Protein 3FQD (pdb70)

Foldseek 3Di:
DADDVLVVVVCVPQVVVLKFFADQDDWDQDPVRDTRDDQLLDDGPVNDAAAEEAEELQLVVCQQQDDVPGGDQDLQSLSSLVSVVRVCSSVHQAEYHYFQAAFFFLLLLLLQQVQLVVVLVVVVLVVLLVVVVVVCVVVVFAWPCPQLVGPGDPSLLSFFQFPSCVVQQQVVLSLLLLCQDRPSCQQYKYWYHHHLRHDHSLLVVVLLLLQLPDPPFDLQHAYEYEHDDSPNLLQLLSLRQNYKYKAWDPPNCVVSSIGGPPDTIMMIRRNNSVLVSQCLLQDAPPAPDDDDSLLSSLLLVQVVCCQPHSFDHHALLHHSVVVRSVVLSVQCNVCARVDHGQDFQLAGDLVSVLSSLQVSLVCQQVSLLVVVVVVVPPCDQQPSVDPPSLQSCCCPFVVDHPVDPVSLVVLLLLVLLSSSQVSCCSGPNGQASHRGRQGQHHHHSNSSPPRNPRDHHYDHDDRAFSQLSSVQNHALVSLVRHDPLSSCCVPPPNQNCLQHDSDWDWAQSPDDDSVNTTTPGHHDDSVSSVVRVVVCLVVDDPVSNVSRHRDFMKMKHFLSHVPPVCVCQCPDPVDVADWDFQDDVVVNPGFTKHADPVDDPQQKAARPHDDDDPVSCVSRGIGNGSRMGMIGTDRDDDPDSRGRRDPPDDDDHDQDPVSSVVSVVVD/DDKDFLVPFDDDFFFDKDQWFFPAKWWFDLVGDIGRDCQLAKEFDAADAQDFLLQPVPVLESFADQFKDDLVVVVVSCCVVNAAFAEEEALVVLLCLLCVVCLQAKAKAKWAAPPHNHIIGGDGGPVSVCRRPSVSLQLSRLQLGIASDPPVPDDVCRNNCSSVHRRRVSTFMKTWIWMDQHPGIYTHMDTFSHFHGDADDVPGRQLRTEAEEEEADDDLLDVVLSVLLSVLSSSVSNNHQKYHYQHADPSSTRHDDIDGSVVSQCSVVNDDPPDDGNSSSSSSSSVVVVVVSVVNVVDDGRFMWMWIRNGDRMIDIGTDD

Sequence (988 aa):
ASGVPALFRLLSRKFAKVITPVIEAPTEKLPDGTEIEPDLSLPNPNGVECDNLYLDNGIVHPCSHPEDRPAPETEDEVAVFEYTDRILAVRPRQLLFIAIDGVAPRAKNQQRSRRFRSSREAALKEEELQAFIEEAKQQGIPIDENATKKKSWDSNCITPGTPFDTLAKSLRYYIINKLNSDPCWRNVRFILSDASVPGEGEHKIEFIRSQRVKPEYDPNTHHVVYGLDADLILGLATHEPHFRVLREDVFKEERLGIKRLDDKPFIWLNVSILREYLEVELYVPNLPFPFDLERAIDDWVFFIFFVGNDFLPHLPSLDIRDGAVERLTEIWRASLPHGGYLTLDGSVNLARAEVILSAVGNQEDDIFKRLKQQEDRRNDTVRLYEPGYRERYYEQKFHISPDEPEKIREAVKHYVHGLCWVLLYYYQGCPSWTWYYPYHYAPFAADFKDLASIDVKFELNQPFKPYEQLLGVLPAASKNNLPEKLQTLTDENSEIIDFYPENFTIDLNGKKFEWQGVALLPFIDENRLLNAVSKIYPQLTEEESKRNEDGSTLLFISEHHPFSELVKQLYSKKRQGKPLKLSGKAHGLFGKVNTNDSVIPNVSVQCPIDVTSADALQKYGSIDDNQSISLVFEVPKSHFVHKSLLRGVKPNRVLTPEDINQVRAERLREFSFYDVPPAHVPPVSEPLEIACYSLSRDRELLLDDSKLSYYYPPPLFSDLNTGFPNRFHPPKSDPDPISIVKDVLTKGIQNSSFLTWRGLITKICAPLDPRNHWETYLVDPTSGIIEERTRSETSYANQDRCYWGYKFEAISTLPEIWDACSRDQIEQRDNQDVVPDEQYCSIVKINIGKSKLILAGEVDCIWDKKPCSENPNLHYVELKTSKKYPLENYGRKKLLKYWAQSFLLGIGRIIIGFRDDNGILIEKELFTHQIPKLRPYFKPNDWTPNRLLVVLEHALEWIKQTVKQHPPSTEFTLSYTGGSKLVLRQII

InterPro domains:
  IPR004859 Xrn1, N-terminal [PF03159] (1-256)
  IPR017151 5'-3' exoribonuclease type 2 [PIRSF037239] (1-983)
  IPR027073 5'-3' exoribonuclease [PTHR12341] (1-985)
  IPR041412 Xrn1, helical domain [PF17846] (317-460)
  IPR041412 Xrn1, helical domain [PF17846] (506-867)

Organism: Schizosaccharomyces pombe (strain 972 / ATCC 24843) (NCBI:txid284812)

Radius of gyration: 34.84 Å; Cα contacts (8 Å, |Δi|>4): 1667; chains: 2; bounding box: 69×120×62 Å

GO terms:
  GO:0051984 positive regulation of chromosome segregation (P, IMP)
  GO:0000956 nuclear-transcribed mRNA catabolic process (P, IDA)
  GO:0005634 nucleus (C, IDA)
  GO:0004534 5'-3' RNA exonuclease activity (F, IDA)
  GO:0000956 nuclear-transcribed mRNA catabolic process (P, EXP)
  GO:0180037 rapid tRNA decay (P, EXP)
  GO:0180037 rapid tRNA decay (P, IGI)
  GO:0000448 cleavage in ITS2 between 5.8S rRNA and LSU-rRNA of tricistronic rRNA transcript (SSU-rRNA, 5.8S rRNA, LSU-rRNA) (P, IC)
  GO:0005634 nucleus (C, HDA)
  GO:0005515 protein binding (F, IPI)

Nearest PDB structures (foldseek):
  3fqd-assembly1_B  TM=1.002E+00  e=9.331E-69  Schizosaccharomyces pombe
  3fqg-assembly1_A  TM=9.570E-01  e=5.816E-57  Schizosaccharomyces pombe
  6wug-assembly1_A  TM=9.562E-01  e=4.590E-57  Schizosaccharomyces pombe
  6wui-assembly1_A  TM=9.529E-01  e=3.844E-57  Schizosaccharomyces pombe
  5ulj-assembly4_D  TM=8.385E-01  e=3.130E-27  Scheffersomyces stipitis CBS 6054

B-factor: mean 44.54, std 17.92, range [17.8, 163.38]

Solvent-accessible surface area: 47257 Å² total

Structure (mmCIF, N/CA/C/O backbone):
data_3FQD
#
_entry.id   3FQD
#
_cell.length_a   96.690
_cell.length_b   190.869
_cell.length_c   84.619
_cell.angle_alpha   90.000
_cell.angle_beta   90.000
_cell.angle_gamma   90.000
#
_symmetry.space_group_name_H-M   'P 21 21 2'
#
loop_
_entity.id
_entity.type
_entity.pdbx_description
1 polymer "5'-3' exoribonuclease 2"
2 polymer 'Protein din1'
3 non-polymer 'MAGNESIUM ION'
4 non-polymer GLYCEROL
5 water water
#
loop_
_atom_site.group_PDB
_atom_site.id
_atom_site.type_symbol
_atom_site.label_atom_id
_atom_site.label_alt_id
_atom_site.label_comp_id
_atom_site.label_asym_id
_atom_site.label_entity_id
_atom_site.label_seq_id
_atom_site.pdbx_PDB_ins_code
_atom_site.Cartn_x
_atom_site.Cartn_y
_atom_site.Cartn_z
_atom_site.occupancy
_atom_site.B_iso_or_equiv
_atom_site.auth_seq_id
_atom_site.auth_comp_id
_atom_site.auth_asym_id
_atom_site.auth_atom_id
_atom_site.pdbx_PDB_model_num
ATOM 1 N N . ALA A 1 2 ? 32.357 74.887 22.106 1.00 73.91 0 ALA A N 1
ATOM 2 C CA . ALA A 1 2 ? 31.519 75.077 20.885 1.00 74.31 0 ALA A CA 1
ATOM 3 C C . ALA A 1 2 ? 31.689 73.904 19.923 1.00 74.33 0 ALA A C 1
ATOM 4 O O . ALA A 1 2 ? 32.813 73.460 19.661 1.00 74.82 0 ALA A O 1
ATOM 6 N N . SER A 1 3 A 30.567 73.401 19.413 1.00 73.79 0 SER A N 1
ATOM 7 C CA . SER A 1 3 A 30.566 72.274 18.482 1.00 73.77 0 SER A CA 1
ATOM 8 C C . SER A 1 3 A 31.220 72.635 17.151 1.00 75.44 0 SER A C 1
ATOM 9 O O . SER A 1 3 A 31.175 73.791 16.714 1.00 76.45 0 SER A O 1
ATOM 20 N N . GLY A 1 5 ? 30.178 71.466 14.320 1.00 74.89 2 GLY A N 1
ATOM 21 C CA . GLY A 1 5 ? 29.057 71.644 13.404 1.00 74.17 2 GLY A CA 1
ATOM 22 C C . GLY A 1 5 ? 28.895 70.495 12.428 1.00 73.55 2 GLY A C 1
ATOM 23 O O . GLY A 1 5 ? 29.779 69.641 12.298 1.00 73.54 2 GLY A O 1
ATOM 24 N N . VAL A 1 6 ? 27.757 70.482 11.738 1.00 72.96 3 VAL A N 1
ATOM 25 C CA . VAL A 1 6 ? 27.437 69.432 10.765 1.00 72.26 3 VAL A CA 1
ATOM 26 C C . VAL A 1 6 ? 28.214 69.588 9.444 1.00 73.30 3 VAL A C 1
ATOM 27 O O . VAL A 1 6 ? 28.892 68.646 9.033 1.00 73.56 3 VAL A O 1
ATOM 31 N N . PRO A 1 7 ? 28.136 70.750 8.782 1.00 73.86 4 PRO A N 1
ATOM 32 C CA . PRO A 1 7 ? 28.928 70.980 7.571 1.00 75.08 4 PRO A CA 1
ATOM 33 C C . PRO A 1 7 ? 30.423 70.681 7.741 1.00 74.51 4 PRO A C 1
ATOM 34 O O . PRO A 1 7 ? 31.057 70.232 6.789 1.00 75.84 4 PRO A O 1
ATOM 38 N N . ALA A 1 8 ? 30.968 70.911 8.936 1.00 72.33 5 ALA A N 1
ATOM 39 C CA . ALA A 1 8 ? 32.400 70.712 9.187 1.00 71.65 5 ALA A CA 1
ATOM 40 C C . ALA A 1 8 ? 32.819 69.239 9.188 1.00 70.23 5 ALA A C 1
ATOM 41 O O . ALA A 1 8 ? 33.769 68.864 8.497 1.00 71.27 5 ALA A O 1
ATOM 43 N N . LEU A 1 9 ? 32.115 68.415 9.962 1.00 67.57 6 LEU A N 1
ATOM 44 C CA . LEU A 1 9 ? 32.419 66.986 10.047 1.00 66.02 6 LEU A CA 1
ATOM 45 C C . LEU A 1 9 ? 32.108 66.271 8.739 1.00 66.37 6 LEU A C 1
ATOM 46 O O . LEU A 1 9 ? 32.848 65.380 8.323 1.00 66.62 6 LEU A O 1
ATOM 51 N N . PHE A 1 10 ? 31.012 66.676 8.101 1.00 66.16 7 PHE A N 1
ATOM 52 C CA . PHE A 1 10 ? 30.606 66.115 6.816 1.00 66.70 7 PHE A CA 1
ATOM 53 C C . PHE A 1 10 ? 31.579 66.459 5.695 1.00 68.29 7 PHE A C 1
ATOM 54 O O . PHE A 1 10 ? 31.763 65.663 4.776 1.00 69.19 7 PHE A O 1
ATOM 62 N N . ARG A 1 11 ? 32.201 67.635 5.779 1.00 68.40 8 ARG A N 1
ATOM 63 C CA . ARG A 1 11 ? 33.255 68.014 4.834 1.00 69.92 8 ARG A CA 1
ATOM 64 C C . ARG A 1 11 ? 34.537 67.225 5.085 1.00 69.20 8 ARG A C 1
ATOM 65 O O . ARG A 1 11 ? 35.234 66.861 4.141 1.00 70.61 8 ARG A O 1
ATOM 73 N N . LEU A 1 12 ? 34.836 66.962 6.357 1.00 66.72 9 LEU A N 1
ATOM 74 C CA . LEU A 1 12 ? 35.949 66.084 6.726 1.00 65.76 9 LEU A CA 1
ATOM 75 C C . LEU A 1 12 ? 35.702 64.657 6.230 1.00 64.81 9 LEU A C 1
ATOM 76 O O . LEU A 1 12 ? 36.626 63.997 5.747 1.00 65.67 9 LEU A O 1
ATOM 81 N N . LEU A 1 13 ? 34.455 64.197 6.348 1.00 62.83 10 LEU A N 1
ATOM 82 C CA . LEU A 1 13 ? 34.054 62.876 5.856 1.00 61.83 10 LEU A CA 1
ATOM 83 C C . LEU A 1 13 ? 34.062 62.795 4.331 1.00 63.51 10 LEU A C 1
ATOM 84 O O . LEU A 1 13 ? 34.522 61.808 3.770 1.00 64.00 10 LEU A O 1
ATOM 89 N N . SER A 1 14 ? 33.556 63.833 3.669 1.00 64.34 11 SER A N 1
ATOM 90 C CA . SER A 1 14 ? 33.546 63.896 2.205 1.00 66.27 11 SER A CA 1
ATOM 91 C C . SER A 1 14 ? 34.959 64.007 1.619 1.00 67.93 11 SER A C 1
ATOM 92 O O . SER A 1 14 ? 35.209 63.558 0.498 1.00 69.64 11 SER A O 1
ATOM 95 N N . ARG A 1 15 ? 35.872 64.594 2.390 1.00 67.42 12 ARG A N 1
ATOM 96 C CA . ARG A 1 15 ? 37.252 64.823 1.959 1.00 69.10 12 ARG A CA 1
ATOM 97 C C . ARG A 1 15 ? 38.164 63.609 2.187 1.00 68.36 12 ARG A C 1
ATOM 98 O O . ARG A 1 15 ? 38.874 63.185 1.274 1.00 70.26 12 ARG A O 1
ATOM 106 N N . LYS A 1 16 ? 38.138 63.056 3.399 1.00 65.65 13 LYS A N 1
ATOM 107 C CA . LYS A 1 16 ? 39.084 62.005 3.792 1.00 64.79 13 LYS A CA 1
ATOM 108 C C . LYS A 1 16 ? 38.468 60.606 3.907 1.00 62.82 13 LYS A C 1
ATOM 109 O O . LYS A 1 16 ? 39.170 59.604 3.754 1.00 63.11 13 LYS A O 1
ATOM 115 N N . PHE A 1 17 ? 37.166 60.542 4.178 1.00 60.64 14 PHE A N 1
ATOM 116 C CA . PHE A 1 17 ? 36.474 59.267 4.368 1.00 58.58 14 PHE A CA 1
ATOM 117 C C . PHE A 1 17 ? 35.271 59.145 3.426 1.00 58.56 14 PHE A C 1
ATOM 118 O O . PHE A 1 17 ? 34.159 58.849 3.861 1.00 57.00 14 PHE A O 1
ATOM 126 N N . ALA A 1 18 ? 35.502 59.374 2.135 1.00 60.18 15 ALA A N 1
ATOM 127 C CA . ALA A 1 18 ? 34.421 59.490 1.145 1.00 60.57 15 ALA A CA 1
ATOM 128 C C . ALA A 1 18 ? 33.450 58.302 1.088 1.00 59.17 15 ALA A C 1
ATOM 129 O O . ALA A 1 18 ? 32.243 58.496 0.934 1.00 58.60 15 ALA A O 1
ATOM 131 N N . LYS A 1 19 ? 33.978 57.087 1.225 1.00 58.42 16 LYS A N 1
ATOM 132 C CA . LYS A 1 19 ? 33.177 55.867 1.063 1.00 57.47 16 LYS A CA 1
ATOM 133 C C . LYS A 1 19 ? 32.182 55.587 2.196 1.00 54.96 16 LYS A C 1
ATOM 134 O O . LYS A 1 19 ? 31.301 54.738 2.040 1.00 54.35 16 LYS A O 1
ATOM 140 N N . VAL A 1 20 ? 32.314 56.294 3.320 1.00 53.46 17 VAL A N 1
ATOM 141 C CA . VAL A 1 20 ? 31.394 56.111 4.447 1.00 51.26 17 VAL A CA 1
ATOM 142 C C . VAL A 1 20 ? 29.992 56.639 4.127 1.00 51.07 17 VAL A C 1
ATOM 143 O O . VAL A 1 20 ? 28.997 56.070 4.571 1.00 49.80 17 VAL A O 1
ATOM 147 N N . ILE A 1 21 ? 29.927 57.716 3.345 1.00 52.45 18 ILE A N 1
ATOM 148 C CA . ILE A 1 21 ? 28.655 58.334 2.959 1.00 52.75 18 ILE A CA 1
ATOM 149 C C . ILE A 1 21 ? 28.064 57.629 1.735 1.00 53.91 18 ILE A C 1
ATOM 150 O O . ILE A 1 21 ? 28.769 57.340 0.766 1.00 55.27 18 ILE A O 1
ATOM 155 N N . THR A 1 22 ? 26.763 57.362 1.797 1.00 53.09 19 THR A N 1
ATOM 156 C CA . THR A 1 22 ? 26.073 56.569 0.791 1.00 53.89 19 THR A CA 1
ATOM 157 C C . THR A 1 22 ? 24.608 57.006 0.707 1.00 53.58 19 THR A C 1
ATOM 158 O O . THR A 1 22 ? 23.998 57.291 1.735 1.00 52.05 19 THR A O 1
ATOM 162 N N . PRO A 1 23 ? 24.055 57.097 -0.506 1.00 55.07 20 PRO A N 1
ATOM 163 C CA . PRO A 1 23 ? 22.635 57.416 -0.678 1.00 54.99 20 PRO A CA 1
ATOM 164 C C . PRO A 1 23 ? 21.710 56.284 -0.217 1.00 53.44 20 PRO A C 1
ATOM 165 O O . PRO A 1 23 ? 22.021 55.109 -0.413 1.00 53.34 20 PRO A O 1
ATOM 169 N N . VAL A 1 24 ? 20.587 56.650 0.399 1.00 52.24 21 VAL A N 1
ATOM 170 C CA . VAL A 1 24 ? 19.583 55.681 0.844 1.00 50.93 21 VAL A CA 1
ATOM 171 C C . VAL A 1 24 ? 18.623 55.367 -0.303 1.00 52.62 21 VAL A C 1
ATOM 172 O O . VAL A 1 24 ? 18.061 56.277 -0.926 1.00 53.89 21 VAL A O 1
ATOM 176 N N . ILE A 1 25 ? 18.450 54.078 -0.583 1.00 52.51 22 ILE A N 1
ATOM 177 C CA . ILE A 1 25 ? 17.564 53.638 -1.661 1.00 54.21 22 ILE A CA 1
ATOM 178 C C . ILE A 1 25 ? 16.172 53.344 -1.105 1.00 53.42 22 ILE A C 1
ATOM 179 O O . ILE A 1 25 ? 16.015 52.533 -0.185 1.00 52.05 22 ILE A O 1
ATOM 184 N N . GLU A 1 26 ? 15.177 54.036 -1.652 1.00 54.44 23 GLU A N 1
ATOM 185 C CA . GLU A 1 26 ? 13.779 53.830 -1.289 1.00 54.14 23 GLU A CA 1
ATOM 186 C C . GLU A 1 26 ? 13.054 53.147 -2.442 1.00 55.73 23 GLU A C 1
ATOM 187 O O . GLU A 1 26 ? 13.098 53.633 -3.574 1.00 57.76 23 GLU A O 1
ATOM 193 N N . ALA A 1 27 ? 12.403 52.020 -2.153 1.00 54.68 24 ALA A N 1
ATOM 194 C CA . ALA A 1 27 ? 11.604 51.301 -3.149 1.00 55.93 24 ALA A CA 1
ATOM 195 C C . ALA A 1 27 ? 10.434 52.166 -3.623 1.00 57.08 24 ALA A C 1
ATOM 196 O O . ALA A 1 27 ? 9.741 52.777 -2.803 1.00 56.47 24 ALA A O 1
ATOM 198 N N . PRO A 1 28 ? 10.220 52.222 -4.939 1.00 58.81 25 PRO A N 1
ATOM 199 C CA . PRO A 1 28 ? 9.230 53.129 -5.514 1.00 60.06 25 PRO A CA 1
ATOM 200 C C . PRO A 1 28 ? 7.787 52.656 -5.337 1.00 60.03 25 PRO A C 1
ATOM 201 O O . PRO A 1 28 ? 7.533 51.457 -5.180 1.00 59.56 25 PRO A O 1
ATOM 205 N N . THR A 1 29 ? 6.862 53.612 -5.356 1.00 60.16 26 THR A N 1
ATOM 206 C CA . THR A 1 29 ? 5.437 53.322 -5.451 1.00 60.79 26 THR A CA 1
ATOM 207 C C . THR A 1 29 ? 5.109 53.022 -6.911 1.00 63.13 26 THR A C 1
ATOM 208 O O . THR A 1 29 ? 5.491 53.787 -7.800 1.00 64.79 26 THR A O 1
ATOM 212 N N . GLU A 1 30 ? 4.422 51.905 -7.158 1.00 63.29 27 GLU A N 1
ATOM 213 C CA . GLU A 1 30 ? 3.915 51.599 -8.498 1.00 65.56 27 GLU A CA 1
ATOM 214 C C . GLU A 1 30 ? 2.703 52.472 -8.794 1.00 66.94 27 GLU A C 1
ATOM 215 O O . GLU A 1 30 ? 1.733 52.487 -8.003 1.00 66.31 27 GLU A O 1
ATOM 221 N N . LYS A 1 31 ? 2.762 53.195 -9.935 1.00 68.61 28 LYS A N 1
ATOM 222 C CA . LYS A 1 31 ? 1.679 54.108 -10.290 1.00 70.18 28 LYS A CA 1
ATOM 223 C C . LYS A 1 31 ? 0.947 53.611 -11.536 1.00 73.05 28 LYS A C 1
ATOM 224 O O . LYS A 1 31 ? 1.488 53.766 -12.666 1.00 74.92 28 LYS A O 1
ATOM 230 N N . LEU A 1 32 ? -0.293 53.006 -11.312 1.00 73.50 29 LEU A N 1
ATOM 231 C CA . LEU A 1 32 ? -1.022 52.408 -12.436 1.00 76.38 29 LEU A CA 1
ATOM 232 C C . LEU A 1 32 ? -1.864 53.470 -13.171 1.00 79.17 29 LEU A C 1
ATOM 233 O O . LEU A 1 32 ? -2.299 54.461 -12.545 1.00 78.55 29 LEU A O 1
ATOM 238 N N . PRO A 1 33 ? -2.091 53.262 -14.483 1.00 82.22 30 PRO A N 1
ATOM 239 C CA . PRO A 1 33 ? -2.815 54.232 -15.341 1.00 85.45 30 PRO A CA 1
ATOM 240 C C . PRO A 1 33 ? -4.235 54.609 -14.900 1.00 86.60 30 PRO A C 1
ATOM 241 O O . PRO A 1 33 ? -4.849 55.492 -15.533 1.00 88.94 30 PRO A O 1
ATOM 245 N N . ASP A 1 34 ? -4.757 53.955 -13.852 1.00 85.03 31 ASP A N 1
ATOM 246 C CA . ASP A 1 34 ? -6.097 54.306 -13.354 1.00 86.40 31 ASP A CA 1
ATOM 247 C C . ASP A 1 34 ? -6.059 54.980 -11.984 1.00 83.70 31 ASP A C 1
ATOM 248 O O . ASP A 1 34 ? -7.150 55.044 -11.344 1.00 84.00 31 ASP A O 1
ATOM 253 N N . GLY A 1 35 ? -4.785 55.499 -11.669 1.00 81.59 32 GLY A N 1
ATOM 254 C CA . GLY A 1 35 ? -4.637 56.241 -10.411 1.00 79.56 32 GLY A CA 1
ATOM 255 C C . GLY A 1 35 ? -4.468 55.352 -9.178 1.0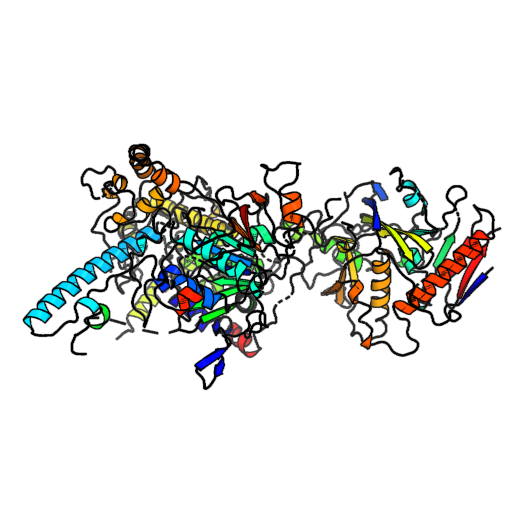0 77.04 32 GLY A C 1
ATOM 256 O O . GLY A 1 35 ? -4.322 55.868 -8.055 1.00 74.55 32 GLY A O 1
ATOM 257 N N . THR A 1 36 ? -4.509 54.019 -9.387 1.00 78.01 33 THR A N 1
ATOM 258 C CA . THR A 1 36 ? -4.148 53.054 -8.332 1.00 75.85 33 THR A CA 1
ATOM 259 C C . THR A 1 36 ? -2.659 53.209 -8.047 1.00 73.78 33 THR A C 1
ATOM 260 O O . THR A 1 36 ? -1.854 53.334 -8.972 1.00 74.50 33 THR A O 1
ATOM 264 N N . GLU A 1 37 ? -2.303 53.226 -6.767 1.00 71.63 34 GLU A N 1
ATOM 265 C CA . GLU A 1 37 ? -0.904 53.317 -6.363 1.00 70.07 34 GLU A CA 1
ATOM 266 C C . GLU A 1 37 ? -0.525 52.168 -5.434 1.00 68.04 34 GLU A C 1
ATOM 267 O O . GLU A 1 37 ? -1.080 52.027 -4.342 1.00 67.02 34 GLU A O 1
ATOM 273 N N . ILE A 1 38 ? 0.421 51.348 -5.881 1.00 68.03 35 ILE A N 1
ATOM 274 C CA . ILE A 1 38 ? 0.892 50.213 -5.093 1.00 66.32 35 ILE A CA 1
ATOM 275 C C . ILE A 1 38 ? 2.097 50.615 -4.243 1.00 63.80 35 ILE A C 1
ATOM 276 O O . ILE A 1 38 ? 3.199 50.829 -4.759 1.00 63.58 35 ILE A O 1
ATOM 281 N N . GLU A 1 39 ? 1.863 50.734 -2.939 1.00 62.06 36 GLU A N 1
ATOM 282 C CA . GLU A 1 39 ? 2.928 50.969 -1.978 1.00 59.75 36 GLU A CA 1
ATOM 283 C C . GLU A 1 39 ? 3.790 49.709 -1.894 1.00 58.42 36 GLU A C 1
ATOM 284 O O . GLU A 1 39 ? 3.260 48.594 -1.949 1.00 59.08 36 GLU A O 1
ATOM 290 N N . PRO A 1 40 ? 5.109 49.876 -1.784 1.00 56.81 37 PRO A N 1
ATOM 291 C CA . PRO A 1 40 ? 6.019 48.733 -1.677 1.00 55.71 37 PRO A CA 1
ATOM 292 C C . PRO A 1 40 ? 5.737 47.883 -0.436 1.00 54.03 37 PRO A C 1
ATOM 293 O O . PRO A 1 40 ? 5.378 48.425 0.620 1.00 52.47 37 PRO A O 1
ATOM 297 N N . ASP A 1 41 ? 5.887 46.566 -0.583 1.00 53.96 38 ASP A N 1
ATOM 298 C CA . ASP A 1 41 ? 5.733 45.620 0.516 1.00 52.55 38 ASP A CA 1
ATOM 299 C C . ASP A 1 41 ? 6.963 45.705 1.414 1.00 50.16 38 ASP A C 1
ATOM 300 O O . ASP A 1 41 ? 8.058 45.288 1.022 1.00 49.83 38 ASP A O 1
ATOM 305 N N . LEU A 1 42 ? 6.769 46.236 2.619 1.00 48.42 39 LEU A N 1
ATOM 306 C CA . LEU A 1 42 ? 7.872 46.511 3.541 1.00 46.29 39 LEU A CA 1
ATOM 307 C C . LEU A 1 42 ? 8.487 45.273 4.207 1.00 45.07 39 LEU A C 1
ATOM 308 O O . LEU A 1 42 ? 9.581 45.350 4.765 1.00 43.47 39 LEU A O 1
ATOM 313 N N . SER A 1 43 ? 7.784 44.144 4.143 1.00 46.11 40 SER A N 1
ATOM 314 C CA . SER A 1 43 ? 8.300 42.864 4.641 1.00 45.55 40 SER A CA 1
ATOM 315 C C . SER A 1 43 ? 9.322 42.236 3.681 1.00 46.12 40 SER A C 1
ATOM 316 O O . SER A 1 43 ? 10.054 41.318 4.055 1.00 45.53 40 SER A O 1
ATOM 319 N N . LEU A 1 44 ? 9.367 42.733 2.447 1.00 47.83 41 LEU A N 1
ATOM 320 C CA . LEU A 1 44 ? 10.349 42.283 1.460 1.00 48.53 41 LEU A CA 1
ATOM 321 C C . LEU A 1 44 ? 11.753 42.787 1.818 1.00 47.07 41 LEU A C 1
ATOM 322 O O . LEU A 1 44 ? 11.885 43.737 2.597 1.00 45.91 41 LEU A O 1
ATOM 327 N N . PRO A 1 45 ? 12.793 42.158 1.260 1.00 47.30 42 PRO A N 1
ATOM 328 C CA . PRO A 1 45 ? 14.176 42.562 1.526 1.00 46.30 42 PRO A CA 1
ATOM 329 C C . PRO A 1 45 ? 14.439 44.047 1.276 1.00 46.63 42 PRO A C 1
ATOM 330 O O . PRO A 1 45 ? 13.790 44.661 0.429 1.00 48.37 42 PRO A O 1
ATOM 334 N N . ASN A 1 46 ? 15.388 44.607 2.017 1.00 45.46 43 ASN A N 1
ATOM 335 C CA . ASN A 1 46 ? 15.738 46.017 1.902 1.00 45.74 43 ASN A CA 1
ATOM 336 C C . ASN A 1 46 ? 16.563 46.310 0.641 1.00 47.46 43 ASN A C 1
ATOM 337 O O . ASN A 1 46 ? 17.652 45.752 0.472 1.00 47.41 43 ASN A O 1
ATOM 342 N N . PRO A 1 47 ? 16.044 47.173 -0.245 1.00 49.34 44 PRO A N 1
ATOM 343 C CA . PRO A 1 47 ? 16.758 47.573 -1.470 1.00 51.08 44 PRO A CA 1
ATOM 344 C C . PRO A 1 47 ? 18.180 48.111 -1.248 1.00 50.52 44 PRO A C 1
ATOM 345 O O . PRO A 1 47 ? 18.986 48.117 -2.180 1.00 51.86 44 PRO A O 1
ATOM 349 N N . ASN A 1 48 ? 18.479 48.549 -0.024 1.00 49.06 45 ASN A N 1
ATOM 350 C CA . ASN A 1 48 ? 19.829 48.969 0.362 1.00 48.35 45 ASN A CA 1
ATOM 351 C C . ASN A 1 48 ? 20.813 47.815 0.588 1.00 48.26 45 ASN A C 1
ATOM 352 O O . ASN A 1 48 ? 21.976 48.049 0.935 1.00 47.93 45 ASN A O 1
ATOM 357 N N . GLY A 1 49 ? 20.349 46.577 0.408 1.00 48.69 46 GLY A N 1
ATOM 358 C CA . GLY A 1 49 ? 21.202 45.398 0.550 1.00 48.62 46 GLY A CA 1
ATOM 359 C C . GLY A 1 49 ? 21.429 44.954 1.984 1.00 46.83 46 GLY A C 1
ATOM 360 O O . GLY A 1 49 ? 21.519 43.753 2.257 1.00 46.62 46 GLY A O 1
ATOM 361 N N . VAL A 1 50 ? 21.532 45.924 2.896 1.00 45.66 47 VAL A N 1
ATOM 362 C CA . VAL A 1 50 ? 21.735 45.658 4.322 1.00 43.78 47 VAL A CA 1
ATOM 363 C C . VAL A 1 50 ? 20.400 45.722 5.063 1.00 42.66 47 VAL A C 1
ATOM 364 O O . VAL A 1 50 ? 19.655 46.698 4.935 1.00 43.21 47 VAL A O 1
ATOM 368 N N . GLU A 1 51 ? 20.116 44.685 5.846 1.00 41.19 48 GLU A N 1
ATOM 369 C CA . GLU A 1 51 ? 18.901 44.621 6.650 1.00 39.94 48 GLU A CA 1
ATOM 370 C C . GLU A 1 51 ? 19.133 45.274 8.022 1.00 37.62 48 GLU A C 1
ATOM 371 O O . GLU A 1 51 ? 20.239 45.215 8.565 1.00 36.76 48 GLU A O 1
ATOM 377 N N . CYS A 1 52 ? 18.096 45.903 8.568 1.00 35.98 49 CYS A N 1
ATOM 378 C CA . CYS A 1 52 ? 18.184 46.524 9.888 1.00 33.93 49 CYS A CA 1
ATOM 379 C C . CYS A 1 52 ? 17.415 45.732 10.939 1.00 32.66 49 CYS A C 1
ATOM 380 O O . CYS A 1 52 ? 16.271 45.336 10.716 1.00 33.22 49 CYS A O 1
ATOM 383 N N . ASP A 1 53 ? 18.064 45.495 12.076 1.00 30.79 50 ASP A N 1
ATOM 384 C CA . ASP A 1 53 ? 17.416 44.880 13.227 1.00 29.67 50 ASP A CA 1
ATOM 385 C C . ASP A 1 53 ? 16.782 45.948 14.107 1.00 28.63 50 ASP A C 1
ATOM 386 O O . ASP A 1 53 ? 15.566 45.965 14.293 1.00 29.10 50 ASP A O 1
ATOM 391 N N . ASN A 1 54 ? 17.619 46.840 14.631 1.00 27.31 51 ASN A N 1
ATOM 392 C CA . ASN A 1 54 ? 17.190 47.864 15.576 1.00 26.32 51 ASN A CA 1
ATOM 393 C C . ASN A 1 54 ? 17.305 49.258 14.972 1.00 26.56 51 ASN A C 1
ATOM 394 O O . ASN A 1 54 ? 18.388 49.678 14.553 1.00 26.47 51 ASN A O 1
ATOM 399 N N . LEU A 1 55 ? 16.185 49.967 14.926 1.00 26.83 52 LEU A N 1
ATOM 400 C CA . LEU A 1 55 ? 16.187 51.367 14.530 1.00 27.33 52 LEU A CA 1
ATOM 401 C C . LEU A 1 55 ? 15.938 52.241 15.753 1.00 26.74 52 LEU A C 1
ATOM 402 O O . LEU A 1 55 ? 14.975 52.036 16.500 1.00 26.53 52 LEU A O 1
ATOM 407 N N . TYR A 1 56 ? 16.831 53.205 15.947 1.00 26.60 53 TYR A N 1
ATOM 408 C CA . TYR A 1 56 ? 16.753 54.144 17.052 1.00 26.47 53 TYR A CA 1
ATOM 409 C C . TYR A 1 56 ? 16.541 55.545 16.491 1.00 27.44 53 TYR A C 1
ATOM 410 O O . TYR A 1 56 ? 17.269 55.984 15.596 1.00 27.98 53 TYR A O 1
ATOM 419 N N . LEU A 1 57 ? 15.540 56.237 17.018 1.00 28.16 54 LEU A N 1
ATOM 420 C CA . LEU A 1 57 ? 15.216 57.577 16.552 1.00 29.84 54 LEU A CA 1
ATOM 421 C C . LEU A 1 57 ? 15.464 58.631 17.623 1.00 29.92 54 LEU A C 1
ATOM 422 O O . LEU A 1 57 ? 14.915 58.549 18.727 1.00 29.42 54 LEU A O 1
ATOM 427 N N . ASP A 1 58 ? 16.306 59.607 17.296 1.00 31.09 55 ASP A N 1
ATOM 428 C CA . ASP A 1 58 ? 16.398 60.835 18.077 1.00 32.17 55 ASP A CA 1
ATOM 429 C C . ASP A 1 58 ? 15.213 61.702 17.652 1.00 33.31 55 ASP A C 1
ATOM 430 O O . ASP A 1 58 ? 15.316 62.486 16.712 1.00 34.04 55 ASP A O 1
ATOM 443 N N . ASN A 1 60 ? 13.554 64.335 18.607 1.00 35.50 57 ASN A N 1
ATOM 444 C CA . ASN A 1 60 ? 13.677 65.791 18.465 1.00 36.02 57 ASN A CA 1
ATOM 445 C C . ASN A 1 60 ? 14.374 66.229 17.169 1.00 36.40 57 ASN A C 1
ATOM 446 O O . ASN A 1 60 ? 14.106 67.312 16.645 1.00 37.21 57 ASN A O 1
ATOM 451 N N . GLY A 1 61 ? 15.243 65.365 16.648 1.00 35.87 58 GLY A N 1
ATOM 452 C CA . GLY A 1 61 ? 15.845 65.547 15.326 1.00 36.62 58 GLY A CA 1
ATOM 453 C C . GLY A 1 61 ? 14.865 65.291 14.192 1.00 37.85 58 GLY A C 1
ATOM 454 O O . GLY A 1 61 ? 15.201 65.481 13.025 1.00 38.65 58 GLY A O 1
ATOM 455 N N . ILE A 1 62 ? 13.659 64.840 14.543 1.00 37.99 59 ILE A N 1
ATOM 456 C CA . ILE A 1 62 ? 12.539 64.719 13.600 1.00 39.27 59 ILE A CA 1
ATOM 457 C C . ILE A 1 62 ? 11.562 65.893 13.759 1.00 40.17 59 ILE A C 1
ATOM 458 O O . ILE A 1 62 ? 11.100 66.452 12.764 1.00 41.60 59 ILE A O 1
ATOM 463 N N . VAL A 1 63 ? 11.263 66.264 15.006 1.00 39.76 60 VAL A N 1
ATOM 464 C CA . VAL A 1 63 ? 10.348 67.380 15.300 1.00 40.83 60 VAL A CA 1
ATOM 465 C C . VAL A 1 63 ? 10.861 68.704 14.721 1.00 41.91 60 VAL A C 1
ATOM 466 O O . VAL A 1 63 ? 10.099 69.458 14.102 1.00 43.24 60 VAL A O 1
ATOM 470 N N . HIS A 1 64 ? 12.150 68.972 14.914 1.00 41.76 61 HIS A N 1
ATOM 471 C CA . HIS A 1 64 ? 12.769 70.210 14.432 1.00 43.21 61 HIS A CA 1
ATOM 472 C C . HIS A 1 64 ? 12.631 70.426 12.910 1.00 45.31 61 HIS A C 1
ATOM 473 O O . HIS A 1 64 ? 12.094 71.452 12.502 1.00 46.57 61 HIS A O 1
ATOM 480 N N . PRO A 1 65 ? 13.090 69.485 12.076 1.00 45.95 62 PRO A N 1
ATOM 481 C CA . PRO A 1 65 ? 12.896 69.595 10.625 1.00 48.05 62 PRO A CA 1
ATOM 482 C C . PRO A 1 65 ? 11.426 69.697 10.212 1.00 49.76 62 PRO A C 1
ATOM 483 O O . PRO A 1 65 ? 11.102 70.417 9.261 1.00 51.35 62 PRO A O 1
ATOM 487 N N . CYS A 1 66 ? 10.552 68.981 10.920 1.00 49.62 63 CYS A N 1
ATOM 488 C CA . CYS A 1 66 ? 9.113 69.052 10.669 1.00 51.36 63 CYS A CA 1
ATOM 489 C C . CYS A 1 66 ? 8.521 70.421 11.012 1.00 52.84 63 CYS A C 1
ATOM 490 O O . CYS A 1 66 ? 7.428 70.751 10.558 1.00 54.45 63 CYS A O 1
ATOM 493 N N . SER A 1 67 ? 9.245 71.209 11.805 1.00 52.98 64 SER A N 1
ATOM 494 C CA . SER A 1 67 ? 8.792 72.550 12.195 1.00 54.54 64 SER A CA 1
ATOM 495 C C . SER A 1 67 ? 9.102 73.617 11.143 1.00 56.98 64 SER A C 1
ATOM 496 O O . SER A 1 67 ? 8.463 74.669 11.121 1.00 57.97 64 SER A O 1
ATOM 499 N N . HIS A 1 68 ? 10.080 73.341 10.279 1.00 58.46 65 HIS A N 1
ATOM 500 C CA . HIS A 1 68 ? 10.447 74.263 9.203 1.00 61.33 65 HIS A CA 1
ATOM 501 C C . HIS A 1 68 ? 10.757 73.552 7.875 1.00 63.22 65 HIS A C 1
ATOM 502 O O . HIS A 1 68 ? 11.916 73.483 7.456 1.00 63.30 65 HIS A O 1
ATOM 509 N N . PRO A 1 69 ? 9.722 73.037 7.206 1.00 65.25 66 PRO A N 1
ATOM 510 C CA . PRO A 1 69 ? 9.896 72.325 5.935 1.00 67.19 66 PRO A CA 1
ATOM 511 C C . PRO A 1 69 ? 10.252 73.258 4.774 1.00 69.97 66 PRO A C 1
ATOM 512 O O . PRO A 1 69 ? 10.089 74.475 4.884 1.00 70.63 66 PRO A O 1
ATOM 516 N N . GLU A 1 70 ? 10.727 72.675 3.675 1.00 71.90 67 GLU A N 1
ATOM 517 C CA . GLU A 1 70 ? 11.167 73.435 2.505 1.00 74.85 67 GLU A CA 1
ATOM 518 C C . GLU A 1 70 ? 9.993 73.946 1.660 1.00 77.58 67 GLU A C 1
ATOM 519 O O . GLU A 1 70 ? 9.616 75.118 1.760 1.00 78.57 67 GLU A O 1
ATOM 525 N N . ASP A 1 71 ? 9.424 73.064 0.837 1.00 79.19 68 ASP A N 1
ATOM 526 C CA . ASP A 1 71 ? 8.298 73.413 -0.037 1.00 82.08 68 ASP A CA 1
ATOM 527 C C . ASP A 1 71 ? 6.945 73.012 0.566 1.00 81.89 68 ASP A C 1
ATOM 528 O O . ASP A 1 71 ? 6.102 72.410 -0.109 1.00 83.35 68 ASP A O 1
ATOM 533 N N . ARG A 1 72 ? 6.750 73.359 1.839 1.00 80.31 69 ARG A N 1
ATOM 534 C CA . ARG A 1 72 ? 5.531 73.040 2.582 1.00 79.97 69 ARG A CA 1
ATOM 535 C C . ARG A 1 72 ? 5.538 73.811 3.906 1.00 78.20 69 ARG A C 1
ATOM 536 O O . ARG A 1 72 ? 5.619 73.195 4.970 1.00 76.36 69 ARG A O 1
ATOM 544 N N . PRO A 1 73 ? 5.431 75.144 3.843 1.00 79.03 70 PRO A N 1
ATOM 545 C CA . PRO A 1 73 ? 5.711 76.023 4.994 1.00 77.45 70 PRO A CA 1
ATOM 546 C C . PRO A 1 73 ? 5.166 75.555 6.353 1.00 75.37 70 PRO A C 1
ATOM 547 O O . PRO A 1 73 ? 4.111 74.918 6.424 1.00 75.75 70 PRO A O 1
ATOM 551 N N . ALA A 1 74 ? 5.908 75.896 7.407 1.00 73.24 71 ALA A N 1
ATOM 552 C CA . ALA A 1 74 ? 5.659 75.481 8.798 1.00 71.03 71 ALA A CA 1
ATOM 553 C C . ALA A 1 74 ? 4.217 75.126 9.185 1.00 71.21 71 ALA A C 1
ATOM 554 O O . ALA A 1 74 ? 3.281 75.866 8.868 1.00 72.98 71 ALA A O 1
ATOM 556 N N . PRO A 1 75 ? 4.046 73.991 9.866 1.00 69.56 72 PRO A N 1
ATOM 557 C CA . PRO A 1 75 ? 2.790 73.679 10.544 1.00 69.45 72 PRO A CA 1
ATOM 558 C C . PRO A 1 75 ? 2.585 74.607 11.743 1.00 68.51 72 PRO A C 1
ATOM 559 O O . PRO A 1 75 ? 3.552 74.964 12.424 1.00 66.98 72 PRO A O 1
ATOM 563 N N . GLU A 1 76 ? 1.335 74.994 11.988 1.00 69.34 73 GLU A N 1
ATOM 564 C CA . GLU A 1 76 ? 1.012 75.963 13.040 1.00 68.75 73 GLU A CA 1
ATOM 565 C C . GLU A 1 76 ? 0.462 75.286 14.292 1.00 67.35 73 GLU A C 1
ATOM 566 O O . GLU A 1 76 ? 0.726 75.723 15.416 1.00 66.26 73 GLU A O 1
ATOM 572 N N . THR A 1 77 ? -0.298 74.214 14.084 1.00 67.37 74 THR A N 1
ATOM 573 C CA . THR A 1 77 ? -1.001 73.523 15.159 1.00 66.32 74 THR A CA 1
ATOM 574 C C . THR A 1 77 ? -0.204 72.314 15.657 1.00 64.14 74 THR A C 1
ATOM 575 O O . THR A 1 77 ? 0.572 71.718 14.902 1.00 63.65 74 THR A O 1
ATOM 579 N N . GLU A 1 78 ? -0.393 71.973 16.932 1.00 62.65 75 GLU A N 1
ATOM 580 C CA . GLU A 1 78 ? 0.134 70.736 17.504 1.00 60.76 75 GLU A CA 1
ATOM 581 C C . GLU A 1 78 ? -0.337 69.531 16.689 1.00 60.97 75 GLU A C 1
ATOM 582 O O . GLU A 1 78 ? 0.430 68.600 16.451 1.00 60.01 75 GLU A O 1
ATOM 588 N N . ASP A 1 79 ? -1.603 69.571 16.270 1.00 62.15 76 ASP A N 1
ATOM 589 C CA . ASP A 1 79 ? -2.220 68.526 15.452 1.00 62.73 76 ASP A CA 1
ATOM 590 C C . ASP A 1 79 ? -1.556 68.410 14.079 1.00 62.65 76 ASP A C 1
ATOM 591 O O . ASP A 1 79 ? -1.289 67.304 13.608 1.00 62.28 76 ASP A O 1
ATOM 596 N N . GLU A 1 80 ? -1.300 69.555 13.447 1.00 62.89 77 GLU A N 1
ATOM 597 C CA . GLU A 1 80 ? -0.605 69.614 12.158 1.00 63.09 77 GLU A CA 1
ATOM 598 C C . GLU A 1 80 ? 0.829 69.115 12.286 1.00 60.87 77 GLU A C 1
ATOM 599 O O . GLU A 1 80 ? 1.324 68.389 11.420 1.00 60.86 77 GLU A O 1
ATOM 621 N N . VAL A 1 83 ? 0.930 65.180 12.584 1.00 53.22 80 VAL A N 1
ATOM 622 C CA . VAL A 1 83 ? 0.697 64.528 11.293 1.00 53.39 80 VAL A CA 1
ATOM 623 C C . VAL A 1 83 ? 1.990 64.529 10.473 1.00 52.22 80 VAL A C 1
ATOM 624 O O . VAL A 1 83 ? 2.383 63.495 9.927 1.00 52.04 80 VAL A O 1
ATOM 628 N N . ALA A 1 84 ? 2.653 65.685 10.416 1.00 51.02 81 ALA A N 1
ATOM 629 C CA . ALA A 1 84 ? 3.965 65.807 9.778 1.00 49.79 81 ALA A CA 1
ATOM 630 C C . ALA A 1 84 ? 4.987 64.831 10.375 1.00 47.28 81 ALA A C 1
ATOM 631 O O . ALA A 1 84 ? 5.694 64.143 9.638 1.00 47.23 81 ALA A O 1
ATOM 633 N N . VAL A 1 85 ? 5.048 64.773 11.706 1.00 45.12 82 VAL A N 1
ATOM 634 C CA . VAL A 1 85 ? 5.959 63.869 12.422 1.00 42.71 82 VAL A CA 1
ATOM 635 C C . VAL A 1 85 ? 5.658 62.396 12.104 1.00 42.69 82 VAL A C 1
ATOM 636 O O . VAL A 1 85 ? 6.571 61.621 11.832 1.00 42.08 82 VAL A O 1
ATOM 640 N N . PHE A 1 86 ? 4.376 62.036 12.118 1.00 43.54 83 PHE A N 1
ATOM 641 C CA . PHE A 1 86 ? 3.906 60.698 11.744 1.00 43.93 83 PHE A CA 1
ATOM 642 C C . PHE A 1 86 ? 4.343 60.297 10.333 1.00 44.80 83 PHE A C 1
ATOM 643 O O . PHE A 1 86 ? 4.737 59.156 10.108 1.00 44.20 83 PHE A O 1
ATOM 651 N N . GLU A 1 87 ? 4.266 61.244 9.399 1.00 46.08 84 GLU A N 1
ATOM 652 C CA . GLU A 1 87 ? 4.597 61.004 7.991 1.00 47.48 84 GLU A CA 1
ATOM 653 C C . GLU A 1 87 ? 6.099 60.900 7.747 1.00 46.33 84 GLU A C 1
ATOM 654 O O . GLU A 1 87 ? 6.551 60.052 6.972 1.00 46.58 84 GLU A O 1
ATOM 660 N N . TYR A 1 88 ? 6.858 61.773 8.404 1.00 45.15 85 TYR A N 1
ATOM 661 C CA . TYR A 1 88 ? 8.318 61.744 8.365 1.00 44.35 85 TYR A CA 1
ATOM 662 C C . TYR A 1 88 ? 8.843 60.418 8.935 1.00 42.83 85 TYR A C 1
ATOM 663 O O . TYR A 1 88 ? 9.71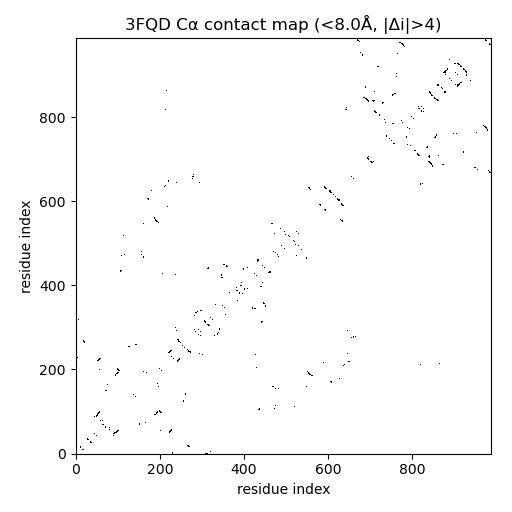5 59.784 8.344 1.00 42.58 85 TYR A O 1
ATOM 672 N N . THR A 1 89 ? 8.297 60.011 10.080 1.00 41.55 86 THR A N 1
ATOM 673 C CA . THR A 1 89 ? 8.646 58.740 10.713 1.00 40.24 86 THR A CA 1
ATOM 674 C C . THR A 1 89 ? 8.287 57.541 9.836 1.00 41.08 86 THR A C 1
ATOM 675 O O . THR A 1 89 ? 9.070 56.593 9.736 1.00 40.34 86 THR A O 1
ATOM 679 N N . ASP A 1 90 ? 7.104 57.588 9.220 1.00 42.58 87 ASP A N 1
ATOM 680 C CA . ASP A 1 90 ? 6.653 56.565 8.268 1.00 43.81 87 ASP A CA 1
ATOM 681 C C . ASP A 1 90 ? 7.657 56.360 7.143 1.00 44.20 87 ASP A C 1
ATOM 682 O O . ASP A 1 90 ? 7.932 55.227 6.744 1.00 44.38 87 ASP A O 1
ATOM 687 N N . ARG A 1 91 ? 8.185 57.471 6.632 1.00 44.60 88 ARG A N 1
ATOM 688 C CA . ARG A 1 91 ? 9.167 57.464 5.558 1.00 45.34 88 ARG A CA 1
ATOM 689 C C . ARG A 1 91 ? 10.468 56.786 5.993 1.00 43.62 88 ARG A C 1
ATOM 690 O O . ARG A 1 91 ? 11.038 55.991 5.245 1.00 43.72 88 ARG A O 1
ATOM 698 N N . ILE A 1 92 ? 10.923 57.112 7.200 1.00 41.77 89 ILE A N 1
ATOM 699 C CA . ILE A 1 92 ? 12.109 56.494 7.789 1.00 40.32 89 ILE A CA 1
ATOM 700 C C . ILE A 1 92 ? 11.923 54.978 7.949 1.00 40.10 89 ILE A C 1
ATOM 701 O O . ILE A 1 92 ? 12.791 54.202 7.557 1.00 39.68 89 ILE A O 1
ATOM 706 N N . LEU A 1 93 ? 10.781 54.572 8.505 1.00 40.33 90 LEU A N 1
ATOM 707 C CA . LEU A 1 93 ? 10.451 53.159 8.684 1.00 40.67 90 LEU A CA 1
ATOM 708 C C . LEU A 1 93 ? 10.413 52.388 7.366 1.00 42.50 90 LEU A C 1
ATOM 709 O O . LEU A 1 93 ? 10.785 51.216 7.323 1.00 42.29 90 LEU A O 1
ATOM 714 N N . ALA A 1 94 ? 9.960 53.052 6.302 1.00 44.56 91 ALA A N 1
ATOM 715 C CA . ALA A 1 94 ? 9.903 52.452 4.971 1.00 46.78 91 ALA A CA 1
ATOM 716 C C . ALA A 1 94 ? 11.282 52.260 4.333 1.00 47.13 91 ALA A C 1
ATOM 717 O O . ALA A 1 94 ? 11.504 51.283 3.621 1.00 47.49 91 ALA A O 1
ATOM 727 N N . VAL A 1 96 ? 14.271 52.169 6.167 1.00 42.65 93 VAL A N 1
ATOM 728 C CA . VAL A 1 96 ? 15.137 51.435 7.090 1.00 39.88 93 VAL A CA 1
ATOM 729 C C . VAL A 1 96 ? 14.657 49.998 7.275 1.00 39.23 93 VAL A C 1
ATOM 730 O O . VAL A 1 96 ? 15.452 49.060 7.195 1.00 38.69 93 VAL A O 1
ATOM 734 N N . ARG A 1 97 ? 13.357 49.853 7.529 1.00 38.95 94 ARG A N 1
ATOM 735 C CA . ARG A 1 97 ? 12.681 48.559 7.698 1.00 38.53 94 ARG A CA 1
ATOM 736 C C . ARG A 1 97 ? 13.245 47.708 8.839 1.00 36.87 94 ARG A C 1
ATOM 737 O O . ARG A 1 97 ? 13.767 46.619 8.586 1.00 36.97 94 ARG A O 1
ATOM 745 N N . PRO A 1 98 ? 13.135 48.190 10.085 1.00 35.49 95 PRO A N 1
ATOM 746 C CA . PRO A 1 98 ? 13.645 47.446 11.237 1.00 33.86 95 PRO A CA 1
ATOM 747 C C . PRO A 1 98 ? 12.889 46.140 11.437 1.00 33.86 95 PRO A C 1
ATOM 748 O O . PRO A 1 98 ? 11.664 46.105 11.311 1.00 34.76 95 PRO A O 1
ATOM 752 N N . ARG A 1 99 ? 13.627 45.080 11.747 1.00 33.11 96 ARG A N 1
ATOM 753 C CA . ARG A 1 99 ? 13.052 43.744 11.870 1.00 33.18 96 ARG A CA 1
ATOM 754 C C . ARG A 1 99 ? 12.800 43.322 13.317 1.00 32.19 96 ARG A C 1
ATOM 755 O O . ARG A 1 99 ? 11.996 42.423 13.576 1.00 32.62 96 ARG A O 1
ATOM 763 N N . GLN A 1 100 ? 13.466 43.987 14.255 1.00 30.83 97 GLN A N 1
ATOM 764 C CA . GLN A 1 100 ? 13.425 43.571 15.653 1.00 30.19 97 GLN A CA 1
ATOM 765 C C . GLN A 1 100 ? 12.983 44.665 16.614 1.00 29.29 97 GLN A C 1
ATOM 766 O O . GLN A 1 100 ? 12.206 44.405 17.530 1.00 29.34 97 GLN A O 1
ATOM 772 N N . LEU A 1 101 ? 13.484 45.882 16.415 1.00 28.52 98 LEU A N 1
ATOM 773 C CA . LEU A 1 101 ? 13.247 46.950 17.379 1.00 27.61 98 LEU A CA 1
ATOM 774 C C . LEU A 1 101 ? 13.102 48.328 16.751 1.00 27.63 98 LEU A C 1
ATOM 775 O O . LEU A 1 101 ? 13.863 48.696 15.854 1.00 27.46 98 LEU A O 1
ATOM 780 N N . LEU A 1 102 ? 12.111 49.079 17.231 1.00 27.79 99 LEU A N 1
ATOM 781 C CA . LEU A 1 102 ? 12.089 50.528 17.053 1.00 27.96 99 LEU A CA 1
ATOM 782 C C . LEU A 1 102 ? 12.182 51.230 18.408 1.00 27.01 99 LEU A C 1
ATOM 783 O O . LEU A 1 102 ? 11.285 51.105 19.244 1.00 27.10 99 LEU A O 1
ATOM 788 N N . PHE A 1 103 ? 13.275 51.966 18.605 1.00 26.51 100 PHE A N 1
ATOM 789 C CA . PHE A 1 103 ? 13.529 52.724 19.828 1.00 25.86 100 PHE A CA 1
ATOM 790 C C . PHE A 1 103 ? 13.353 54.223 19.556 1.00 26.53 100 PHE A C 1
ATOM 791 O O . PHE A 1 103 ? 14.150 54.833 18.843 1.00 26.47 100 PHE A O 1
ATOM 799 N N . ILE A 1 104 ? 12.305 54.811 20.125 1.00 27.17 101 ILE A N 1
ATOM 800 C CA . ILE A 1 104 ? 12.061 56.244 19.972 1.00 27.69 101 ILE A CA 1
ATOM 801 C C . ILE A 1 104 ? 12.534 56.991 21.220 1.00 27.28 101 ILE A C 1
ATOM 802 O O . ILE A 1 104 ? 12.013 56.776 22.322 1.00 27.54 101 ILE A O 1
ATOM 807 N N . ALA A 1 105 ? 13.531 57.855 21.043 1.00 26.98 102 ALA A N 1
ATOM 808 C CA . ALA A 1 105 ? 14.112 58.601 22.152 1.00 26.44 102 ALA A CA 1
ATOM 809 C C . ALA A 1 105 ? 13.836 60.097 22.027 1.00 27.11 102 ALA A C 1
ATOM 810 O O . ALA A 1 105 ? 14.315 60.748 21.094 1.00 28.27 102 ALA A O 1
ATOM 812 N N . ILE A 1 106 ? 13.050 60.633 22.957 1.00 26.92 103 ILE A N 1
ATOM 813 C CA . ILE A 1 106 ? 12.872 62.083 23.075 1.00 27.00 103 ILE A CA 1
ATOM 814 C C . ILE A 1 106 ? 13.835 62.575 24.153 1.00 26.45 103 ILE A C 1
ATOM 815 O O . ILE A 1 106 ? 13.945 61.945 25.214 1.00 26.17 103 ILE A O 1
ATOM 820 N N . ASP A 1 107 ? 14.552 63.667 23.876 1.00 26.43 104 ASP A N 1
ATOM 821 C CA . ASP A 1 107 ? 15.461 64.279 24.858 1.00 26.14 104 ASP A CA 1
ATOM 822 C C . ASP A 1 107 ? 14.747 64.490 26.194 1.00 25.56 104 ASP A C 1
ATOM 823 O O . ASP A 1 107 ? 13.700 65.136 26.246 1.00 26.37 104 ASP A O 1
ATOM 828 N N . GLY A 1 108 ? 15.305 63.911 27.251 1.00 24.48 105 GLY A N 1
ATOM 829 C CA . GLY A 1 108 ? 14.907 64.214 28.616 1.00 23.95 105 GLY A CA 1
ATOM 830 C C . GLY A 1 108 ? 15.847 65.289 29.121 1.00 23.71 105 GLY A C 1
ATOM 831 O O . GLY A 1 108 ? 16.641 65.830 28.344 1.00 23.93 105 GLY A O 1
ATOM 832 N N . VAL A 1 109 ? 15.763 65.620 30.410 1.00 23.43 106 VAL A N 1
ATOM 833 C CA . VAL A 1 109 ? 16.679 66.604 30.996 1.00 22.57 106 VAL A CA 1
ATOM 834 C C . VAL A 1 109 ? 18.133 66.188 30.746 1.00 21.87 106 VAL A C 1
ATOM 835 O O . VAL A 1 109 ? 18.500 65.035 30.949 1.00 21.30 106 VAL A O 1
ATOM 839 N N . ALA A 1 110 ? 18.940 67.133 30.280 1.00 21.79 107 ALA A N 1
ATOM 840 C CA . ALA A 1 110 ? 20.344 66.879 30.002 1.00 21.47 107 ALA A CA 1
ATOM 841 C C . ALA A 1 110 ? 21.231 67.374 31.152 1.00 21.46 107 ALA A C 1
ATOM 842 O O . ALA A 1 110 ? 20.789 68.169 31.981 1.00 21.41 107 ALA A O 1
ATOM 844 N N . PRO A 1 111 ? 22.468 66.883 31.223 1.00 21.54 108 PRO A N 1
ATOM 845 C CA . PRO A 1 111 ? 23.425 67.367 32.222 1.00 21.71 108 PRO A CA 1
ATOM 846 C C . PRO A 1 111 ? 23.696 68.858 32.060 1.00 22.03 108 PRO A C 1
ATOM 847 O O . PRO A 1 111 ? 23.517 69.409 30.963 1.00 21.73 108 PRO A O 1
ATOM 851 N N . ARG A 1 112 ? 24.121 69.494 33.150 1.00 22.23 109 ARG A N 1
ATOM 852 C CA . ARG A 1 112 ? 24.422 70.932 33.160 1.00 23.05 109 ARG A CA 1
ATOM 853 C C . ARG A 1 112 ? 25.342 71.356 32.014 1.00 23.60 109 ARG A C 1
ATOM 854 O O . ARG A 1 112 ? 25.108 72.384 31.376 1.00 23.86 109 ARG A O 1
ATOM 862 N N . ALA A 1 113 ? 26.379 70.559 31.754 1.00 24.20 110 ALA A N 1
ATOM 863 C CA . ALA A 1 113 ? 27.333 70.853 30.676 1.00 25.17 110 ALA A CA 1
ATOM 864 C C . ALA A 1 113 ? 26.643 71.025 29.318 1.00 25.55 110 ALA A C 1
ATOM 865 O O . ALA A 1 113 ? 27.001 71.911 28.544 1.00 26.32 110 ALA A O 1
ATOM 867 N N . LYS A 1 114 ? 25.646 70.187 29.044 1.00 25.77 111 LYS A N 1
ATOM 868 C CA . LYS A 1 114 ? 24.844 70.299 27.821 1.00 26.66 111 LYS A CA 1
ATOM 869 C C . LYS A 1 114 ? 23.879 71.483 27.885 1.00 27.65 111 LYS A C 1
ATOM 870 O O . LYS A 1 114 ? 23.718 72.217 26.905 1.00 28.27 111 LYS A O 1
ATOM 884 N N . ASN A 1 116 ? 24.265 74.277 29.284 1.00 29.07 113 ASN A N 1
ATOM 885 C CA . ASN A 1 116 ? 24.997 75.513 29.031 1.00 29.55 113 ASN A CA 1
ATOM 886 C C . ASN A 1 116 ? 25.154 75.806 27.538 1.00 30.10 113 ASN A C 1
ATOM 887 O O . ASN A 1 116 ? 25.007 76.952 27.106 1.00 30.41 113 ASN A O 1
ATOM 892 N N . GLN A 1 117 ? 25.438 74.765 26.758 1.00 29.87 114 GLN A N 1
ATOM 893 C CA . GLN A 1 117 ? 25.480 74.873 25.302 1.00 30.79 114 GLN A CA 1
ATOM 894 C C . GLN A 1 117 ? 24.111 75.266 24.749 1.00 31.00 114 GLN A C 1
ATOM 895 O O . GLN A 1 117 ? 24.013 76.103 23.855 1.00 32.00 114 GLN A O 1
ATOM 901 N N . GLN A 1 118 ? 23.062 74.659 25.294 1.00 30.54 115 GLN A N 1
ATOM 902 C CA . GLN A 1 118 ? 21.692 74.953 24.878 1.00 31.02 115 GLN A CA 1
ATOM 903 C C . GLN A 1 118 ? 21.237 76.355 25.271 1.00 31.69 115 GLN A C 1
ATOM 904 O O . GLN A 1 118 ? 20.515 77.006 24.520 1.00 32.45 115 GLN A O 1
ATOM 910 N N . ARG A 1 119 ? 21.678 76.812 26.441 1.00 31.39 116 ARG A N 1
ATOM 911 C CA . ARG A 1 119 ? 21.403 78.159 26.918 1.00 31.82 116 ARG A CA 1
ATOM 912 C C . ARG A 1 119 ? 21.996 79.181 25.956 1.00 33.15 116 ARG A C 1
ATOM 913 O O . ARG A 1 119 ? 21.320 80.124 25.548 1.00 33.70 116 ARG A O 1
ATOM 921 N N . SER A 1 120 ? 23.257 78.972 25.594 1.00 33.77 117 SER A N 1
ATOM 922 C CA . SER A 1 120 ? 23.965 79.853 24.678 1.00 35.37 117 SER A CA 1
ATOM 923 C C . SER A 1 120 ? 23.293 79.893 23.298 1.00 36.17 117 SER A C 1
ATOM 924 O O . SER A 1 120 ? 23.019 80.973 22.778 1.00 37.03 117 SER A O 1
ATOM 927 N N . ARG A 1 121 ? 23.012 78.718 22.730 1.00 36.08 118 ARG A N 1
ATOM 928 C CA . ARG A 1 121 ? 22.346 78.614 21.430 1.00 37.59 118 ARG A CA 1
ATOM 929 C C . ARG A 1 121 ? 20.998 79.332 21.399 1.00 37.62 118 ARG A C 1
ATOM 930 O O . ARG A 1 121 ? 20.704 80.054 20.454 1.00 38.85 118 ARG A O 1
ATOM 938 N N . ARG A 1 122 ? 20.189 79.126 22.433 1.00 37.02 119 ARG A N 1
ATOM 939 C CA . ARG A 1 122 ? 18.827 79.654 22.462 1.00 37.36 119 ARG A CA 1
ATOM 940 C C . ARG A 1 122 ? 18.791 81.154 22.719 1.00 38.09 119 ARG A C 1
ATOM 941 O O . ARG A 1 122 ? 17.943 81.853 22.164 1.00 38.85 119 ARG A O 1
ATOM 949 N N . PHE A 1 123 ? 19.717 81.640 23.547 1.00 37.87 120 PHE A N 1
ATOM 950 C CA . PHE A 1 123 ? 19.927 83.080 23.734 1.00 38.87 120 PHE A CA 1
ATOM 951 C C . PHE A 1 123 ? 20.338 83.757 22.429 1.00 40.32 120 PHE A C 1
ATOM 952 O O . PHE A 1 123 ? 19.892 84.864 22.136 1.00 41.11 120 PHE A O 1
ATOM 960 N N . ARG A 1 124 ? 21.181 83.076 21.652 1.00 40.83 121 ARG A N 1
ATOM 961 C CA . ARG A 1 124 ? 21.648 83.585 20.362 1.00 42.85 121 ARG A CA 1
ATOM 962 C C . ARG A 1 124 ? 20.565 83.557 19.291 1.00 43.43 121 ARG A C 1
ATOM 963 O O . ARG A 1 124 ? 20.452 84.492 18.505 1.00 44.83 121 ARG A O 1
ATOM 971 N N . SER A 1 125 ? 19.784 82.477 19.265 1.00 42.59 122 SER A N 1
ATOM 972 C CA . SER A 1 125 ? 18.652 82.350 18.351 1.00 43.39 122 SER A CA 1
ATOM 973 C C . SER A 1 125 ? 17.600 83.418 18.624 1.00 43.84 122 SER A C 1
ATOM 974 O O . SER A 1 125 ? 17.046 83.998 17.690 1.00 45.09 122 SER A O 1
ATOM 977 N N . SER A 1 126 ? 17.340 83.674 19.905 1.00 43.08 123 SER A N 1
ATOM 978 C CA . SER A 1 126 ? 16.350 84.667 20.318 1.00 43.90 123 SER A CA 1
ATOM 979 C C . SER A 1 126 ? 16.792 86.084 19.943 1.00 45.44 123 SER A C 1
ATOM 980 O O . SER A 1 126 ? 15.982 86.898 19.494 1.00 46.35 123 SER A O 1
ATOM 983 N N . ARG A 1 127 ? 18.082 86.358 20.134 1.00 45.80 124 ARG A N 1
ATOM 984 C CA . ARG A 1 127 ? 18.700 87.628 19.753 1.00 47.73 124 ARG A CA 1
ATOM 985 C C . ARG A 1 127 ? 18.664 87.815 18.237 1.00 49.06 124 ARG A C 1
ATOM 986 O O . ARG A 1 127 ? 18.333 88.894 17.744 1.00 50.58 124 ARG A O 1
ATOM 994 N N . GLU A 1 128 ? 19.006 86.750 17.513 1.00 48.94 125 GLU A N 1
ATOM 995 C CA . GLU A 1 128 ? 18.972 86.730 16.053 1.00 50.58 125 GLU A CA 1
ATOM 996 C C . GLU A 1 128 ? 17.562 87.013 15.523 1.00 51.04 125 GLU A C 1
ATOM 997 O O . GLU A 1 128 ? 17.396 87.800 14.595 1.00 52.76 125 GLU A O 1
ATOM 1003 N N . ALA A 1 129 ? 16.559 86.379 16.129 1.00 49.76 126 ALA A N 1
ATOM 1004 C CA . ALA A 1 129 ? 15.163 86.535 15.715 1.00 50.32 126 ALA A CA 1
ATOM 1005 C C . ALA A 1 129 ? 14.589 87.925 16.007 1.00 51.29 126 ALA A C 1
ATOM 1006 O O . ALA A 1 129 ? 13.769 88.428 15.237 1.00 52.69 126 ALA A O 1
ATOM 1008 N N . ALA A 1 130 ? 15.016 88.535 17.112 1.00 50.66 127 ALA A N 1
ATOM 1009 C CA . ALA A 1 130 ? 14.587 89.890 17.468 1.00 51.78 127 ALA A CA 1
ATOM 1010 C C . ALA A 1 130 ? 15.201 90.938 16.541 1.00 53.74 127 ALA A C 1
ATOM 1011 O O . ALA A 1 130 ? 14.534 91.899 16.157 1.00 55.22 127 ALA A O 1
ATOM 1013 N N . LEU A 1 131 ? 16.473 90.745 16.193 1.00 54.12 128 LEU A N 1
ATOM 1014 C CA . LEU A 1 131 ? 17.168 91.623 15.252 1.00 56.34 128 LEU A CA 1
ATOM 1015 C C . LEU A 1 131 ? 16.572 91.515 13.852 1.00 58.06 128 LEU A C 1
ATOM 1016 O O . LEU A 1 131 ? 16.444 92.519 13.155 1.00 59.96 128 LEU A O 1
ATOM 1021 N N . LYS A 1 132 ? 16.202 90.298 13.458 1.00 57.67 129 LYS A N 1
ATOM 1022 C CA . LYS A 1 132 ? 15.516 90.065 12.188 1.00 59.46 129 LYS A CA 1
ATOM 1023 C C . LYS A 1 132 ? 14.152 90.752 12.162 1.00 60.46 129 LYS A C 1
ATOM 1024 O O . LYS A 1 132 ? 13.791 91.379 11.164 1.00 62.48 129 LYS A O 1
ATOM 1030 N N . GLU A 1 133 ? 13.409 90.636 13.262 1.00 59.49 130 GLU A N 1
ATOM 1031 C CA . GLU A 1 133 ? 12.063 91.205 13.368 1.00 60.72 130 GLU A CA 1
ATOM 1032 C C . GLU A 1 133 ? 12.042 92.728 13.230 1.00 62.45 130 GLU A C 1
ATOM 1033 O O . GLU A 1 133 ? 11.127 93.283 12.620 1.00 64.13 130 GLU A O 1
ATOM 1039 N N . GLU A 1 134 ? 13.046 93.391 13.802 1.00 62.35 131 GLU A N 1
ATOM 1040 C CA . GLU A 1 134 ? 13.203 94.838 13.666 1.00 64.31 131 GLU A CA 1
ATOM 1041 C C . GLU A 1 134 ? 13.516 95.246 12.232 1.00 66.35 131 GLU A C 1
ATOM 1042 O O . GLU A 1 134 ? 12.896 96.169 11.698 1.00 68.35 131 GLU A O 1
ATOM 1048 N N . GLU A 1 135 ? 14.480 94.557 11.621 1.00 66.18 132 GLU A N 1
ATOM 1049 C CA . GLU A 1 135 ? 14.882 94.825 10.241 1.00 68.34 132 GLU A CA 1
ATOM 1050 C C . GLU A 1 135 ? 13.734 94.598 9.262 1.00 69.46 132 GLU A C 1
ATOM 1051 O O . GLU A 1 135 ? 13.532 95.390 8.341 1.00 71.71 132 GLU A O 1
ATOM 1057 N N . LEU A 1 136 ? 12.988 93.515 9.480 1.00 68.02 133 LEU A N 1
ATOM 1058 C CA . LEU A 1 136 ? 11.840 93.156 8.652 1.00 69.03 133 LEU A CA 1
ATOM 1059 C C . LEU A 1 136 ? 10.728 94.199 8.730 1.00 70.45 133 LEU A C 1
ATOM 1060 O O . LEU A 1 136 ? 10.149 94.570 7.710 1.00 72.59 133 LEU A O 1
ATOM 1065 N N . GLN A 1 137 ? 10.442 94.672 9.940 1.00 69.36 134 GLN A N 1
ATOM 1066 C CA . GLN A 1 137 ? 9.361 95.629 10.153 1.00 70.59 134 GLN A CA 1
ATOM 1067 C C . GLN A 1 137 ? 9.706 97.025 9.631 1.00 72.59 134 GLN A C 1
ATOM 1068 O O . GLN A 1 137 ? 8.821 97.765 9.199 1.00 74.33 134 GLN A O 1
ATOM 1074 N N . ALA A 1 138 ? 10.991 97.375 9.671 1.00 72.34 135 ALA A N 1
ATOM 1075 C CA . ALA A 1 138 ? 11.469 98.637 9.104 1.00 74.36 135 ALA A CA 1
ATOM 1076 C C . ALA A 1 138 ? 11.481 98.579 7.577 1.00 76.48 135 ALA A C 1
ATOM 1077 O O . ALA A 1 138 ? 11.258 99.591 6.911 1.00 78.88 135 ALA A O 1
ATOM 1079 N N . PHE A 1 139 ? 11.744 97.390 7.036 1.00 75.80 136 PHE A N 1
ATOM 1080 C CA . PHE A 1 139 ? 11.678 97.147 5.597 1.00 77.81 136 PHE A CA 1
ATOM 1081 C C . PHE A 1 139 ? 10.236 97.241 5.099 1.00 79.18 136 PHE A C 1
ATOM 1082 O O . PHE A 1 139 ? 9.977 97.830 4.048 1.00 81.62 136 PHE A O 1
ATOM 1090 N N . ILE A 1 140 ? 9.311 96.653 5.857 1.00 77.60 137 ILE A N 1
ATOM 1091 C CA . ILE A 1 140 ? 7.884 96.681 5.526 1.00 78.84 137 ILE A CA 1
ATOM 1092 C C . ILE A 1 140 ? 7.325 98.109 5.533 1.00 80.75 137 ILE A C 1
ATOM 1093 O O . ILE A 1 140 ? 6.538 98.468 4.656 1.00 83.09 137 ILE A O 1
ATOM 1098 N N . GLU A 1 141 ? 7.749 98.915 6.507 1.00 79.92 138 GLU A N 1
ATOM 1099 C CA . GLU A 1 141 ? 7.341 100.320 6.589 1.00 81.87 138 GLU A CA 1
ATOM 1100 C C . GLU A 1 141 ? 7.800 101.120 5.371 1.00 84.57 138 GLU A C 1
ATOM 1101 O O . GLU A 1 141 ? 7.044 101.931 4.837 1.00 86.73 138 GLU A O 1
ATOM 1107 N N . GLU A 1 142 ? 9.039 100.881 4.943 1.00 84.48 139 GLU A N 1
ATOM 1108 C CA . GLU A 1 142 ? 9.605 101.541 3.768 1.00 87.23 139 GLU A CA 1
ATOM 1109 C C . GLU A 1 142 ? 8.922 101.085 2.481 1.00 89.14 139 GLU A C 1
ATOM 1110 O O . GLU A 1 142 ? 8.691 101.892 1.583 1.00 91.91 139 GLU A O 1
ATOM 1116 N N . ALA A 1 143 ? 8.598 99.796 2.405 1.00 87.66 140 ALA A N 1
ATOM 1117 C CA . ALA A 1 143 ? 7.917 99.223 1.243 1.00 89.40 140 ALA A CA 1
ATOM 1118 C C . ALA A 1 143 ? 6.497 99.770 1.068 1.00 91.14 140 ALA A C 1
ATOM 1119 O O . ALA A 1 143 ? 6.044 99.977 -0.060 1.00 93.83 140 ALA A O 1
ATOM 1121 N N . LYS A 1 144 ? 5.808 99.998 2.188 1.00 89.81 141 LYS A N 1
ATOM 1122 C CA . LYS A 1 144 ? 4.479 100.619 2.195 1.00 91.48 141 LYS A CA 1
ATOM 1123 C C . LYS A 1 144 ? 4.520 102.025 1.600 1.00 94.43 141 LYS A C 1
ATOM 1124 O O . LYS A 1 144 ? 3.693 102.374 0.751 1.00 97.05 141 LYS A O 1
ATOM 1130 N N . GLN A 1 145 ? 5.490 102.820 2.050 1.00 94.03 142 GLN A N 1
ATOM 1131 C CA . GLN A 1 145 ? 5.656 104.202 1.597 1.00 96.75 142 GLN A CA 1
ATOM 1132 C C . GLN A 1 145 ? 6.165 104.284 0.159 1.00 99.37 142 GLN A C 1
ATOM 1133 O O . GLN A 1 145 ? 5.955 105.289 -0.523 1.00 102.23 142 GLN A O 1
ATOM 1139 N N . GLN A 1 146 ? 6.831 103.224 -0.294 1.00 98.56 143 GLN A N 1
ATOM 1140 C CA . GLN A 1 146 ? 7.353 103.167 -1.657 1.00 101.10 143 GLN A CA 1
ATOM 1141 C C . GLN A 1 146 ? 6.326 102.672 -2.681 1.00 103.31 143 GLN A C 1
ATOM 1142 O O . GLN A 1 146 ? 6.535 102.796 -3.891 1.00 105.96 143 GLN A O 1
ATOM 1148 N N . GLY A 1 147 ? 5.219 102.120 -2.188 1.00 102.38 144 GLY A N 1
ATOM 1149 C CA . GLY A 1 147 ? 4.146 101.616 -3.044 1.00 104.47 144 GLY A CA 1
ATOM 1150 C C . GLY A 1 147 ? 4.383 100.203 -3.542 1.00 103.76 144 GLY A C 1
ATOM 1151 O O . GLY A 1 147 ? 3.854 99.809 -4.583 1.00 105.91 144 GLY A O 1
ATOM 1152 N N . ILE A 1 148 ? 5.179 99.443 -2.795 1.00 100.93 145 ILE A N 1
ATOM 1153 C CA . ILE A 1 148 ? 5.494 98.059 -3.142 1.00 100.02 145 ILE A CA 1
ATOM 1154 C C . ILE A 1 148 ? 4.582 97.098 -2.371 1.00 98.01 145 ILE A C 1
ATOM 1155 O O . ILE A 1 148 ? 4.554 97.121 -1.137 1.00 95.48 145 ILE A O 1
ATOM 1160 N N . PRO A 1 149 ? 3.838 96.262 -3.097 1.00 99.31 146 PRO A N 1
ATOM 1161 C CA . PRO A 1 149 ? 2.865 95.363 -2.479 1.00 97.96 146 PRO A CA 1
ATOM 1162 C C . PRO A 1 149 ? 3.517 94.134 -1.843 1.00 95.03 146 PRO A C 1
ATOM 1163 O O . PRO A 1 149 ? 3.772 93.135 -2.520 1.00 95.10 146 PRO A O 1
ATOM 1167 N N . ILE A 1 150 ? 3.787 94.227 -0.544 1.00 92.77 147 ILE A N 1
ATOM 1168 C CA . ILE A 1 150 ? 4.342 93.113 0.219 1.00 89.99 147 ILE A CA 1
ATOM 1169 C C . ILE A 1 150 ? 3.226 92.147 0.614 1.00 89.40 147 ILE A C 1
ATOM 1170 O O . ILE A 1 150 ? 2.151 92.569 1.044 1.00 89.86 147 ILE A O 1
ATOM 1175 N N . ASP A 1 151 ? 3.486 90.853 0.444 1.00 88.66 148 ASP A N 1
ATOM 1176 C CA . ASP A 1 151 ? 2.586 89.809 0.914 1.00 88.03 148 ASP A CA 1
ATOM 1177 C C . ASP A 1 151 ? 2.882 89.584 2.392 1.00 85.35 148 ASP A C 1
ATOM 1178 O O . ASP A 1 151 ? 3.706 88.741 2.747 1.00 83.22 148 ASP A O 1
ATOM 1183 N N . GLU A 1 152 ? 2.204 90.350 3.244 1.00 85.74 149 GLU A N 1
ATOM 1184 C CA . GLU A 1 152 ? 2.489 90.376 4.681 1.00 83.80 149 GLU A CA 1
ATOM 1185 C C . GLU A 1 152 ? 2.185 89.083 5.430 1.00 81.97 149 GLU A C 1
ATOM 1186 O O . GLU A 1 152 ? 2.858 88.770 6.410 1.00 79.62 149 GLU A O 1
ATOM 1192 N N . ASN A 1 153 ? 1.181 88.338 4.971 1.00 83.39 150 ASN A N 1
ATOM 1193 C CA . ASN A 1 153 ? 0.867 87.027 5.544 1.00 81.96 150 ASN A CA 1
ATOM 1194 C C . ASN A 1 153 ? 1.969 86.006 5.282 1.00 80.71 150 ASN A C 1
ATOM 1195 O O . ASN A 1 153 ? 2.303 85.209 6.161 1.00 78.36 150 ASN A O 1
ATOM 1200 N N . ALA A 1 154 ? 2.530 86.044 4.074 1.00 82.48 151 ALA A N 1
ATOM 1201 C CA . ALA A 1 154 ? 3.609 85.135 3.682 1.00 81.80 151 ALA A CA 1
ATOM 1202 C C . ALA A 1 154 ? 4.985 85.631 4.130 1.00 80.72 151 ALA A C 1
ATOM 1203 O O . ALA A 1 154 ? 5.903 84.830 4.318 1.00 79.20 151 ALA A O 1
ATOM 1205 N N . THR A 1 155 ? 5.120 86.946 4.298 1.00 81.83 152 THR A N 1
ATOM 1206 C CA . THR A 1 155 ? 6.365 87.547 4.782 1.00 81.03 152 THR A CA 1
ATOM 1207 C C . THR A 1 155 ? 6.488 87.416 6.305 1.00 78.71 152 THR A C 1
ATOM 1208 O O . THR A 1 155 ? 7.507 86.937 6.805 1.00 76.84 152 THR A O 1
ATOM 1212 N N . LYS A 1 156 ? 5.454 87.847 7.029 1.00 79.07 153 LYS A N 1
ATOM 1213 C CA . LYS A 1 156 ? 5.393 87.671 8.481 1.00 77.28 153 LYS A CA 1
ATOM 1214 C C . LYS A 1 156 ? 5.000 86.225 8.775 1.00 76.11 153 LYS A C 1
ATOM 1215 O O . LYS A 1 156 ? 3.818 85.907 8.942 1.00 76.62 153 LYS A O 1
ATOM 1221 N N . LYS A 1 157 ? 6.004 85.353 8.820 1.00 74.78 154 LYS A N 1
ATOM 1222 C CA . LYS A 1 157 ? 5.778 83.921 8.968 1.00 73.80 154 LYS A CA 1
ATOM 1223 C C . LYS A 1 157 ? 5.524 83.545 10.422 1.00 71.67 154 LYS A C 1
ATOM 1224 O O . LYS A 1 157 ? 6.302 83.900 11.314 1.00 70.50 154 LYS A O 1
ATOM 1230 N N . LYS A 1 158 ? 4.420 82.837 10.651 1.00 71.43 155 LYS A N 1
ATOM 1231 C CA . LYS A 1 158 ? 4.088 82.313 11.972 1.00 69.38 155 LYS A CA 1
ATOM 1232 C C . LYS A 1 158 ? 4.980 81.108 12.268 1.00 67.06 155 LYS A C 1
ATOM 1233 O O . LYS A 1 158 ? 4.654 79.974 11.905 1.00 66.99 155 LYS A O 1
ATOM 1239 N N . SER A 1 159 ? 6.115 81.376 12.912 1.00 65.10 156 SER A N 1
ATOM 1240 C CA . SER A 1 159 ? 7.117 80.350 13.201 1.00 62.82 156 SER A CA 1
ATOM 1241 C C . SER A 1 159 ? 6.764 79.500 14.414 1.00 60.64 156 SER A C 1
ATOM 1242 O O . SER A 1 159 ? 6.281 80.013 15.429 1.00 60.37 156 SER A O 1
ATOM 1245 N N . TRP A 1 160 ? 7.009 78.198 14.290 1.00 58.91 157 TRP A N 1
ATOM 1246 C CA . TRP A 1 160 ? 6.908 77.268 15.407 1.00 56.45 157 TRP A CA 1
ATOM 1247 C C . TRP A 1 160 ? 7.892 77.702 16.492 1.00 54.36 157 TRP A C 1
ATOM 1248 O O . TRP A 1 160 ? 9.066 77.954 16.207 1.00 54.06 157 TRP A O 1
ATOM 1259 N N . ASP A 1 161 ? 7.405 77.812 17.725 1.00 52.78 158 ASP A N 1
ATOM 1260 C CA . ASP A 1 161 ? 8.270 78.099 18.866 1.00 50.57 158 ASP A CA 1
ATOM 1261 C C . ASP A 1 161 ? 9.100 76.853 19.185 1.00 48.27 158 ASP A C 1
ATOM 1262 O O . ASP A 1 161 ? 8.620 75.922 19.837 1.00 47.61 158 ASP A O 1
ATOM 1267 N N . SER A 1 162 ? 10.344 76.845 18.709 1.00 46.63 159 SER A N 1
ATOM 1268 C CA . SER A 1 162 ? 11.225 75.683 18.842 1.00 44.40 159 SER A CA 1
ATOM 1269 C C . SER A 1 162 ? 11.615 75.393 20.291 1.00 42.16 159 SER A C 1
ATOM 1270 O O . SER A 1 162 ? 12.073 74.291 20.611 1.00 41.20 159 SER A O 1
ATOM 1273 N N . ASN A 1 163 ? 11.432 76.385 21.160 1.00 40.77 160 ASN A N 1
ATOM 1274 C CA . ASN A 1 163 ? 11.743 76.232 22.573 1.00 38.46 160 ASN A CA 1
ATOM 1275 C C . ASN A 1 163 ? 10.727 75.407 23.351 1.00 37.56 160 ASN A C 1
ATOM 1276 O O . ASN A 1 163 ? 10.994 75.006 24.483 1.00 36.48 160 ASN A O 1
ATOM 1281 N N . CYS A 1 164 ? 9.578 75.131 22.734 1.00 37.56 161 CYS A N 1
ATOM 1282 C CA . CYS A 1 164 ? 8.604 74.201 23.308 1.00 36.96 161 CYS A CA 1
ATOM 1283 C C . CYS A 1 164 ? 9.037 72.733 23.143 1.00 35.62 161 CYS A C 1
ATOM 1284 O O . CYS A 1 164 ? 8.469 71.837 23.771 1.00 35.07 161 CYS A O 1
ATOM 1287 N N . ILE A 1 165 ? 10.047 72.501 22.306 1.00 34.95 162 ILE A N 1
ATOM 1288 C CA . ILE A 1 165 ? 10.639 71.172 22.137 1.00 33.83 162 ILE A CA 1
ATOM 1289 C C . ILE A 1 165 ? 11.719 70.977 23.208 1.00 32.61 162 ILE A C 1
ATOM 1290 O O . ILE A 1 165 ? 12.921 70.950 22.922 1.00 32.38 162 ILE A O 1
ATOM 1295 N N . THR A 1 166 ? 11.254 70.874 24.452 1.00 32.09 163 THR A N 1
ATOM 1296 C CA . THR A 1 166 ? 12.089 70.842 25.655 1.00 30.90 163 THR A CA 1
ATOM 1297 C C . THR A 1 166 ? 11.264 70.145 26.731 1.00 30.71 163 THR A C 1
ATOM 1298 O O . THR A 1 166 ? 10.060 70.373 26.806 1.00 31.24 163 THR A O 1
ATOM 1302 N N . PRO A 1 167 ? 11.883 69.294 27.553 1.00 30.11 164 PRO A N 1
ATOM 1303 C CA . PRO A 1 167 ? 11.163 68.619 28.645 1.00 30.06 164 PRO A CA 1
ATOM 1304 C C . PRO A 1 167 ? 10.425 69.605 29.556 1.00 30.78 164 PRO A C 1
ATOM 1305 O O . PRO A 1 167 ? 10.974 70.651 29.907 1.00 30.82 164 PRO A O 1
ATOM 1309 N N . GLY A 1 168 ? 9.189 69.273 29.923 1.00 31.64 165 GLY A N 1
ATOM 1310 C CA . GLY A 1 168 ? 8.414 70.083 30.871 1.00 32.36 165 GLY A CA 1
ATOM 1311 C C . GLY A 1 168 ? 7.336 70.967 30.265 1.00 33.64 165 GLY A C 1
ATOM 1312 O O . GLY A 1 168 ? 6.566 71.603 30.996 1.00 34.17 165 GLY A O 1
ATOM 1313 N N . THR A 1 169 ? 7.278 71.009 28.933 1.00 34.05 166 THR A N 1
ATOM 1314 C CA . THR A 1 169 ? 6.285 71.812 28.215 1.00 35.40 166 THR A CA 1
ATOM 1315 C C . THR A 1 169 ? 5.043 70.972 27.899 1.00 36.56 166 THR A C 1
ATOM 1316 O O . THR A 1 169 ? 5.130 69.742 27.811 1.00 36.14 166 THR A O 1
ATOM 1320 N N . PRO A 1 170 ? 3.891 71.629 27.753 1.00 38.14 167 PRO A N 1
ATOM 1321 C CA . PRO A 1 170 ? 2.656 70.960 27.327 1.00 39.40 167 PRO A CA 1
ATOM 1322 C C . PRO A 1 170 ? 2.792 70.176 26.016 1.00 39.64 167 PRO A C 1
ATOM 1323 O O . PRO A 1 170 ? 2.214 69.096 25.890 1.00 39.81 167 PRO A O 1
ATOM 1327 N N . PHE A 1 171 ? 3.550 70.708 25.057 1.00 39.70 168 PHE A N 1
ATOM 1328 C CA . PHE A 1 171 ? 3.757 70.018 23.783 1.00 40.14 168 PHE A CA 1
ATOM 1329 C C . PHE A 1 171 ? 4.451 68.657 23.941 1.00 39.23 168 PHE A C 1
ATOM 1330 O O . PHE A 1 171 ? 4.173 67.727 23.182 1.00 39.37 168 PHE A O 1
ATOM 1346 N N . ASP A 1 173 ? 3.931 66.612 26.360 1.00 38.10 170 ASP A N 1
ATOM 1347 C CA . ASP A 1 173 ? 2.824 65.713 26.711 1.00 38.66 170 ASP A CA 1
ATOM 1348 C C . ASP A 1 173 ? 2.057 65.255 25.472 1.00 39.08 170 ASP A C 1
ATOM 1349 O O . ASP A 1 173 ? 1.623 64.104 25.392 1.00 39.10 170 ASP A O 1
ATOM 1354 N N . THR A 1 174 ? 1.885 66.175 24.525 1.00 39.27 171 THR A N 1
ATOM 1355 C CA . THR A 1 174 ? 1.211 65.900 23.261 1.00 40.13 171 THR A CA 1
ATOM 1356 C C . THR A 1 174 ? 2.040 64.946 22.415 1.00 39.00 171 THR A C 1
ATOM 1357 O O . THR A 1 174 ? 1.524 63.945 21.914 1.00 39.70 171 THR A O 1
ATOM 1361 N N . LEU A 1 175 ? 3.325 65.265 22.269 1.00 37.46 172 LEU A N 1
ATOM 1362 C CA . LEU A 1 175 ? 4.262 64.419 21.540 1.00 36.27 172 LEU A CA 1
ATOM 1363 C C . LEU A 1 175 ? 4.251 62.982 22.074 1.00 35.66 172 LEU A C 1
ATOM 1364 O O . LEU A 1 175 ? 4.094 62.035 21.300 1.00 35.85 172 LEU A O 1
ATOM 1369 N N . ALA A 1 176 ? 4.382 62.830 23.391 1.00 34.82 173 ALA A N 1
ATOM 1370 C CA . ALA A 1 176 ? 4.394 61.512 24.033 1.00 34.47 173 ALA A CA 1
ATOM 1371 C C . ALA A 1 176 ? 3.112 60.721 23.768 1.00 35.86 173 ALA A C 1
ATOM 1372 O O . ALA A 1 176 ? 3.167 59.555 23.369 1.00 35.75 173 ALA A O 1
ATOM 1374 N N . LYS A 1 177 ? 1.968 61.371 23.980 1.00 37.03 174 LYS A N 1
ATOM 1375 C CA . LYS A 1 177 ? 0.660 60.750 23.797 1.00 38.74 174 LYS A CA 1
ATOM 1376 C C . LYS A 1 177 ? 0.410 60.349 22.336 1.00 39.34 174 LYS A C 1
ATOM 1377 O O . LYS A 1 177 ? -0.129 59.273 22.068 1.00 39.74 174 LYS A O 1
ATOM 1383 N N . SER A 1 178 ? 0.814 61.219 21.410 1.00 39.16 175 SER A N 1
ATOM 1384 C CA . SER A 1 178 ? 0.698 60.959 19.979 1.00 39.90 175 SER A CA 1
ATOM 1385 C C . SER A 1 178 ? 1.593 59.800 19.527 1.00 38.90 175 SER A C 1
ATOM 1386 O O . SER A 1 178 ? 1.174 58.967 18.712 1.00 39.53 175 SER A O 1
ATOM 1389 N N . LEU A 1 179 ? 2.815 59.744 20.057 1.00 37.04 176 LEU A N 1
ATOM 1390 C CA . LEU A 1 179 ? 3.742 58.666 19.712 1.00 36.22 176 LEU A CA 1
ATOM 1391 C C . LEU A 1 179 ? 3.345 57.329 20.342 1.00 36.43 176 LEU A C 1
ATOM 1392 O O . LEU A 1 179 ? 3.601 56.277 19.760 1.00 36.55 176 LEU A O 1
ATOM 1397 N N . ARG A 1 180 ? 2.713 57.372 21.516 1.00 36.63 177 ARG A N 1
ATOM 1398 C CA . ARG A 1 180 ? 2.121 56.174 22.109 1.00 37.25 177 ARG A CA 1
ATOM 1399 C C . ARG A 1 180 ? 1.076 55.607 21.162 1.00 38.79 177 ARG A C 1
ATOM 1400 O O . ARG A 1 180 ? 1.083 54.410 20.876 1.00 39.10 177 ARG A O 1
ATOM 1408 N N . TYR A 1 181 ? 0.199 56.482 20.667 1.00 40.07 178 TYR A N 1
ATOM 1409 C CA . TYR A 1 181 ? -0.819 56.109 19.691 1.00 41.76 178 TYR A CA 1
ATOM 1410 C C . TYR A 1 181 ? -0.198 55.557 18.406 1.00 41.66 178 TYR A C 1
ATOM 1411 O O . TYR A 1 181 ? -0.633 54.523 17.893 1.00 42.64 178 TYR A O 1
ATOM 1420 N N . TYR A 1 182 ? 0.801 56.271 17.892 1.00 40.77 179 TYR A N 1
ATOM 1421 C CA . TYR A 1 182 ? 1.500 55.919 16.658 1.00 40.69 179 TYR A CA 1
ATOM 1422 C C . TYR A 1 182 ? 2.089 54.506 16.718 1.00 40.20 179 TYR A C 1
ATOM 1423 O O . TYR A 1 182 ? 2.027 53.759 15.737 1.00 40.87 179 TYR A O 1
ATOM 1432 N N . ILE A 1 183 ? 2.663 54.158 17.870 1.00 38.92 180 ILE A N 1
ATOM 1433 C CA . ILE A 1 183 ? 3.181 52.817 18.123 1.00 38.38 180 ILE A CA 1
ATOM 1434 C C . ILE A 1 183 ? 2.059 51.771 18.068 1.00 40.02 180 ILE A C 1
ATOM 1435 O O . ILE A 1 183 ? 2.206 50.730 17.423 1.00 40.50 180 ILE A O 1
ATOM 1440 N N . ILE A 1 184 ? 0.950 52.065 18.748 1.00 41.18 181 ILE A N 1
ATOM 1441 C CA . ILE A 1 184 ? -0.231 51.195 18.791 1.00 43.00 181 ILE A CA 1
ATOM 1442 C C . ILE A 1 184 ? -0.833 51.013 17.392 1.00 44.70 181 ILE A C 1
ATOM 1443 O O . ILE A 1 184 ? -1.272 49.915 17.026 1.00 45.61 181 ILE A O 1
ATOM 1448 N N . ASN A 1 185 ? -0.841 52.098 16.623 1.00 45.32 182 ASN A N 1
ATOM 1449 C CA . ASN A 1 185 ? -1.188 52.065 15.206 1.00 46.83 182 ASN A CA 1
ATOM 1450 C C . ASN A 1 185 ? -0.325 51.066 14.427 1.00 46.54 182 ASN A C 1
ATOM 1451 O O . ASN A 1 185 ? -0.852 50.141 13.811 1.00 47.82 182 ASN A O 1
ATOM 1456 N N . LYS A 1 186 ? 0.994 51.253 14.473 1.00 45.06 183 LYS A N 1
ATOM 1457 C CA . LYS A 1 186 ? 1.947 50.391 13.766 1.00 44.74 183 LYS A CA 1
ATOM 1458 C C . LYS A 1 186 ? 1.809 48.917 14.134 1.00 44.97 183 LYS A C 1
ATOM 1459 O O . LYS A 1 186 ? 1.931 48.044 13.272 1.00 45.74 183 LYS A O 1
ATOM 1465 N N . LEU A 1 187 ? 1.549 48.652 15.412 1.00 44.43 184 LEU A N 1
ATOM 1466 C CA . LEU A 1 187 ? 1.384 47.290 15.914 1.00 44.68 184 LEU A CA 1
ATOM 1467 C C . LEU A 1 187 ? 0.081 46.625 15.466 1.00 47.08 184 LEU A C 1
ATOM 1468 O O . LEU A 1 187 ? -0.021 45.395 15.456 1.00 47.44 184 LEU A O 1
ATOM 1473 N N . ASN A 1 188 ? -0.899 47.444 15.087 1.00 48.85 185 ASN A N 1
ATOM 1474 C CA . ASN A 1 188 ? -2.208 46.961 14.655 1.00 51.46 185 ASN A CA 1
ATOM 1475 C C . ASN A 1 188 ? -2.495 47.185 13.171 1.00 53.20 185 ASN A C 1
ATOM 1476 O O . ASN A 1 188 ? -3.649 47.110 12.748 1.00 55.29 185 ASN A O 1
ATOM 1481 N N . SER A 1 189 ? -1.455 47.457 12.385 1.00 52.75 186 SER A N 1
ATOM 1482 C CA . SER A 1 189 ? -1.631 47.685 10.948 1.00 54.60 186 SER A CA 1
ATOM 1483 C C . SER A 1 189 ? -0.816 46.701 10.101 1.00 54.54 186 SER A C 1
ATOM 1484 O O . SER A 1 189 ? -1.200 45.537 9.955 1.00 55.48 186 SER A O 1
ATOM 1487 N N . ASP A 1 190 ? 0.301 47.172 9.553 1.00 53.76 187 ASP A N 1
ATOM 1488 C CA . ASP A 1 190 ? 1.164 46.363 8.700 1.00 53.93 187 ASP A CA 1
ATOM 1489 C C . ASP A 1 190 ? 1.709 45.153 9.468 1.00 52.52 187 ASP A C 1
ATOM 1490 O O . ASP A 1 190 ? 2.295 45.309 10.547 1.00 50.75 187 ASP A O 1
ATOM 1495 N N . PRO A 1 191 ? 1.483 43.954 8.922 1.00 53.35 188 PRO A N 1
ATOM 1496 C CA . PRO A 1 191 ? 1.979 42.704 9.508 1.00 52.22 188 PRO A CA 1
ATOM 1497 C C . PRO A 1 191 ? 3.494 42.655 9.701 1.00 50.25 188 PRO A C 1
ATOM 1498 O O . PRO A 1 191 ? 3.976 41.903 10.551 1.00 49.16 188 PRO A O 1
ATOM 1502 N N . CYS A 1 192 ? 4.232 43.445 8.924 1.00 49.93 189 CYS A N 1
ATOM 1503 C CA . CYS A 1 192 ? 5.693 43.504 9.039 1.00 48.39 189 CYS A CA 1
ATOM 1504 C C . CYS A 1 192 ? 6.195 44.075 10.379 1.00 46.15 189 CYS A C 1
ATOM 1505 O O . CYS A 1 192 ? 7.366 43.890 10.725 1.00 44.99 189 CYS A O 1
ATOM 1508 N N . TRP A 1 193 ? 5.321 44.759 11.122 1.00 45.78 190 TRP A N 1
ATOM 1509 C CA . TRP A 1 193 ? 5.682 45.318 12.439 1.00 43.75 190 TRP A CA 1
ATOM 1510 C C . TRP A 1 193 ? 5.280 44.422 13.613 1.00 43.38 190 TRP A C 1
ATOM 1511 O O . TRP A 1 193 ? 5.516 44.777 14.773 1.00 42.12 190 TRP A O 1
ATOM 1522 N N . ARG A 1 194 ? 4.675 43.272 13.310 1.00 44.39 191 ARG A N 1
ATOM 1523 C CA . ARG A 1 194 ? 4.200 42.334 14.335 1.00 44.51 191 ARG A CA 1
ATOM 1524 C C . ARG A 1 194 ? 5.330 41.720 15.162 1.00 42.60 191 ARG A C 1
ATOM 1525 O O . ARG A 1 194 ? 5.195 41.554 16.377 1.00 42.10 191 ARG A O 1
ATOM 1533 N N . ASN A 1 195 ? 6.438 41.394 14.497 1.00 41.78 192 ASN A N 1
ATOM 1534 C CA . ASN A 1 195 ? 7.635 40.863 15.161 1.00 40.11 192 ASN A CA 1
ATOM 1535 C C . ASN A 1 195 ? 8.586 41.955 15.674 1.00 38.07 192 ASN A C 1
ATOM 1536 O O . ASN A 1 195 ? 9.654 41.655 16.210 1.00 36.67 192 ASN A O 1
ATOM 1541 N N . VAL A 1 196 ? 8.191 43.216 15.502 1.00 37.56 193 VAL A N 1
ATOM 1542 C CA . VAL A 1 196 ? 8.989 44.356 15.954 1.00 35.75 193 VAL A CA 1
ATOM 1543 C C . VAL A 1 196 ? 8.527 44.836 17.335 1.00 35.06 193 VAL A C 1
ATOM 1544 O O . VAL A 1 196 ? 7.337 45.029 17.573 1.00 35.58 193 VAL A O 1
ATOM 1548 N N . ARG A 1 197 ? 9.483 45.001 18.245 1.00 33.69 194 ARG A N 1
ATOM 1549 C CA . ARG A 1 197 ? 9.207 45.594 19.551 1.00 33.11 194 ARG A CA 1
ATOM 1550 C C . ARG A 1 197 ? 9.443 47.091 19.520 1.00 32.35 194 ARG A C 1
ATOM 1551 O O . ARG A 1 197 ? 10.359 47.570 18.858 1.00 32.08 194 ARG A O 1
ATOM 1559 N N . PHE A 1 198 ? 8.599 47.823 20.235 1.00 32.28 195 PHE A N 1
ATOM 1560 C CA . PHE A 1 198 ? 8.635 49.274 20.220 1.00 31.72 195 PHE A CA 1
ATOM 1561 C C . PHE A 1 198 ? 8.909 49.788 21.620 1.00 30.73 195 PHE A C 1
ATOM 1562 O O . PHE A 1 198 ? 8.193 49.449 22.565 1.00 31.45 195 PHE A O 1
ATOM 1570 N N . ILE A 1 199 ? 9.949 50.602 21.747 1.00 29.16 196 ILE A N 1
ATOM 1571 C CA . ILE A 1 199 ? 10.252 51.252 23.010 1.00 28.22 196 ILE A CA 1
ATOM 1572 C C . ILE A 1 199 ? 10.082 52.761 22.862 1.00 28.16 196 ILE A C 1
ATOM 1573 O O . ILE A 1 199 ? 10.561 53.360 21.894 1.00 28.01 196 ILE A O 1
ATOM 1578 N N . LEU A 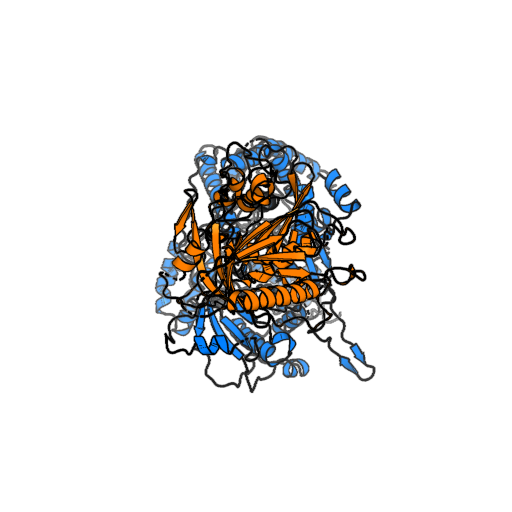1 200 ? 9.375 53.362 23.814 1.00 28.29 197 LEU A N 1
ATOM 1579 C CA . LEU A 1 200 ? 9.247 54.812 23.854 1.00 28.32 197 LEU A CA 1
ATOM 1580 C C . LEU A 1 200 ? 9.916 55.385 25.095 1.00 27.34 197 LEU A C 1
ATOM 1581 O O . LEU A 1 200 ? 9.523 55.097 26.229 1.00 27.35 197 LEU A O 1
ATOM 1586 N N . SER A 1 201 ? 10.941 56.194 24.863 1.00 26.67 198 SER A N 1
ATOM 1587 C CA . SER A 1 201 ? 11.633 56.889 25.940 1.00 25.97 198 SER A CA 1
ATOM 1588 C C . SER A 1 201 ? 11.366 58.383 25.798 1.00 26.12 198 SER A C 1
ATOM 1589 O O . SER A 1 201 ? 12.099 59.089 25.101 1.00 25.69 198 SER A O 1
ATOM 1592 N N . ASP A 1 202 ? 10.312 58.859 26.456 1.00 26.84 199 ASP A N 1
ATOM 1593 C CA . ASP A 1 202 ? 9.870 60.245 26.276 1.00 27.34 199 ASP A CA 1
ATOM 1594 C C . ASP A 1 202 ? 10.665 61.255 27.107 1.00 26.56 199 ASP A C 1
ATOM 1595 O O . ASP A 1 202 ? 11.621 60.893 27.791 1.00 25.78 199 ASP A O 1
ATOM 1600 N N . ALA A 1 203 ? 10.251 62.519 27.041 1.00 26.92 200 ALA A N 1
ATOM 1601 C CA . ALA A 1 203 ? 10.997 63.625 27.634 1.00 26.28 200 ALA A CA 1
ATOM 1602 C C . ALA A 1 203 ? 10.978 63.649 29.161 1.00 26.07 200 ALA A C 1
ATOM 1603 O O . ALA A 1 203 ? 11.740 64.397 29.774 1.00 25.62 200 ALA A O 1
ATOM 1605 N N . SER A 1 204 ? 10.113 62.837 29.769 1.00 26.48 201 SER A N 1
ATOM 1606 C CA . SER A 1 204 ? 10.071 62.715 31.225 1.00 26.71 201 SER A CA 1
ATOM 1607 C C . SER A 1 204 ? 11.097 61.698 31.747 1.00 25.91 201 SER A C 1
ATOM 1608 O O . SER A 1 204 ? 11.247 61.517 32.962 1.00 26.06 201 SER A O 1
ATOM 1611 N N . VAL A 1 205 ? 11.790 61.034 30.820 1.00 25.24 202 VAL A N 1
ATOM 1612 C CA . VAL A 1 205 ? 12.903 60.143 31.143 1.00 24.28 202 VAL A CA 1
ATOM 1613 C C . VAL A 1 205 ? 14.226 60.893 30.882 1.00 23.80 202 VAL A C 1
ATOM 1614 O O . VAL A 1 205 ? 14.545 61.194 29.733 1.00 23.80 202 VAL A O 1
ATOM 1618 N N . PRO A 1 206 ? 14.969 61.219 31.945 1.00 23.64 203 PRO A N 1
ATOM 1619 C CA . PRO A 1 206 ? 16.156 62.076 31.840 1.00 23.39 203 PRO A CA 1
ATOM 1620 C C . PRO A 1 206 ? 17.250 61.551 30.921 1.00 23.12 203 PRO A C 1
ATOM 1621 O O . PRO A 1 206 ? 17.456 60.337 30.815 1.00 23.14 203 PRO A O 1
ATOM 1625 N N . GLY A 1 207 ? 17.953 62.478 30.278 1.00 23.29 204 GLY A N 1
ATOM 1626 C CA . GLY A 1 207 ? 19.045 62.148 29.369 1.00 23.36 204 GLY A CA 1
ATOM 1627 C C . GLY A 1 207 ? 18.763 62.590 27.950 1.00 24.06 204 GLY A C 1
ATOM 1628 O O . GLY A 1 207 ? 17.622 62.555 27.507 1.00 24.25 204 GLY A O 1
ATOM 1629 N N . GLU A 1 208 ? 19.805 63.021 27.240 1.00 24.66 205 GLU A N 1
ATOM 1630 C CA . GLU A 1 208 ? 19.699 63.319 25.815 1.00 26.20 205 GLU A CA 1
ATOM 1631 C C . GLU A 1 208 ? 19.223 62.076 25.072 1.00 25.94 205 GLU A C 1
ATOM 1632 O O . GLU A 1 208 ? 19.621 60.961 25.412 1.00 25.92 205 GLU A O 1
ATOM 1638 N N . GLY A 1 209 ? 18.369 62.270 24.070 1.00 26.70 206 GLY A N 1
ATOM 1639 C CA . GLY A 1 209 ? 17.867 61.164 23.247 1.00 27.01 206 GLY A CA 1
ATOM 1640 C C . GLY A 1 209 ? 18.986 60.280 22.721 1.00 26.95 206 GLY A C 1
ATOM 1641 O O . GLY A 1 209 ? 18.958 59.067 22.891 1.00 26.55 206 GLY A O 1
ATOM 1642 N N . GLU A 1 210 ? 19.968 60.914 22.084 1.00 27.52 207 GLU A N 1
ATOM 1643 C CA . GLU A 1 210 ? 21.221 60.289 21.648 1.00 27.83 207 GLU A CA 1
ATOM 1644 C C . GLU A 1 210 ? 21.858 59.369 22.678 1.00 26.89 207 GLU A C 1
ATOM 1645 O O . GLU A 1 210 ? 22.253 58.253 22.364 1.00 26.69 207 GLU A O 1
ATOM 1651 N N . HIS A 1 211 ? 21.994 59.870 23.901 1.00 26.37 208 HIS A N 1
ATOM 1652 C CA . HIS A 1 211 ? 22.691 59.136 24.951 1.00 26.00 208 HIS A CA 1
ATOM 1653 C C . HIS A 1 211 ? 21.862 58.021 25.567 1.00 25.03 208 HIS A C 1
ATOM 1654 O O . HIS A 1 211 ? 22.412 56.994 25.948 1.00 25.20 208 HIS A O 1
ATOM 1661 N N . LYS A 1 212 ? 20.546 58.212 25.629 1.00 24.36 209 LYS A N 1
ATOM 1662 C CA . LYS A 1 212 ? 19.630 57.150 26.039 1.00 23.80 209 LYS A CA 1
ATOM 1663 C C . LYS A 1 212 ? 19.671 55.963 25.060 1.00 23.89 209 LYS A C 1
ATOM 1664 O O . LYS A 1 212 ? 19.524 54.812 25.466 1.00 23.80 209 LYS A O 1
ATOM 1670 N N . ILE A 1 213 ? 19.886 56.256 23.782 1.00 24.42 210 ILE A N 1
ATOM 1671 C CA . ILE A 1 213 ? 20.076 55.230 22.753 1.00 24.87 210 ILE A CA 1
ATOM 1672 C C . ILE A 1 213 ? 21.379 54.451 22.984 1.00 24.89 210 ILE A C 1
ATOM 1673 O O . ILE A 1 213 ? 21.372 53.221 23.032 1.00 24.27 210 ILE A O 1
ATOM 1686 N N . GLU A 1 215 ? 23.202 54.293 25.733 1.00 25.70 212 GLU A N 1
ATOM 1687 C CA . GLU A 1 215 ? 23.122 53.611 27.025 1.00 25.84 212 GLU A CA 1
ATOM 1688 C C . GLU A 1 215 ? 22.290 52.336 26.918 1.00 24.90 212 GLU A C 1
ATOM 1689 O O . GLU A 1 215 ? 22.618 51.335 27.545 1.00 24.92 212 GLU A O 1
ATOM 1695 N N . PHE A 1 216 ? 21.227 52.374 26.114 1.00 24.24 213 PHE A N 1
ATOM 1696 C CA . PHE A 1 216 ? 20.472 51.165 25.793 1.00 23.49 213 PHE A CA 1
ATOM 1697 C C . PHE A 1 216 ? 21.342 50.123 25.094 1.00 23.12 213 PHE A C 1
ATOM 1698 O O . PHE A 1 216 ? 21.302 48.953 25.457 1.00 23.10 213 PHE A O 1
ATOM 1706 N N . ILE A 1 217 ? 22.108 50.541 24.089 1.00 23.15 214 ILE A N 1
ATOM 1707 C CA . ILE A 1 217 ? 22.993 49.617 23.373 1.00 23.53 214 ILE A CA 1
ATOM 1708 C C . ILE A 1 217 ? 24.013 48.949 24.307 1.00 23.33 214 ILE A C 1
ATOM 1709 O O . ILE A 1 217 ? 24.141 47.722 24.285 1.00 23.52 214 ILE A O 1
ATOM 1714 N N . ARG A 1 218 ? 24.702 49.745 25.134 1.00 23.20 215 ARG A N 1
ATOM 1715 C CA . ARG A 1 218 ? 25.629 49.216 26.155 1.00 23.48 215 ARG A CA 1
ATOM 1716 C C . ARG A 1 218 ? 24.978 48.215 27.103 1.00 22.87 215 ARG A C 1
ATOM 1717 O O . ARG A 1 218 ? 25.605 47.234 27.496 1.00 23.21 215 ARG A O 1
ATOM 1725 N N . SER A 1 219 ? 23.727 48.474 27.478 1.00 22.24 216 SER A N 1
ATOM 1726 C CA . SER A 1 219 ? 23.029 47.637 28.446 1.00 21.97 216 SER A CA 1
ATOM 1727 C C . SER A 1 219 ? 22.688 46.263 27.874 1.00 22.31 216 SER A C 1
ATOM 1728 O O . SER A 1 219 ? 22.579 45.295 28.623 1.00 21.95 216 SER A O 1
ATOM 1731 N N . GLN A 1 220 ? 22.523 46.190 26.550 1.00 22.59 217 GLN A N 1
ATOM 1732 C CA . GLN A 1 220 ? 22.182 44.936 25.880 1.00 23.40 217 GLN A CA 1
ATOM 1733 C C . GLN A 1 220 ? 23.421 44.126 25.489 1.00 23.95 217 GLN A C 1
ATOM 1734 O O . GLN A 1 220 ? 23.434 42.905 25.656 1.00 24.30 217 GLN A O 1
ATOM 1740 N N . ARG A 1 221 ? 24.444 44.819 24.977 1.00 24.56 218 ARG A N 1
ATOM 1741 C CA . ARG A 1 221 ? 25.748 44.243 24.580 1.00 25.49 218 ARG A CA 1
ATOM 1742 C C . ARG A 1 221 ? 26.369 43.345 25.633 1.00 25.81 218 ARG A C 1
ATOM 1743 O O . ARG A 1 221 ? 27.095 42.390 25.332 1.00 26.50 218 ARG A O 1
ATOM 1751 N N . VAL A 1 222 ? 26.080 43.705 26.872 1.00 25.71 219 VAL A N 1
ATOM 1752 C CA . VAL A 1 222 ? 26.700 43.179 28.067 1.00 25.89 219 VAL A CA 1
ATOM 1753 C C . VAL A 1 222 ? 26.095 41.820 28.462 1.00 25.96 219 VAL A C 1
ATOM 1754 O O . VAL A 1 222 ? 26.682 41.049 29.225 1.00 26.26 219 VAL A O 1
ATOM 1758 N N . LYS A 1 223 ? 24.927 41.531 27.905 1.00 25.63 220 LYS A N 1
ATOM 1759 C CA . LYS A 1 223 ? 24.223 40.290 28.181 1.00 25.80 220 LYS A CA 1
ATOM 1760 C C . LYS A 1 223 ? 24.778 39.159 27.318 1.00 25.81 220 LYS A C 1
ATOM 1761 O O . LYS A 1 223 ? 24.966 39.333 26.118 1.00 25.73 220 LYS A O 1
ATOM 1767 N N . PRO A 1 224 ? 25.076 38.017 27.939 1.00 26.21 221 PRO A N 1
ATOM 1768 C CA . PRO A 1 224 ? 25.612 36.842 27.227 1.00 26.49 221 PRO A CA 1
ATOM 1769 C C . PRO A 1 224 ? 24.761 36.370 26.046 1.00 26.60 221 PRO A C 1
ATOM 1770 O O . PRO A 1 224 ? 25.311 35.936 25.031 1.00 26.94 221 PRO A O 1
ATOM 1774 N N . GLU A 1 225 ? 23.438 36.470 26.170 1.00 26.70 222 GLU A N 1
ATOM 1775 C CA . GLU A 1 225 ? 22.512 35.984 25.134 1.00 27.16 222 GLU A CA 1
ATOM 1776 C C . GLU A 1 225 ? 22.202 37.030 24.060 1.00 26.48 222 GLU A C 1
ATOM 1777 O O . GLU A 1 225 ? 21.344 36.818 23.206 1.00 26.84 222 GLU A O 1
ATOM 1783 N N . TYR A 1 226 ? 22.894 38.162 24.118 1.00 25.60 223 TYR A N 1
ATOM 1784 C CA . TYR A 1 226 ? 22.753 39.212 23.121 1.00 24.93 223 TYR A CA 1
ATOM 1785 C C . TYR A 1 226 ? 23.343 38.777 21.787 1.00 25.00 223 TYR A C 1
ATOM 1786 O O . TYR A 1 226 ? 24.398 38.149 21.752 1.00 24.77 223 TYR A O 1
ATOM 1795 N N . ASP A 1 227 ? 22.647 39.107 20.699 1.00 25.03 224 ASP A N 1
ATOM 1796 C CA . ASP A 1 227 ? 23.119 38.824 19.350 1.00 25.49 224 ASP A CA 1
ATOM 1797 C C . ASP A 1 227 ? 24.286 39.753 18.999 1.00 25.17 224 ASP A C 1
ATOM 1798 O O . ASP A 1 227 ? 24.095 40.960 18.849 1.00 25.01 224 ASP A O 1
ATOM 1803 N N . PRO A 1 228 ? 25.490 39.190 18.865 1.00 25.22 225 PRO A N 1
ATOM 1804 C CA . PRO A 1 228 ? 26.692 39.988 18.593 1.00 25.06 225 PRO A CA 1
ATOM 1805 C C . PRO A 1 228 ? 26.739 40.556 17.167 1.00 25.59 225 PRO A C 1
ATOM 1806 O O . PRO A 1 228 ? 27.655 41.322 16.840 1.00 25.78 225 PRO A O 1
ATOM 1810 N N . ASN A 1 229 ? 25.767 40.184 16.335 1.00 25.72 226 ASN A N 1
ATOM 1811 C CA . ASN A 1 229 ? 25.686 40.712 14.976 1.00 26.52 226 ASN A CA 1
ATOM 1812 C C . ASN A 1 229 ? 24.411 41.504 14.702 1.00 26.55 226 ASN A C 1
ATOM 1813 O O . ASN A 1 229 ? 23.888 41.498 13.584 1.00 27.56 226 ASN A O 1
ATOM 1818 N N . THR A 1 230 ? 23.936 42.194 15.738 1.00 25.75 227 THR A N 1
ATOM 1819 C CA . THR A 1 230 ? 22.800 43.102 15.639 1.00 25.72 227 THR A CA 1
ATOM 1820 C C . THR A 1 230 ? 23.149 44.279 14.724 1.00 25.96 227 THR A C 1
ATOM 1821 O O . THR A 1 230 ? 24.186 44.919 14.895 1.00 25.51 227 THR A O 1
ATOM 1825 N N . HIS A 1 231 ? 22.274 44.540 13.754 1.00 26.57 228 HIS A N 1
ATOM 1826 C CA . HIS A 1 231 ? 22.448 45.641 12.803 1.00 27.24 228 HIS A CA 1
ATOM 1827 C C . HIS A 1 231 ? 21.729 46.893 13.306 1.00 26.52 228 HIS A C 1
ATOM 1828 O O . HIS A 1 231 ? 20.501 46.920 13.381 1.00 26.53 228 HIS A O 1
ATOM 1835 N N . HIS A 1 232 ? 22.506 47.920 13.643 1.00 26.01 229 HIS A N 1
ATOM 1836 C CA . HIS A 1 232 ? 21.992 49.152 14.243 1.00 25.66 229 HIS A CA 1
ATOM 1837 C C . HIS A 1 232 ? 21.869 50.283 13.235 1.00 26.65 229 HIS A C 1
ATOM 1838 O O . HIS A 1 232 ? 22.787 50.522 12.448 1.00 27.42 229 HIS A O 1
ATOM 1845 N N . VAL A 1 233 ? 20.730 50.972 13.267 1.00 26.89 230 VAL A N 1
ATOM 1846 C CA . VAL A 1 233 ? 20.537 52.218 12.523 1.00 27.82 230 VAL A CA 1
ATOM 1847 C C . VAL A 1 233 ? 20.031 53.292 13.483 1.00 27.57 230 VAL A C 1
ATOM 1848 O O . VAL A 1 233 ? 19.000 53.122 14.141 1.00 27.17 230 VAL A O 1
ATOM 1852 N N . VAL A 1 234 ? 20.767 54.392 13.568 1.00 28.01 231 VAL A N 1
ATOM 1853 C CA . VAL A 1 234 ? 20.340 55.519 14.388 1.00 28.34 231 VAL A CA 1
ATOM 1854 C C . VAL A 1 234 ? 20.053 56.733 13.514 1.00 29.95 231 VAL A C 1
ATOM 1855 O O . VAL A 1 234 ? 20.885 57.139 12.698 1.00 30.81 231 VAL A O 1
ATOM 1859 N N . TYR A 1 235 ? 18.850 57.281 13.662 1.00 30.98 232 TYR A N 1
ATOM 1860 C CA . TYR A 1 235 ? 18.533 58.568 13.066 1.00 32.56 232 TYR A CA 1
ATOM 1861 C C . TYR A 1 235 ? 18.758 59.658 14.104 1.00 32.45 232 TYR A C 1
ATOM 1862 O O . TYR A 1 235 ? 18.286 59.556 15.241 1.00 31.50 232 TYR A O 1
ATOM 1871 N N . GLY A 1 236 ? 19.481 60.697 13.699 1.00 33.66 233 GLY A N 1
ATOM 1872 C CA . GLY A 1 236 ? 19.725 61.862 14.541 1.00 34.55 233 GLY A CA 1
ATOM 1873 C C . GLY A 1 236 ? 20.482 62.919 13.760 1.00 36.54 233 GLY A C 1
ATOM 1874 O O . GLY A 1 236 ? 21.139 62.613 12.760 1.00 37.49 233 GLY A O 1
ATOM 1875 N N . LEU A 1 237 ? 20.395 64.162 14.219 1.00 37.53 234 LEU A N 1
ATOM 1876 C CA . LEU A 1 237 ? 20.996 65.287 13.504 1.00 39.76 234 LEU A CA 1
ATOM 1877 C C . LEU A 1 237 ? 22.247 65.855 14.175 1.00 40.05 234 LEU A C 1
ATOM 1878 O O . LEU A 1 237 ? 22.954 66.668 13.576 1.00 41.21 234 LEU A O 1
ATOM 1883 N N . ASP A 1 238 ? 22.515 65.437 15.409 1.00 39.71 235 ASP A N 1
ATOM 1884 C CA . ASP A 1 238 ? 23.674 65.933 16.145 1.00 40.53 235 ASP A CA 1
ATOM 1885 C C . ASP A 1 238 ? 24.967 65.559 15.437 1.00 41.47 235 ASP A C 1
ATOM 1886 O O . ASP A 1 238 ? 25.104 64.439 14.933 1.00 41.47 235 ASP A O 1
ATOM 1891 N N . ALA A 1 239 ? 25.902 66.509 15.393 1.00 42.58 236 ALA A N 1
ATOM 1892 C CA . ALA A 1 239 ? 27.227 66.281 14.806 1.00 43.80 236 ALA A CA 1
ATOM 1893 C C . ALA A 1 239 ? 27.944 65.146 15.540 1.00 42.93 236 ALA A C 1
ATOM 1894 O O . ALA A 1 239 ? 28.735 64.411 14.950 1.00 43.71 236 ALA A O 1
ATOM 1896 N N . ASP A 1 240 ? 27.629 65.028 16.829 1.00 41.91 237 ASP A N 1
ATOM 1897 C CA . ASP A 1 240 ? 28.102 63.979 17.731 1.00 40.99 237 ASP A CA 1
ATOM 1898 C C . ASP A 1 240 ? 27.861 62.541 17.291 1.00 40.23 237 ASP A C 1
ATOM 1899 O O . ASP A 1 240 ? 28.668 61.664 17.587 1.00 39.91 237 ASP A O 1
ATOM 1904 N N . LEU A 1 241 ? 26.736 62.306 16.621 1.00 39.90 238 LEU A N 1
ATOM 1905 C CA . LEU A 1 241 ? 26.172 60.964 16.485 1.00 39.16 238 LEU A CA 1
ATOM 1906 C C . LEU A 1 241 ? 27.144 59.890 15.988 1.00 39.26 238 LEU A C 1
ATOM 1907 O O . LEU A 1 241 ? 27.151 58.778 16.513 1.00 38.46 238 LEU A O 1
ATOM 1912 N N . ILE A 1 242 ? 27.968 60.228 14.999 1.00 40.15 239 ILE A N 1
ATOM 1913 C CA . ILE A 1 242 ? 28.914 59.261 14.439 1.00 40.38 239 ILE A CA 1
ATOM 1914 C C . ILE A 1 242 ? 30.056 58.918 15.415 1.00 39.56 239 ILE A C 1
ATOM 1915 O O . ILE A 1 242 ? 30.572 57.803 15.393 1.00 39.51 239 ILE A O 1
ATOM 1928 N N . LEU A 1 244 ? 29.541 58.775 18.660 1.00 34.18 241 LEU A N 1
ATOM 1929 C CA . LEU A 1 244 ? 28.837 57.866 19.547 1.00 32.17 241 LEU A CA 1
ATOM 1930 C C . LEU A 1 244 ? 28.722 56.470 18.916 1.00 31.39 241 LEU A C 1
ATOM 1931 O O . LEU A 1 244 ? 28.826 55.464 19.609 1.00 30.75 241 LEU A O 1
ATOM 1936 N N . GLY A 1 245 ? 28.521 56.432 17.602 1.00 31.48 242 GLY A N 1
ATOM 1937 C CA . GLY A 1 245 ? 28.471 55.186 16.843 1.00 31.05 242 GLY A CA 1
ATOM 1938 C C . GLY A 1 245 ? 29.760 54.398 16.942 1.00 30.96 242 GLY A C 1
ATOM 1939 O O . GLY A 1 245 ? 29.728 53.187 17.146 1.00 30.59 242 GLY A O 1
ATOM 1940 N N . LEU A 1 246 ? 30.896 55.086 16.806 1.00 31.36 243 LEU A N 1
ATOM 1941 C CA . LEU A 1 246 ? 32.210 54.463 17.000 1.00 31.38 243 LEU A CA 1
ATOM 1942 C C . LEU A 1 246 ? 32.405 53.978 18.431 1.00 30.46 243 LEU A C 1
ATOM 1943 O O . LEU A 1 246 ? 32.912 52.874 18.641 1.00 30.57 243 LEU A O 1
ATOM 1948 N N . ALA A 1 247 ? 31.989 54.801 19.398 1.00 29.69 244 ALA A N 1
ATOM 1949 C CA . ALA A 1 247 ? 32.162 54.528 20.833 1.00 28.98 244 ALA A CA 1
ATOM 1950 C C . ALA A 1 247 ? 31.428 53.271 21.282 1.00 28.34 244 ALA A C 1
ATOM 1951 O O . ALA A 1 247 ? 31.693 52.714 22.350 1.00 28.22 244 ALA A O 1
ATOM 1953 N N . THR A 1 248 ? 30.503 52.840 20.438 1.00 28.13 245 THR A N 1
ATOM 1954 C CA . THR A 1 248 ? 29.584 51.750 20.715 1.00 27.43 245 THR A CA 1
ATOM 1955 C C . THR A 1 248 ? 30.313 50.399 20.552 1.00 27.23 245 THR A C 1
ATOM 1956 O O . THR A 1 248 ? 30.011 49.420 21.247 1.00 26.66 245 THR A O 1
ATOM 1960 N N . HIS A 1 249 ? 31.305 50.380 19.656 1.00 27.47 246 HIS A N 1
ATOM 1961 C CA . HIS A 1 249 ? 32.062 49.172 19.280 1.00 27.68 246 HIS A CA 1
ATOM 1962 C C . HIS A 1 249 ? 31.174 48.031 18.791 1.00 27.51 246 HIS A C 1
ATOM 1963 O O . HIS A 1 249 ? 31.487 46.852 18.964 1.00 27.20 246 HIS A O 1
ATOM 1970 N N . GLU A 1 250 ? 30.056 48.423 18.186 1.00 27.43 247 GLU A N 1
ATOM 1971 C CA . GLU A 1 250 ? 29.216 47.545 17.396 1.00 27.95 247 GLU A CA 1
ATOM 1972 C C . GLU A 1 250 ? 29.484 47.916 15.942 1.00 29.21 247 GLU A C 1
ATOM 1973 O O . GLU A 1 250 ? 29.078 48.986 15.485 1.00 29.71 247 GLU A O 1
ATOM 1979 N N . PRO A 1 251 ? 30.187 47.044 15.225 1.00 30.24 248 PRO A N 1
ATOM 1980 C CA . PRO A 1 251 ? 30.557 47.298 13.829 1.00 31.49 248 PRO A CA 1
ATOM 1981 C C . PRO A 1 251 ? 29.383 47.387 12.848 1.00 31.93 248 PRO A C 1
ATOM 1982 O O . PRO A 1 251 ? 29.474 48.126 11.864 1.00 33.14 248 PRO A O 1
ATOM 1986 N N . HIS A 1 252 ? 28.305 46.644 13.101 1.00 31.11 249 HIS A N 1
ATOM 1987 C CA . HIS A 1 252 ? 27.113 46.719 12.257 1.00 31.47 249 HIS A CA 1
ATOM 1988 C C . HIS A 1 252 ? 26.292 47.945 12.675 1.00 31.35 249 HIS A C 1
ATOM 1989 O O . HIS A 1 252 ? 25.272 47.836 13.365 1.00 30.24 249 HIS A O 1
ATOM 1996 N N . PHE A 1 253 ? 26.755 49.115 12.245 1.00 32.07 250 PHE A N 1
ATOM 1997 C CA . PHE A 1 253 ? 26.203 50.377 12.705 1.00 32.11 250 PHE A CA 1
ATOM 1998 C C . PHE A 1 253 ? 26.257 51.423 11.601 1.00 33.70 250 PHE A C 1
ATOM 1999 O O . PHE A 1 253 ? 27.314 51.660 11.009 1.00 34.46 250 PHE A O 1
ATOM 2007 N N . ARG A 1 254 ? 25.116 52.049 11.330 1.00 34.55 251 ARG A N 1
ATOM 2008 C CA . ARG A 1 254 ? 25.086 53.225 10.466 1.00 36.23 251 ARG A CA 1
ATOM 2009 C C . ARG A 1 254 ? 24.142 54.337 10.929 1.00 36.07 251 ARG A C 1
ATOM 2010 O O . ARG A 1 254 ? 23.148 54.091 11.621 1.00 35.39 251 ARG A O 1
ATOM 2018 N N . VAL A 1 255 ? 24.490 55.565 10.554 1.00 36.90 252 VAL A N 1
ATOM 2019 C CA . VAL A 1 255 ? 23.682 56.742 10.856 1.00 36.99 252 VAL A CA 1
ATOM 2020 C C . VAL A 1 255 ? 22.783 57.057 9.663 1.00 38.64 252 VAL A C 1
ATOM 2021 O O . VAL A 1 255 ? 23.225 57.017 8.518 1.00 39.78 252 VAL A O 1
ATOM 2025 N N . LEU A 1 256 ? 21.515 57.344 9.940 1.00 39.11 253 LEU A N 1
ATOM 2026 C CA . LEU A 1 256 ? 20.599 57.845 8.921 1.00 41.08 253 LEU A CA 1
ATOM 2027 C C . LEU A 1 256 ? 20.400 59.350 9.111 1.00 42.05 253 LEU A C 1
ATOM 2028 O O . LEU A 1 256 ? 20.227 59.827 10.237 1.00 40.67 253 LEU A O 1
ATOM 2033 N N . ARG A 1 257 ? 20.430 60.085 8.002 1.00 44.55 254 ARG A N 1
ATOM 2034 C CA . ARG A 1 257 ? 20.283 61.539 8.014 1.00 46.36 254 ARG A CA 1
ATOM 2035 C C . ARG A 1 257 ? 19.837 62.028 6.636 1.00 48.92 254 ARG A C 1
ATOM 2036 O O . ARG A 1 257 ? 20.104 61.370 5.631 1.00 49.97 254 ARG A O 1
ATOM 2044 N N . GLU A 1 258 ? 19.156 63.173 6.590 1.00 50.59 255 GLU A N 1
ATOM 2045 C CA . GLU A 1 258 ? 18.891 63.847 5.319 1.00 53.72 255 GLU A CA 1
ATOM 2046 C C . GLU A 1 258 ? 20.207 64.308 4.701 1.00 55.16 255 GLU A C 1
ATOM 2047 O O . GLU A 1 258 ? 21.125 64.711 5.419 1.00 54.33 255 GLU A O 1
ATOM 2053 N N . ASP A 1 259 ? 20.300 64.229 3.375 1.00 57.80 256 ASP A N 1
ATOM 2054 C CA . ASP A 1 259 ? 21.513 64.623 2.662 1.00 59.92 256 ASP A CA 1
ATOM 2055 C C . ASP A 1 259 ? 21.808 66.111 2.845 1.00 61.07 256 ASP A C 1
ATOM 2056 O O . ASP A 1 259 ? 21.018 66.968 2.439 1.00 62.40 256 ASP A O 1
ATOM 2061 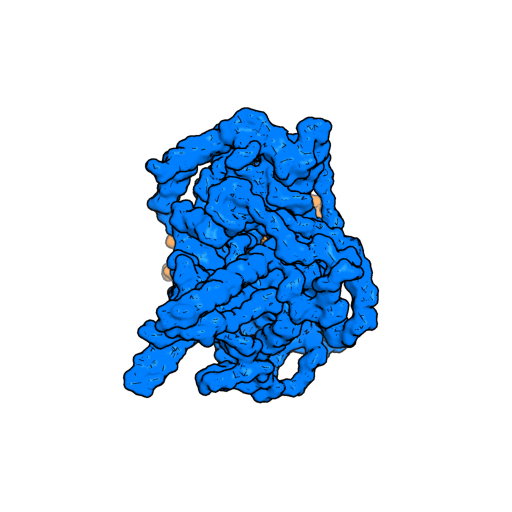N N . VAL A 1 260 ? 22.950 66.399 3.463 1.00 61.03 257 VAL A N 1
ATOM 2062 C CA . VAL A 1 260 ? 23.376 67.772 3.748 1.00 62.08 257 VAL A CA 1
ATOM 2063 C C . VAL A 1 260 ? 23.884 68.472 2.482 1.00 64.82 257 VAL A C 1
ATOM 2064 O O . VAL A 1 260 ? 23.735 69.690 2.332 1.00 65.88 257 VAL A O 1
ATOM 2068 N N . PHE A 1 261 ? 24.462 67.691 1.572 1.00 66.24 258 PHE A N 1
ATOM 2069 C CA . PHE A 1 261 ? 25.094 68.223 0.365 1.00 69.05 258 PHE A CA 1
ATOM 2070 C C . PHE A 1 261 ? 24.083 68.648 -0.706 1.00 71.04 258 PHE A C 1
ATOM 2071 O O . PHE A 1 261 ? 23.297 67.836 -1.200 1.00 71.42 258 PHE A O 1
ATOM 2079 N N . LYS A 1 271 ? 19.890 91.221 1.431 1.00 86.37 268 LYS A N 1
ATOM 2080 C CA . LYS A 1 271 ? 18.960 91.623 2.485 1.00 84.88 268 LYS A CA 1
ATOM 2081 C C . LYS A 1 271 ? 17.553 91.076 2.228 1.00 84.55 268 LYS A C 1
ATOM 2082 O O . LYS A 1 271 ? 16.870 90.633 3.155 1.00 82.44 268 LYS A O 1
ATOM 2088 N N . GLU A 1 272 ? 17.141 91.108 0.962 1.00 86.73 269 GLU A N 1
ATOM 2089 C CA . GLU A 1 272 ? 15.832 90.619 0.525 1.00 86.91 269 GLU A CA 1
ATOM 2090 C C . GLU A 1 272 ? 15.689 89.121 0.770 1.00 84.74 269 GLU A C 1
ATOM 2091 O O . GLU A 1 272 ? 14.629 88.645 1.182 1.00 83.63 269 GLU A O 1
ATOM 2097 N N . GLU A 1 273 ? 16.776 88.394 0.514 1.00 84.17 270 GLU A N 1
ATOM 2098 C CA . GLU A 1 273 ? 16.812 86.940 0.626 1.00 82.31 270 GLU A CA 1
ATOM 2099 C C . GLU A 1 273 ? 16.715 86.464 2.077 1.00 79.03 270 GLU A C 1
ATOM 2100 O O . GLU A 1 273 ? 15.931 85.565 2.387 1.00 77.86 270 GLU A O 1
ATOM 2106 N N . ARG A 1 274 ? 17.509 87.076 2.956 1.00 77.70 271 ARG A N 1
ATOM 2107 C CA . ARG A 1 274 ? 17.634 86.630 4.353 1.00 74.53 271 ARG A CA 1
ATOM 2108 C C . ARG A 1 274 ? 16.446 86.993 5.253 1.00 73.06 271 ARG A C 1
ATOM 2109 O O . ARG A 1 274 ? 16.196 86.318 6.254 1.00 70.89 271 ARG A O 1
ATOM 2117 N N . LEU A 1 275 ? 15.727 88.058 4.899 1.00 74.14 272 LEU A N 1
ATOM 2118 C CA . LEU A 1 275 ? 14.587 88.523 5.697 1.00 72.90 272 LEU A CA 1
ATOM 2119 C C . LEU A 1 275 ? 13.285 87.780 5.384 1.00 72.50 272 LEU A C 1
ATOM 2120 O O . LEU A 1 275 ? 12.306 87.886 6.129 1.00 71.69 272 LEU A O 1
ATOM 2125 N N . GLY A 1 276 ? 13.289 87.021 4.290 1.00 72.99 273 GLY A N 1
ATOM 2126 C CA . GLY A 1 276 ? 12.112 86.281 3.842 1.00 72.67 273 GLY A CA 1
ATOM 2127 C C . GLY A 1 276 ? 11.063 87.191 3.231 1.00 74.38 273 GLY A C 1
ATOM 2128 O O . GLY A 1 276 ? 9.864 86.996 3.444 1.00 74.28 273 GLY A O 1
ATOM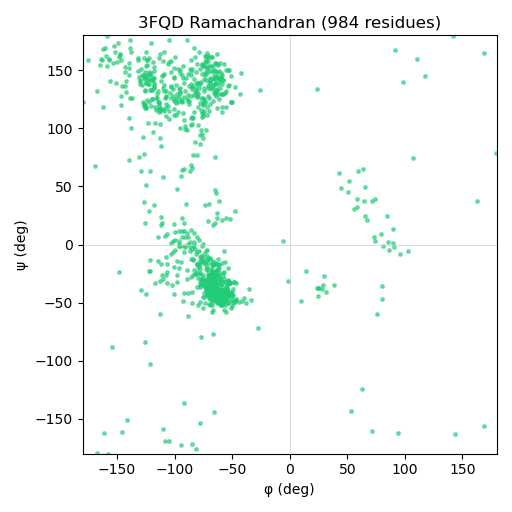 2129 N N . ILE A 1 277 ? 11.519 88.190 2.476 1.00 75.93 274 ILE A N 1
ATOM 2130 C CA . ILE A 1 277 ? 10.632 89.157 1.831 1.00 77.82 274 ILE A CA 1
ATOM 2131 C C . ILE A 1 277 ? 9.847 88.493 0.702 1.00 79.08 274 ILE A C 1
ATOM 2132 O O . ILE A 1 277 ? 10.429 87.868 -0.186 1.00 79.80 274 ILE A O 1
ATOM 2137 N N . LYS A 1 278 ? 8.523 88.621 0.760 1.00 79.18 275 LYS A N 1
ATOM 2138 C CA . LYS A 1 278 ? 7.639 88.097 -0.279 1.00 80.51 275 LYS A CA 1
ATOM 2139 C C . LYS A 1 278 ? 6.648 89.161 -0.745 1.00 82.51 275 LYS A C 1
ATOM 2140 O O . LYS A 1 278 ? 6.092 89.907 0.066 1.00 81.97 275 LYS A O 1
ATOM 2146 N N . ARG A 1 279 ? 6.441 89.224 -2.057 1.00 84.62 276 ARG A N 1
ATOM 2147 C CA . ARG A 1 279 ? 5.580 90.234 -2.662 1.00 86.74 276 ARG A CA 1
ATOM 2148 C C . ARG A 1 279 ? 4.290 89.629 -3.194 1.00 87.77 276 ARG A C 1
ATOM 2149 O O . ARG A 1 279 ? 4.279 88.489 -3.663 1.00 87.48 276 ARG A O 1
ATOM 2157 N N . LEU A 1 280 ? 3.209 90.405 -3.119 1.00 88.83 277 LEU A N 1
ATOM 2158 C CA . LEU A 1 280 ? 1.906 89.990 -3.640 1.00 90.27 277 LEU A CA 1
ATOM 2159 C C . LEU A 1 280 ? 1.932 89.780 -5.153 1.00 93.02 277 LEU A C 1
ATOM 2160 O O . LEU A 1 280 ? 1.245 88.900 -5.672 1.00 93.84 277 LEU A O 1
ATOM 2165 N N . ASP A 1 281 ? 2.733 90.586 -5.849 1.00 94.40 278 ASP A N 1
ATOM 2166 C CA . ASP A 1 281 ? 2.763 90.584 -7.314 1.00 97.44 278 ASP A CA 1
ATOM 2167 C C . ASP A 1 281 ? 3.799 89.639 -7.947 1.00 97.01 278 ASP A C 1
ATOM 2168 O O . ASP A 1 281 ? 4.046 89.704 -9.155 1.00 99.71 278 ASP A O 1
ATOM 2173 N N . ASP A 1 282 ? 4.390 88.762 -7.136 1.00 93.79 279 ASP A N 1
ATOM 2174 C CA . ASP A 1 282 ? 5.314 87.745 -7.641 1.00 93.18 279 ASP A CA 1
ATOM 2175 C C . ASP A 1 282 ? 4.589 86.443 -7.978 1.00 93.17 279 ASP A C 1
ATOM 2176 O O . ASP A 1 282 ? 4.188 85.691 -7.089 1.00 90.78 279 ASP A O 1
ATOM 2181 N N . LYS A 1 293 ? 14.194 65.520 -1.522 1.00 64.66 290 LYS A N 1
ATOM 2182 C CA . LYS A 1 293 ? 14.873 65.501 -0.224 1.00 62.24 290 LYS A CA 1
ATOM 2183 C C . LYS A 1 293 ? 15.433 64.103 0.079 1.00 60.40 290 LYS A C 1
ATOM 2184 O O . LYS A 1 293 ? 14.838 63.349 0.857 1.00 59.29 290 LYS A O 1
ATOM 2190 N N . PRO A 1 294 ? 16.573 63.755 -0.523 1.00 60.26 291 PRO A N 1
ATOM 2191 C CA . PRO A 1 294 ? 17.147 62.424 -0.350 1.00 58.58 291 PRO A CA 1
ATOM 2192 C C . PRO A 1 294 ? 17.818 62.256 1.013 1.00 55.50 291 PRO A C 1
ATOM 2193 O O . PRO A 1 294 ? 18.252 63.239 1.622 1.00 54.77 291 PRO A O 1
ATOM 2197 N N . PHE A 1 295 ? 17.880 61.012 1.483 1.00 53.40 292 PHE A N 1
ATOM 2198 C CA . PHE A 1 295 ? 18.563 60.671 2.728 1.00 50.47 292 PHE A CA 1
ATOM 2199 C C . PHE A 1 295 ? 19.908 60.022 2.427 1.00 49.86 292 PHE A C 1
ATOM 2200 O O . PHE A 1 295 ? 20.119 59.488 1.336 1.00 51.18 292 PHE A O 1
ATOM 2208 N N . ILE A 1 296 ? 20.814 60.066 3.400 1.00 47.65 293 ILE A N 1
ATOM 2209 C CA . ILE A 1 296 ? 22.108 59.391 3.279 1.00 46.71 293 ILE A CA 1
ATOM 2210 C C . ILE A 1 296 ? 22.383 58.443 4.449 1.00 44.25 293 ILE A C 1
ATOM 2211 O O . ILE A 1 296 ? 21.923 58.677 5.569 1.00 42.71 293 ILE A O 1
ATOM 2216 N N . TRP A 1 297 ? 23.111 57.363 4.162 1.00 43.64 294 TRP A N 1
ATOM 2217 C CA . TRP A 1 297 ? 23.697 56.508 5.192 1.00 41.39 294 TRP A CA 1
ATOM 2218 C C . TRP A 1 297 ? 25.086 57.030 5.525 1.00 40.92 294 TRP A C 1
ATOM 2219 O O . TRP A 1 297 ? 25.810 57.492 4.645 1.00 42.26 294 TRP A O 1
ATOM 2230 N N . LEU A 1 298 ? 25.453 56.950 6.797 1.00 39.00 295 LEU A N 1
ATOM 2231 C CA . LEU A 1 298 ? 26.844 57.099 7.204 1.00 38.68 295 LEU A CA 1
ATOM 2232 C C . LEU A 1 298 ? 27.251 55.762 7.824 1.00 37.46 295 LEU A C 1
ATOM 2233 O O . LEU A 1 298 ? 26.840 55.442 8.936 1.00 35.65 295 LEU A O 1
ATOM 2238 N N . ASN A 1 299 ? 28.030 54.977 7.082 1.00 38.40 296 ASN A N 1
ATOM 2239 C CA . ASN A 1 299 ? 28.406 53.625 7.501 1.00 37.92 296 ASN A CA 1
ATOM 2240 C C . ASN A 1 299 ? 29.613 53.636 8.434 1.00 37.04 296 ASN A C 1
ATOM 2241 O O . ASN A 1 299 ? 30.736 53.903 8.006 1.00 37.96 296 ASN A O 1
ATOM 2246 N N . VAL A 1 300 ? 29.367 53.341 9.709 1.00 35.40 297 VAL A N 1
ATOM 2247 C CA . VAL A 1 300 ? 30.413 53.369 10.737 1.00 34.74 297 VAL A CA 1
ATOM 2248 C C . VAL A 1 300 ? 31.437 52.241 10.550 1.00 35.09 297 VAL A C 1
ATOM 2249 O O . VAL A 1 300 ? 32.604 52.387 10.919 1.00 35.34 297 VAL A O 1
ATOM 2253 N N . SER A 1 301 ? 31.004 51.130 9.962 1.00 35.11 298 SER A N 1
ATOM 2254 C CA . SER A 1 301 ? 31.915 50.031 9.658 1.00 35.69 298 SER A CA 1
ATOM 2255 C C . SER A 1 301 ? 32.967 50.434 8.621 1.00 36.81 298 SER A C 1
ATOM 2256 O O . SER A 1 301 ? 34.141 50.085 8.759 1.00 37.15 298 SER A O 1
ATOM 2259 N N . ILE A 1 302 ? 32.541 51.171 7.597 1.00 37.55 299 ILE A N 1
ATOM 2260 C CA . ILE A 1 302 ? 33.461 51.717 6.594 1.00 39.05 299 ILE A CA 1
ATOM 2261 C C . ILE A 1 302 ? 34.376 52.787 7.207 1.00 38.97 299 ILE A C 1
ATOM 2262 O O . ILE A 1 302 ? 35.539 52.898 6.826 1.00 40.49 299 ILE A O 1
ATOM 2267 N N . LEU A 1 303 ? 33.860 53.553 8.167 1.00 37.71 300 LEU A N 1
ATOM 2268 C CA . LEU A 1 303 ? 34.685 54.518 8.904 1.00 37.58 300 LEU A CA 1
ATOM 2269 C C . LEU A 1 303 ? 35.796 53.806 9.682 1.00 37.29 300 LEU A C 1
ATOM 2270 O O . LEU A 1 303 ? 36.937 54.268 9.706 1.00 38.10 300 LEU A O 1
ATOM 2275 N N . ARG A 1 304 ? 35.447 52.678 10.297 1.00 36.16 301 ARG A N 1
ATOM 2276 C CA . ARG A 1 304 ? 36.406 51.831 11.005 1.00 36.05 301 ARG A CA 1
ATOM 2277 C C . ARG A 1 304 ? 37.526 51.322 10.091 1.00 37.55 301 ARG A C 1
ATOM 2278 O O . ARG A 1 304 ? 38.678 51.240 10.519 1.00 37.97 301 ARG A O 1
ATOM 2286 N N . GLU A 1 305 ? 37.177 50.974 8.849 1.00 38.66 302 GLU A N 1
ATOM 2287 C CA . GLU A 1 305 ? 38.148 50.535 7.835 1.00 40.66 302 GLU A CA 1
ATOM 2288 C C . GLU A 1 305 ? 39.172 51.620 7.541 1.00 41.84 302 GLU A C 1
ATOM 2289 O O . GLU A 1 305 ? 40.380 51.373 7.559 1.00 42.94 302 GLU A O 1
ATOM 2295 N N . TYR A 1 306 ? 38.667 52.814 7.238 1.00 42.03 303 TYR A N 1
ATOM 2296 C CA . TYR A 1 306 ? 39.489 53.994 7.015 1.00 43.19 303 TYR A CA 1
ATOM 2297 C C . TYR A 1 306 ? 40.449 54.256 8.167 1.00 42.68 303 TYR A C 1
ATOM 2298 O O . TYR A 1 306 ? 41.627 54.519 7.943 1.00 44.40 303 TYR A O 1
ATOM 2307 N N . LEU A 1 307 ? 39.937 54.177 9.393 1.00 40.81 304 LEU A N 1
ATOM 2308 C CA . LEU A 1 307 ? 40.722 54.456 10.595 1.00 40.29 304 LEU A CA 1
ATOM 2309 C C . LEU A 1 307 ? 41.766 53.382 10.882 1.00 40.98 304 LEU A C 1
ATOM 2310 O O . LEU A 1 307 ? 42.776 53.655 11.524 1.00 41.25 304 LEU A O 1
ATOM 2315 N N . GLU A 1 308 ? 41.518 52.158 10.418 1.00 41.40 305 GLU A N 1
ATOM 2316 C CA . GLU A 1 308 ? 42.507 51.090 10.549 1.00 42.50 305 GLU A CA 1
ATOM 2317 C C . GLU A 1 308 ? 43.755 51.407 9.722 1.00 44.93 305 GLU A C 1
ATOM 2318 O O . GLU A 1 308 ? 44.878 51.223 10.193 1.00 45.76 305 GLU A O 1
ATOM 2324 N N . VAL A 1 309 ? 43.543 51.895 8.502 1.00 46.45 306 VAL A N 1
ATOM 2325 C CA . VAL A 1 309 ? 44.630 52.306 7.610 1.00 49.07 306 VAL A CA 1
ATOM 2326 C C . VAL A 1 309 ? 45.276 53.600 8.116 1.00 49.86 306 VAL A C 1
ATOM 2327 O O . VAL A 1 309 ? 46.499 53.759 8.069 1.00 51.57 306 VAL A O 1
ATOM 2331 N N . GLU A 1 310 ? 44.437 54.505 8.610 1.00 48.87 307 GLU A N 1
ATOM 2332 C CA . GLU A 1 310 ? 44.859 55.806 9.116 1.00 49.59 307 GLU A CA 1
ATOM 2333 C C . GLU A 1 310 ? 45.651 55.720 10.427 1.00 48.70 307 GLU A C 1
ATOM 2334 O O . GLU A 1 310 ? 46.629 56.444 10.611 1.00 49.91 307 GLU A O 1
ATOM 2340 N N . LEU A 1 311 ? 45.234 54.828 11.323 1.00 46.72 308 LEU A N 1
ATOM 2341 C CA . LEU A 1 311 ? 45.774 54.802 12.686 1.00 45.71 308 LEU A CA 1
ATOM 2342 C C . LEU A 1 311 ? 46.788 53.698 12.988 1.00 46.11 308 LEU A C 1
ATOM 2343 O O . LEU A 1 311 ? 47.390 53.698 14.067 1.00 45.96 308 LEU A O 1
ATOM 2348 N N . TYR A 1 312 ? 46.979 52.758 12.062 1.00 46.51 309 TYR A N 1
ATOM 2349 C CA . TYR A 1 312 ? 47.947 51.688 12.293 1.00 46.93 309 TYR A CA 1
ATOM 2350 C C . TYR A 1 312 ? 49.362 52.235 12.388 1.00 48.82 309 TYR A C 1
ATOM 2351 O O . TYR A 1 312 ? 49.796 53.016 11.539 1.00 50.35 309 TYR A O 1
ATOM 2360 N N . VAL A 1 313 ? 50.063 51.818 13.437 1.00 48.73 310 VAL A N 1
ATOM 2361 C CA . VAL A 1 313 ? 51.453 52.187 13.649 1.00 50.79 310 VAL A CA 1
ATOM 2362 C C . VAL A 1 313 ? 52.274 50.906 13.822 1.00 51.58 310 VAL A C 1
ATOM 2363 O O . VAL A 1 313 ? 52.006 50.112 14.730 1.00 50.24 310 VAL A O 1
ATOM 2367 N N . PRO A 1 314 ? 53.249 50.696 12.936 1.00 53.80 311 PRO A N 1
ATOM 2368 C CA . PRO A 1 314 ? 54.099 49.503 12.987 1.00 55.01 311 PRO A CA 1
ATOM 2369 C C . PRO A 1 314 ? 55.114 49.520 14.132 1.00 55.90 311 PRO A C 1
ATOM 2370 O O . PRO A 1 314 ? 55.416 50.582 14.678 1.00 56.36 311 PRO A O 1
ATOM 2374 N N . ASN A 1 315 ? 55.612 48.336 14.485 1.00 56.57 312 ASN A N 1
ATOM 2375 C CA . ASN A 1 315 ? 56.716 48.156 15.443 1.00 57.89 312 ASN A CA 1
ATOM 2376 C C . ASN A 1 315 ? 56.474 48.726 16.851 1.00 56.58 312 ASN A C 1
ATOM 2377 O O . ASN A 1 315 ? 57.417 49.177 17.511 1.00 58.10 312 ASN A O 1
ATOM 2382 N N . LEU A 1 316 ? 55.220 48.701 17.302 1.00 53.91 313 LEU A N 1
ATOM 2383 C CA . LEU A 1 316 ? 54.868 49.160 18.648 1.00 52.47 313 LEU A CA 1
ATOM 2384 C C . LEU A 1 316 ? 55.359 48.170 19.712 1.00 52.43 313 LEU A C 1
ATOM 2385 O O . LEU A 1 316 ? 55.397 46.967 19.457 1.00 52.45 313 LEU A O 1
ATOM 2390 N N . PRO A 1 317 ? 55.728 48.670 20.895 1.00 52.50 314 PRO A N 1
ATOM 2391 C CA . PRO A 1 317 ? 56.171 47.809 21.999 1.00 52.69 314 PRO A CA 1
ATOM 2392 C C . PRO A 1 317 ? 55.004 47.231 22.812 1.00 50.44 314 PRO A C 1
ATOM 2393 O O . PRO A 1 317 ? 55.204 46.649 23.881 1.00 50.49 314 PRO A O 1
ATOM 2397 N N . PHE A 1 318 ? 53.796 47.407 22.292 1.00 48.69 315 PHE A N 1
ATOM 2398 C CA . PHE A 1 318 ? 52.578 46.865 22.874 1.00 46.69 315 PHE A CA 1
ATOM 2399 C C . PHE A 1 318 ? 51.668 46.533 21.694 1.00 45.77 315 PHE A C 1
ATOM 2400 O O . PHE A 1 318 ? 51.873 47.073 20.607 1.00 46.55 315 PHE A O 1
ATOM 2408 N N . PRO A 1 319 ? 50.687 45.648 21.874 1.00 44.50 316 PRO A N 1
ATOM 2409 C CA . PRO A 1 319 ? 49.855 45.214 20.748 1.00 43.92 316 PRO A CA 1
ATOM 2410 C C . PRO A 1 319 ? 49.038 46.356 20.149 1.00 43.21 316 PRO A C 1
ATOM 2411 O O . PRO A 1 319 ? 48.518 47.200 20.886 1.00 42.24 316 PRO A O 1
ATOM 2415 N N . PHE A 1 320 ? 48.955 46.392 18.821 1.00 43.87 317 PHE A N 1
ATOM 2416 C CA . PHE A 1 320 ? 48.025 47.288 18.157 1.00 43.31 317 PHE A CA 1
ATOM 2417 C C . PHE A 1 320 ? 46.600 46.789 18.378 1.00 41.69 317 PHE A C 1
ATOM 2418 O O . PHE A 1 320 ? 46.323 45.592 18.287 1.00 41.48 317 PHE A O 1
ATOM 2426 N N . ASP A 1 321 ? 45.706 47.721 18.676 1.00 40.61 318 ASP A N 1
ATOM 2427 C CA . ASP A 1 321 ? 44.327 47.400 18.976 1.00 39.06 318 ASP A CA 1
ATOM 2428 C C . ASP A 1 321 ? 43.455 48.453 18.306 1.00 38.40 318 ASP A C 1
ATOM 2429 O O . ASP A 1 321 ? 43.429 49.610 18.737 1.00 38.12 318 ASP A O 1
ATOM 2434 N N . LEU A 1 322 ? 42.753 48.048 17.245 1.00 38.00 319 LEU A N 1
ATOM 2435 C CA . LEU A 1 322 ? 41.902 48.968 16.488 1.00 37.49 319 LEU A CA 1
ATOM 2436 C C . LEU A 1 322 ? 40.871 49.650 17.382 1.00 35.81 319 LEU A C 1
ATOM 2437 O O . LEU A 1 322 ? 40.624 50.849 17.238 1.00 35.82 319 LEU A O 1
ATOM 2442 N N . GLU A 1 323 ? 40.298 48.885 18.311 1.00 34.37 320 GLU A N 1
ATOM 2443 C CA . GLU A 1 323 ? 39.305 49.405 19.254 1.00 32.74 320 GLU A CA 1
ATOM 2444 C C . GLU A 1 323 ? 39.878 50.486 20.173 1.00 32.64 320 GLU A C 1
ATOM 2445 O O . GLU A 1 323 ? 39.208 51.484 20.449 1.00 32.06 320 GLU A O 1
ATOM 2451 N N . ARG A 1 324 ? 41.112 50.283 20.637 1.00 33.14 321 ARG A N 1
ATOM 2452 C CA . ARG A 1 324 ? 41.816 51.272 21.459 1.00 33.28 321 ARG A CA 1
ATOM 2453 C C . ARG A 1 324 ? 42.193 52.512 20.648 1.00 34.13 321 ARG A C 1
ATOM 2454 O O . ARG A 1 324 ? 42.097 53.630 21.148 1.00 34.19 321 ARG A O 1
ATOM 2462 N N . ALA A 1 325 ? 42.629 52.296 19.406 1.00 35.04 322 ALA A N 1
ATOM 2463 C CA . ALA A 1 325 ? 42.993 53.377 18.486 1.00 36.08 322 ALA A CA 1
ATOM 2464 C C . ALA A 1 325 ? 41.806 54.293 18.168 1.00 35.36 322 ALA A C 1
ATOM 2465 O O . ALA A 1 325 ? 41.939 55.523 18.192 1.00 35.79 322 ALA A O 1
ATOM 2467 N N . ILE A 1 326 ? 40.656 53.682 17.874 1.00 34.35 323 ILE A N 1
ATOM 2468 C CA . ILE A 1 326 ? 39.404 54.395 17.608 1.00 33.57 323 ILE A CA 1
ATOM 2469 C C . ILE A 1 326 ? 39.007 55.295 18.782 1.00 32.79 323 ILE A C 1
ATOM 2470 O O . ILE A 1 326 ? 38.634 56.455 18.581 1.00 33.01 323 ILE A O 1
ATOM 2475 N N . ASP A 1 327 ? 39.103 54.765 20.000 1.00 31.97 324 ASP A N 1
ATOM 2476 C CA . ASP A 1 327 ? 38.780 55.530 21.204 1.00 31.53 324 ASP A CA 1
ATOM 2477 C C . ASP A 1 327 ? 39.666 56.756 21.384 1.00 32.40 324 ASP A C 1
ATOM 2478 O O . ASP A 1 327 ? 39.173 57.831 21.725 1.00 31.83 324 ASP A O 1
ATOM 2483 N N . ASP A 1 328 ? 40.969 56.579 21.156 1.00 33.79 325 ASP A N 1
ATOM 2484 C CA . ASP A 1 328 ? 41.929 57.680 21.166 1.00 34.94 325 ASP A CA 1
ATOM 2485 C C . ASP A 1 328 ? 41.507 58.763 20.179 1.00 35.56 325 ASP A C 1
ATOM 2486 O O . ASP A 1 328 ? 41.512 59.948 20.509 1.00 36.09 325 ASP A O 1
ATOM 2491 N N . TRP A 1 329 ? 41.140 58.332 18.971 1.00 35.81 326 TRP A N 1
ATOM 2492 C CA . TRP A 1 329 ? 40.737 59.216 17.882 1.00 36.49 326 TRP A CA 1
ATOM 2493 C C . TRP A 1 329 ? 39.471 59.998 18.240 1.00 35.63 326 TRP A C 1
ATOM 2494 O O . TRP A 1 329 ? 39.370 61.182 17.931 1.00 36.29 326 TRP A O 1
ATOM 2505 N N . VAL A 1 330 ? 38.519 59.332 18.894 1.00 34.17 327 VAL A N 1
ATOM 2506 C CA . VAL A 1 330 ? 37.331 59.993 19.436 1.00 33.14 327 VAL A CA 1
ATOM 2507 C C . VAL A 1 330 ? 37.733 61.036 20.493 1.00 33.48 327 VAL A C 1
ATOM 2508 O O . VAL A 1 330 ? 37.226 62.158 20.478 1.00 33.15 327 VAL A O 1
ATOM 2512 N N . PHE A 1 331 ? 38.670 60.675 21.373 1.00 34.04 328 PHE A N 1
ATOM 2513 C CA . PHE A 1 331 ? 39.142 61.582 22.427 1.00 34.81 328 PHE A CA 1
ATOM 2514 C C . PHE A 1 331 ? 39.927 62.823 21.971 1.00 36.62 328 PHE A C 1
ATOM 2515 O O . PHE A 1 331 ? 39.547 63.938 22.337 1.00 36.66 328 PHE A O 1
ATOM 2523 N N . PHE A 1 332 ? 41.023 62.664 21.221 1.00 38.16 329 PHE A N 1
ATOM 2524 C CA . PHE A 1 332 ? 41.804 63.858 20.857 1.00 40.02 329 PHE A CA 1
ATOM 2525 C C . PHE A 1 332 ? 41.041 64.835 19.941 1.00 40.61 329 PHE A C 1
ATOM 2526 O O . PHE A 1 332 ? 41.415 66.003 19.817 1.00 41.62 329 PHE A O 1
ATOM 2534 N N . ILE A 1 333 ? 39.953 64.358 19.337 1.00 40.18 330 ILE A N 1
ATOM 2535 C CA . ILE A 1 333 ? 39.046 65.230 18.592 1.00 40.46 330 ILE A CA 1
ATOM 2536 C C . ILE A 1 333 ? 38.315 66.220 19.517 1.00 39.97 330 ILE A C 1
ATOM 2537 O O . ILE A 1 333 ? 37.920 67.294 19.064 1.00 40.67 330 ILE A O 1
ATOM 2542 N N . PHE A 1 334 ? 38.165 65.883 20.803 1.00 39.12 331 PHE A N 1
ATOM 2543 C CA . PHE A 1 334 ? 37.610 66.831 21.791 1.00 38.79 331 PHE A CA 1
ATOM 2544 C C . PHE A 1 334 ? 38.369 68.160 21.799 1.00 40.41 331 PHE A C 1
ATOM 2545 O O . PHE A 1 334 ? 37.790 69.208 22.088 1.00 40.52 331 PHE A O 1
ATOM 2553 N N . PHE A 1 335 ? 39.665 68.111 21.493 1.00 42.17 332 PHE A N 1
ATOM 2554 C CA . PHE A 1 335 ? 40.510 69.312 21.502 1.00 43.94 332 PHE A CA 1
ATOM 2555 C C . PHE A 1 335 ? 40.081 70.368 20.476 1.00 44.66 332 PHE A C 1
ATOM 2556 O O . PHE A 1 335 ? 40.339 71.558 20.664 1.00 45.46 332 PHE A O 1
ATOM 2564 N N . VAL A 1 336 ? 39.432 69.934 19.395 1.00 44.53 333 VAL A N 1
ATOM 2565 C CA . VAL A 1 336 ? 38.992 70.865 18.346 1.00 45.38 333 VAL A CA 1
ATOM 2566 C C . VAL A 1 336 ? 37.659 71.522 18.710 1.00 44.36 333 VAL A C 1
ATOM 2567 O O . VAL A 1 336 ? 37.131 72.341 17.954 1.00 45.15 333 VAL A O 1
ATOM 2571 N N . GLY A 1 337 ? 37.130 71.155 19.877 1.00 42.86 334 GLY A N 1
ATOM 2572 C CA . GLY A 1 337 ? 35.907 71.738 20.404 1.00 41.58 334 GLY A CA 1
ATOM 2573 C C . GLY A 1 337 ? 34.678 70.893 20.145 1.00 40.16 334 GLY A C 1
ATOM 2574 O O . GLY A 1 337 ? 34.522 70.311 19.069 1.00 40.29 334 GLY A O 1
ATOM 2575 N N . ASN A 1 338 ? 33.808 70.835 21.150 1.00 38.74 335 ASN A N 1
ATOM 2576 C CA . ASN A 1 338 ? 32.506 70.185 21.045 1.00 37.53 335 ASN A CA 1
ATOM 2577 C C . ASN A 1 338 ? 31.483 70.944 21.892 1.00 36.77 335 ASN A C 1
ATOM 2578 O O . ASN A 1 338 ? 31.723 72.095 22.254 1.00 37.25 335 ASN A O 1
ATOM 2583 N N . ASP A 1 339 ? 30.366 70.301 22.224 1.00 35.64 336 ASP A N 1
ATOM 2584 C CA . ASP A 1 339 ? 29.280 70.946 22.975 1.00 35.14 336 ASP A CA 1
ATOM 2585 C C . ASP A 1 339 ? 29.651 71.392 24.387 1.00 34.63 336 ASP A C 1
ATOM 2586 O O . ASP A 1 339 ? 28.991 72.259 24.962 1.00 34.56 336 ASP A O 1
ATOM 2591 N N . PHE A 1 340 ? 30.704 70.797 24.934 1.00 34.22 337 PHE A N 1
ATOM 2592 C CA . PHE A 1 340 ? 31.001 70.898 26.355 1.00 33.79 337 PHE A CA 1
ATOM 2593 C C . PHE A 1 340 ? 32.301 71.642 26.646 1.00 34.91 337 PHE A C 1
ATOM 2594 O O . PHE A 1 340 ? 32.556 72.037 27.784 1.00 35.17 337 PHE A O 1
ATOM 2602 N N . LEU A 1 341 ? 33.116 71.831 25.612 1.00 36.09 338 LEU A N 1
ATOM 2603 C CA . LEU A 1 341 ? 34.412 72.488 25.743 1.00 37.34 338 LEU A CA 1
ATOM 2604 C C . LEU A 1 341 ? 34.683 73.370 24.530 1.00 38.59 338 LEU A C 1
ATOM 2605 O O . LEU A 1 341 ? 34.347 72.995 23.404 1.00 38.97 338 LEU A O 1
ATOM 2610 N N . PRO A 1 342 ? 35.276 74.543 24.752 1.00 39.70 339 PRO A N 1
ATOM 2611 C CA . PRO A 1 342 ? 35.730 75.383 23.650 1.00 41.06 339 PRO A CA 1
ATOM 2612 C C . PRO A 1 342 ? 36.954 74.772 22.991 1.00 41.96 339 PRO A C 1
ATOM 2613 O O . PRO A 1 342 ? 37.732 74.068 23.650 1.00 41.80 339 PRO A O 1
ATOM 2617 N N . HIS A 1 343 ? 37.110 75.029 21.697 1.00 43.02 340 HIS A N 1
ATOM 2618 C CA . HIS A 1 343 ? 38.304 74.625 20.976 1.00 44.44 340 HIS A CA 1
ATOM 2619 C C . HIS A 1 343 ? 39.509 75.304 21.613 1.00 45.76 340 HIS A C 1
ATOM 2620 O O . HIS A 1 343 ? 39.418 76.456 22.062 1.00 46.38 340 HIS A O 1
ATOM 2627 N N . LEU A 1 344 ? 40.626 74.586 21.675 1.00 46.27 341 LEU A N 1
ATOM 2628 C CA . LEU A 1 344 ? 41.897 75.205 22.028 1.00 47.87 341 LEU A CA 1
ATOM 2629 C C . LEU A 1 344 ? 42.206 76.258 20.963 1.00 49.80 341 LEU A C 1
ATOM 2630 O O . LEU A 1 344 ? 41.923 76.030 19.785 1.00 50.07 341 LEU A O 1
ATOM 2635 N N . PRO A 1 345 ? 42.774 77.399 21.364 1.00 51.36 342 PRO A N 1
ATOM 2636 C CA . PRO A 1 345 ? 42.958 78.542 20.456 1.00 53.38 342 PRO A CA 1
ATOM 2637 C C . PRO A 1 345 ? 43.667 78.207 19.143 1.00 55.19 342 PRO A C 1
ATOM 2638 O O . PRO A 1 345 ? 43.387 78.836 18.122 1.00 56.31 342 PRO A O 1
ATOM 2642 N N . SER A 1 346 ? 44.562 77.222 19.179 1.00 55.92 343 SER A N 1
ATOM 2643 C CA . SER A 1 346 ? 45.379 76.846 18.021 1.00 58.01 343 SER A CA 1
ATOM 2644 C C . SER A 1 346 ? 44.773 75.753 17.138 1.00 57.60 343 SER A C 1
ATOM 2645 O O . SER A 1 346 ? 45.319 75.439 16.074 1.00 59.00 343 SER A O 1
ATOM 2648 N N . LEU A 1 347 ? 43.652 75.179 17.573 1.00 55.98 344 LEU A N 1
ATOM 2649 C CA . LEU A 1 347 ? 43.050 74.040 16.871 1.00 55.56 344 LEU A CA 1
ATOM 2650 C C . LEU A 1 347 ? 41.694 74.352 16.244 1.00 55.32 344 LEU A C 1
ATOM 2651 O O . LEU A 1 347 ? 40.743 74.737 16.933 1.00 54.13 344 LEU A O 1
ATOM 2656 N N . ASP A 1 348 ? 41.632 74.186 14.927 1.00 56.97 345 ASP A N 1
ATOM 2657 C CA . ASP A 1 348 ? 40.399 74.338 14.167 1.00 57.31 345 ASP A CA 1
ATOM 2658 C C . ASP A 1 348 ? 40.312 73.234 13.120 1.00 57.74 345 ASP A C 1
ATOM 2659 O O . ASP A 1 348 ? 41.235 73.050 12.320 1.00 59.36 345 ASP A O 1
ATOM 2664 N N . ILE A 1 349 ? 39.197 72.505 13.137 1.00 56.47 346 ILE A N 1
ATOM 2665 C CA . ILE A 1 349 ? 38.953 71.404 12.199 1.00 56.91 346 ILE A CA 1
ATOM 2666 C C . ILE A 1 349 ? 39.110 71.823 10.725 1.00 59.19 346 ILE A C 1
ATOM 2667 O O . ILE A 1 349 ? 39.565 71.033 9.895 1.00 60.26 346 ILE A O 1
ATOM 2672 N N . ARG A 1 350 ? 38.762 73.072 10.421 1.00 60.31 347 ARG A N 1
ATOM 2673 C CA . ARG A 1 350 ? 38.899 73.628 9.072 1.00 62.65 347 ARG A CA 1
ATOM 2674 C C . ARG A 1 350 ? 40.362 73.811 8.661 1.00 64.39 347 ARG A C 1
ATOM 2675 O O . ARG A 1 350 ? 40.696 73.722 7.476 1.00 66.34 347 ARG A O 1
ATOM 2683 N N . ASP A 1 351 ? 41.225 74.058 9.646 1.00 63.82 348 ASP A N 1
ATOM 2684 C CA . ASP A 1 351 ? 42.659 74.262 9.420 1.00 65.28 348 ASP A CA 1
ATOM 2685 C C . ASP A 1 351 ? 43.460 72.949 9.528 1.00 64.37 348 ASP A C 1
ATOM 2686 O O . ASP A 1 351 ? 44.683 72.962 9.689 1.00 65.67 348 ASP A O 1
ATOM 2691 N N . GLY A 1 352 ? 42.759 71.822 9.426 1.00 62.08 349 GLY A N 1
ATOM 2692 C CA . GLY A 1 352 ? 43.377 70.499 9.498 1.00 60.66 349 GLY A CA 1
ATOM 2693 C C . GLY A 1 352 ? 43.865 70.088 10.877 1.00 58.61 349 GLY A C 1
ATOM 2694 O O . GLY A 1 352 ? 44.908 69.444 11.001 1.00 59.14 349 GLY A O 1
ATOM 2695 N N . ALA A 1 353 ? 43.111 70.447 11.915 1.00 56.15 350 ALA A N 1
ATOM 2696 C CA . ALA A 1 353 ? 43.491 70.110 13.292 1.00 54.30 350 ALA A CA 1
ATOM 2697 C C . ALA A 1 353 ? 43.406 68.608 13.576 1.00 52.44 350 ALA A C 1
ATOM 2698 O O . ALA A 1 353 ? 44.258 68.060 14.274 1.00 52.21 350 ALA A O 1
ATOM 2700 N N . VAL A 1 354 ? 42.388 67.952 13.022 1.00 50.95 351 VAL A N 1
ATOM 2701 C CA . VAL A 1 354 ? 42.197 66.508 13.199 1.00 49.38 351 VAL A CA 1
ATOM 2702 C C . VAL A 1 354 ? 43.377 65.728 12.606 1.00 50.58 351 VAL A C 1
ATOM 2703 O O . VAL A 1 354 ? 43.893 64.802 13.234 1.00 50.08 351 VAL A O 1
ATOM 2707 N N . GLU A 1 355 ? 43.807 66.134 11.412 1.00 52.18 352 GLU A N 1
ATOM 2708 C CA . GLU A 1 355 ? 44.967 65.544 10.739 1.00 53.68 352 GLU A CA 1
ATOM 2709 C C . GLU A 1 355 ? 46.264 65.802 11.510 1.00 54.01 352 GLU A C 1
ATOM 2710 O O . GLU A 1 355 ? 47.114 64.917 11.617 1.00 54.30 352 GLU A O 1
ATOM 2716 N N . ARG A 1 356 ? 46.399 67.016 12.041 1.00 53.86 353 ARG A N 1
ATOM 2717 C CA . ARG A 1 356 ? 47.546 67.400 12.862 1.00 54.31 353 ARG A CA 1
ATOM 2718 C C . ARG A 1 356 ? 47.638 66.572 14.144 1.00 52.04 353 ARG A C 1
ATOM 2719 O O . ARG A 1 356 ? 48.715 66.093 14.497 1.00 52.73 353 ARG A O 1
ATOM 2727 N N . LEU A 1 357 ? 46.508 66.418 14.834 1.00 49.40 354 LEU A N 1
ATOM 2728 C CA . LEU A 1 357 ? 46.439 65.639 16.074 1.00 47.24 354 LEU A CA 1
ATOM 2729 C C . LEU A 1 357 ? 46.686 64.152 15.834 1.00 46.45 354 LEU A C 1
ATOM 2730 O O . LEU A 1 357 ? 47.311 63.481 16.656 1.00 45.90 354 LEU A O 1
ATOM 2735 N N . THR A 1 358 ? 46.199 63.651 14.701 1.00 46.24 355 THR A N 1
ATOM 2736 C CA . THR A 1 358 ? 46.424 62.265 14.300 1.00 45.99 355 THR A CA 1
ATOM 2737 C C . THR A 1 358 ? 47.916 61.987 14.067 1.00 47.99 355 THR A C 1
ATOM 2738 O O . THR A 1 358 ? 48.420 60.939 14.475 1.00 47.60 355 THR A O 1
ATOM 2742 N N . GLU A 1 359 ? 48.614 62.937 13.441 1.00 50.03 356 GLU A N 1
ATOM 2743 C CA . GLU A 1 359 ? 50.057 62.820 13.185 1.00 52.45 356 GLU A CA 1
ATOM 2744 C C . GLU A 1 359 ? 50.905 62.867 14.456 1.00 52.33 356 GLU A C 1
ATOM 2745 O O . GLU A 1 359 ? 51.896 62.141 14.572 1.00 53.22 356 GLU A O 1
ATOM 2751 N N . ILE A 1 360 ? 50.514 63.729 15.393 1.00 51.08 357 ILE A N 1
ATOM 2752 C CA . ILE A 1 360 ? 51.157 63.807 16.706 1.00 50.91 357 ILE A CA 1
ATOM 2753 C C . ILE A 1 360 ? 50.940 62.507 17.487 1.00 49.27 357 ILE A C 1
ATOM 2754 O O . ILE A 1 360 ? 51.878 61.965 18.072 1.00 49.79 357 ILE A O 1
ATOM 2759 N N . TRP A 1 361 ? 49.701 62.015 17.482 1.00 47.24 358 TRP A N 1
ATOM 2760 C CA . TRP A 1 361 ? 49.358 60.743 18.117 1.00 45.87 358 TRP A CA 1
ATOM 2761 C C . TRP A 1 361 ? 50.189 59.580 17.570 1.00 46.93 358 TRP A C 1
ATOM 2762 O O . TRP A 1 361 ? 50.759 58.811 18.345 1.00 46.74 358 TRP A O 1
ATOM 2773 N N . ARG A 1 362 ? 50.268 59.471 16.244 1.00 48.21 359 ARG A N 1
ATOM 2774 C CA . ARG A 1 362 ? 51.032 58.407 15.583 1.00 49.84 359 ARG A CA 1
ATOM 2775 C C . ARG A 1 362 ? 52.517 58.437 15.956 1.00 51.91 359 ARG A C 1
ATOM 2776 O O . ARG A 1 362 ? 53.128 57.389 16.184 1.00 52.15 359 ARG A O 1
ATOM 2784 N N . ALA A 1 363 ? 53.083 59.644 16.010 1.00 53.42 360 ALA A N 1
ATOM 2785 C CA . ALA A 1 363 ? 54.483 59.843 16.368 1.00 55.74 360 ALA A CA 1
ATOM 2786 C C . ALA A 1 363 ? 54.760 59.577 17.851 1.00 55.29 360 ALA A C 1
ATOM 2787 O O . ALA A 1 363 ? 55.809 59.032 18.199 1.00 56.77 360 ALA A O 1
ATOM 2789 N N . SER A 1 364 ? 53.817 59.952 18.713 1.00 53.65 361 SER A N 1
ATOM 2790 C CA . SER A 1 364 ? 53.970 59.809 20.165 1.00 53.32 361 SER A CA 1
ATOM 2791 C C . SER A 1 364 ? 53.738 58.381 20.666 1.00 52.29 361 SER A C 1
ATOM 2792 O O . SER A 1 364 ? 54.415 57.925 21.589 1.00 52.67 361 SER A O 1
ATOM 2795 N N . LEU A 1 365 ? 52.785 57.688 20.042 1.00 51.25 362 LEU A N 1
ATOM 2796 C CA . LEU A 1 365 ? 52.324 56.357 20.468 1.00 50.16 362 LEU A CA 1
ATOM 2797 C C . LEU A 1 365 ? 53.407 55.305 20.800 1.00 51.94 362 LEU A C 1
ATOM 2798 O O . LEU A 1 365 ? 53.290 54.637 21.832 1.00 51.01 362 LEU A O 1
ATOM 2803 N N . PRO A 1 366 ? 54.435 55.140 19.955 1.00 54.47 363 PRO A N 1
ATOM 2804 C CA . PRO A 1 366 ? 55.484 54.146 20.222 1.00 56.38 363 PRO A CA 1
ATOM 2805 C C . PRO A 1 366 ? 56.289 54.395 21.500 1.00 57.79 363 PRO A C 1
ATOM 2806 O O . PRO A 1 366 ? 56.820 53.446 22.081 1.00 58.39 363 PRO A O 1
ATOM 2810 N N . HIS A 1 367 ? 56.369 55.651 21.930 1.00 58.63 364 HIS A N 1
ATOM 2811 C CA . HIS A 1 367 ? 57.214 56.035 23.062 1.00 60.51 364 HIS A CA 1
ATOM 2812 C C . HIS A 1 367 ? 56.388 56.420 24.285 1.00 59.19 364 HIS A C 1
ATOM 2813 O O . HIS A 1 367 ? 56.929 56.758 25.339 1.00 59.95 364 HIS A O 1
ATOM 2828 N N . GLY A 1 369 ? 54.062 54.573 25.986 1.00 53.95 366 GLY A N 1
ATOM 2829 C CA . GLY A 1 369 ? 53.773 53.519 26.957 1.00 52.15 366 GLY A CA 1
ATOM 2830 C C . GLY A 1 369 ? 52.492 52.755 26.662 1.00 49.40 366 GLY A C 1
ATOM 2831 O O . GLY A 1 369 ? 52.332 51.615 27.096 1.00 48.91 366 GLY A O 1
ATOM 2832 N N . GLY A 1 370 ? 51.580 53.395 25.932 1.00 47.65 367 GLY A N 1
ATOM 2833 C CA . GLY A 1 370 ? 50.295 52.803 25.561 1.00 44.91 367 GLY A CA 1
ATOM 2834 C C . GLY A 1 370 ? 49.347 53.832 24.963 1.00 43.55 367 GLY A C 1
ATOM 2835 O O . GLY A 1 370 ? 49.784 54.864 24.450 1.00 44.33 367 GLY A O 1
ATOM 2836 N N . TYR A 1 371 ? 48.048 53.556 25.038 1.00 41.23 368 TYR A N 1
ATOM 2837 C CA . TYR A 1 371 ? 47.034 54.428 24.438 1.00 39.87 368 TYR A CA 1
ATOM 2838 C C . TYR A 1 371 ? 46.623 55.573 25.359 1.00 39.26 368 TYR A C 1
ATOM 2839 O O . TYR A 1 371 ? 46.661 55.438 26.581 1.00 38.76 368 TYR A O 1
ATOM 2848 N N . LEU A 1 372 ? 46.250 56.701 24.752 1.00 39.47 369 LEU A N 1
ATOM 2849 C CA . LEU A 1 372 ? 45.754 57.886 25.463 1.00 39.36 369 LEU A CA 1
ATOM 2850 C C . LEU A 1 372 ? 44.610 57.544 26.413 1.00 37.77 369 LEU A C 1
ATOM 2851 O O . LEU A 1 372 ? 44.460 58.141 27.479 1.00 37.34 369 LEU A O 1
ATOM 2856 N N . THR A 1 373 ? 43.817 56.565 26.002 1.00 36.88 370 THR A N 1
ATOM 2857 C CA . THR A 1 373 ? 42.474 56.360 26.513 1.00 35.78 370 THR A CA 1
ATOM 2858 C C . THR A 1 373 ? 42.287 54.899 26.940 1.00 35.24 370 THR A C 1
ATOM 2859 O O . THR A 1 373 ? 42.796 53.987 26.281 1.00 35.78 370 THR A O 1
ATOM 2863 N N . LEU A 1 374 ? 41.574 54.685 28.047 1.00 34.29 371 LEU A N 1
ATOM 2864 C CA . LEU A 1 374 ? 41.303 53.340 28.548 1.00 33.70 371 LEU A CA 1
ATOM 2865 C C . LEU A 1 374 ? 39.862 53.189 29.027 1.00 32.44 371 LEU A C 1
ATOM 2866 O O . LEU A 1 374 ? 39.517 53.604 30.135 1.00 32.11 371 LEU A O 1
ATOM 2871 N N . ASP A 1 375 ? 39.032 52.586 28.180 1.00 31.66 372 ASP A N 1
ATOM 2872 C CA . ASP A 1 375 ? 37.616 52.355 28.485 1.00 30.75 372 ASP A CA 1
ATOM 2873 C C . ASP A 1 375 ? 36.916 53.573 29.109 1.00 30.58 372 ASP A C 1
ATOM 2874 O O . ASP A 1 375 ? 36.221 53.462 30.127 1.00 30.10 372 ASP A O 1
ATOM 2879 N N . GLY A 1 376 ? 37.108 54.734 28.487 1.00 31.20 373 GLY A N 1
ATOM 2880 C CA . GLY A 1 376 ? 36.479 55.972 28.947 1.00 31.04 373 GLY A CA 1
ATOM 2881 C C . GLY A 1 376 ? 37.281 56.788 29.946 1.00 31.74 373 GLY A C 1
ATOM 2882 O O . GLY A 1 376 ? 36.833 57.856 30.373 1.00 31.87 373 GLY A O 1
ATOM 2883 N N . SER A 1 377 ? 38.452 56.282 30.331 1.00 32.46 374 SER A N 1
ATOM 2884 C CA . SER A 1 377 ? 39.386 57.018 31.191 1.00 33.35 374 SER A CA 1
ATOM 2885 C C . SER A 1 377 ? 40.550 57.582 30.387 1.00 34.13 374 SER A C 1
ATOM 2886 O O . SER A 1 377 ? 40.985 56.990 29.398 1.00 34.34 374 SER A O 1
ATOM 2889 N N . VAL A 1 378 ? 41.053 58.724 30.845 1.00 34.49 375 VAL A N 1
ATOM 2890 C CA . VAL A 1 378 ? 42.120 59.451 30.180 1.00 35.17 375 VAL A CA 1
ATOM 2891 C C . VAL A 1 378 ? 43.423 59.240 30.940 1.00 35.97 375 VAL A C 1
ATOM 2892 O O . VAL A 1 378 ? 43.457 59.375 32.163 1.00 36.16 375 VAL A O 1
ATOM 2896 N N . ASN A 1 379 ? 44.481 58.880 30.217 1.00 36.43 376 ASN A N 1
ATOM 2897 C CA . ASN A 1 379 ? 45.829 58.891 30.777 1.00 37.48 376 ASN A CA 1
ATOM 2898 C C . ASN A 1 379 ? 46.392 60.303 30.638 1.00 38.11 376 ASN A C 1
ATOM 2899 O O . ASN A 1 379 ? 46.795 60.721 29.550 1.00 38.54 376 ASN A O 1
ATOM 2904 N N . LEU A 1 380 ? 46.403 61.032 31.750 1.00 38.20 377 LEU A N 1
ATOM 2905 C CA . LEU A 1 380 ? 46.758 62.448 31.753 1.00 38.80 377 LEU A CA 1
ATOM 2906 C C . LEU A 1 380 ? 48.225 62.702 31.408 1.00 40.61 377 LEU A C 1
ATOM 2907 O O . LEU A 1 380 ? 48.546 63.720 30.793 1.00 41.66 377 LEU A O 1
ATOM 2912 N N . ALA A 1 381 ? 49.105 61.778 31.792 1.00 41.05 378 ALA A N 1
ATOM 2913 C CA . ALA A 1 381 ? 50.513 61.846 31.399 1.00 42.72 378 ALA A CA 1
ATOM 2914 C C . ALA A 1 381 ? 50.667 61.786 29.878 1.00 42.52 378 ALA A C 1
ATOM 2915 O O . ALA A 1 381 ? 51.485 62.504 29.301 1.00 44.07 378 ALA A O 1
ATOM 2917 N N . ARG A 1 382 ? 49.866 60.937 29.239 1.00 40.63 379 ARG A N 1
ATOM 2918 C CA . ARG A 1 382 ? 49.894 60.778 27.785 1.00 40.33 379 ARG A CA 1
ATOM 2919 C C . ARG A 1 382 ? 49.187 61.922 27.060 1.00 39.99 379 ARG A C 1
ATOM 2920 O O . ARG A 1 382 ? 49.587 62.308 25.960 1.00 40.79 379 ARG A O 1
ATOM 2928 N N . ALA A 1 383 ? 48.135 62.454 27.679 1.00 38.82 380 ALA A N 1
ATOM 2929 C CA . ALA A 1 383 ? 47.454 63.646 27.176 1.00 38.73 380 ALA A CA 1
ATOM 2930 C C . ALA A 1 383 ? 48.430 64.821 27.090 1.00 40.80 380 ALA A C 1
ATOM 2931 O O . ALA A 1 383 ? 48.442 65.556 26.099 1.00 41.43 380 ALA A O 1
ATOM 2933 N N . GLU A 1 384 ? 49.264 64.968 28.118 1.00 42.07 381 GLU A N 1
ATOM 2934 C CA . GLU A 1 384 ? 50.272 66.027 28.165 1.00 44.52 381 GLU A CA 1
ATOM 2935 C C . GLU A 1 384 ? 51.303 65.909 27.035 1.00 46.21 381 GLU A C 1
ATOM 2936 O O . GLU A 1 384 ? 51.797 66.925 26.542 1.00 47.60 381 GLU A O 1
ATOM 2942 N N . VAL A 1 385 ? 51.620 64.676 26.633 1.00 46.22 382 VAL A N 1
ATOM 2943 C CA . VAL A 1 385 ? 52.531 64.435 25.512 1.00 47.83 382 VAL A CA 1
ATOM 2944 C C . VAL A 1 385 ? 51.942 64.998 24.214 1.00 47.81 382 VAL A C 1
ATOM 2945 O O . VAL A 1 385 ? 52.619 65.736 23.497 1.00 49.70 382 VAL A O 1
ATOM 2949 N N . ILE A 1 386 ? 50.687 64.652 23.928 1.00 46.05 383 ILE A N 1
ATOM 2950 C CA . ILE A 1 386 ? 49.980 65.150 22.743 1.00 45.94 383 ILE A CA 1
ATOM 2951 C C . ILE A 1 386 ? 49.873 66.682 22.748 1.00 46.93 383 ILE A C 1
ATOM 2952 O O . ILE A 1 386 ? 50.127 67.332 21.730 1.00 48.29 383 ILE A O 1
ATOM 2957 N N . LEU A 1 387 ? 49.514 67.243 23.902 1.00 46.44 384 LEU A N 1
ATOM 2958 C CA . LEU A 1 387 ? 49.249 68.676 24.038 1.00 47.10 384 LEU A CA 1
ATOM 2959 C C . LEU A 1 387 ? 50.510 69.536 23.994 1.00 49.54 384 LEU A C 1
ATOM 2960 O O . LEU A 1 387 ? 50.477 70.652 23.476 1.00 50.40 384 LEU A O 1
ATOM 2965 N N . SER A 1 388 ? 51.612 69.008 24.526 1.00 50.93 385 SER A N 1
ATOM 2966 C CA . SER A 1 388 ? 52.916 69.674 24.462 1.00 53.48 385 SER A CA 1
ATOM 2967 C C . SER A 1 388 ? 53.393 69.851 23.023 1.00 54.94 385 SER A C 1
ATOM 2968 O O . SER A 1 388 ? 53.968 70.885 22.683 1.00 56.66 385 SER A O 1
ATOM 2971 N N . ALA A 1 389 ? 53.155 68.840 22.187 1.00 54.11 386 ALA A N 1
ATOM 2972 C CA . ALA A 1 389 ? 53.502 68.910 20.769 1.00 55.36 386 ALA A CA 1
ATOM 2973 C C . ALA A 1 389 ? 52.649 69.939 20.024 1.00 55.11 386 ALA A C 1
ATOM 2974 O O . ALA A 1 389 ? 53.121 70.561 19.075 1.00 56.88 386 ALA A O 1
ATOM 2976 N N . VAL A 1 390 ? 51.399 70.114 20.455 1.00 53.06 387 VAL A N 1
ATOM 2977 C CA . VAL A 1 390 ? 50.540 71.174 19.918 1.00 52.98 387 VAL A CA 1
ATOM 2978 C C . VAL A 1 390 ? 51.038 72.532 20.410 1.00 54.53 387 VAL A C 1
ATOM 2979 O O . VAL A 1 390 ? 51.140 73.480 19.629 1.00 55.84 387 VAL A O 1
ATOM 2983 N N . GLY A 1 391 ? 51.360 72.604 21.701 1.00 54.57 388 GLY A N 1
ATOM 2984 C CA . GLY A 1 391 ? 51.845 73.831 22.331 1.00 56.65 388 GLY A CA 1
ATOM 2985 C C . GLY A 1 391 ? 53.139 74.368 21.742 1.00 59.95 388 GLY A C 1
ATOM 2986 O O . GLY A 1 391 ? 53.355 75.579 21.716 1.00 61.05 388 GLY A O 1
ATOM 2987 N N . ASN A 1 392 ? 53.999 73.464 21.272 1.00 61.52 389 ASN A N 1
ATOM 2988 C CA . ASN A 1 392 ? 55.252 73.839 20.612 1.00 65.07 389 ASN A CA 1
ATOM 2989 C C . ASN A 1 392 ? 55.031 74.412 19.215 1.00 66.39 389 ASN A C 1
ATOM 2990 O O . ASN A 1 392 ? 55.886 75.127 18.686 1.00 68.84 389 ASN A O 1
ATOM 2995 N N . GLN A 1 393 ? 53.879 74.098 18.627 1.00 64.99 390 GLN A N 1
ATOM 2996 C CA . GLN A 1 393 ? 53.571 74.496 17.256 1.00 66.42 390 GLN A CA 1
ATOM 2997 C C . GLN A 1 393 ? 52.742 75.778 17.146 1.00 66.41 390 GLN A C 1
ATOM 2998 O O . GLN A 1 393 ? 52.743 76.418 16.093 1.00 68.00 390 GLN A O 1
ATOM 3004 N N . GLU A 1 394 ? 52.056 76.159 18.224 1.00 65.03 391 GLU A N 1
ATOM 3005 C CA . GLU A 1 394 ? 51.076 77.252 18.150 1.00 64.88 391 GLU A CA 1
ATOM 3006 C C . GLU A 1 394 ? 51.636 78.636 17.817 1.00 67.30 391 GLU A C 1
ATOM 3007 O O . GLU A 1 394 ? 50.995 79.381 17.077 1.00 67.46 391 GLU A O 1
ATOM 3013 N N . ASP A 1 395 ? 52.823 78.967 18.331 1.00 69.41 392 ASP A N 1
ATOM 3014 C CA . ASP A 1 395 ? 53.518 80.202 17.931 1.00 72.36 392 ASP A CA 1
ATOM 3015 C C . ASP A 1 395 ? 53.515 80.335 16.411 1.00 73.98 392 ASP A C 1
ATOM 3016 O O . ASP A 1 395 ? 53.138 81.376 15.873 1.00 74.82 392 ASP A O 1
ATOM 3021 N N . ASP A 1 396 ? 53.915 79.257 15.738 1.00 74.58 393 ASP A N 1
ATOM 3022 C CA . ASP A 1 396 ? 53.941 79.192 14.280 1.00 76.34 393 ASP A CA 1
ATOM 3023 C C . ASP A 1 396 ? 52.551 79.089 13.648 1.00 74.72 393 ASP A C 1
ATOM 3024 O O . ASP A 1 396 ? 52.308 79.704 12.610 1.00 76.05 393 ASP A O 1
ATOM 3029 N N . ILE A 1 397 ? 51.652 78.318 14.268 1.00 72.16 394 ILE A N 1
ATOM 3030 C CA . ILE A 1 397 ? 50.283 78.141 13.755 1.00 70.60 394 ILE A CA 1
ATOM 3031 C C . ILE A 1 397 ? 49.566 79.486 13.618 1.00 71.26 394 ILE A C 1
ATOM 3032 O O . ILE A 1 397 ? 48.958 79.760 12.582 1.00 71.76 394 ILE A O 1
ATOM 3037 N N . PHE A 1 398 ? 49.655 80.320 14.654 1.00 71.55 395 PHE A N 1
ATOM 3038 C CA . PHE A 1 398 ? 49.034 81.648 14.640 1.00 72.42 395 PHE A CA 1
ATOM 3039 C C . PHE A 1 398 ? 49.683 82.581 13.618 1.00 76.02 395 PHE A C 1
ATOM 3040 O O . PHE A 1 398 ? 49.011 83.436 13.038 1.00 76.61 395 PHE A O 1
ATOM 3048 N N . LYS A 1 399 ? 50.987 82.411 13.408 1.00 78.91 396 LYS A N 1
ATOM 3049 C CA . LYS A 1 399 ? 51.714 83.154 12.379 1.00 82.84 396 LYS A CA 1
ATOM 3050 C C . LYS A 1 399 ? 51.290 82.718 10.978 1.00 84.02 396 LYS A C 1
ATOM 3051 O O . LYS A 1 399 ? 50.925 83.558 10.154 1.00 85.37 396 LYS A O 1
ATOM 3057 N N . ARG A 1 400 ? 51.326 81.407 10.727 1.00 83.95 397 ARG A N 1
ATOM 3058 C CA . ARG A 1 400 ? 50.916 80.831 9.441 1.00 85.37 397 ARG A CA 1
ATOM 3059 C C . ARG A 1 400 ? 49.494 81.241 9.057 1.00 84.62 397 ARG A C 1
ATOM 3060 O O . ARG A 1 400 ? 49.249 81.642 7.918 1.00 86.34 397 ARG A O 1
ATOM 3068 N N . LEU A 1 401 ? 48.569 81.138 10.013 1.00 82.62 398 LEU A N 1
ATOM 3069 C CA . LEU A 1 401 ? 47.163 81.484 9.793 1.00 82.02 398 LEU A CA 1
ATOM 3070 C C . LEU A 1 401 ? 46.971 82.932 9.348 1.00 84.41 398 LEU A C 1
ATOM 3071 O O . LEU A 1 401 ? 46.191 83.201 8.433 1.00 84.96 398 LEU A O 1
ATOM 3076 N N . LYS A 1 402 ? 47.683 83.853 9.995 1.00 86.27 399 LYS A N 1
ATOM 3077 C CA . LYS A 1 402 ? 47.616 85.273 9.654 1.00 88.85 399 LYS A CA 1
ATOM 3078 C C . LYS A 1 402 ? 48.281 85.548 8.305 1.00 92.46 399 LYS A C 1
ATOM 3079 O O . LYS A 1 402 ? 47.804 86.382 7.535 1.00 93.87 399 LYS A O 1
ATOM 3085 N N . GLN A 1 403 ? 49.375 84.839 8.029 1.00 94.36 400 GLN A N 1
ATOM 3086 C CA . GLN A 1 403 ? 50.078 84.933 6.748 1.00 98.09 400 GLN A CA 1
ATOM 3087 C C . GLN A 1 403 ? 49.192 84.496 5.581 1.00 98.50 400 GLN A C 1
ATOM 3088 O O . GLN A 1 403 ? 49.190 85.129 4.524 1.00 100.92 400 GLN A O 1
ATOM 3094 N N . GLN A 1 404 ? 48.440 83.418 5.788 1.00 96.57 401 GLN A N 1
ATOM 3095 C CA . GLN A 1 404 ? 47.516 82.898 4.781 1.00 96.90 401 GLN A CA 1
ATOM 3096 C C . GLN A 1 404 ? 46.256 83.758 4.664 1.00 96.75 401 GLN A C 1
ATOM 3097 O O . GLN A 1 404 ? 45.667 83.859 3.585 1.00 97.86 401 GLN A O 1
ATOM 3103 N N . GLU A 1 405 ? 45.857 84.375 5.775 1.00 95.79 402 GLU A N 1
ATOM 3104 C CA . GLU A 1 405 ? 44.662 85.220 5.824 1.00 95.68 402 GLU A CA 1
ATOM 3105 C C . GLU A 1 405 ? 44.870 86.535 5.071 1.00 98.97 402 GLU A C 1
ATOM 3106 O O . GLU A 1 405 ? 43.917 87.110 4.539 1.00 99.31 402 GLU A O 1
ATOM 3112 N N . ASP A 1 406 ? 46.118 87.000 5.034 1.00 101.75 403 ASP A N 1
ATOM 3113 C CA . ASP A 1 406 ? 46.491 88.210 4.299 1.00 105.32 403 ASP A CA 1
ATOM 3114 C C . ASP A 1 406 ? 46.521 87.970 2.788 1.00 107.98 403 ASP A C 1
ATOM 3115 O O . ASP A 1 406 ? 46.547 88.919 1.998 1.00 110.59 403 ASP A O 1
ATOM 3120 N N . ARG A 1 407 ? 46.525 86.697 2.399 1.00 107.55 404 ARG A N 1
ATOM 3121 C CA . ARG A 1 407 ? 46.403 86.301 1.001 1.00 109.80 404 ARG A CA 1
ATOM 3122 C C . ARG A 1 407 ? 44.921 86.072 0.672 1.00 108.31 404 ARG A C 1
ATOM 3123 O O . ARG A 1 407 ? 44.494 84.948 0.387 1.00 106.96 404 ARG A O 1
ATOM 3131 N N . ARG A 1 408 ? 44.145 87.154 0.732 1.00 108.78 405 ARG A N 1
ATOM 3132 C CA . ARG A 1 408 ? 42.712 87.114 0.437 1.00 107.71 405 ARG A CA 1
ATOM 3133 C C . ARG A 1 408 ? 42.347 88.062 -0.709 1.00 110.61 405 ARG A C 1
ATOM 3134 O O . ARG A 1 408 ? 41.324 87.877 -1.374 1.00 110.52 405 ARG A O 1
ATOM 3142 N N . ASN A 1 409 ? 43.189 89.071 -0.927 1.00 113.38 406 ASN A N 1
ATOM 3143 C CA . ASN A 1 409 ? 42.961 90.084 -1.956 1.00 116.41 406 ASN A CA 1
ATOM 3144 C C . ASN A 1 409 ? 44.007 89.989 -3.081 1.00 119.89 406 ASN A C 1
ATOM 3145 O O . ASN A 1 409 ? 44.263 88.717 -3.502 1.00 119.46 406 ASN A O 1
ATOM 3150 N N . ASP A 1 585 ? 42.204 92.796 15.660 1.00 75.65 582 ASP A N 1
ATOM 3151 C CA . ASP A 1 585 ? 41.881 92.424 17.036 1.00 73.26 582 ASP A CA 1
ATOM 3152 C C . ASP A 1 585 ? 42.883 93.036 18.021 1.00 73.95 582 ASP A C 1
ATOM 3153 O O . ASP A 1 585 ? 43.814 93.740 17.613 1.00 76.37 582 ASP A O 1
ATOM 3158 N N . THR A 1 586 ? 42.686 92.771 19.312 1.00 71.71 583 THR A N 1
ATOM 3159 C CA . THR A 1 586 ? 43.547 93.333 20.355 1.00 72.11 583 THR A CA 1
ATOM 3160 C C . THR A 1 586 ? 44.492 92.282 20.947 1.00 71.03 583 THR A C 1
ATOM 3161 O O . THR A 1 586 ? 45.487 92.625 21.593 1.00 72.11 583 THR A O 1
ATOM 3165 N N . VAL A 1 587 ? 44.176 91.008 20.714 1.00 68.63 584 VAL A N 1
ATOM 3166 C CA . VAL A 1 587 ? 44.950 89.883 21.251 1.00 67.34 584 VAL A CA 1
ATOM 3167 C C . VAL A 1 587 ? 46.283 89.699 20.524 1.00 69.16 584 VAL A C 1
ATOM 3168 O O . VAL A 1 587 ? 47.331 89.582 21.165 1.00 69.89 584 VAL A O 1
ATOM 3172 N N . ARG A 1 588 ? 46.227 89.663 19.192 1.00 69.80 585 ARG A N 1
ATOM 3173 C CA . ARG A 1 588 ? 47.415 89.580 18.335 1.00 72.11 585 ARG A CA 1
ATOM 3174 C C . ARG A 1 588 ? 48.187 88.277 18.561 1.00 71.26 585 ARG A C 1
ATOM 3175 O O . ARG A 1 588 ? 49.325 88.297 19.035 1.00 72.59 585 ARG A O 1
ATOM 3183 N N . LEU A 1 589 ? 47.557 87.153 18.220 1.00 69.13 586 LEU A N 1
ATOM 3184 C CA . LEU A 1 589 ? 48.143 85.820 18.419 1.00 68.05 586 LEU A CA 1
ATOM 3185 C C . LEU A 1 589 ? 49.408 85.585 17.586 1.00 70.30 586 LEU A C 1
ATOM 3186 O O . LEU A 1 589 ? 50.307 84.850 17.997 1.00 70.58 586 LEU A O 1
ATOM 3191 N N . TYR A 1 590 ? 49.462 86.227 16.422 1.00 71.97 587 TYR A N 1
ATOM 3192 C CA . TYR A 1 590 ? 50.595 86.145 15.493 1.00 74.43 587 TYR A CA 1
ATOM 3193 C C . TYR A 1 590 ? 51.778 87.028 15.921 1.00 76.81 587 TYR A C 1
ATOM 3194 O O . TYR A 1 590 ? 52.786 87.128 15.212 1.00 79.36 587 TYR A O 1
ATOM 3203 N N . GLU A 1 591 ? 51.645 87.655 17.087 1.00 75.99 588 GLU A N 1
ATOM 3204 C CA . GLU A 1 591 ? 52.604 88.633 17.582 1.00 78.14 588 GLU A CA 1
ATOM 3205 C C . GLU A 1 591 ? 53.081 88.214 18.974 1.00 77.17 588 GLU A C 1
ATOM 3206 O O . GLU A 1 591 ? 52.274 87.749 19.781 1.00 74.51 588 GLU A O 1
ATOM 3212 N N . PRO A 1 592 ? 54.381 88.355 19.253 1.00 79.33 589 PRO A N 1
ATOM 3213 C CA . PRO A 1 592 ? 54.930 88.056 20.586 1.00 78.84 589 PRO A CA 1
ATOM 3214 C C . PRO A 1 592 ? 54.185 88.738 21.741 1.00 77.25 589 PRO A C 1
ATOM 3215 O O . PRO A 1 592 ? 53.702 89.863 21.594 1.00 77.78 589 PRO A O 1
ATOM 3219 N N . GLY A 1 593 ? 54.098 88.045 22.874 1.00 75.44 590 GLY A N 1
ATOM 3220 C CA . GLY A 1 593 ? 53.415 88.557 24.062 1.00 73.94 590 GLY A CA 1
ATOM 3221 C C . GLY A 1 593 ? 51.934 88.217 24.138 1.00 70.92 590 GLY A C 1
ATOM 3222 O O . GLY A 1 593 ? 51.257 88.592 25.096 1.00 69.61 590 GLY A O 1
ATOM 3223 N N . TYR A 1 594 ? 51.439 87.487 23.139 1.00 69.85 591 TYR A N 1
ATOM 3224 C CA . TYR A 1 594 ? 50.008 87.204 22.994 1.00 67.35 591 TYR A CA 1
ATOM 3225 C C . TYR A 1 594 ? 49.381 86.435 24.160 1.00 64.99 591 TYR A C 1
ATOM 3226 O O . TYR A 1 594 ? 48.190 86.586 24.422 1.00 63.13 591 TYR A O 1
ATOM 3235 N N . ARG A 1 595 ? 50.183 85.612 24.837 1.00 65.36 592 ARG A N 1
ATOM 3236 C CA . ARG A 1 595 ? 49.743 84.853 26.012 1.00 63.65 592 ARG A CA 1
ATOM 3237 C C . ARG A 1 595 ? 49.118 85.768 27.056 1.00 63.01 592 ARG A C 1
ATOM 3238 O O . ARG A 1 595 ? 48.019 85.496 27.544 1.00 60.88 592 ARG A O 1
ATOM 3246 N N . GLU A 1 596 ? 49.831 86.848 27.385 1.00 64.93 593 GLU A N 1
ATOM 3247 C CA . GLU A 1 596 ? 49.383 87.830 28.369 1.00 64.84 593 GLU A CA 1
ATOM 3248 C C . GLU A 1 596 ? 48.116 88.556 27.928 1.00 63.50 593 GLU A C 1
ATOM 3249 O O . GLU A 1 596 ? 47.207 88.756 28.733 1.00 62.07 593 GLU A O 1
ATOM 3255 N N . ARG A 1 597 ? 48.066 88.946 26.655 1.00 64.12 594 ARG A N 1
ATOM 3256 C CA . ARG A 1 597 ? 46.927 89.685 26.104 1.00 63.27 594 ARG A CA 1
ATOM 3257 C C . ARG A 1 597 ? 45.663 88.825 26.027 1.00 60.59 594 ARG A C 1
ATOM 3258 O O . ARG A 1 597 ? 44.576 89.281 26.383 1.00 59.35 594 ARG A O 1
ATOM 3266 N N . TYR A 1 598 ? 45.820 87.584 25.569 1.00 59.68 595 TYR A N 1
ATOM 3267 C CA . TYR A 1 598 ? 44.719 86.624 25.502 1.00 57.22 595 TYR A CA 1
ATOM 3268 C C . TYR A 1 598 ? 44.112 86.384 26.878 1.00 55.68 595 TYR A C 1
ATOM 3269 O O . TYR A 1 598 ? 42.902 86.514 27.050 1.00 54.18 595 TYR A O 1
ATOM 3278 N N . TYR A 1 599 ? 44.953 86.051 27.853 1.00 56.37 596 TYR A N 1
ATOM 3279 C CA . TYR A 1 599 ? 44.473 85.753 29.202 1.00 55.48 596 TYR A CA 1
ATOM 3280 C C . TYR A 1 599 ? 43.910 86.968 29.943 1.00 56.04 596 TYR A C 1
ATOM 3281 O O . TYR A 1 599 ? 43.040 86.820 30.800 1.00 54.44 596 TYR A O 1
ATOM 3290 N N . GLU A 1 600 ? 44.399 88.162 29.604 1.00 58.47 597 GLU A N 1
ATOM 3291 C CA . GLU A 1 600 ? 43.916 89.393 30.228 1.00 59.56 597 GLU A CA 1
ATOM 3292 C C . GLU A 1 600 ? 42.609 89.867 29.598 1.00 58.80 597 GLU A C 1
ATOM 3293 O O . GLU A 1 600 ? 41.736 90.389 30.289 1.00 58.15 597 GLU A O 1
ATOM 3299 N N . GLN A 1 601 ? 42.477 89.682 28.288 1.00 59.22 598 GLN A N 1
ATOM 3300 C CA . GLN A 1 601 ? 41.296 90.151 27.571 1.00 59.02 598 GLN A CA 1
ATOM 3301 C C . GLN A 1 601 ? 40.129 89.171 27.615 1.00 56.80 598 GLN A C 1
ATOM 3302 O O . GLN A 1 601 ? 38.980 89.581 27.781 1.00 56.09 598 GLN A O 1
ATOM 3308 N N . LYS A 1 602 ? 40.425 87.884 27.469 1.00 56.10 599 LYS A N 1
ATOM 3309 C CA . LYS A 1 602 ? 39.386 86.862 27.397 1.00 54.19 599 LYS A CA 1
ATOM 3310 C C . LYS A 1 602 ? 39.048 86.280 28.771 1.00 53.08 599 LYS A C 1
ATOM 3311 O O . LYS A 1 602 ? 37.878 86.070 29.088 1.00 51.72 599 LYS A O 1
ATOM 3317 N N . PHE A 1 603 ? 40.072 86.034 29.583 1.00 53.95 600 PHE A N 1
ATOM 3318 C CA . PHE A 1 603 ? 39.885 85.441 30.908 1.00 53.20 600 PHE A CA 1
ATOM 3319 C C . PHE A 1 603 ? 39.877 86.476 32.035 1.00 54.27 600 PHE A C 1
ATOM 3320 O O . PHE A 1 603 ? 39.475 86.169 33.161 1.00 53.52 600 PHE A O 1
ATOM 3328 N N . HIS A 1 604 ? 40.315 87.695 31.719 1.00 56.27 601 HIS A N 1
ATOM 3329 C CA . HIS A 1 604 ? 40.538 88.760 32.709 1.00 57.77 601 HIS A CA 1
ATOM 3330 C C . HIS A 1 604 ? 41.540 88.340 33.783 1.00 58.66 601 HIS A C 1
ATOM 3331 O O . HIS A 1 604 ? 41.378 88.640 34.968 1.00 58.73 601 HIS A O 1
ATOM 3338 N N . ILE A 1 605 ? 42.571 87.626 33.334 1.00 59.62 602 ILE A N 1
ATOM 3339 C CA . ILE A 1 605 ? 43.688 87.211 34.171 1.00 60.87 602 ILE A CA 1
ATOM 3340 C C . ILE A 1 605 ? 44.896 88.083 33.840 1.00 63.62 602 ILE A C 1
ATOM 3341 O O . ILE A 1 605 ? 45.417 88.044 32.723 1.00 64.30 602 ILE A O 1
ATOM 3346 N N . SER A 1 606 ? 45.329 88.873 34.815 1.00 65.46 603 SER A N 1
ATOM 3347 C CA . SER A 1 606 ? 46.554 89.655 34.686 1.00 68.47 603 SER A CA 1
ATOM 3348 C C . SER A 1 606 ? 47.762 88.722 34.824 1.00 69.78 603 SER A C 1
ATOM 3349 O O . SER A 1 606 ? 47.648 87.667 35.457 1.00 68.62 603 SER A O 1
ATOM 3352 N N . PRO A 1 607 ? 48.905 89.091 34.232 1.00 72.35 604 PRO A N 1
ATOM 3353 C CA . PRO A 1 607 ? 50.127 88.277 34.327 1.00 73.89 604 PRO A CA 1
ATOM 3354 C C . PRO A 1 607 ? 50.577 88.063 35.774 1.00 74.91 604 PRO A C 1
ATOM 3355 O O . PRO A 1 607 ? 51.393 87.181 36.052 1.00 75.41 604 PRO A O 1
ATOM 3359 N N . ASP A 1 608 ? 50.025 88.876 36.671 1.00 75.48 605 ASP A N 1
ATOM 3360 C CA . ASP A 1 608 ? 50.271 88.809 38.109 1.00 76.56 605 ASP A CA 1
ATOM 3361 C C . ASP A 1 608 ? 49.671 87.549 38.749 1.00 74.70 605 ASP A C 1
ATOM 3362 O O . ASP A 1 608 ? 50.166 87.073 39.774 1.00 75.39 605 ASP A O 1
ATOM 3367 N N . GLU A 1 609 ? 48.612 87.016 38.138 1.00 72.54 606 GLU A N 1
ATOM 3368 C CA . GLU A 1 609 ? 47.868 85.880 38.692 1.00 70.71 606 GLU A CA 1
ATOM 3369 C C . GLU A 1 609 ? 48.042 84.600 37.851 1.00 69.43 606 GLU A C 1
ATOM 3370 O O . GLU A 1 609 ? 47.205 84.302 36.995 1.00 67.78 606 GLU A O 1
ATOM 3376 N N . PRO A 1 610 ? 49.111 83.838 38.098 1.00 70.23 607 PRO A N 1
ATOM 3377 C CA . PRO A 1 610 ? 49.394 82.637 37.306 1.00 69.28 607 PRO A CA 1
ATOM 3378 C C . PRO A 1 610 ? 48.581 81.409 37.726 1.00 66.91 607 PRO A C 1
ATOM 3379 O O . PRO A 1 610 ? 48.486 80.446 36.960 1.00 65.96 607 PRO A O 1
ATOM 3383 N N . GLU A 1 611 ? 48.003 81.445 38.926 1.00 65.96 608 GLU A N 1
ATOM 3384 C CA . GLU A 1 611 ? 47.219 80.324 39.444 1.00 63.82 608 GLU A CA 1
ATOM 3385 C C . GLU A 1 611 ? 45.814 80.257 38.847 1.00 61.13 608 GLU A C 1
ATOM 3386 O O . GLU A 1 611 ? 45.145 79.222 38.930 1.00 59.42 608 GLU A O 1
ATOM 3392 N N . LYS A 1 612 ? 45.376 81.361 38.246 1.00 60.54 609 LYS A N 1
ATOM 3393 C CA . LYS A 1 612 ? 44.072 81.422 37.593 1.00 58.16 609 LYS A CA 1
ATOM 3394 C C . LYS A 1 612 ? 44.101 80.748 36.217 1.00 56.86 609 LYS A C 1
ATOM 3395 O O . LYS A 1 612 ? 43.069 80.290 35.726 1.00 55.09 609 LYS A O 1
ATOM 3401 N N . ILE A 1 613 ? 45.283 80.702 35.603 1.00 57.59 610 ILE A N 1
ATOM 3402 C CA . ILE A 1 613 ? 45.496 79.932 34.375 1.00 56.44 610 ILE A CA 1
ATOM 3403 C C . ILE A 1 613 ? 45.490 78.444 34.717 1.00 54.90 610 ILE A C 1
ATOM 3404 O O . ILE A 1 613 ? 44.886 77.642 34.007 1.00 53.27 610 ILE A O 1
ATOM 3409 N N . ARG A 1 614 ? 46.163 78.097 35.813 1.00 55.14 611 ARG A N 1
ATOM 3410 C CA . ARG A 1 614 ? 46.245 76.724 36.295 1.00 54.07 611 ARG A CA 1
ATOM 3411 C C . ARG A 1 614 ? 44.859 76.177 36.634 1.00 51.55 611 ARG A C 1
ATOM 3412 O O . ARG A 1 614 ? 44.550 75.030 36.327 1.00 50.32 611 ARG A O 1
ATOM 3420 N N . GLU A 1 615 ? 44.034 77.007 37.269 1.00 50.77 612 GLU A N 1
ATOM 3421 C CA . GLU A 1 615 ? 42.649 76.656 37.559 1.00 48.55 612 GLU A CA 1
ATOM 3422 C C . GLU A 1 615 ? 41.843 76.456 36.277 1.00 46.41 612 GLU A C 1
ATOM 3423 O O . GLU A 1 615 ? 40.992 75.575 36.217 1.00 44.63 612 GLU A O 1
ATOM 3429 N N . ALA A 1 616 ? 42.119 77.270 35.259 1.00 46.23 613 ALA A N 1
ATOM 3430 C CA . ALA A 1 616 ? 41.450 77.136 33.963 1.00 44.59 613 ALA A CA 1
ATOM 3431 C C . ALA A 1 616 ? 41.778 75.803 33.280 1.00 43.53 613 ALA A C 1
ATOM 3432 O O . ALA A 1 616 ? 40.873 75.122 32.797 1.00 41.84 613 ALA A O 1
ATOM 3434 N N . VAL A 1 617 ? 43.061 75.427 33.258 1.00 44.10 614 VAL A N 1
ATOM 3435 C CA . VAL A 1 617 ? 43.469 74.139 32.676 1.00 43.38 614 VAL A CA 1
ATOM 3436 C C . VAL A 1 617 ? 42.951 72.951 33.486 1.00 41.67 614 VAL A C 1
ATOM 3437 O O . VAL A 1 617 ? 42.540 71.949 32.907 1.00 40.57 614 VAL A O 1
ATOM 3441 N N . LYS A 1 618 ? 42.954 73.072 34.814 1.00 41.41 615 LYS A N 1
ATOM 3442 C CA . LYS A 1 618 ? 42.358 72.057 35.685 1.00 40.07 615 LYS A CA 1
ATOM 3443 C C . LYS A 1 618 ? 40.898 71.814 35.314 1.00 37.74 615 LYS A C 1
ATOM 3444 O O . LYS A 1 618 ? 40.460 70.669 35.213 1.00 36.44 615 LYS A O 1
ATOM 3450 N N . HIS A 1 619 ? 40.156 72.904 35.122 1.00 36.98 616 HIS A N 1
ATOM 3451 C CA . HIS A 1 619 ? 38.751 72.836 34.730 1.00 35.10 616 HIS A CA 1
ATOM 3452 C C . HIS A 1 619 ? 38.575 72.150 33.378 1.00 33.88 616 HIS A C 1
ATOM 3453 O O . HIS A 1 619 ? 37.700 71.301 33.226 1.00 32.91 616 HIS A O 1
ATOM 3460 N N . TYR A 1 620 ? 39.417 72.520 32.412 1.00 34.34 617 TYR A N 1
ATOM 3461 C CA . TYR A 1 620 ? 39.382 71.957 31.064 1.00 33.57 617 TYR A CA 1
ATOM 3462 C C . TYR A 1 620 ? 39.709 70.462 31.076 1.00 32.93 617 TYR A C 1
ATOM 3463 O O . TYR A 1 620 ? 39.062 69.677 30.386 1.00 31.74 617 TYR A O 1
ATOM 3472 N N . VAL A 1 621 ? 40.714 70.088 31.867 1.00 33.37 618 VAL A N 1
ATOM 3473 C CA . VAL A 1 621 ? 41.093 68.693 32.065 1.00 32.95 618 VAL A CA 1
ATOM 3474 C C . VAL A 1 621 ? 39.918 67.883 32.618 1.00 31.57 618 VAL A C 1
ATOM 3475 O O . VAL A 1 621 ? 39.618 66.797 32.118 1.00 30.81 618 VAL A O 1
ATOM 3479 N N . HIS A 1 622 ? 39.250 68.422 33.637 1.00 31.38 619 HIS A N 1
ATOM 3480 C CA . HIS A 1 622 ? 38.027 67.816 34.165 1.00 30.20 619 HIS A CA 1
ATOM 3481 C C . HIS A 1 622 ? 37.004 67.620 33.048 1.00 28.96 619 HIS A C 1
ATOM 3482 O O . HIS A 1 622 ? 36.394 66.559 32.945 1.00 27.99 619 HIS A O 1
ATOM 3489 N N . GLY A 1 623 ? 36.846 68.647 32.211 1.00 29.12 620 GLY A N 1
ATOM 3490 C CA . GLY A 1 623 ? 35.947 68.610 31.058 1.00 28.29 620 GLY A CA 1
ATOM 3491 C C . GLY A 1 623 ? 36.219 67.474 30.098 1.00 28.12 620 GLY A C 1
ATOM 3492 O O . GLY A 1 623 ? 35.295 66.766 29.695 1.00 27.15 620 GLY A O 1
ATOM 3493 N N . LEU A 1 624 ? 37.491 67.302 29.746 1.00 29.04 621 LEU A N 1
ATOM 3494 C CA . LEU A 1 624 ? 37.934 66.227 28.860 1.00 29.19 621 LEU A CA 1
ATOM 3495 C C . LEU A 1 624 ? 37.586 64.851 29.415 1.00 28.12 621 LEU A C 1
ATOM 3496 O O . LEU A 1 624 ? 37.165 63.960 28.673 1.00 27.43 621 LEU A O 1
ATOM 3501 N N . CYS A 1 625 ? 37.778 64.687 30.721 1.00 28.18 622 CYS A N 1
ATOM 3502 C CA . CYS A 1 625 ? 37.447 63.441 31.406 1.00 27.64 622 CYS A CA 1
ATOM 3503 C C . CYS A 1 625 ? 35.942 63.270 31.538 1.00 26.25 622 CYS A C 1
ATOM 3504 O O . CYS A 1 625 ? 35.431 62.153 31.434 1.00 25.52 622 CYS A O 1
ATOM 3507 N N . TRP A 1 626 ? 35.242 64.381 31.760 1.00 26.01 623 TRP A N 1
ATOM 3508 C CA . TRP A 1 626 ? 33.784 64.378 31.848 1.00 25.13 623 TRP A CA 1
ATOM 3509 C C . TRP A 1 626 ? 33.154 63.863 30.551 1.00 24.69 623 TRP A C 1
ATOM 3510 O O . TRP A 1 626 ? 32.306 62.978 30.590 1.00 23.83 623 TRP A O 1
ATOM 3521 N N . VAL A 1 627 ? 33.581 64.417 29.418 1.00 25.57 624 VAL A N 1
ATOM 3522 C CA . VAL A 1 627 ? 33.046 64.050 28.103 1.00 26.06 624 VAL A CA 1
ATOM 3523 C C . VAL A 1 627 ? 33.313 62.586 27.735 1.00 26.15 624 VAL A C 1
ATOM 3524 O O . VAL A 1 627 ? 32.417 61.905 27.245 1.00 26.19 624 VAL A O 1
ATOM 3528 N N . LEU A 1 628 ? 34.532 62.107 27.974 1.00 27.32 625 LEU A N 1
ATOM 3529 C CA . LEU A 1 628 ? 34.889 60.723 27.639 1.00 27.59 625 LEU A CA 1
ATOM 3530 C C . LEU A 1 628 ? 34.129 59.694 28.484 1.00 27.30 625 LEU A C 1
ATOM 3531 O O . LEU A 1 628 ? 33.708 58.653 27.967 1.00 27.09 625 LEU A O 1
ATOM 3536 N N . LEU A 1 629 ? 33.938 59.992 29.768 1.00 27.47 626 LEU A N 1
ATOM 3537 C CA . LEU A 1 629 ? 33.124 59.138 30.633 1.00 27.40 626 LEU A CA 1
ATOM 3538 C C . LEU A 1 629 ? 31.655 59.189 30.216 1.00 26.95 626 LEU A C 1
ATOM 3539 O O . LEU A 1 629 ? 30.951 58.184 30.266 1.00 26.63 626 LEU A O 1
ATOM 3544 N N . TYR A 1 630 ? 31.213 60.370 29.794 1.00 27.27 627 TYR A N 1
ATOM 3545 C CA . TYR A 1 630 ? 29.857 60.591 29.306 1.00 27.40 627 TYR A CA 1
ATOM 3546 C C . TYR A 1 630 ? 29.568 59.721 28.084 1.00 27.48 627 TYR A C 1
ATOM 3547 O O . TYR A 1 630 ? 28.520 59.089 28.006 1.00 27.14 627 TYR A O 1
ATOM 3556 N N . TYR A 1 631 ? 30.509 59.705 27.143 1.00 28.49 628 TYR A N 1
ATOM 3557 C CA . TYR A 1 631 ? 30.415 58.908 25.919 1.00 28.89 628 TYR A CA 1
ATOM 3558 C C . TYR A 1 631 ? 30.500 57.402 26.155 1.00 28.13 628 TYR A C 1
ATOM 3559 O O . TYR A 1 631 ? 29.862 56.631 25.444 1.00 28.53 628 TYR A O 1
ATOM 3568 N N . TYR A 1 632 ? 31.282 56.988 27.149 1.00 27.46 629 TYR A N 1
ATOM 3569 C CA . TYR A 1 632 ? 31.642 55.573 27.301 1.00 26.65 629 TYR A CA 1
ATOM 3570 C C . TYR A 1 632 ? 31.065 54.861 28.528 1.00 26.07 629 TYR A C 1
ATOM 3571 O O . TYR A 1 632 ? 30.815 53.653 28.474 1.00 25.47 629 TYR A O 1
ATOM 3580 N N . GLN A 1 633 ? 30.860 55.588 29.628 1.00 25.65 630 GLN A N 1
ATOM 3581 C CA . GLN A 1 633 ? 30.370 54.956 30.856 1.00 25.74 630 GLN A CA 1
ATOM 3582 C C . GLN A 1 633 ? 29.055 55.533 31.383 1.00 25.61 630 GLN A C 1
ATOM 3583 O O . GLN A 1 633 ? 28.413 54.936 32.240 1.00 25.57 630 GLN A O 1
ATOM 3589 N N . GLY A 1 634 ? 28.653 56.687 30.859 1.00 25.82 631 GLY A N 1
ATOM 3590 C CA . GLY A 1 634 ? 27.483 57.390 31.366 1.00 25.55 631 GLY A CA 1
ATOM 3591 C C . GLY A 1 634 ? 27.886 58.665 32.076 1.00 26.06 631 GLY A C 1
ATOM 3592 O O . GLY A 1 634 ? 29.040 58.818 32.502 1.00 26.24 631 GLY A O 1
ATOM 3593 N N . CYS A 1 635 ? 26.933 59.585 32.200 1.00 25.75 632 CYS A N 1
ATOM 3594 C CA . CYS A 1 635 ? 27.194 60.886 32.798 1.00 26.01 632 CYS A CA 1
ATOM 3595 C C . CYS A 1 635 ? 27.790 60.761 34.208 1.00 26.08 632 CYS A C 1
ATOM 3596 O O . CYS A 1 635 ? 27.156 60.200 35.102 1.00 26.37 632 CYS A O 1
ATOM 3599 N N . PRO A 1 636 ? 29.010 61.263 34.401 1.00 26.13 633 PRO A N 1
ATOM 3600 C CA . PRO A 1 636 ? 29.657 61.206 35.711 1.00 26.21 633 PRO A CA 1
ATOM 3601 C C . PRO A 1 636 ? 29.249 62.340 36.655 1.00 26.46 633 PRO A C 1
ATOM 3602 O O . PRO A 1 636 ? 29.548 62.273 37.852 1.00 27.13 633 PRO A O 1
ATOM 3606 N N . SER A 1 637 ? 28.598 63.374 36.116 1.00 25.80 634 SER A N 1
ATOM 3607 C CA . SER A 1 637 ? 28.110 64.507 36.910 1.00 25.83 634 SER A CA 1
ATOM 3608 C C . SER A 1 637 ? 27.062 65.314 36.172 1.00 25.27 634 SER A C 1
ATOM 3609 O O . SER A 1 637 ? 27.338 65.907 35.121 1.00 25.12 634 SER A O 1
ATOM 3612 N N . TRP A 1 638 ? 25.865 65.357 36.748 1.00 24.86 635 TRP A N 1
ATOM 3613 C CA . TRP A 1 638 ? 24.751 66.098 36.170 1.00 24.20 635 TRP A CA 1
ATOM 3614 C C . TRP A 1 638 ? 24.842 67.607 36.388 1.00 24.22 635 TRP A C 1
ATOM 3615 O O . TRP A 1 638 ? 24.075 68.366 35.789 1.00 24.19 635 TRP A O 1
ATOM 3626 N N . THR A 1 639 ? 25.783 68.028 37.235 1.00 24.46 636 THR A N 1
ATOM 3627 C CA . THR A 1 639 ? 25.940 69.430 37.635 1.00 24.57 636 THR A CA 1
ATOM 3628 C C . THR A 1 639 ? 27.214 70.083 37.099 1.00 24.92 636 THR A C 1
ATOM 3629 O O . THR A 1 639 ? 27.262 71.301 36.950 1.00 25.38 636 THR A O 1
ATOM 3633 N N . TRP A 1 640 ? 28.246 69.279 36.833 1.00 24.96 637 TRP A N 1
ATOM 3634 C CA . TRP A 1 640 ? 29.535 69.792 36.346 1.00 25.45 637 TRP A CA 1
ATOM 3635 C C . TRP A 1 640 ? 29.423 70.594 35.036 1.00 25.47 637 TRP A C 1
ATOM 3636 O O . TRP A 1 640 ? 28.658 70.241 34.137 1.00 24.91 637 TRP A O 1
ATOM 3647 N N . TYR A 1 641 ? 30.204 71.668 34.941 1.00 26.38 638 TYR A N 1
ATOM 3648 C CA . TYR A 1 641 ? 30.334 72.437 33.701 1.00 26.55 638 TYR A CA 1
ATOM 3649 C C . TYR A 1 641 ? 31.684 73.146 33.644 1.00 27.85 638 TYR A C 1
ATOM 3650 O O . TYR A 1 641 ? 32.307 73.399 34.680 1.00 28.55 638 TYR A O 1
ATOM 3659 N N . TYR A 1 642 ? 32.134 73.453 32.429 1.00 28.37 639 TYR A N 1
ATOM 3660 C CA . TYR A 1 642 ? 33.333 74.261 32.221 1.00 29.49 639 TYR A CA 1
ATOM 3661 C C . TYR A 1 642 ? 32.952 75.748 32.318 1.00 30.13 639 TYR A C 1
ATOM 3662 O O . TYR A 1 642 ? 32.194 76.246 31.490 1.00 29.99 639 TYR A O 1
ATOM 3671 N N . PRO A 1 643 ? 33.462 76.442 33.337 1.00 30.99 640 PRO A N 1
ATOM 3672 C CA . PRO A 1 643 ? 32.985 77.791 33.686 1.00 31.62 640 PRO A CA 1
ATOM 3673 C C . PRO A 1 643 ? 33.713 78.957 32.995 1.00 32.92 640 PRO A C 1
ATOM 3674 O O . PRO A 1 643 ? 33.897 80.023 33.596 1.00 33.71 640 PRO A O 1
ATOM 3678 N N . TYR A 1 644 ? 34.120 78.747 31.745 1.00 33.40 641 TYR A N 1
ATOM 3679 C CA . TYR A 1 644 ? 34.706 79.805 30.920 1.00 34.72 641 TYR A CA 1
ATOM 3680 C C . TYR A 1 644 ? 34.146 79.715 29.509 1.00 34.53 641 TYR A C 1
ATOM 3681 O O . TYR A 1 644 ? 33.546 78.704 29.130 1.00 33.18 641 TYR A O 1
ATOM 3690 N N . HIS A 1 645 ? 34.354 80.778 28.736 1.00 35.77 642 HIS A N 1
ATOM 3691 C CA . HIS A 1 645 ? 33.904 80.832 27.351 1.00 36.12 642 HIS A CA 1
ATOM 3692 C C . HIS A 1 645 ? 35.046 80.572 26.373 1.00 37.08 642 HIS A C 1
ATOM 3693 O O . HIS A 1 645 ? 34.822 80.464 25.164 1.00 37.52 642 HIS A O 1
ATOM 3700 N N . TYR A 1 646 ? 36.263 80.472 26.904 1.00 37.59 643 TYR A N 1
ATOM 3701 C CA . TYR A 1 646 ? 37.457 80.247 26.097 1.00 38.64 643 TYR A CA 1
ATOM 3702 C C . TYR A 1 646 ? 38.285 79.126 26.694 1.00 38.09 643 TYR A C 1
ATOM 3703 O O . TYR A 1 646 ? 38.130 78.787 27.870 1.00 37.32 643 TYR A O 1
ATOM 3712 N N . ALA A 1 647 ? 39.164 78.557 25.874 1.00 38.48 644 ALA A N 1
ATOM 3713 C CA . ALA A 1 647 ? 40.094 77.536 26.327 1.00 38.30 644 ALA A CA 1
ATOM 3714 C C . ALA A 1 647 ? 41.472 78.152 26.573 1.00 40.06 644 ALA A C 1
ATOM 3715 O O . ALA A 1 647 ? 41.824 79.157 25.947 1.00 41.25 644 ALA A O 1
ATOM 3717 N N . PRO A 1 648 ? 42.249 77.560 27.484 1.00 40.19 645 PRO A N 1
ATOM 3718 C CA . PRO A 1 648 ? 43.661 77.927 27.638 1.00 41.98 645 PRO A CA 1
ATOM 3719 C C . PRO A 1 648 ? 44.473 77.425 26.446 1.00 42.82 645 PRO A C 1
ATOM 3720 O O . PRO A 1 648 ? 44.002 76.552 25.713 1.00 41.86 645 PRO A O 1
ATOM 3724 N N . PHE A 1 649 ? 45.671 77.974 26.250 1.00 44.60 646 PHE A N 1
ATOM 3725 C CA . PHE A 1 649 ? 46.583 77.483 25.212 1.00 45.64 646 PHE A CA 1
ATOM 3726 C C . PHE A 1 649 ? 47.069 76.081 25.548 1.00 45.29 646 PHE A C 1
ATOM 3727 O O . PHE A 1 649 ? 47.189 75.729 26.725 1.00 44.88 646 PHE A O 1
ATOM 3735 N N . ALA A 1 650 ? 47.351 75.290 24.513 1.00 45.52 647 ALA A N 1
ATOM 3736 C CA . ALA A 1 650 ? 47.843 73.927 24.687 1.00 45.28 647 ALA A CA 1
ATOM 3737 C C . ALA A 1 650 ? 49.189 73.883 25.419 1.00 47.06 647 ALA A C 1
ATOM 3738 O O . ALA A 1 650 ? 49.487 72.913 26.113 1.00 46.54 647 ALA A O 1
ATOM 3740 N N . ALA A 1 651 ? 49.982 74.946 25.273 1.00 49.40 648 ALA A N 1
ATOM 3741 C CA . ALA A 1 651 ? 51.262 75.091 25.977 1.00 51.65 648 ALA A CA 1
ATOM 3742 C C . ALA A 1 651 ? 51.107 75.137 27.499 1.00 51.33 648 ALA A C 1
ATOM 3743 O O . ALA A 1 651 ? 52.056 74.859 28.231 1.00 52.55 648 ALA A O 1
ATOM 3745 N N . ASP A 1 652 ? 49.915 75.490 27.971 1.00 50.08 649 ASP A N 1
ATOM 3746 C CA . ASP A 1 652 ? 49.662 75.601 29.404 1.00 49.92 649 ASP A CA 1
ATOM 3747 C C . ASP A 1 652 ? 49.148 74.310 30.031 1.00 48.49 649 ASP A C 1
ATOM 3748 O O . ASP A 1 652 ? 48.934 74.242 31.244 1.00 48.15 649 ASP A O 1
ATOM 3753 N N . PHE A 1 653 ? 48.964 73.285 29.202 1.00 48.01 650 PHE A N 1
ATOM 3754 C CA . PHE A 1 653 ? 48.577 71.961 29.679 1.00 47.05 650 PHE A CA 1
ATOM 3755 C C . PHE A 1 653 ? 49.813 71.139 30.060 1.00 48.82 650 PHE A C 1
ATOM 3756 O O . PHE A 1 653 ? 50.109 70.105 29.453 1.00 48.73 650 PHE A O 1
ATOM 3764 N N . LYS A 1 654 ? 50.525 71.634 31.071 1.00 50.92 651 LYS A N 1
ATOM 3765 C CA . LYS A 1 654 ? 51.687 70.972 31.659 1.00 52.97 651 LYS A CA 1
ATOM 3766 C C . LYS A 1 654 ? 51.310 70.368 33.008 1.00 52.40 651 LYS A C 1
ATOM 3767 O O . LYS A 1 654 ? 50.344 70.812 33.640 1.00 51.17 651 LYS A O 1
ATOM 3773 N N . ASP A 1 655 ? 52.074 69.363 33.441 1.00 53.47 652 ASP A N 1
ATOM 3774 C CA . ASP A 1 655 ? 51.871 68.696 34.735 1.00 53.48 652 ASP A CA 1
ATOM 3775 C C . ASP A 1 655 ? 50.414 68.244 34.936 1.00 51.04 652 ASP A C 1
ATOM 3776 O O . ASP A 1 655 ? 49.775 68.581 35.934 1.00 50.44 652 ASP A O 1
ATOM 3781 N N . LEU A 1 656 ? 49.899 67.473 33.981 1.00 49.74 653 LEU A N 1
ATOM 3782 C CA . LEU A 1 656 ? 48.499 67.054 34.012 1.00 47.54 653 LEU A CA 1
ATOM 3783 C C . LEU A 1 656 ? 48.242 65.887 34.960 1.00 47.06 653 LEU A C 1
ATOM 3784 O O . LEU A 1 656 ? 47.150 65.772 35.514 1.00 45.46 653 LEU A O 1
ATOM 3789 N N . ALA A 1 657 ? 49.251 65.042 35.156 1.00 48.59 654 ALA A N 1
ATOM 3790 C CA . ALA A 1 657 ? 49.100 63.814 35.943 1.00 48.67 654 ALA A CA 1
ATOM 3791 C C . ALA A 1 657 ? 48.844 64.072 37.428 1.00 49.22 654 ALA A C 1
ATOM 3792 O O . ALA A 1 657 ? 48.277 63.225 38.119 1.00 48.51 654 ALA A O 1
ATOM 3794 N N . SER A 1 658 ? 49.257 65.244 37.906 1.00 50.91 655 SER A N 1
ATOM 3795 C CA . SER A 1 658 ? 49.053 65.634 39.302 1.00 51.92 655 SER A CA 1
ATOM 3796 C C . SER A 1 658 ? 47.648 66.190 39.583 1.00 50.80 655 SER A C 1
ATOM 3797 O O . SER A 1 658 ? 47.289 66.420 40.743 1.00 51.20 655 SER A O 1
ATOM 3800 N N . ILE A 1 659 ? 46.861 66.413 38.530 1.00 49.68 656 ILE A N 1
ATOM 3801 C CA . ILE A 1 659 ? 45.493 66.899 38.696 1.00 48.53 656 ILE A CA 1
ATOM 3802 C C . ILE A 1 659 ? 44.595 65.756 39.178 1.00 47.81 656 ILE A C 1
ATOM 3803 O O . ILE A 1 659 ? 44.483 64.720 38.525 1.00 47.10 656 ILE A O 1
ATOM 3808 N N . ASP A 1 660 ? 43.984 65.946 40.344 1.00 48.44 657 ASP A N 1
ATOM 3809 C CA . ASP A 1 660 ? 43.075 64.958 40.905 1.00 47.98 657 ASP A CA 1
ATOM 3810 C C . ASP A 1 660 ? 41.678 65.192 40.341 1.00 46.20 657 ASP A C 1
ATOM 3811 O O . ASP A 1 660 ? 40.979 66.119 40.751 1.00 46.16 657 ASP A O 1
ATOM 3816 N N . VAL A 1 661 ? 41.293 64.359 39.381 1.00 45.03 658 VAL A N 1
ATOM 3817 C CA . VAL A 1 661 ? 39.995 64.478 38.730 1.00 43.42 658 VAL A CA 1
ATOM 3818 C C . VAL A 1 661 ? 38.949 63.695 39.520 1.00 42.65 658 VAL A C 1
ATOM 3819 O O . VAL A 1 661 ? 39.088 62.492 39.729 1.00 42.88 658 VAL A O 1
ATOM 3823 N N . LYS A 1 662 ? 37.919 64.401 39.973 1.00 42.10 659 LYS A N 1
ATOM 3824 C CA . LYS A 1 662 ? 36.795 63.798 40.680 1.00 41.38 659 LYS A CA 1
ATOM 3825 C C . LYS A 1 662 ? 35.495 64.487 40.297 1.00 39.82 659 LYS A C 1
ATOM 3826 O O . LYS A 1 662 ? 35.478 65.685 40.010 1.00 40.11 659 LYS A O 1
ATOM 3832 N N . PHE A 1 663 ? 34.409 63.724 40.297 1.00 38.18 660 PHE A N 1
ATOM 3833 C CA . PHE A 1 663 ? 33.101 64.263 39.959 1.00 36.71 660 PHE A CA 1
ATOM 3834 C C . PHE A 1 663 ? 32.081 64.004 41.051 1.00 36.48 660 PHE A C 1
ATOM 3835 O O . PHE A 1 663 ? 32.122 62.975 41.725 1.00 36.66 660 PHE A O 1
ATOM 3843 N N . GLU A 1 664 ? 31.186 64.969 41.232 1.00 36.02 661 GLU A N 1
ATOM 3844 C CA . GLU A 1 664 ? 30.029 64.802 42.089 1.00 35.79 661 GLU A CA 1
ATOM 3845 C C . GLU A 1 664 ? 28.855 64.471 41.181 1.00 33.88 661 GLU A C 1
ATOM 3846 O O . GLU A 1 664 ? 28.409 65.316 40.400 1.00 33.15 661 GLU A O 1
ATOM 3852 N N . LEU A 1 665 ? 28.370 63.237 41.268 1.00 32.93 662 LEU A N 1
ATOM 3853 C CA . LEU A 1 665 ? 27.349 62.754 40.346 1.00 31.66 662 LEU A CA 1
ATOM 3854 C C . LEU A 1 665 ? 26.080 63.608 40.386 1.00 31.17 662 LEU A C 1
ATOM 3855 O O . LEU A 1 665 ? 25.602 64.064 39.343 1.00 30.23 662 LEU A O 1
ATOM 3860 N N . ASN A 1 666 ? 25.566 63.827 41.598 1.00 31.45 663 ASN A N 1
ATOM 3861 C CA . ASN A 1 666 ? 24.289 64.511 41.825 1.00 31.58 663 ASN A CA 1
ATOM 3862 C C . ASN A 1 666 ? 23.133 63.884 41.038 1.00 31.05 663 ASN A C 1
ATOM 3863 O O . ASN A 1 666 ? 23.086 62.664 40.881 1.00 30.76 663 ASN A O 1
ATOM 3868 N N . GLN A 1 667 ? 22.223 64.718 40.542 1.00 31.12 664 GLN A N 1
ATOM 3869 C CA . GLN A 1 667 ? 20.984 64.268 39.909 1.00 31.36 664 GLN A CA 1
ATOM 3870 C C . GLN A 1 667 ? 20.652 65.180 38.742 1.00 30.18 664 GLN A C 1
ATOM 3871 O O . GLN A 1 667 ? 21.023 66.353 38.768 1.00 30.42 664 GLN A O 1
ATOM 3877 N N . PRO A 1 668 ? 19.936 64.664 37.738 1.00 29.17 665 PRO A N 1
ATOM 3878 C CA . PRO A 1 668 ? 19.378 65.516 36.685 1.00 28.66 665 PRO A CA 1
ATOM 3879 C C . PRO A 1 668 ? 18.445 66.569 37.288 1.00 29.10 665 PRO A C 1
ATOM 3880 O O . PRO A 1 668 ? 17.661 66.256 38.185 1.00 29.74 665 PRO A O 1
ATOM 3884 N N . PHE A 1 669 ? 18.523 67.802 36.800 1.00 29.08 666 PHE A N 1
ATOM 3885 C CA . PHE A 1 669 ? 17.643 68.859 37.285 1.00 29.59 666 PHE A CA 1
ATOM 3886 C C . PHE A 1 669 ? 16.200 68.530 36.921 1.00 29.33 666 PHE A C 1
ATOM 3887 O O . PHE A 1 669 ? 15.942 67.769 35.978 1.00 29.07 666 PHE A O 1
ATOM 3895 N N . LYS A 1 670 ? 15.265 69.088 37.680 1.00 29.19 667 LYS A N 1
ATOM 3896 C CA . LYS A 1 670 ? 13.849 68.994 37.351 1.00 29.05 667 LYS A CA 1
ATOM 3897 C C . LYS A 1 670 ? 13.600 69.705 36.014 1.00 28.28 667 LYS A C 1
ATOM 3898 O O . LYS A 1 670 ? 14.252 70.705 35.724 1.00 28.32 667 LYS A O 1
ATOM 3904 N N . PRO A 1 671 ? 12.678 69.190 35.198 1.00 27.83 668 PRO A N 1
ATOM 3905 C CA . PRO A 1 671 ? 12.289 69.849 33.949 1.00 27.64 668 PRO A CA 1
ATOM 3906 C C . PRO A 1 671 ? 12.182 71.383 34.023 1.00 27.84 668 PRO A C 1
ATOM 3907 O O . PRO A 1 671 ? 12.709 72.065 33.147 1.00 27.53 668 PRO A O 1
ATOM 3911 N N . TYR A 1 672 ? 11.530 71.917 35.055 1.00 28.19 669 TYR A N 1
ATOM 3912 C CA . TYR A 1 672 ? 11.354 73.373 35.165 1.00 29.04 669 TYR A CA 1
ATOM 3913 C C . TYR A 1 672 ? 12.656 74.103 35.494 1.00 28.65 669 TYR A C 1
ATOM 3914 O O . TYR A 1 672 ? 12.831 75.264 35.117 1.00 28.96 669 TYR A O 1
ATOM 3923 N N . GLU A 1 673 ? 13.559 73.418 36.191 1.00 27.81 670 GLU A N 1
ATOM 3924 C CA . GLU A 1 673 ? 14.894 73.951 36.440 1.00 27.65 670 GLU A CA 1
ATOM 3925 C C . GLU A 1 673 ? 15.727 73.962 35.155 1.00 27.14 670 GLU A C 1
ATOM 3926 O O . GLU A 1 673 ? 16.426 74.943 34.900 1.00 27.40 670 GLU A O 1
ATOM 3932 N N . GLN A 1 674 ? 15.651 72.898 34.344 1.00 26.38 671 GLN A N 1
ATOM 3933 C CA . GLN A 1 674 ? 16.340 72.913 33.045 1.00 26.29 671 GLN A CA 1
ATOM 3934 C C . GLN A 1 674 ? 15.818 74.043 32.160 1.00 26.31 671 GLN A C 1
ATOM 3935 O O . GLN A 1 674 ? 16.610 74.734 31.530 1.00 26.25 671 GLN A O 1
ATOM 3941 N N . LEU A 1 675 ? 14.494 74.231 32.125 1.00 26.64 672 LEU A N 1
ATOM 3942 C CA . LEU A 1 675 ? 13.885 75.297 31.317 1.00 27.16 672 LEU A CA 1
ATOM 3943 C C . LEU A 1 675 ? 14.411 76.680 31.701 1.00 27.61 672 LEU A C 1
ATOM 3944 O O . LEU A 1 675 ? 14.731 77.490 30.833 1.00 28.02 672 LEU A O 1
ATOM 3949 N N . LEU A 1 676 ? 14.507 76.937 33.003 1.00 27.48 673 LEU A N 1
ATOM 3950 C CA . LEU A 1 676 ? 15.079 78.181 33.508 1.00 28.03 673 LEU A CA 1
ATOM 3951 C C . LEU A 1 676 ? 16.588 78.261 33.286 1.00 27.91 673 LEU A C 1
ATOM 3952 O O . LEU A 1 676 ? 17.147 79.351 33.183 1.00 28.60 673 LEU A O 1
ATOM 3957 N N . GLY A 1 677 ? 17.237 77.104 33.213 1.00 27.34 674 GLY A N 1
ATOM 3958 C CA . GLY A 1 677 ? 18.671 77.035 32.942 1.00 27.39 674 GLY A CA 1
ATOM 3959 C C . GLY A 1 677 ? 19.026 77.124 31.465 1.00 27.71 674 GLY A C 1
ATOM 3960 O O . GLY A 1 677 ? 20.205 77.183 31.108 1.00 27.81 674 GLY A O 1
ATOM 3961 N N . VAL A 1 678 ? 18.004 77.168 30.613 1.00 27.93 675 VAL A N 1
ATOM 3962 C CA . VAL A 1 678 ? 18.170 77.043 29.170 1.00 28.27 675 VAL A CA 1
ATOM 3963 C C . VAL A 1 678 ? 17.463 78.163 28.367 1.00 29.39 675 VAL A C 1
ATOM 3964 O O . VAL A 1 678 ? 18.014 78.666 27.380 1.00 29.63 675 VAL A O 1
ATOM 3968 N N . LEU A 1 679 ? 16.267 78.567 28.805 1.00 29.93 676 LEU A N 1
ATOM 3969 C CA . LEU A 1 679 ? 15.473 79.568 28.072 1.00 31.07 676 LEU A CA 1
ATOM 3970 C C . LEU A 1 679 ? 15.987 80.995 28.256 1.00 31.90 676 LEU A C 1
ATOM 3971 O O . LEU A 1 679 ? 16.534 81.322 29.310 1.00 32.00 676 LEU A O 1
ATOM 3976 N N . PRO A 1 680 ? 15.844 81.828 27.221 1.00 32.85 677 PRO A N 1
ATOM 3977 C CA . PRO A 1 680 ? 15.922 83.277 27.382 1.00 33.98 677 PRO A CA 1
ATOM 3978 C C . PRO A 1 680 ? 14.559 83.855 27.784 1.00 34.75 677 PRO A C 1
ATOM 3979 O O . PRO A 1 680 ? 13.525 83.219 27.553 1.00 34.40 677 PRO A O 1
ATOM 3983 N N . ALA A 1 681 ? 14.569 85.047 28.379 1.00 35.90 678 ALA A N 1
ATOM 3984 C CA . ALA A 1 681 ? 13.354 85.688 28.891 1.00 37.16 678 ALA A CA 1
ATOM 3985 C C . ALA A 1 681 ? 12.221 85.782 27.867 1.00 38.49 678 ALA A C 1
ATOM 3986 O O . ALA A 1 681 ? 11.052 85.700 28.236 1.00 38.92 678 ALA A O 1
ATOM 3988 N N . ALA A 1 682 ? 12.565 85.942 26.589 1.00 39.62 679 ALA A N 1
ATOM 3989 C CA . ALA A 1 682 ? 11.560 86.034 25.519 1.00 41.23 679 ALA A CA 1
ATOM 3990 C C . ALA A 1 682 ? 10.788 84.724 25.276 1.00 41.14 679 ALA A C 1
ATOM 3991 O O . ALA A 1 682 ? 9.735 84.733 24.632 1.00 42.00 679 ALA A O 1
ATOM 3993 N N . SER A 1 683 ? 11.310 83.614 25.800 1.00 40.33 680 SER A N 1
ATOM 3994 C CA . SER A 1 683 ? 10.661 82.303 25.691 1.00 40.45 680 SER A CA 1
ATOM 3995 C C . SER A 1 683 ? 9.909 81.906 26.964 1.00 40.48 680 SER A C 1
ATOM 3996 O O . SER A 1 683 ? 9.589 80.729 27.164 1.00 39.94 680 SER A O 1
ATOM 3999 N N . LYS A 1 684 ? 9.633 82.896 27.813 1.00 41.48 681 LYS A N 1
ATOM 4000 C CA . LYS A 1 684 ? 8.938 82.712 29.098 1.00 42.09 681 LYS A CA 1
ATOM 4001 C C . LYS A 1 684 ? 7.676 81.844 29.028 1.00 42.57 681 LYS A C 1
ATOM 4002 O O . LYS A 1 684 ? 7.367 81.122 29.978 1.00 42.51 681 LYS A O 1
ATOM 4008 N N . ASN A 1 685 ? 6.967 81.911 27.900 1.00 43.59 682 ASN A N 1
ATOM 4009 C CA . ASN A 1 685 ? 5.705 81.187 27.682 1.00 44.25 682 ASN A CA 1
ATOM 4010 C C . ASN A 1 685 ? 5.784 79.670 27.872 1.00 43.01 682 ASN A C 1
ATOM 4011 O O . ASN A 1 685 ? 4.755 79.000 27.989 1.00 43.43 682 ASN A O 1
ATOM 4016 N N . ASN A 1 686 ? 7.004 79.142 27.898 1.00 41.32 683 ASN A N 1
ATOM 4017 C CA . ASN A 1 686 ? 7.236 77.704 28.011 1.00 40.10 683 ASN A CA 1
ATOM 4018 C C . ASN A 1 686 ? 7.282 77.186 29.448 1.00 39.33 683 ASN A C 1
ATOM 4019 O O . ASN A 1 686 ? 7.345 75.980 29.679 1.00 38.55 683 ASN A O 1
ATOM 4024 N N . LEU A 1 687 ? 7.231 78.110 30.402 1.00 39.76 684 LEU A N 1
ATOM 4025 C CA . LEU A 1 687 ? 7.215 77.780 31.824 1.00 39.49 684 LEU A CA 1
ATOM 4026 C C . LEU A 1 687 ? 5.825 77.972 32.430 1.00 40.61 684 LEU A C 1
ATOM 4027 O O . LEU A 1 687 ? 5.022 78.751 31.904 1.00 41.50 684 LEU A O 1
ATOM 4032 N N . PRO A 1 688 ? 5.536 77.262 33.525 1.00 40.67 685 PRO A N 1
ATOM 4033 C CA . PRO A 1 688 ? 4.354 77.553 34.334 1.00 41.90 685 PRO A CA 1
ATOM 4034 C C . PRO A 1 688 ? 4.339 79.028 34.708 1.00 42.77 685 PRO A C 1
ATOM 4035 O O . PRO A 1 688 ? 5.379 79.586 35.062 1.00 41.99 685 PRO A O 1
ATOM 4039 N N . GLU A 1 689 ? 3.160 79.640 34.617 1.00 44.41 686 GLU A N 1
ATOM 4040 C CA . GLU A 1 689 ? 2.979 81.086 34.761 1.00 45.61 686 GLU A CA 1
ATOM 4041 C C . GLU A 1 689 ? 3.651 81.703 35.991 1.00 45.15 686 GLU A C 1
ATOM 4042 O O . GLU A 1 689 ? 4.203 82.801 35.908 1.00 45.19 686 GLU A O 1
ATOM 4048 N N . LYS A 1 690 ? 3.613 80.990 37.115 1.00 44.88 687 LYS A N 1
ATOM 4049 C CA . LYS A 1 690 ? 4.216 81.470 38.369 1.00 44.83 687 LYS A CA 1
ATOM 4050 C C . LYS A 1 690 ? 5.751 81.421 38.380 1.00 43.43 687 LYS A C 1
ATOM 4051 O O . LYS A 1 690 ? 6.386 82.076 39.208 1.00 43.55 687 LYS A O 1
ATOM 4057 N N . LEU A 1 691 ? 6.340 80.659 37.461 1.00 42.15 688 LEU A N 1
ATOM 4058 C CA . LEU A 1 691 ? 7.802 80.587 37.333 1.00 41.05 688 LEU A CA 1
ATOM 4059 C C . LEU A 1 691 ? 8.360 81.562 36.289 1.00 41.05 688 LEU A C 1
ATOM 4060 O O . LEU A 1 691 ? 9.562 81.832 36.263 1.00 40.28 688 LEU A O 1
ATOM 4065 N N . GLN A 1 692 ? 7.475 82.090 35.446 1.00 41.98 689 GLN A N 1
ATOM 4066 C CA . GLN A 1 692 ? 7.833 83.049 34.395 1.00 42.55 689 GLN A CA 1
ATOM 4067 C C . GLN A 1 692 ? 8.429 84.345 34.945 1.00 42.88 689 GLN A C 1
ATOM 4068 O O . GLN A 1 692 ? 9.362 84.896 34.358 1.00 42.74 689 GLN A O 1
ATOM 4074 N N . THR A 1 693 ? 7.889 84.809 36.072 1.00 43.55 690 THR A N 1
ATOM 4075 C CA . THR A 1 693 ? 8.321 86.051 36.727 1.00 44.24 690 THR A CA 1
ATOM 4076 C C . THR A 1 693 ? 9.813 86.095 37.084 1.00 43.32 690 THR A C 1
ATOM 4077 O O . THR A 1 693 ? 10.412 87.171 37.124 1.00 43.53 690 THR A O 1
ATOM 4081 N N . LEU A 1 694 ? 10.400 84.927 37.344 1.00 42.18 691 LEU A N 1
ATOM 4082 C CA . LEU A 1 694 ? 11.835 84.809 37.638 1.00 41.70 691 LEU A CA 1
ATOM 4083 C C . LEU A 1 694 ? 12.732 85.335 36.512 1.00 41.85 691 LEU A C 1
ATOM 4084 O O . LEU A 1 694 ? 13.855 85.779 36.759 1.00 41.39 691 LEU A O 1
ATOM 4097 N N . THR A 1 696 ? 11.510 87.670 34.027 1.00 44.28 693 THR A N 1
ATOM 4098 C CA . THR A 1 696 ? 11.030 88.947 33.479 1.00 44.89 693 THR A CA 1
ATOM 4099 C C . THR A 1 696 ? 10.913 90.086 34.498 1.00 45.55 693 THR A C 1
ATOM 4100 O O . THR A 1 696 ? 11.087 91.261 34.151 1.00 46.21 693 THR A O 1
ATOM 4104 N N . ASP A 1 697 ? 10.620 89.739 35.748 1.00 45.10 694 ASP A N 1
ATOM 4105 C CA . ASP A 1 697 ? 10.412 90.735 36.797 1.00 45.75 694 ASP A CA 1
ATOM 4106 C C . ASP A 1 697 ? 11.735 91.350 37.257 1.00 45.30 694 ASP A C 1
ATOM 4107 O O . ASP A 1 697 ? 12.695 90.633 37.529 1.00 44.26 694 ASP A O 1
ATOM 4112 N N . GLU A 1 698 ? 11.768 92.681 37.339 1.00 45.92 695 GLU A N 1
ATOM 4113 C CA . GLU A 1 698 ? 12.931 93.440 37.828 1.00 45.86 695 GLU A CA 1
ATOM 4114 C C . GLU A 1 698 ? 13.360 93.013 39.229 1.00 44.99 695 GLU A C 1
ATOM 4115 O O . GLU A 1 698 ? 14.543 93.064 39.573 1.00 44.81 695 GLU A O 1
ATOM 4121 N N . ASN A 1 699 ? 12.382 92.610 40.034 1.00 44.34 696 ASN A N 1
ATOM 4122 C CA . ASN A 1 699 ? 12.607 92.259 41.432 1.00 43.62 696 ASN A CA 1
ATOM 4123 C C . ASN A 1 699 ? 12.798 90.760 41.668 1.00 41.71 696 ASN A C 1
ATOM 4124 O O . ASN A 1 699 ? 12.782 90.298 42.813 1.00 41.86 696 ASN A O 1
ATOM 4129 N N . SER A 1 700 ? 12.980 90.006 40.585 1.00 39.75 697 SER A N 1
ATOM 4130 C CA . SER A 1 700 ? 13.319 88.584 40.680 1.00 37.74 697 SER A CA 1
ATOM 4131 C C . SER A 1 700 ? 14.715 88.384 41.271 1.00 36.98 697 SER A C 1
ATOM 4132 O O . SER A 1 700 ? 15.668 89.051 40.857 1.00 36.99 697 SER A O 1
ATOM 4135 N N . GLU A 1 701 ? 14.815 87.457 42.228 1.00 36.15 698 GLU A N 1
ATOM 4136 C CA . GLU A 1 701 ? 16.079 87.066 42.871 1.00 35.67 698 GLU A CA 1
ATOM 4137 C C . GLU A 1 701 ? 17.195 86.782 41.878 1.00 34.64 698 GLU A C 1
ATOM 4138 O O . GLU A 1 701 ? 18.372 86.962 42.192 1.00 34.84 698 GLU A O 1
ATOM 4144 N N . ILE A 1 702 ? 16.813 86.273 40.709 1.00 33.67 699 ILE A N 1
ATOM 4145 C CA . ILE A 1 702 ? 17.758 85.748 39.731 1.00 32.78 699 ILE A CA 1
ATOM 4146 C C . ILE A 1 702 ? 17.653 86.441 38.366 1.00 33.00 699 ILE A C 1
ATOM 4147 O O . ILE A 1 702 ? 17.963 85.843 37.328 1.00 31.94 699 ILE A O 1
ATOM 4152 N N . ILE A 1 703 ? 17.227 87.705 38.382 1.00 34.36 700 ILE A N 1
ATOM 4153 C CA . ILE A 1 703 ? 17.072 88.510 37.159 1.00 35.16 700 ILE A CA 1
ATOM 4154 C C . ILE A 1 703 ? 18.389 88.670 36.385 1.00 35.54 700 ILE A C 1
ATOM 4155 O O . ILE A 1 703 ?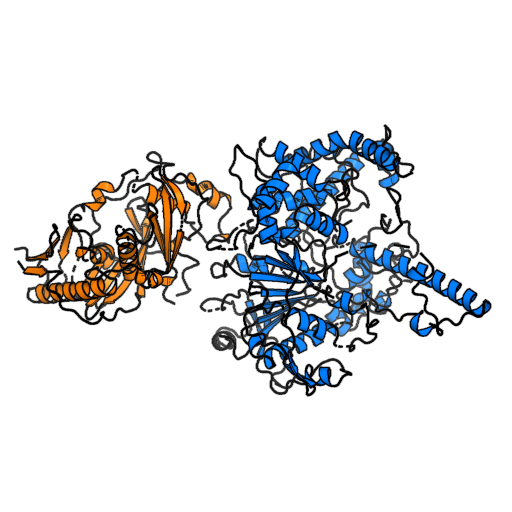 18.386 88.750 35.152 1.00 35.53 700 ILE A O 1
ATOM 4160 N N . ASP A 1 704 ? 19.507 88.679 37.113 1.00 36.08 701 ASP A N 1
ATOM 4161 C CA . ASP A 1 704 ? 20.845 88.766 36.514 1.00 36.87 701 ASP A CA 1
ATOM 4162 C C . ASP A 1 704 ? 21.215 87.599 35.580 1.00 36.21 701 ASP A C 1
ATOM 4163 O O . ASP A 1 704 ? 22.143 87.722 34.775 1.00 36.60 701 ASP A O 1
ATOM 4168 N N . PHE A 1 705 ? 20.489 86.484 35.674 1.00 35.72 702 PHE A N 1
ATOM 4169 C CA . PHE A 1 705 ? 20.713 85.329 34.789 1.00 35.21 702 PHE A CA 1
ATOM 4170 C C . PHE A 1 705 ? 20.115 85.534 33.397 1.00 35.82 702 PHE A C 1
ATOM 4171 O O . PHE A 1 705 ? 20.421 84.780 32.462 1.00 35.23 702 PHE A O 1
ATOM 4179 N N . TYR A 1 706 ? 19.252 86.540 33.265 1.00 37.25 703 TYR A N 1
ATOM 4180 C CA . TYR A 1 706 ? 18.450 86.713 32.056 1.00 38.40 703 TYR A CA 1
ATOM 4181 C C . TYR A 1 706 ? 18.511 88.122 31.452 1.00 40.54 703 TYR A C 1
ATOM 4182 O O . TYR A 1 706 ? 17.488 88.809 31.387 1.00 41.39 703 TYR A O 1
ATOM 4191 N N . PRO A 1 707 ? 19.689 88.558 31.001 1.00 41.94 704 PRO A N 1
ATOM 4192 C CA . PRO A 1 707 ? 19.798 89.858 30.337 1.00 43.96 704 PRO A CA 1
ATOM 4193 C C . PRO A 1 707 ? 19.302 89.800 28.889 1.00 45.07 704 PRO A C 1
ATOM 4194 O O . PRO A 1 707 ? 19.578 88.832 28.173 1.00 44.55 704 PRO A O 1
ATOM 4198 N N . GLU A 1 708 ? 18.565 90.826 28.471 1.00 47.25 705 GLU A N 1
ATOM 4199 C CA . GLU A 1 708 ? 18.123 90.940 27.083 1.00 48.96 705 GLU A CA 1
ATOM 4200 C C . GLU A 1 708 ? 19.325 91.209 26.176 1.00 50.01 705 GLU A C 1
ATOM 4201 O O . GLU A 1 708 ? 19.408 90.676 25.067 1.00 50.16 705 GLU A O 1
ATOM 4207 N N . ASN A 1 709 ? 20.259 92.018 26.670 1.00 51.26 706 ASN A N 1
ATOM 4208 C CA . ASN A 1 709 ? 21.443 92.402 25.906 1.00 52.84 706 ASN A CA 1
ATOM 4209 C C . ASN A 1 709 ? 22.712 91.759 26.444 1.00 52.61 706 ASN A C 1
ATOM 4210 O O . ASN A 1 709 ? 22.969 91.775 27.652 1.00 52.22 706 ASN A O 1
ATOM 4215 N N . PHE A 1 710 ? 23.494 91.191 25.532 1.00 53.26 707 PHE A N 1
ATOM 4216 C CA . PHE A 1 710 ? 24.766 90.553 25.863 1.00 53.45 707 PHE A CA 1
ATOM 4217 C C . PHE A 1 710 ? 25.742 90.665 24.695 1.00 55.12 707 PHE A C 1
ATOM 4218 O O . PHE A 1 710 ? 25.331 90.827 23.545 1.00 55.86 707 PHE A O 1
ATOM 4226 N N . THR A 1 711 ? 27.033 90.576 25.001 1.00 56.26 708 THR A N 1
ATOM 4227 C CA . THR A 1 711 ? 28.077 90.689 23.990 1.00 58.31 708 THR A CA 1
ATOM 4228 C C . THR A 1 711 ? 28.360 89.344 23.329 1.00 58.21 708 THR A C 1
ATOM 4229 O O . THR A 1 711 ? 28.395 88.307 23.994 1.00 56.79 708 THR A O 1
ATOM 4233 N N . ILE A 1 712 ? 28.542 89.374 22.011 1.00 60.20 709 ILE A N 1
ATOM 4234 C CA . ILE A 1 712 ? 29.097 88.240 21.283 1.00 60.95 709 ILE A CA 1
ATOM 4235 C C . ILE A 1 712 ? 30.497 88.620 20.800 1.00 63.36 709 ILE A C 1
ATOM 4236 O O . ILE A 1 712 ? 30.663 89.558 20.014 1.00 65.10 709 ILE A O 1
ATOM 4241 N N . ASP A 1 713 ? 31.496 87.901 21.303 1.00 64.00 710 ASP A N 1
ATOM 4242 C CA . ASP A 1 713 ? 32.891 88.137 20.949 1.00 66.53 710 ASP A CA 1
ATOM 4243 C C . ASP A 1 713 ? 33.252 87.333 19.702 1.00 67.76 710 ASP A C 1
ATOM 4244 O O . ASP A 1 713 ? 33.094 86.110 19.672 1.00 66.64 710 ASP A O 1
ATOM 4249 N N . LEU A 1 714 ? 33.732 88.033 18.678 1.00 70.67 711 LEU A N 1
ATOM 4250 C CA . LEU A 1 714 ? 34.073 87.412 17.398 1.00 72.43 711 LEU A CA 1
ATOM 4251 C C . LEU A 1 714 ? 35.270 86.469 17.514 1.00 73.02 711 LEU A C 1
ATOM 4252 O O . LEU A 1 714 ? 35.275 85.397 16.907 1.00 72.60 711 LEU A O 1
ATOM 4257 N N . ASN A 1 715 ? 36.266 86.873 18.306 1.00 74.49 712 ASN A N 1
ATOM 4258 C CA . ASN A 1 715 ? 37.455 86.059 18.586 1.00 75.48 712 ASN A CA 1
ATOM 4259 C C . ASN A 1 715 ? 37.998 85.369 17.328 1.00 77.06 712 ASN A C 1
ATOM 4260 O O . ASN A 1 715 ? 38.050 84.138 17.242 1.00 76.14 712 ASN A O 1
ATOM 4265 N N . GLY A 1 716 ? 38.398 86.181 16.356 1.00 79.95 713 GLY A N 1
ATOM 4266 C CA . GLY A 1 716 ? 38.720 85.693 15.019 1.00 82.08 713 GLY A CA 1
ATOM 4267 C C . GLY A 1 716 ? 37.604 86.106 14.077 1.00 83.08 713 GLY A C 1
ATOM 4268 O O . GLY A 1 716 ? 36.774 85.278 13.681 1.00 81.89 713 GLY A O 1
ATOM 4269 N N . LYS A 1 717 ? 37.598 87.396 13.736 1.00 85.41 714 LYS A N 1
ATOM 4270 C CA . LYS A 1 717 ? 36.539 88.041 12.944 1.00 86.59 714 LYS A CA 1
ATOM 4271 C C . LYS A 1 717 ? 36.053 87.231 11.734 1.00 87.13 714 LYS A C 1
ATOM 4272 O O . LYS A 1 717 ? 36.851 86.756 10.918 1.00 88.53 714 LYS A O 1
ATOM 4278 N N . LYS A 1 718 ? 34.733 87.083 11.645 1.00 86.31 715 LYS A N 1
ATOM 4279 C CA . LYS A 1 718 ? 34.077 86.359 10.559 1.00 86.64 715 LYS A CA 1
ATOM 4280 C C . LYS A 1 718 ? 32.659 86.913 10.432 1.00 86.34 715 LYS A C 1
ATOM 4281 O O . LYS A 1 718 ? 32.410 87.846 9.662 1.00 88.21 715 LYS A O 1
ATOM 4287 N N . PHE A 1 719 ? 31.742 86.327 11.198 1.00 84.08 716 PHE A N 1
ATOM 4288 C CA . PHE A 1 719 ? 30.414 86.886 11.433 1.00 83.46 716 PHE A CA 1
ATOM 4289 C C . PHE A 1 719 ? 29.978 86.461 12.836 1.00 80.83 716 PHE A C 1
ATOM 4290 O O . PHE A 1 719 ? 30.672 85.677 13.490 1.00 79.79 716 PHE A O 1
ATOM 4298 N N . GLU A 1 720 ? 28.840 86.979 13.293 1.00 79.82 717 GLU A N 1
ATOM 4299 C CA . GLU A 1 720 ? 28.366 86.770 14.662 1.00 77.46 717 GLU A CA 1
ATOM 4300 C C . GLU A 1 720 ? 28.060 85.311 15.010 1.00 75.14 717 GLU A C 1
ATOM 4301 O O . GLU A 1 720 ? 28.138 84.924 16.179 1.00 73.76 717 GLU A O 1
ATOM 4307 N N . TRP A 1 721 ? 27.720 84.509 13.999 1.00 74.72 718 TRP A N 1
ATOM 4308 C CA . TRP A 1 721 ? 27.506 83.068 14.180 1.00 72.45 718 TRP A CA 1
ATOM 4309 C C . TRP A 1 721 ? 28.827 82.339 14.458 1.00 71.47 718 TRP A C 1
ATOM 4310 O O . TRP A 1 721 ? 28.843 81.273 15.082 1.00 69.86 718 TRP A O 1
ATOM 4321 N N . GLN A 1 722 ? 29.923 82.923 13.975 1.00 72.11 719 GLN A N 1
ATOM 4322 C CA . GLN A 1 722 ? 31.275 82.478 14.301 1.00 71.17 719 GLN A CA 1
ATOM 4323 C C . GLN A 1 722 ? 31.780 83.298 15.491 1.00 70.08 719 GLN A C 1
ATOM 4324 O O . GLN A 1 722 ? 32.742 84.065 15.369 1.00 71.62 719 GLN A O 1
ATOM 4330 N N . GLY A 1 723 ? 31.120 83.144 16.637 1.00 67.18 720 GLY A N 1
ATOM 4331 C CA . GLY A 1 723 ? 31.425 83.958 17.811 1.00 65.26 720 GLY A CA 1
ATOM 4332 C C . GLY A 1 723 ? 31.123 83.294 19.139 1.00 62.08 720 GLY A C 1
ATOM 4333 O O . GLY A 1 723 ? 30.507 82.227 19.191 1.00 60.68 720 GLY A O 1
ATOM 4334 N N . VAL A 1 724 ? 31.569 83.935 20.216 1.00 60.67 721 VAL A N 1
ATOM 4335 C CA . VAL A 1 724 ? 31.351 83.437 21.571 1.00 57.76 721 VAL A CA 1
ATOM 4336 C C . VAL A 1 724 ? 30.405 84.373 22.329 1.00 56.41 721 VAL A C 1
ATOM 4337 O O . VAL A 1 724 ? 30.725 85.542 22.556 1.00 57.31 721 VAL A O 1
ATOM 4341 N N . ALA A 1 725 ? 29.239 83.853 22.708 1.00 53.69 722 ALA A N 1
ATOM 4342 C CA . ALA A 1 725 ? 28.257 84.626 23.466 1.00 52.13 722 ALA A CA 1
ATOM 4343 C C . ALA A 1 725 ? 28.677 84.728 24.926 1.00 50.69 722 ALA A C 1
ATOM 4344 O O . ALA A 1 725 ? 28.757 83.719 25.629 1.00 49.41 722 ALA A O 1
ATOM 4346 N N . LEU A 1 726 ? 28.951 85.951 25.373 1.00 50.53 723 LEU A N 1
ATOM 4347 C CA . LEU A 1 726 ? 29.391 86.184 26.746 1.00 49.24 723 LEU A CA 1
ATOM 4348 C C . LEU A 1 726 ? 28.207 86.276 27.710 1.00 47.55 723 LEU A C 1
ATOM 4349 O O . LEU A 1 726 ? 27.815 87.364 28.136 1.00 48.18 723 LEU A O 1
ATOM 4354 N N . LEU A 1 727 ? 27.644 85.117 28.041 1.00 45.11 724 LEU A N 1
ATOM 4355 C CA . LEU A 1 727 ? 26.531 85.024 28.985 1.00 43.24 724 LEU A CA 1
ATOM 4356 C C . LEU A 1 727 ? 27.024 84.720 30.398 1.00 41.94 724 LEU A C 1
ATOM 4357 O O . LEU A 1 727 ? 28.033 84.037 30.564 1.00 41.80 724 LEU A O 1
ATOM 4362 N N . PRO A 1 728 ? 26.323 85.226 31.412 1.00 41.03 725 PRO A N 1
ATOM 4363 C CA . PRO A 1 728 ? 26.581 84.821 32.791 1.00 39.93 725 PRO A CA 1
ATOM 4364 C C . PRO A 1 728 ? 26.258 83.337 33.010 1.00 37.92 725 PRO A C 1
ATOM 4365 O O . PRO A 1 728 ? 25.283 82.821 32.448 1.00 36.99 725 PRO A O 1
ATOM 4369 N N . PHE A 1 729 ? 27.087 82.661 33.799 1.00 36.70 726 PHE A N 1
ATOM 4370 C CA . PHE A 1 729 ? 26.809 81.289 34.198 1.00 35.02 726 PHE A CA 1
ATOM 4371 C C . PHE A 1 729 ? 25.871 81.296 35.392 1.00 34.50 726 PHE A C 1
ATOM 4372 O O . PHE A 1 729 ? 26.116 81.988 36.386 1.00 35.05 726 PHE A O 1
ATOM 4380 N N . ILE A 1 730 ? 24.790 80.531 35.278 1.00 33.19 727 ILE A N 1
ATOM 4381 C CA . ILE A 1 730 ? 23.825 80.391 36.360 1.00 32.89 727 ILE A CA 1
ATOM 4382 C C . ILE A 1 730 ? 24.473 79.794 37.614 1.00 32.77 727 ILE A C 1
ATOM 4383 O O . ILE A 1 730 ? 25.256 78.843 37.540 1.00 32.09 727 ILE A O 1
ATOM 4388 N N . ASP A 1 731 ? 24.167 80.410 38.751 1.00 33.39 728 ASP A N 1
ATOM 4389 C CA . ASP A 1 731 ? 24.506 79.877 40.059 1.00 33.42 728 ASP A CA 1
ATOM 4390 C C . ASP A 1 731 ? 23.388 78.907 40.417 1.00 32.56 728 ASP A C 1
ATOM 4391 O O . ASP A 1 731 ? 22.253 79.322 40.672 1.00 32.66 728 ASP A O 1
ATOM 4396 N N . GLU A 1 732 ? 23.705 77.617 40.424 1.00 31.78 729 GLU A N 1
ATOM 4397 C CA . GLU A 1 732 ? 22.677 76.585 40.581 1.00 31.10 729 GLU A CA 1
ATOM 4398 C C . GLU A 1 732 ? 21.924 76.638 41.916 1.00 30.94 729 GLU A C 1
ATOM 4399 O O . GLU A 1 732 ? 20.714 76.426 41.947 1.00 30.42 729 GLU A O 1
ATOM 4405 N N . ASN A 1 733 ? 22.641 76.910 43.004 1.00 31.22 730 ASN A N 1
ATOM 4406 C CA . ASN A 1 733 ? 22.022 77.073 44.326 1.00 31.62 730 ASN A CA 1
ATOM 4407 C C . ASN A 1 733 ? 20.947 78.163 44.332 1.00 31.64 730 ASN A C 1
ATOM 4408 O O . ASN A 1 733 ? 19.839 77.946 44.817 1.00 32.10 730 ASN A O 1
ATOM 4413 N N . ARG A 1 734 ? 21.283 79.324 43.776 1.00 31.34 731 ARG A N 1
ATOM 4414 C CA . ARG A 1 734 ? 20.363 80.452 43.688 1.00 31.27 731 ARG A CA 1
ATOM 4415 C C . ARG A 1 734 ? 19.122 80.114 42.865 1.00 30.83 731 ARG A C 1
ATOM 4416 O O . ARG A 1 734 ? 18.008 80.482 43.240 1.00 30.92 731 ARG A O 1
ATOM 4424 N N . LEU A 1 735 ? 19.319 79.397 41.759 1.00 30.25 732 LEU A N 1
ATOM 4425 C CA . LEU A 1 735 ? 18.210 78.947 40.922 1.00 29.89 732 LEU A CA 1
ATOM 4426 C C . LEU A 1 735 ? 17.328 77.941 41.656 1.00 29.91 732 LEU A C 1
ATOM 4427 O O . LEU A 1 735 ? 16.104 78.038 41.608 1.00 30.14 732 LEU A O 1
ATOM 4432 N N . LEU A 1 736 ? 17.952 76.978 42.331 1.00 29.89 733 LEU A N 1
ATOM 4433 C CA . LEU A 1 736 ? 17.216 75.983 43.114 1.00 30.32 733 LEU A CA 1
ATOM 4434 C C . LEU A 1 736 ? 16.417 76.606 44.264 1.00 31.13 733 LEU A C 1
ATOM 4435 O O . LEU A 1 736 ? 15.296 76.187 44.536 1.00 31.27 733 LEU A O 1
ATOM 4440 N N . ASN A 1 737 ? 16.996 77.604 44.928 1.00 31.91 734 ASN A N 1
ATOM 4441 C CA . ASN A 1 737 ? 16.315 78.289 46.021 1.00 33.06 734 ASN A CA 1
ATOM 4442 C C . ASN A 1 737 ? 15.142 79.137 45.536 1.00 33.09 734 ASN A C 1
ATOM 4443 O O . ASN A 1 737 ? 14.117 79.209 46.207 1.00 34.00 734 ASN A O 1
ATOM 4448 N N . ALA A 1 738 ? 15.289 79.750 44.363 1.00 32.20 735 ALA A N 1
ATOM 4449 C CA . ALA A 1 738 ? 14.220 80.543 43.758 1.00 32.57 735 ALA A CA 1
ATOM 4450 C C . ALA A 1 738 ? 12.994 79.704 43.376 1.00 32.41 735 ALA A C 1
ATOM 4451 O O . ALA A 1 738 ? 11.868 80.106 43.657 1.00 32.94 735 ALA A O 1
ATOM 4453 N N . VAL A 1 739 ? 13.209 78.544 42.749 1.00 31.72 736 VAL A N 1
ATOM 4454 C CA . VAL A 1 739 ? 12.086 77.674 42.356 1.00 31.86 736 VAL A CA 1
ATOM 4455 C C . VAL A 1 739 ? 11.389 77.022 43.554 1.00 32.83 736 VAL A C 1
ATOM 4456 O O . VAL A 1 739 ? 10.179 76.798 43.514 1.00 33.37 736 VAL A O 1
ATOM 4460 N N . SER A 1 740 ? 12.153 76.741 44.612 1.00 33.32 737 SER A N 1
ATOM 4461 C CA . SER A 1 740 ? 11.650 76.027 45.791 1.00 34.41 737 SER A CA 1
ATOM 4462 C C . SER A 1 740 ? 10.541 76.788 46.528 1.00 35.78 737 SER A C 1
ATOM 4463 O O . SER A 1 740 ? 9.699 76.181 47.195 1.00 36.42 737 SER A O 1
ATOM 4466 N N . LYS A 1 741 ? 10.548 78.113 46.389 1.00 36.13 738 LYS A N 1
ATOM 4467 C CA . LYS A 1 741 ? 9.548 78.980 47.004 1.00 37.50 738 LYS A CA 1
ATOM 4468 C C . LYS A 1 741 ? 8.256 79.007 46.197 1.00 37.56 738 LYS A C 1
ATOM 4469 O O . LYS A 1 741 ? 7.192 79.317 46.737 1.00 38.59 738 LYS A O 1
ATOM 4475 N N . ILE A 1 742 ? 8.357 78.694 44.905 1.00 36.26 739 ILE A N 1
ATOM 4476 C CA . ILE A 1 742 ? 7.211 78.744 43.994 1.00 36.34 739 ILE A CA 1
ATOM 4477 C C . ILE A 1 742 ? 6.573 77.362 43.776 1.00 36.05 739 ILE A C 1
ATOM 4478 O O . ILE A 1 742 ? 5.357 77.258 43.597 1.00 36.75 739 ILE A O 1
ATOM 4483 N N . TYR A 1 743 ? 7.394 76.314 43.812 1.00 34.95 740 TYR A N 1
ATOM 4484 C CA . TYR A 1 743 ? 6.918 74.926 43.697 1.00 34.92 740 TYR A CA 1
ATOM 4485 C C . TYR A 1 743 ? 5.617 74.571 44.460 1.00 36.47 740 TYR A C 1
ATOM 4486 O O . TYR A 1 743 ? 4.720 73.966 43.862 1.00 36.26 740 TYR A O 1
ATOM 4495 N N . PRO A 1 744 ? 5.498 74.934 45.748 1.00 37.74 741 PRO A N 1
ATOM 4496 C CA . PRO A 1 744 ? 4.290 74.610 46.523 1.00 39.57 741 PRO A CA 1
ATOM 4497 C C . PRO A 1 744 ? 3.011 75.251 45.988 1.00 40.89 741 PRO A C 1
ATOM 4498 O O . PRO A 1 744 ? 1.913 74.869 46.401 1.00 42.07 741 PRO A O 1
ATOM 4502 N N . GLN A 1 745 ? 3.159 76.213 45.079 1.00 41.05 742 GLN A N 1
ATOM 4503 C CA . GLN A 1 745 ? 2.028 76.946 44.521 1.00 42.81 742 GLN A CA 1
ATOM 4504 C C . GLN A 1 745 ? 1.595 76.436 43.157 1.00 42.63 742 GLN A C 1
ATOM 4505 O O . GLN A 1 745 ? 0.617 76.919 42.596 1.00 43.24 742 GLN A O 1
ATOM 4511 N N . LEU A 1 746 ? 2.334 75.480 42.608 1.00 42.36 743 LEU A N 1
ATOM 4512 C CA . LEU A 1 746 ? 1.947 74.879 41.339 1.00 42.76 743 LEU A CA 1
ATOM 4513 C C . LEU A 1 746 ? 0.824 73.867 41.567 1.00 44.30 743 LEU A C 1
ATOM 4514 O O . LEU A 1 746 ? 0.717 73.281 42.649 1.00 44.92 743 LEU A O 1
ATOM 4519 N N . THR A 1 747 ? -0.017 73.684 40.551 1.00 45.44 744 THR A N 1
ATOM 4520 C CA . THR A 1 747 ? -1.074 72.666 40.568 1.00 47.25 744 THR A CA 1
ATOM 4521 C C . THR A 1 747 ? -0.477 71.259 40.659 1.00 47.05 744 THR A C 1
ATOM 4522 O O . THR A 1 747 ? 0.722 71.070 40.413 1.00 45.65 744 THR A O 1
ATOM 4526 N N . GLU A 1 748 ? -1.309 70.276 41.008 1.00 48.81 745 GLU A N 1
ATOM 4527 C CA . GLU A 1 748 ? -0.871 68.878 41.037 1.00 49.24 745 GLU A CA 1
ATOM 4528 C C . GLU A 1 748 ? -0.411 68.392 39.663 1.00 48.17 745 GLU A C 1
ATOM 4529 O O . GLU A 1 748 ? 0.511 67.581 39.579 1.00 47.28 745 GLU A O 1
ATOM 4535 N N . GLU A 1 749 ? -1.042 68.896 38.599 1.00 48.99 746 GLU A N 1
ATOM 4536 C CA . GLU A 1 749 ? -0.652 68.541 37.230 1.00 48.59 746 GLU A CA 1
ATOM 4537 C C . GLU A 1 749 ? 0.691 69.156 36.817 1.00 46.98 746 GLU A C 1
ATOM 4538 O O . GLU A 1 749 ? 1.504 68.492 36.171 1.00 46.12 746 GLU A O 1
ATOM 4544 N N . GLU A 1 750 ? 0.913 70.418 37.192 1.00 47.06 747 GLU A N 1
ATOM 4545 C CA . GLU A 1 750 ? 2.196 71.095 36.954 1.00 45.61 747 GLU A CA 1
ATOM 4546 C C . GLU A 1 750 ? 3.324 70.386 37.696 1.00 44.31 747 GLU A C 1
ATOM 4547 O O . GLU A 1 750 ? 4.428 70.262 37.175 1.00 43.28 747 GLU A O 1
ATOM 4553 N N . SER A 1 751 ? 3.028 69.918 38.907 1.00 44.69 748 SER A N 1
ATOM 4554 C CA . SER A 1 751 ? 3.984 69.170 39.724 1.00 43.87 748 SER A CA 1
ATOM 4555 C C . SER A 1 751 ? 4.335 67.800 39.133 1.00 43.06 748 SER A C 1
ATOM 4556 O O . SER A 1 751 ? 5.501 67.392 39.152 1.00 41.77 748 SER A O 1
ATOM 4559 N N . LYS A 1 752 ? 3.323 67.096 38.621 1.00 43.59 749 LYS A N 1
ATOM 4560 C CA . LYS A 1 752 ? 3.517 65.797 37.968 1.00 42.99 749 LYS A CA 1
ATOM 4561 C C . LYS A 1 752 ? 4.360 65.925 36.694 1.00 41.45 749 LYS A C 1
ATOM 4562 O O . LYS A 1 752 ? 5.139 65.033 36.358 1.00 40.52 749 LYS A O 1
ATOM 4568 N N . ARG A 1 753 ? 4.192 67.047 36.000 1.00 41.17 750 ARG A N 1
ATOM 4569 C CA . ARG A 1 753 ? 4.960 67.380 34.805 1.00 39.93 750 ARG A CA 1
ATOM 4570 C C . ARG A 1 753 ? 6.422 67.741 35.149 1.00 38.40 750 ARG A C 1
ATOM 4571 O O . ARG A 1 753 ? 7.277 67.855 34.264 1.00 37.32 750 ARG A O 1
ATOM 4579 N N . ASN A 1 754 ? 6.705 67.900 36.440 1.00 37.99 751 ASN A N 1
ATOM 4580 C CA . ASN A 1 754 ? 8.061 68.193 36.908 1.00 36.67 751 ASN A CA 1
ATOM 4581 C C . ASN A 1 754 ? 8.780 66.964 37.463 1.00 36.25 751 ASN A C 1
ATOM 4582 O O . ASN A 1 754 ? 9.908 67.060 37.944 1.00 35.76 751 ASN A O 1
ATOM 4587 N N . GLU A 1 755 ? 8.125 65.810 37.388 1.00 36.57 752 GLU A N 1
ATOM 4588 C CA . GLU A 1 755 ? 8.712 64.570 37.885 1.00 36.45 752 GLU A CA 1
ATOM 4589 C C . GLU A 1 755 ? 9.007 63.580 36.754 1.00 35.49 752 GLU A C 1
ATOM 4590 O O . GLU A 1 755 ? 8.462 63.697 35.652 1.00 35.26 752 GLU A O 1
ATOM 4596 N N . ASP A 1 756 ? 9.887 62.619 37.039 1.00 34.81 753 ASP A N 1
ATOM 4597 C CA . ASP A 1 756 ? 10.235 61.564 36.091 1.00 34.00 753 ASP A CA 1
ATOM 4598 C C . ASP A 1 756 ? 9.043 60.680 35.760 1.00 34.16 753 ASP A C 1
ATOM 4599 O O . ASP A 1 756 ? 8.201 60.413 36.614 1.00 34.92 753 ASP A O 1
ATOM 4604 N N . GLY A 1 757 ? 8.987 60.243 34.507 1.00 33.57 754 GLY A N 1
ATOM 4605 C CA . GLY A 1 757 ? 8.038 59.231 34.067 1.00 33.48 754 GLY A CA 1
ATOM 4606 C C . GLY A 1 757 ? 8.772 57.942 33.753 1.00 32.35 754 GLY A C 1
ATOM 4607 O O . GLY A 1 757 ? 9.892 57.734 34.212 1.00 31.80 754 GLY A O 1
ATOM 4608 N N . SER A 1 758 ? 8.144 57.092 32.947 1.00 32.21 755 SER A N 1
ATOM 4609 C CA . SER A 1 758 ? 8.663 55.762 32.636 1.00 31.45 755 SER A CA 1
ATOM 4610 C C . SER A 1 758 ? 8.975 55.563 31.159 1.00 30.49 755 SER A C 1
ATOM 4611 O O . SER A 1 758 ? 8.368 56.195 30.282 1.00 30.31 755 SER A O 1
ATOM 4614 N N . THR A 1 759 ? 9.930 54.672 30.902 1.00 29.27 756 THR A N 1
ATOM 4615 C CA . THR A 1 759 ? 10.186 54.152 29.564 1.00 28.63 756 THR A CA 1
ATOM 4616 C C . THR A 1 759 ? 9.178 53.038 29.314 1.00 29.02 756 THR A C 1
ATOM 4617 O O . THR A 1 759 ? 8.882 52.244 30.211 1.00 29.39 756 THR A O 1
ATOM 4621 N N . LEU A 1 760 ? 8.641 52.989 28.102 1.00 29.12 757 LEU A N 1
ATOM 4622 C CA . LEU A 1 760 ? 7.604 52.018 27.780 1.00 29.83 757 LEU A CA 1
ATOM 4623 C C . LEU A 1 760 ? 8.013 51.038 26.693 1.00 29.53 757 LEU A C 1
ATOM 4624 O O . LEU A 1 760 ? 8.705 51.403 25.748 1.00 28.99 757 LEU A O 1
ATOM 4629 N N . LEU A 1 761 ? 7.575 49.791 26.853 1.00 30.16 758 LEU A N 1
ATOM 4630 C CA . LEU A 1 761 ? 7.764 48.740 25.859 1.00 30.43 758 LEU A CA 1
ATOM 4631 C C . LEU A 1 761 ? 6.406 48.281 25.320 1.00 32.03 758 LEU A C 1
ATOM 4632 O O . LEU A 1 761 ? 5.509 47.920 26.086 1.00 32.52 758 LEU A O 1
ATOM 4637 N N . PHE A 1 762 ? 6.265 48.313 23.998 1.00 32.86 759 PHE A N 1
ATOM 4638 C CA . PHE A 1 762 ? 5.044 47.871 23.335 1.00 34.90 759 PHE A CA 1
ATOM 4639 C C . PHE A 1 762 ? 5.344 46.629 22.500 1.00 35.78 759 PHE A C 1
ATOM 4640 O O . PHE A 1 762 ? 6.223 46.649 21.636 1.00 35.25 759 PHE A O 1
ATOM 4648 N N . ILE A 1 763 ? 4.630 45.540 22.771 1.00 37.61 760 ILE A N 1
ATOM 4649 C CA . ILE A 1 763 ? 4.767 44.324 21.965 1.00 38.99 760 ILE A CA 1
ATOM 4650 C C . ILE A 1 763 ? 3.407 43.848 21.441 1.00 41.04 760 ILE A C 1
ATOM 4651 O O . ILE A 1 763 ? 2.379 44.009 22.105 1.00 42.05 760 ILE A O 1
ATOM 4656 N N . SER A 1 764 ? 3.416 43.274 20.242 1.00 42.14 761 SER A N 1
ATOM 4657 C CA . SER A 1 764 ? 2.214 42.715 19.636 1.00 44.49 761 SER A CA 1
ATOM 4658 C C . SER A 1 764 ? 1.817 41.412 20.321 1.00 45.61 761 SER A C 1
ATOM 4659 O O . SER A 1 764 ? 2.674 40.659 20.789 1.00 44.73 761 SER A O 1
ATOM 4662 N N . GLU A 1 765 ? 0.513 41.155 20.377 1.00 48.01 762 GLU A N 1
ATOM 4663 C CA . GLU A 1 765 ? -0.010 39.889 20.898 1.00 49.81 762 GLU A CA 1
ATOM 4664 C C . GLU A 1 765 ? 0.445 38.701 20.048 1.00 50.21 762 GLU A C 1
ATOM 4665 O O . GLU A 1 765 ? 0.401 37.555 20.497 1.00 50.69 762 GLU A O 1
ATOM 4671 N N . HIS A 1 766 ? 0.905 38.998 18.833 1.00 50.58 763 HIS A N 1
ATOM 4672 C CA . HIS A 1 766 ? 1.383 37.992 17.888 1.00 51.50 763 HIS A CA 1
ATOM 4673 C C . HIS A 1 766 ? 2.904 37.790 17.935 1.00 50.39 763 HIS A C 1
ATOM 4674 O O . HIS A 1 766 ? 3.441 36.945 17.212 1.00 50.52 763 HIS A O 1
ATOM 4681 N N . HIS A 1 767 ? 3.588 38.561 18.784 1.00 49.61 764 HIS A N 1
ATOM 4682 C CA . HIS A 1 767 ? 5.038 38.432 18.969 1.00 48.78 764 HIS A CA 1
ATOM 4683 C C . HIS A 1 767 ? 5.389 37.089 19.624 1.00 49.41 764 HIS A C 1
ATOM 4684 O O . HIS A 1 767 ? 4.700 36.663 20.552 1.00 49.98 764 HIS A O 1
ATOM 4691 N N . PRO A 1 768 ? 6.441 36.422 19.137 1.00 49.59 765 PRO A N 1
ATOM 4692 C CA . PRO A 1 768 ? 6.908 35.149 19.711 1.00 50.21 765 PRO A CA 1
ATOM 4693 C C . PRO A 1 768 ? 7.057 35.109 21.244 1.00 50.45 765 PRO A C 1
ATOM 4694 O O . PRO A 1 768 ? 6.831 34.060 21.852 1.00 51.07 765 PRO A O 1
ATOM 4706 N N . PHE A 1 770 ? 5.302 36.876 23.479 1.00 52.65 767 PHE A N 1
ATOM 4707 C CA . PHE A 1 770 ? 4.076 37.317 24.166 1.00 53.54 767 PHE A CA 1
ATOM 4708 C C . PHE A 1 770 ? 3.464 36.348 25.185 1.00 54.68 767 PHE A C 1
ATOM 4709 O O . PHE A 1 770 ? 3.330 36.694 26.362 1.00 54.52 767 PHE A O 1
ATOM 4717 N N . SER A 1 771 ? 3.085 35.154 24.733 1.00 55.89 768 SER A N 1
ATOM 4718 C CA . SER A 1 771 ? 2.361 34.210 25.588 1.00 57.52 768 SER A CA 1
ATOM 4719 C C . SER A 1 771 ? 3.165 33.768 26.814 1.00 57.02 768 SER A C 1
ATOM 4720 O O . SER A 1 771 ? 2.607 33.621 27.899 1.00 57.96 768 SER A O 1
ATOM 4723 N N . GLU A 1 772 ? 4.471 33.578 26.645 1.00 55.86 769 GLU A N 1
ATOM 4724 C CA . GLU A 1 772 ? 5.333 33.211 27.769 1.00 55.55 769 GLU A CA 1
ATOM 4725 C C . GLU A 1 772 ? 5.604 34.393 28.705 1.00 54.63 769 GLU A C 1
ATOM 4726 O O . GLU A 1 772 ? 5.693 34.217 29.922 1.00 54.89 769 GLU A O 1
ATOM 4732 N N . LEU A 1 773 ? 5.728 35.590 28.135 1.00 53.69 770 LEU A N 1
ATOM 4733 C CA . LEU A 1 773 ? 5.888 36.814 28.921 1.00 53.01 770 LEU A CA 1
ATOM 4734 C C . LEU A 1 773 ? 4.669 37.065 29.815 1.00 54.55 770 LEU A C 1
ATOM 4735 O O . LEU A 1 773 ? 4.822 37.400 30.988 1.00 54.20 770 LEU A O 1
ATOM 4740 N N . VAL A 1 774 ? 3.473 36.889 29.251 1.00 56.27 771 VAL A N 1
ATOM 4741 C CA . VAL A 1 774 ? 2.208 37.090 29.970 1.00 58.26 771 VAL A CA 1
ATOM 4742 C C . VAL A 1 774 ? 1.998 36.052 31.078 1.00 59.76 771 VAL A C 1
ATOM 4743 O O . VAL A 1 774 ? 1.538 36.392 32.172 1.00 60.43 771 VAL A O 1
ATOM 4747 N N . LYS A 1 775 ? 2.351 34.798 30.795 1.00 60.62 772 LYS A N 1
ATOM 4748 C CA . LYS A 1 775 ? 2.290 33.722 31.790 1.00 62.24 772 LYS A CA 1
ATOM 4749 C C . LYS A 1 775 ? 3.137 34.034 33.026 1.00 61.87 772 LYS A C 1
ATOM 4750 O O . LYS A 1 775 ? 2.673 33.885 34.154 1.00 63.10 772 LYS A O 1
ATOM 4756 N N . GLN A 1 776 ? 4.371 34.480 32.801 1.00 60.71 773 GLN A N 1
ATOM 4757 C CA . GLN A 1 776 ? 5.295 34.802 33.890 1.00 60.57 773 GLN A CA 1
ATOM 4758 C C . GLN A 1 776 ? 4.962 36.124 34.579 1.00 60.89 773 GLN A C 1
ATOM 4759 O O . GLN A 1 776 ? 5.247 36.300 35.764 1.00 61.07 773 GLN A O 1
ATOM 4765 N N . LEU A 1 777 ? 4.359 37.044 33.830 1.00 61.35 774 LEU A N 1
ATOM 4766 C CA . LEU A 1 777 ? 4.033 38.378 34.330 1.00 61.98 774 LEU A CA 1
ATOM 4767 C C . LEU A 1 777 ? 2.818 38.363 35.260 1.00 64.39 774 LEU A C 1
ATOM 4768 O O . LEU A 1 777 ? 2.839 38.980 36.329 1.00 64.62 774 LEU A O 1
ATOM 4773 N N . TYR A 1 778 ? 1.770 37.654 34.848 1.00 66.71 775 TYR A N 1
ATOM 4774 C CA . TYR A 1 778 ? 0.551 37.518 35.648 1.00 69.54 775 TYR A CA 1
ATOM 4775 C C . TYR A 1 778 ? 0.586 36.255 36.520 1.00 71.17 775 TYR A C 1
ATOM 4776 O O . TYR A 1 778 ? -0.456 35.740 36.941 1.00 73.14 775 TYR A O 1
ATOM 4785 N N . SER A 1 779 ? 1.800 35.773 36.786 1.00 70.68 776 SER A N 1
ATOM 4786 C CA . SER A 1 779 ? 2.037 34.629 37.664 1.00 72.20 776 SER A CA 1
ATOM 4787 C C . SER A 1 779 ? 1.836 35.012 39.129 1.00 73.56 776 SER A C 1
ATOM 4788 O O . SER A 1 779 ? 1.938 36.188 39.493 1.00 72.98 776 SER A O 1
ATOM 4791 N N . LYS A 1 780 ? 1.559 34.009 39.960 1.00 75.67 777 LYS A N 1
ATOM 4792 C CA . LYS A 1 780 ? 1.309 34.217 41.388 1.00 77.41 777 LYS A CA 1
ATOM 4793 C C . LYS A 1 780 ? 2.566 34.253 42.270 1.00 76.90 777 LYS A C 1
ATOM 4794 O O . LYS A 1 780 ? 2.461 34.193 43.500 1.00 78.34 777 LYS A O 1
ATOM 4800 N N . LYS A 1 781 ? 3.743 34.347 41.651 1.00 75.22 778 LYS A N 1
ATOM 4801 C CA . LYS A 1 781 ? 4.974 34.604 42.399 1.00 74.60 778 LYS A CA 1
ATOM 4802 C C . LYS A 1 781 ? 4.920 36.020 42.973 1.00 74.20 778 LYS A C 1
ATOM 4803 O O . LYS A 1 781 ? 5.017 36.205 44.189 1.00 75.15 778 LYS A O 1
ATOM 4809 N N . ARG A 1 782 ? 4.757 37.005 42.089 1.00 72.96 779 ARG A N 1
ATOM 4810 C CA . ARG A 1 782 ? 4.379 38.368 42.477 1.00 72.81 779 ARG A CA 1
ATOM 4811 C C . ARG A 1 782 ? 3.974 39.178 41.252 1.00 71.40 779 ARG A C 1
ATOM 4812 O O . ARG A 1 782 ? 4.683 39.182 40.237 1.00 69.88 779 ARG A O 1
ATOM 4820 N N . GLN A 1 783 ? 2.831 39.854 41.357 1.00 71.80 780 GLN A N 1
ATOM 4821 C CA . GLN A 1 783 ? 2.295 40.660 40.259 1.00 70.59 780 GLN A CA 1
ATOM 4822 C C . GLN A 1 783 ? 2.597 42.153 40.451 1.00 69.07 780 GLN A C 1
ATOM 4823 O O . GLN A 1 783 ? 2.069 43.010 39.731 1.00 68.89 780 GLN A O 1
ATOM 4829 N N . GLY A 1 784 ? 3.457 42.453 41.423 1.00 67.96 781 GLY A N 1
ATOM 4830 C CA . GLY A 1 784 ? 3.926 43.817 41.667 1.00 65.85 781 GLY A CA 1
ATOM 4831 C C . GLY A 1 784 ? 5.423 43.948 41.457 1.00 63.21 781 GLY A C 1
ATOM 4832 O O . GLY A 1 784 ? 5.908 44.999 41.030 1.00 61.92 781 GLY A O 1
ATOM 4833 N N . LYS A 1 785 ? 6.151 42.876 41.766 1.00 62.35 782 LYS A N 1
ATOM 4834 C CA . LYS A 1 785 ? 7.595 42.815 41.553 1.00 60.02 782 LYS A CA 1
ATOM 4835 C C . LYS A 1 785 ? 7.900 42.731 40.058 1.00 57.67 782 LYS A C 1
ATOM 4836 O O . LYS A 1 785 ? 7.256 41.963 39.339 1.00 58.00 782 LYS A O 1
ATOM 4842 N N . PRO A 1 786 ? 8.865 43.524 39.590 1.00 55.30 783 PRO A N 1
ATOM 4843 C CA . PRO A 1 786 ? 9.228 43.543 38.172 1.00 53.27 783 PRO A CA 1
ATOM 4844 C C . PRO A 1 786 ? 9.677 42.176 37.668 1.00 52.29 783 PRO A C 1
ATOM 4845 O O . PRO A 1 786 ? 10.289 41.410 38.414 1.00 52.70 783 PRO A O 1
ATOM 4849 N N . LEU A 1 787 ? 9.356 41.878 36.413 1.00 50.90 784 LEU A N 1
ATOM 4850 C CA . LEU A 1 787 ? 9.763 40.629 35.781 1.00 49.68 784 LEU A CA 1
ATOM 4851 C C . LEU A 1 787 ? 11.066 40.819 35.007 1.00 47.74 784 LEU A C 1
ATOM 4852 O O . LEU A 1 787 ? 11.167 41.692 34.144 1.00 46.73 784 LEU A O 1
ATOM 4857 N N . LYS A 1 788 ? 12.058 39.998 35.334 1.00 46.90 785 LYS A N 1
ATOM 4858 C CA . LYS A 1 788 ? 13.336 39.995 34.636 1.00 45.39 785 LYS A CA 1
ATOM 4859 C C . LYS A 1 788 ? 13.196 39.200 33.340 1.00 44.65 785 LYS A C 1
ATOM 4860 O O . LYS A 1 788 ? 12.739 38.057 33.351 1.00 45.44 785 LYS A O 1
ATOM 4866 N N . LEU A 1 789 ? 13.573 39.817 32.224 1.00 43.05 786 LEU A N 1
ATOM 4867 C CA . LEU A 1 789 ? 13.565 39.136 30.933 1.00 42.40 786 LEU A CA 1
ATOM 4868 C C . LEU A 1 789 ? 14.751 38.171 30.842 1.00 41.88 786 LEU A C 1
ATOM 4869 O O . LEU A 1 789 ? 15.909 38.593 30.829 1.00 41.01 786 LEU A O 1
ATOM 4874 N N . SER A 1 790 ? 14.451 36.876 30.810 1.00 42.22 787 SER A N 1
ATOM 4875 C CA . SER A 1 790 ? 15.487 35.840 30.779 1.00 42.09 787 SER A CA 1
ATOM 4876 C C . SER A 1 790 ? 14.992 34.576 30.080 1.00 42.51 787 SER A C 1
ATOM 4877 O O . SER A 1 790 ? 13.788 34.406 29.871 1.00 43.10 787 SER A O 1
ATOM 4880 N N . GLY A 1 791 ? 15.930 33.696 29.731 1.00 42.22 788 GLY A N 1
ATOM 4881 C CA . GLY A 1 791 ? 15.623 32.442 29.038 1.00 42.76 788 GLY A CA 1
ATOM 4882 C C . GLY A 1 791 ? 15.213 32.657 27.592 1.00 42.58 788 GLY A C 1
ATOM 4883 O O . GLY A 1 791 ? 15.500 33.704 27.005 1.00 41.56 788 GLY A O 1
ATOM 4884 N N . LYS A 1 792 ? 14.536 31.659 27.024 1.00 43.40 789 LYS A N 1
ATOM 4885 C CA . LYS A 1 792 ? 13.977 31.750 25.673 1.00 43.58 789 LYS A CA 1
ATOM 4886 C C . LYS A 1 792 ? 12.899 32.834 25.568 1.00 43.35 789 LYS A C 1
ATOM 4887 O O . LYS A 1 792 ? 12.677 33.395 24.494 1.00 42.93 789 LYS A O 1
ATOM 4901 N N . ALA A 1 794 ? 12.864 35.900 26.738 1.00 39.24 791 ALA A N 1
ATOM 4902 C CA . ALA A 1 794 ? 13.413 37.232 26.449 1.00 37.16 791 ALA A CA 1
ATOM 4903 C C . ALA A 1 794 ? 13.468 37.576 24.957 1.00 36.26 791 ALA A C 1
ATOM 4904 O O . ALA A 1 794 ? 13.280 38.732 24.578 1.00 35.77 791 ALA A O 1
ATOM 4906 N N . HIS A 1 795 ? 13.723 36.566 24.125 1.00 35.63 792 HIS A N 1
ATOM 4907 C CA . HIS A 1 795 ? 13.871 36.736 22.677 1.00 34.96 792 HIS A CA 1
ATOM 4908 C C . HIS A 1 795 ? 14.858 37.847 22.289 1.00 33.50 792 HIS A C 1
ATOM 4909 O O . HIS A 1 795 ? 14.581 38.666 21.411 1.00 33.45 792 HIS A O 1
ATOM 4916 N N . GLY A 1 796 ? 16.007 37.866 22.963 1.00 32.22 793 GLY A N 1
ATOM 4917 C CA . GLY A 1 796 ? 17.091 38.797 22.647 1.00 30.82 793 GLY A CA 1
ATOM 4918 C C . GLY A 1 796 ? 16.946 40.217 23.166 1.00 29.87 793 GLY A C 1
ATOM 4919 O O . GLY A 1 796 ? 17.733 41.094 22.796 1.00 29.19 793 GLY A O 1
ATOM 4920 N N . LEU A 1 797 ? 15.946 40.444 24.017 1.00 29.62 794 LEU A N 1
ATOM 4921 C CA . LEU A 1 797 ? 15.762 41.728 24.695 1.00 28.96 794 LEU A CA 1
ATOM 4922 C C . LEU A 1 797 ? 15.872 41.541 26.204 1.00 28.80 794 LEU A C 1
ATOM 4923 O O . LEU A 1 797 ? 15.281 40.623 26.765 1.00 29.39 794 LEU A O 1
ATOM 4928 N N . PHE A 1 798 ? 16.614 42.430 26.857 1.00 28.14 795 PHE A N 1
ATOM 4929 C CA . PHE A 1 798 ? 16.979 42.244 28.258 1.00 27.98 795 PHE A CA 1
ATOM 4930 C C . PHE A 1 798 ? 16.657 43.450 29.130 1.00 28.11 795 PHE A C 1
ATOM 4931 O O . PHE A 1 798 ? 16.725 44.593 28.681 1.00 27.69 795 PHE A O 1
ATOM 4939 N N . GLY A 1 799 ? 16.291 43.172 30.375 1.00 29.09 796 GLY A N 1
ATOM 4940 C CA . GLY A 1 799 ? 15.890 44.194 31.332 1.00 29.84 796 GLY A CA 1
ATOM 4941 C C . GLY A 1 799 ? 14.772 43.717 32.239 1.00 31.43 796 GLY A C 1
ATOM 4942 O O . GLY A 1 799 ? 14.515 42.515 32.345 1.00 31.66 796 GLY A O 1
ATOM 4943 N N . LYS A 1 800 ? 14.107 44.674 32.884 1.00 32.62 797 LYS A N 1
ATOM 4944 C CA . LYS A 1 800 ? 12.995 44.408 33.799 1.00 34.95 797 LYS A CA 1
ATOM 4945 C C . LYS A 1 800 ? 11.704 45.041 33.291 1.00 35.55 797 LYS A C 1
ATOM 4946 O O . LYS A 1 800 ? 11.701 46.199 32.865 1.00 35.22 797 LYS A O 1
ATOM 4952 N N . VAL A 1 801 ? 10.611 44.284 33.347 1.00 37.12 798 VAL A N 1
ATOM 4953 C CA . VAL A 1 801 ? 9.301 44.787 32.923 1.00 38.40 798 VAL A CA 1
ATOM 4954 C C . VAL A 1 801 ? 8.253 44.712 34.030 1.00 40.22 798 VAL A C 1
ATOM 4955 O O . VAL A 1 801 ? 8.273 43.805 34.859 1.00 40.78 798 VAL A O 1
ATOM 4959 N N . ASN A 1 802 ? 7.353 45.689 34.040 1.00 41.69 799 ASN A N 1
ATOM 4960 C CA . ASN A 1 802 ? 6.185 45.661 34.912 1.00 44.13 799 ASN A CA 1
ATOM 4961 C C . ASN A 1 802 ? 4.953 46.151 34.150 1.00 45.57 799 ASN A C 1
ATOM 4962 O O . ASN A 1 802 ? 5.078 46.666 33.038 1.00 44.77 799 ASN A O 1
ATOM 4967 N N . THR A 1 803 ? 3.771 45.980 34.737 1.00 48.17 800 THR A N 1
ATOM 4968 C CA . THR A 1 803 ? 2.525 46.406 34.092 1.00 50.36 800 THR A CA 1
ATOM 4969 C C . THR A 1 803 ? 2.431 47.924 33.935 1.00 50.76 800 THR A C 1
ATOM 4970 O O . THR A 1 803 ? 2.900 48.680 34.788 1.00 50.29 800 THR A O 1
ATOM 4974 N N . ASN A 1 804 ? 1.848 48.356 32.821 1.00 52.25 801 ASN A N 1
ATOM 4975 C CA . ASN A 1 804 ? 1.517 49.760 32.622 1.00 53.66 801 ASN A CA 1
ATOM 4976 C C . ASN A 1 804 ? 0.112 50.015 33.170 1.00 56.51 801 ASN A C 1
ATOM 4977 O O . ASN A 1 804 ? -0.892 49.730 32.506 1.00 57.64 801 ASN A O 1
ATOM 4982 N N . ASP A 1 805 ? 0.061 50.538 34.396 1.00 58.37 802 ASP A N 1
ATOM 4983 C CA . ASP A 1 805 ? -1.188 50.690 35.153 1.00 61.69 802 ASP A CA 1
ATOM 4984 C C . ASP A 1 805 ? -2.137 51.744 34.586 1.00 63.28 802 ASP A C 1
ATOM 4985 O O . ASP A 1 805 ? -3.354 51.637 34.758 1.00 65.18 802 ASP A O 1
ATOM 4990 N N . SER A 1 806 ? -1.577 52.756 33.922 1.00 63.17 803 SER A N 1
ATOM 4991 C CA . SER A 1 806 ? -2.366 53.848 33.339 1.00 64.78 803 SER A CA 1
ATOM 4992 C C . SER A 1 806 ? -3.325 53.379 32.237 1.00 66.57 803 SER A C 1
ATOM 4993 O O . SER A 1 806 ? -4.405 53.953 32.059 1.00 68.07 803 SER A O 1
ATOM 4996 N N . VAL A 1 807 ? -2.925 52.335 31.513 1.00 66.91 804 VAL A N 1
ATOM 4997 C CA . VAL A 1 807 ? -3.731 51.774 30.427 1.00 68.76 804 VAL A CA 1
ATOM 4998 C C . VAL A 1 807 ? -4.910 50.955 30.971 1.00 71.18 804 VAL A C 1
ATOM 4999 O O . VAL A 1 807 ? -4.725 50.005 31.739 1.00 71.39 804 VAL A O 1
ATOM 5003 N N . ILE A 1 808 ? -6.118 51.351 30.571 1.00 73.37 805 ILE A N 1
ATOM 5004 C CA . ILE A 1 808 ? -7.344 50.638 30.924 1.00 76.03 805 ILE A CA 1
ATOM 5005 C C . ILE A 1 808 ? -7.589 49.538 29.879 1.00 76.87 805 ILE A C 1
ATOM 5006 O O . ILE A 1 808 ? -7.408 49.783 28.681 1.00 76.59 805 ILE A O 1
ATOM 5011 N N . PRO A 1 809 ? -7.969 48.332 30.320 1.00 78.10 806 PRO A N 1
ATOM 5012 C CA . PRO A 1 809 ? -8.237 47.207 29.403 1.00 78.84 806 PRO A CA 1
ATOM 5013 C C . PRO A 1 809 ? -9.444 47.398 28.459 1.00 80.63 806 PRO A C 1
ATOM 5014 O O . PRO A 1 809 ? -10.280 46.497 28.323 1.00 82.42 806 PRO A O 1
ATOM 5018 N N . ASN A 1 810 ? -9.519 48.564 27.820 1.00 80.15 807 ASN A N 1
ATOM 5019 C CA . ASN A 1 810 ? -10.448 48.814 26.720 1.00 81.44 807 ASN A CA 1
ATOM 5020 C C . ASN A 1 810 ? -9.647 48.904 25.423 1.00 79.85 807 ASN A C 1
ATOM 5021 O O . ASN A 1 810 ? -8.824 49.810 25.252 1.00 78.22 807 ASN A O 1
ATOM 5026 N N . VAL A 1 811 ? -9.885 47.953 24.520 1.00 80.26 808 VAL A N 1
ATOM 5027 C CA . VAL A 1 811 ? -9.094 47.816 23.285 1.00 78.73 808 VAL A CA 1
ATOM 5028 C C . VAL A 1 811 ? -9.252 48.983 22.289 1.00 78.51 808 VAL A C 1
ATOM 5029 O O . VAL A 1 811 ? -8.447 49.122 21.361 1.00 77.41 808 VAL A O 1
ATOM 5033 N N . SER A 1 812 ? -10.277 49.813 22.491 1.00 79.25 809 SER A N 1
ATOM 5034 C CA . SER A 1 812 ? -10.541 50.956 21.615 1.00 79.00 809 SER A CA 1
ATOM 5035 C C . SER A 1 812 ? -9.580 52.118 21.883 1.00 76.53 809 SER A C 1
ATOM 5036 O O . SER A 1 812 ? -9.616 52.735 22.950 1.00 76.04 809 SER A O 1
ATOM 5039 N N . VAL A 1 813 ? -8.722 52.400 20.902 1.00 74.74 810 VAL A N 1
ATOM 5040 C CA . VAL A 1 813 ? -7.725 53.472 20.989 1.00 72.20 810 VAL A CA 1
ATOM 5041 C C . VAL A 1 813 ? -7.901 54.441 19.819 1.00 72.52 810 VAL A C 1
ATOM 5042 O O . VAL A 1 813 ? -7.888 54.027 18.657 1.00 73.02 810 VAL A O 1
ATOM 5046 N N . GLN A 1 814 ? -8.071 55.724 20.130 1.00 72.09 811 GLN A N 1
ATOM 5047 C CA . GLN A 1 814 ? -8.184 56.763 19.100 1.00 72.37 811 GLN A CA 1
ATOM 5048 C C . GLN A 1 814 ? -6.971 57.686 19.048 1.00 70.12 811 GLN A C 1
ATOM 5049 O O . GLN A 1 814 ? -6.230 57.810 20.025 1.00 68.40 811 GLN A O 1
ATOM 5055 N N . CYS A 1 815 ? -6.785 58.325 17.893 1.00 70.09 812 CYS A N 1
ATOM 5056 C CA . CYS A 1 815 ? -5.724 59.311 17.678 1.00 68.44 812 CYS A CA 1
ATOM 5057 C C . CYS A 1 815 ? -5.936 60.543 18.563 1.00 68.05 812 CYS A C 1
ATOM 5058 O O . CYS A 1 815 ? -7.041 61.083 18.616 1.00 69.62 812 CYS A O 1
ATOM 5061 N N . PRO A 1 816 ? -4.884 60.977 19.261 1.00 66.10 813 PRO A N 1
ATOM 5062 C CA . PRO A 1 816 ? -4.977 62.097 20.202 1.00 65.71 813 PRO A CA 1
ATOM 5063 C C . PRO A 1 816 ? -4.988 63.477 19.537 1.00 66.21 813 PRO A C 1
ATOM 5064 O O . PRO A 1 816 ? -5.252 64.475 20.209 1.00 66.19 813 PRO A O 1
ATOM 5068 N N . ILE A 1 817 ? -4.693 63.527 18.240 1.00 66.64 814 ILE A N 1
ATOM 5069 C CA . ILE A 1 817 ? -4.685 64.785 17.489 1.00 67.53 814 ILE A CA 1
ATOM 5070 C C . ILE A 1 817 ? -5.612 64.745 16.270 1.00 69.88 814 ILE A C 1
ATOM 5071 O O . ILE A 1 817 ? -5.962 63.669 15.780 1.00 70.54 814 ILE A O 1
ATOM 5076 N N . ASP A 1 818 ? -6.003 65.925 15.792 1.00 71.28 815 ASP A N 1
ATOM 5077 C CA . ASP A 1 818 ? -6.879 66.051 14.628 1.00 73.88 815 ASP A CA 1
ATOM 5078 C C . ASP A 1 818 ? -6.114 65.964 13.309 1.00 74.11 815 ASP A C 1
ATOM 5079 O O . ASP A 1 818 ? -4.994 66.469 13.190 1.00 72.75 815 ASP A O 1
ATOM 5084 N N . VAL A 1 819 ? -6.737 65.322 12.323 1.00 76.04 816 VAL A N 1
ATOM 5085 C CA . VAL A 1 819 ? -6.156 65.178 10.988 1.00 76.76 816 VAL A CA 1
ATOM 5086 C C . VAL A 1 819 ? -7.043 65.880 9.955 1.00 79.49 816 VAL A C 1
ATOM 5087 O O . VAL A 1 819 ? -8.271 65.798 10.030 1.00 81.37 816 VAL A O 1
ATOM 5091 N N . THR A 1 820 ? -6.418 66.567 8.998 1.00 80.01 817 THR A N 1
ATOM 5092 C CA . THR A 1 820 ? -7.146 67.362 7.998 1.00 82.54 817 THR A CA 1
ATOM 5093 C C . THR A 1 820 ? -7.451 66.595 6.705 1.00 84.44 817 THR A C 1
ATOM 5094 O O . THR A 1 820 ? -8.588 66.620 6.219 1.00 86.86 817 THR A O 1
ATOM 5098 N N . SER A 1 821 ? -6.440 65.927 6.152 1.00 83.41 818 SER A N 1
ATOM 5099 C CA . SER A 1 821 ? -6.575 65.253 4.855 1.00 85.12 818 SER A CA 1
ATOM 5100 C C . SER A 1 821 ? -7.262 63.888 4.942 1.00 85.50 818 SER A C 1
ATOM 5101 O O . SER A 1 821 ? -7.244 63.237 5.991 1.00 83.86 818 SER A O 1
ATOM 5104 N N . ALA A 1 822 ? -7.863 63.469 3.828 1.00 87.68 819 ALA A N 1
ATOM 5105 C CA . ALA A 1 822 ? -8.607 62.209 3.748 1.00 88.44 819 ALA A CA 1
ATOM 5106 C C . ALA A 1 822 ? -7.705 60.973 3.747 1.00 86.65 819 ALA A C 1
ATOM 5107 O O . ALA A 1 822 ? -8.105 59.907 4.225 1.00 86.40 819 ALA A O 1
ATOM 5109 N N . ASP A 1 823 ? -6.499 61.119 3.199 1.00 85.44 820 ASP A N 1
ATOM 5110 C CA . ASP A 1 823 ? -5.526 60.026 3.162 1.00 83.60 820 ASP A CA 1
ATOM 5111 C C . ASP A 1 823 ? -4.896 59.798 4.535 1.00 80.43 820 ASP A C 1
ATOM 5112 O O . ASP A 1 823 ? -4.584 58.663 4.900 1.00 79.32 820 ASP A O 1
ATOM 5117 N N . ALA A 1 824 ? -4.718 60.884 5.284 1.00 78.92 821 ALA A N 1
ATOM 5118 C CA . ALA A 1 824 ? -4.112 60.823 6.611 1.00 75.97 821 ALA A CA 1
ATOM 5119 C C . ALA A 1 824 ? -5.089 60.316 7.674 1.00 75.55 821 ALA A C 1
ATOM 5120 O O . ALA A 1 824 ? -4.682 59.617 8.602 1.00 73.79 821 ALA A O 1
ATOM 5122 N N . LEU A 1 825 ? -6.369 60.663 7.529 1.00 77.09 822 LEU A N 1
ATOM 5123 C CA . LEU A 1 825 ? -7.431 60.113 8.380 1.00 77.17 822 LEU A CA 1
ATOM 5124 C C . LEU A 1 825 ? -7.578 58.602 8.159 1.00 77.03 822 LEU A C 1
ATOM 5125 O O . LEU A 1 825 ? -7.961 57.864 9.072 1.00 76.48 822 LEU A O 1
ATOM 5130 N N . GLN A 1 826 ? -7.267 58.157 6.943 1.00 77.38 823 GLN A N 1
ATOM 5131 C CA . GLN A 1 826 ? -7.309 56.742 6.583 1.00 77.22 823 GLN A CA 1
ATOM 5132 C C . GLN A 1 826 ? -6.159 55.969 7.228 1.00 74.00 823 GLN A C 1
ATOM 5133 O O . GLN A 1 826 ? -6.361 54.866 7.738 1.00 73.69 823 GLN A O 1
ATOM 5139 N N . LYS A 1 827 ? -4.962 56.553 7.204 1.00 71.49 824 LYS A N 1
ATOM 5140 C CA . LYS A 1 827 ? -3.771 55.889 7.742 1.00 68.41 824 LYS A CA 1
ATOM 5141 C C . LYS A 1 827 ? -3.532 56.153 9.237 1.00 65.74 824 LYS A C 1
ATOM 5142 O O . LYS A 1 827 ? -2.852 55.373 9.902 1.00 64.06 824 LYS A O 1
ATOM 5148 N N . TYR A 1 828 ? -4.098 57.242 9.755 1.00 65.25 825 TYR A N 1
ATOM 5149 C CA . TYR A 1 828 ? -4.037 57.539 11.189 1.00 63.05 825 TYR A CA 1
ATOM 5150 C C . TYR A 1 828 ? -5.439 57.644 11.794 1.00 64.39 825 TYR A C 1
ATOM 5151 O O . TYR A 1 828 ? -5.844 58.697 12.293 1.00 64.69 825 TYR A O 1
ATOM 5160 N N . GLY A 1 829 ? -6.170 56.535 11.747 1.00 65.36 826 GLY A N 1
ATOM 5161 C CA . GLY A 1 829 ? -7.514 56.469 12.313 1.00 66.85 826 GLY A CA 1
ATOM 5162 C C . GLY A 1 829 ? -7.556 55.712 13.626 1.00 65.78 826 GLY A C 1
ATOM 5163 O O . GLY A 1 829 ? -6.515 55.399 14.208 1.00 63.73 826 GLY A O 1
ATOM 5164 N N . SER A 1 830 ? -8.769 55.419 14.088 1.00 67.33 827 SER A N 1
ATOM 5165 C CA . SER A 1 830 ? -8.982 54.697 15.341 1.00 66.82 827 SER A CA 1
ATOM 5166 C C . SER A 1 830 ? -8.564 53.232 15.255 1.00 66.21 827 SER A C 1
ATOM 5167 O O . SER A 1 830 ? -8.554 52.633 14.177 1.00 67.00 827 SER A O 1
ATOM 5170 N N . ILE A 1 831 ? -8.211 52.672 16.408 1.00 64.83 828 ILE A N 1
ATOM 5171 C CA . ILE A 1 831 ? -7.883 51.260 16.537 1.00 64.32 828 ILE A CA 1
ATOM 5172 C C . ILE A 1 831 ? -8.895 50.652 17.506 1.00 65.52 828 ILE A C 1
ATOM 5173 O O . ILE A 1 831 ? -8.749 50.760 18.726 1.00 64.67 828 ILE A O 1
ATOM 5178 N N . ASP A 1 832 ? -9.934 50.038 16.946 1.00 67.66 829 ASP A N 1
ATOM 5179 C CA . ASP A 1 832 ? -11.030 49.474 17.735 1.00 69.17 829 ASP A CA 1
ATOM 5180 C C . ASP A 1 832 ? -10.624 48.226 18.513 1.00 68.13 829 ASP A C 1
ATOM 5181 O O . ASP A 1 832 ? -11.185 47.944 19.575 1.00 68.76 829 ASP A O 1
ATOM 5186 N N . ASP A 1 833 ? -9.652 47.488 17.981 1.00 66.53 830 ASP A N 1
ATOM 5187 C CA . ASP A 1 833 ? -9.126 46.301 18.646 1.00 65.31 830 ASP A CA 1
ATOM 5188 C C . ASP A 1 833 ? -7.597 46.359 18.775 1.00 62.26 830 ASP A C 1
ATOM 5189 O O . ASP A 1 833 ? -6.865 45.946 17.870 1.00 61.58 830 ASP A O 1
ATOM 5194 N N . ASN A 1 834 ? -7.130 46.882 19.908 1.00 60.35 831 ASN A N 1
ATOM 5195 C CA . ASN A 1 834 ? -5.701 46.956 20.210 1.00 57.40 831 ASN A CA 1
ATOM 5196 C C . ASN A 1 834 ? -5.154 45.596 20.642 1.00 56.61 831 ASN A C 1
ATOM 5197 O O . ASN A 1 834 ? -5.288 45.199 21.805 1.00 56.57 831 ASN A O 1
ATOM 5202 N N . GLN A 1 835 ? -4.539 44.895 19.690 1.00 55.89 832 GLN A N 1
ATOM 5203 C CA . GLN A 1 835 ? -3.963 43.572 19.921 1.00 54.91 832 GLN A CA 1
ATOM 5204 C C . GLN A 1 835 ? -2.477 43.686 20.268 1.00 52.41 832 GLN A C 1
ATOM 5205 O O . GLN A 1 835 ? -1.610 43.132 19.580 1.00 51.56 832 GLN A O 1
ATOM 5211 N N . SER A 1 836 ? -2.203 44.418 21.348 1.00 51.06 833 SER A N 1
ATOM 5212 C CA . SER A 1 836 ? -0.851 44.633 21.856 1.00 48.67 833 SER A CA 1
ATOM 5213 C C . SER A 1 836 ? -0.888 45.004 23.338 1.00 48.01 833 SER A C 1
ATOM 5214 O O . SER A 1 836 ? -1.921 45.432 23.847 1.00 49.01 833 SER A O 1
ATOM 5217 N N . ILE A 1 837 ? 0.237 44.828 24.027 1.00 46.32 834 ILE A N 1
ATOM 5218 C CA . ILE A 1 837 ? 0.365 45.274 25.418 1.00 45.66 834 ILE A CA 1
ATOM 5219 C C . ILE A 1 837 ? 1.500 46.277 25.592 1.00 43.73 834 ILE A C 1
ATOM 5220 O O . ILE A 1 837 ? 2.515 46.213 24.893 1.00 42.49 834 ILE A O 1
ATOM 5225 N N . SER A 1 838 ? 1.314 47.208 26.525 1.00 43.42 835 SER A N 1
ATOM 5226 C CA . SER A 1 838 ? 2.380 48.119 26.919 1.00 41.84 835 SER A CA 1
ATOM 5227 C C . SER A 1 838 ? 2.844 47.817 28.339 1.00 41.07 835 SER A C 1
ATOM 5228 O O . SER A 1 838 ? 2.042 47.445 29.203 1.00 42.10 835 SER A O 1
ATOM 5231 N N . LEU A 1 839 ? 4.143 47.987 28.562 1.00 39.21 836 LEU A N 1
ATOM 5232 C CA . LEU A 1 839 ? 4.783 47.656 29.827 1.00 38.36 836 LEU A CA 1
ATOM 5233 C C . LEU A 1 839 ? 5.803 48.731 30.167 1.00 36.97 836 LEU A C 1
ATOM 5234 O O . LEU A 1 839 ? 6.444 49.278 29.271 1.00 35.92 836 LEU A O 1
ATOM 5239 N N . VAL A 1 840 ? 5.970 49.026 31.455 1.00 36.82 837 VAL A N 1
ATOM 5240 C CA . VAL A 1 840 ? 7.086 49.882 31.861 1.00 35.60 837 VAL A CA 1
ATOM 5241 C C . VAL A 1 840 ? 8.364 49.050 31.781 1.00 34.48 837 VAL A C 1
ATOM 5242 O O . VAL A 1 840 ? 8.391 47.885 32.197 1.00 34.87 837 VAL A O 1
ATOM 5246 N N . PHE A 1 841 ? 9.403 49.646 31.210 1.00 33.13 838 PHE A N 1
ATOM 5247 C CA . PHE A 1 841 ? 10.625 48.927 30.898 1.00 32.26 838 PHE A CA 1
ATOM 5248 C C . PHE A 1 841 ? 11.845 49.615 31.508 1.00 31.61 838 PHE A C 1
ATOM 5249 O O . PHE A 1 841 ? 12.004 50.830 31.391 1.00 30.88 838 PHE A O 1
ATOM 5257 N N . GLU A 1 842 ? 12.693 48.827 32.166 1.00 31.85 839 GLU A N 1
ATOM 5258 C CA . GLU A 1 842 ? 13.947 49.318 32.729 1.00 32.23 839 GLU A CA 1
ATOM 5259 C C . GLU A 1 842 ? 15.106 48.523 32.147 1.00 31.67 839 GLU A C 1
ATOM 5260 O O . GLU A 1 842 ? 15.141 47.292 32.265 1.00 32.03 839 GLU A O 1
ATOM 5266 N N . VAL A 1 843 ? 16.048 49.224 31.518 1.00 31.24 840 VAL A N 1
ATOM 5267 C CA . VAL A 1 843 ? 17.272 48.598 31.014 1.00 30.99 840 VAL A CA 1
ATOM 5268 C C . VAL A 1 843 ? 18.075 47.981 32.161 1.00 31.04 840 VAL A C 1
ATOM 5269 O O . VAL A 1 843 ? 18.025 48.472 33.292 1.00 31.25 840 VAL A O 1
ATOM 5273 N N . PRO A 1 844 ? 18.808 46.906 31.879 1.00 30.94 841 PRO A N 1
ATOM 5274 C CA . PRO A 1 844 ? 19.708 46.333 32.878 1.00 31.07 841 PRO A CA 1
ATOM 5275 C C . PRO A 1 844 ? 20.868 47.286 33.153 1.00 30.97 841 PRO A C 1
ATOM 5276 O O . PRO A 1 844 ? 21.203 48.122 32.306 1.00 30.30 841 PRO A O 1
ATOM 5280 N N . LYS A 1 845 ? 21.442 47.194 34.347 1.00 31.61 842 LYS A N 1
ATOM 5281 C CA . LYS A 1 845 ? 22.596 48.008 34.681 1.00 32.17 842 LYS A CA 1
ATOM 5282 C C . LYS A 1 845 ? 23.719 47.126 35.177 1.00 32.21 842 LYS A C 1
ATOM 5283 O O . LYS A 1 845 ? 23.580 46.417 36.179 1.00 32.45 842 LYS A O 1
ATOM 5289 N N . SER A 1 846 ? 24.830 47.169 34.451 1.00 31.65 843 SER A N 1
ATOM 5290 C CA . SER A 1 846 ? 25.981 46.348 34.777 1.00 31.76 843 SER A CA 1
ATOM 5291 C C . SER A 1 846 ? 26.703 46.884 36.007 1.00 32.07 843 SER A C 1
ATOM 5292 O O . SER A 1 846 ? 26.765 48.094 36.223 1.00 32.00 843 SER A O 1
ATOM 5295 N N . HIS A 1 847 ? 27.246 45.966 36.802 1.00 32.75 844 HIS A N 1
ATOM 5296 C CA . HIS A 1 847 ? 28.088 46.304 37.948 1.00 33.26 844 HIS A CA 1
ATOM 5297 C C . HIS A 1 847 ? 29.535 46.551 37.518 1.00 32.34 844 HIS A C 1
ATOM 5298 O O . HIS A 1 847 ? 30.400 46.817 38.359 1.00 33.10 844 HIS A O 1
ATOM 5305 N N . PHE A 1 848 ? 29.790 46.462 36.215 1.00 30.36 845 PHE A N 1
ATOM 5306 C CA . PHE A 1 848 ? 31.152 46.470 35.690 1.00 29.42 845 PHE A CA 1
ATOM 5307 C C . PHE A 1 848 ? 31.378 47.597 34.691 1.00 28.53 845 PHE A C 1
ATOM 5308 O O . PHE A 1 848 ? 30.456 48.004 33.984 1.00 28.10 845 PHE A O 1
ATOM 5316 N N . VAL A 1 849 ? 32.611 48.097 34.654 1.00 28.44 846 VAL A N 1
ATOM 5317 C CA . VAL A 1 849 ? 33.059 49.036 33.627 1.00 28.02 846 VAL A CA 1
ATOM 5318 C C . VAL A 1 849 ? 32.868 48.388 32.255 1.00 27.28 846 VAL A C 1
ATOM 5319 O O . VAL A 1 849 ? 33.275 47.241 32.034 1.00 27.35 846 VAL A O 1
ATOM 5323 N N . HIS A 1 850 ? 32.228 49.116 31.345 1.00 26.33 847 HIS A N 1
ATOM 5324 C CA . HIS A 1 850 ? 32.015 48.616 29.997 1.00 25.72 847 HIS A CA 1
ATOM 5325 C C . HIS A 1 850 ? 33.304 48.730 29.190 1.00 26.07 847 HIS A C 1
ATOM 5326 O O . HIS A 1 850 ? 33.912 49.807 29.119 1.00 26.03 847 HIS A O 1
ATOM 5333 N N . LYS A 1 851 ? 33.730 47.613 28.602 1.00 26.00 848 LYS A N 1
ATOM 5334 C CA . LYS A 1 851 ? 35.005 47.574 27.887 1.00 26.57 848 LYS A CA 1
ATOM 5335 C C . LYS A 1 851 ? 34.845 47.885 26.404 1.00 26.91 848 LYS A C 1
ATOM 5336 O O . LYS A 1 851 ? 33.900 47.436 25.757 1.00 26.29 848 LYS A O 1
ATOM 5342 N N . SER A 1 852 ? 35.783 48.670 25.882 1.00 28.01 849 SER A N 1
ATOM 5343 C CA . SER A 1 852 ? 35.843 48.992 24.461 1.00 28.90 849 SER A CA 1
ATOM 5344 C C . SER A 1 852 ? 36.485 47.845 23.676 1.00 29.99 849 SER A C 1
ATOM 5345 O O . SER A 1 852 ? 37.651 47.910 23.292 1.00 30.97 849 SER A O 1
ATOM 5356 N N . LEU A 1 854 ? 35.370 44.304 20.881 1.00 30.06 851 LEU A N 1
ATOM 5357 C CA . LEU A 1 854 ? 34.384 43.592 20.094 1.00 28.74 851 LEU A CA 1
ATOM 5358 C C . LEU A 1 854 ? 33.876 42.380 20.870 1.00 27.85 851 LEU A C 1
ATOM 5359 O O . LEU A 1 854 ? 34.632 41.742 21.605 1.00 27.62 851 LEU A O 1
ATOM 5364 N N . LEU A 1 855 ? 32.592 42.077 20.708 1.00 26.77 852 LEU A N 1
ATOM 5365 C CA . LEU A 1 855 ? 31.999 40.881 21.299 1.00 26.42 852 LEU A CA 1
ATOM 5366 C C . LEU A 1 855 ? 32.480 39.633 20.569 1.00 26.89 852 LEU A C 1
ATOM 5367 O O . LEU A 1 855 ? 32.818 39.693 19.389 1.00 27.41 852 LEU A O 1
ATOM 5372 N N . ARG A 1 856 ? 32.513 38.501 21.266 1.00 26.90 853 ARG A N 1
ATOM 5373 C CA . ARG A 1 856 ? 32.741 37.228 20.590 1.00 27.45 853 ARG A CA 1
ATOM 5374 C C . ARG A 1 856 ? 31.565 36.931 19.647 1.00 27.52 853 ARG A C 1
ATOM 5375 O O . ARG A 1 856 ? 30.427 37.346 19.908 1.00 25.99 853 ARG A O 1
ATOM 5383 N N . GLY A 1 857 ? 31.854 36.235 18.551 1.00 28.48 854 GLY A N 1
ATOM 5384 C CA . GLY A 1 857 ? 30.830 35.863 17.586 1.00 30.10 854 GLY A CA 1
ATOM 5385 C C . GLY A 1 857 ? 30.560 36.926 16.541 1.00 31.29 854 GLY A C 1
ATOM 5386 O O . GLY A 1 857 ? 29.776 36.712 15.621 1.00 31.58 854 GLY A O 1
ATOM 5387 N N . VAL A 1 858 ? 31.211 38.074 16.702 1.00 32.47 855 VAL A N 1
ATOM 5388 C CA . VAL A 1 858 ? 31.172 39.170 15.745 1.00 34.31 855 VAL A CA 1
ATOM 5389 C C . VAL A 1 858 ? 31.692 38.712 14.372 1.00 36.51 855 VAL A C 1
ATOM 5390 O O . VAL A 1 858 ? 32.838 38.273 14.239 1.00 37.11 855 VAL A O 1
ATOM 5394 N N . LYS A 1 859 ? 30.821 38.778 13.370 1.00 38.37 856 LYS A N 1
ATOM 5395 C CA . LYS A 1 859 ? 31.199 38.462 11.996 1.00 41.40 856 LYS A CA 1
ATOM 5396 C C . LYS A 1 859 ? 31.235 39.758 11.207 1.00 42.92 856 LYS A C 1
ATOM 5397 O O . LYS A 1 859 ? 30.214 40.428 11.042 1.00 43.02 856 LYS A O 1
ATOM 5411 N N . PRO A 1 861 ? 31.365 42.881 8.726 1.00 48.08 858 PRO A N 1
ATOM 5412 C CA . PRO A 1 861 ? 30.784 43.271 7.442 1.00 49.27 858 PRO A CA 1
ATOM 5413 C C . PRO A 1 861 ? 31.842 43.303 6.350 1.00 50.94 858 PRO A C 1
ATOM 5414 O O . PRO A 1 861 ? 33.006 43.619 6.624 1.00 50.94 858 PRO A O 1
ATOM 5418 N N . ASN A 1 862 ? 31.432 42.953 5.132 1.00 52.23 859 ASN A N 1
ATOM 5419 C CA . ASN A 1 862 ? 32.323 42.920 3.974 1.00 54.14 859 ASN A CA 1
ATOM 5420 C C . ASN A 1 862 ? 33.175 44.175 3.828 1.00 54.76 859 ASN A C 1
ATOM 5421 O O . ASN A 1 862 ? 32.683 45.294 3.983 1.00 54.31 859 ASN A O 1
ATOM 5426 N N . ARG A 1 863 ? 34.458 43.966 3.545 1.00 56.01 860 ARG A N 1
ATOM 5427 C CA . ARG A 1 863 ? 35.422 45.046 3.361 1.00 57.18 860 ARG A CA 1
ATOM 5428 C C . ARG A 1 863 ? 35.124 45.807 2.067 1.00 58.93 860 ARG A C 1
ATOM 5429 O O . ARG A 1 863 ? 34.875 45.197 1.025 1.00 60.23 860 ARG A O 1
ATOM 5437 N N . VAL A 1 864 ? 35.151 47.136 2.140 1.00 59.20 861 VAL A N 1
ATOM 5438 C CA . VAL A 1 864 ? 34.722 47.989 1.023 1.00 60.75 861 VAL A CA 1
ATOM 5439 C C . VAL A 1 864 ? 35.888 48.731 0.342 1.00 62.68 861 VAL A C 1
ATOM 5440 O O . VAL A 1 864 ? 35.835 49.011 -0.863 1.00 64.29 861 VAL A O 1
ATOM 5444 N N . LEU A 1 865 ? 36.941 49.025 1.105 1.00 62.47 862 LEU A N 1
ATOM 5445 C CA . LEU A 1 865 ? 38.059 49.832 0.603 1.00 64.49 862 LEU A CA 1
ATOM 5446 C C . LEU A 1 865 ? 38.975 49.078 -0.364 1.00 66.78 862 LEU A C 1
ATOM 5447 O O . LEU A 1 865 ? 39.650 48.120 0.019 1.00 66.69 862 LEU A O 1
ATOM 5452 N N . THR A 1 866 ? 38.984 49.537 -1.616 1.00 69.25 863 THR A N 1
ATOM 5453 C CA . THR A 1 866 ? 39.748 48.925 -2.710 1.00 71.85 863 THR A CA 1
ATOM 5454 C C . THR A 1 866 ? 41.205 49.404 -2.656 1.00 73.40 863 THR A C 1
ATOM 5455 O O . THR A 1 866 ? 41.489 50.404 -1.998 1.00 73.03 863 THR A O 1
ATOM 5459 N N . PRO A 1 867 ? 42.134 48.691 -3.304 1.00 75.39 864 PRO A N 1
ATOM 5460 C CA . PRO A 1 867 ? 43.489 49.205 -3.532 1.00 77.52 864 PRO A CA 1
ATOM 5461 C C . PRO A 1 867 ? 43.565 50.722 -3.756 1.00 78.78 864 PRO A C 1
ATOM 5462 O O . PRO A 1 867 ? 44.399 51.390 -3.139 1.00 78.69 864 PRO A O 1
ATOM 5466 N N . GLU A 1 868 ? 42.695 51.246 -4.622 1.00 80.07 865 GLU A N 1
ATOM 5467 C CA . GLU A 1 868 ? 42.629 52.681 -4.921 1.00 81.60 865 GLU A CA 1
ATOM 5468 C C . GLU A 1 868 ? 42.335 53.543 -3.692 1.00 79.70 865 GLU A C 1
ATOM 5469 O O . GLU A 1 868 ? 42.912 54.622 -3.540 1.00 80.52 865 GLU A O 1
ATOM 5475 N N . ASP A 1 869 ? 41.435 53.064 -2.832 1.00 77.49 866 ASP A N 1
ATOM 5476 C CA . ASP A 1 869 ? 41.077 53.759 -1.591 1.00 75.68 866 ASP A CA 1
ATOM 5477 C C . ASP A 1 869 ? 42.230 53.774 -0.589 1.00 75.47 866 ASP A C 1
ATOM 5478 O O . ASP A 1 869 ? 42.546 54.818 -0.014 1.00 75.24 866 ASP A O 1
ATOM 5483 N N . ILE A 1 870 ? 42.845 52.609 -0.387 1.00 75.81 867 ILE A N 1
ATOM 5484 C CA . ILE A 1 870 ? 43.948 52.449 0.562 1.00 76.02 867 ILE A CA 1
ATOM 5485 C C . ILE A 1 870 ? 45.176 53.244 0.120 1.00 78.75 867 ILE A C 1
ATOM 5486 O O . ILE A 1 870 ? 45.847 53.854 0.956 1.00 78.71 867 ILE A O 1
ATOM 5491 N N . ASN A 1 871 ? 45.453 53.241 -1.188 1.00 81.47 868 ASN A N 1
ATOM 5492 C CA . ASN A 1 871 ? 46.510 54.070 -1.776 1.00 84.41 868 ASN A CA 1
ATOM 5493 C C . ASN A 1 871 ? 46.388 55.534 -1.359 1.00 84.39 868 ASN A C 1
ATOM 5494 O O . ASN A 1 871 ? 47.335 56.113 -0.828 1.00 84.93 868 ASN A O 1
ATOM 5499 N N . GLN A 1 872 ? 45.210 56.111 -1.593 1.00 83.98 869 GLN A N 1
ATOM 5500 C CA . GLN A 1 872 ? 44.936 57.519 -1.298 1.00 84.38 869 GLN A CA 1
ATOM 5501 C C . GLN A 1 872 ? 45.173 57.897 0.165 1.00 82.72 869 GLN A C 1
ATOM 5502 O O . GLN A 1 872 ? 45.729 58.960 0.446 1.00 83.49 869 GLN A O 1
ATOM 5508 N N . VAL A 1 873 ? 44.751 57.026 1.084 1.00 80.74 870 VAL A N 1
ATOM 5509 C CA . VAL A 1 873 ? 44.891 57.267 2.526 1.00 79.23 870 VAL A CA 1
ATOM 5510 C C . VAL A 1 873 ? 46.361 57.257 2.959 1.00 80.72 870 VAL A C 1
ATOM 5511 O O . VAL A 1 873 ? 46.766 58.056 3.807 1.00 80.41 870 VAL A O 1
ATOM 5515 N N . ARG A 1 874 ? 47.143 56.359 2.359 1.00 82.61 871 ARG A N 1
ATOM 5516 C CA . ARG A 1 874 ? 48.584 56.242 2.614 1.00 84.66 871 ARG A CA 1
ATOM 5517 C C . ARG A 1 874 ? 49.342 57.531 2.300 1.00 87.03 871 ARG A C 1
ATOM 5518 O O . ARG A 1 874 ? 50.112 58.024 3.127 1.00 87.19 871 ARG A O 1
ATOM 5526 N N . ALA A 1 875 ? 49.120 58.060 1.097 1.00 89.19 872 ALA A N 1
ATOM 5527 C CA . ALA A 1 875 ? 49.822 59.247 0.610 1.00 91.97 872 ALA A CA 1
ATOM 5528 C C . ALA A 1 875 ? 49.449 60.512 1.380 1.00 91.26 872 ALA A C 1
ATOM 5529 O O . ALA A 1 875 ? 50.298 61.376 1.615 1.00 92.70 872 ALA A O 1
ATOM 5531 N N . GLU A 1 876 ? 48.181 60.608 1.773 1.00 89.31 873 GLU A N 1
ATOM 5532 C CA . GLU A 1 876 ? 47.664 61.786 2.468 1.00 88.63 873 GLU A CA 1
ATOM 5533 C C . GLU A 1 876 ? 48.229 61.950 3.881 1.00 87.52 873 GLU A C 1
ATOM 5534 O O . GLU A 1 876 ? 48.465 63.074 4.327 1.00 87.96 873 GLU A O 1
ATOM 5540 N N . ARG A 1 877 ? 48.446 60.832 4.574 1.00 86.38 874 ARG A N 1
ATOM 5541 C CA . ARG A 1 877 ? 49.033 60.852 5.917 1.00 85.54 874 ARG A CA 1
ATOM 5542 C C . ARG A 1 877 ? 50.556 60.946 5.864 1.00 87.88 874 ARG A C 1
ATOM 5543 O O . ARG A 1 877 ? 51.159 61.786 6.533 1.00 88.48 874 ARG A O 1
ATOM 5559 N N . LEU B 2 2 ? 35.495 -15.604 20.966 1.00 46.37 2 LEU B N 1
ATOM 5560 C CA . LEU B 2 2 ? 35.950 -14.479 20.160 1.00 44.35 2 LEU B CA 1
ATOM 5561 C C . LEU B 2 2 ? 34.927 -14.230 19.054 1.00 43.72 2 LEU B C 1
ATOM 5562 O O . LEU B 2 2 ? 34.555 -15.150 18.320 1.00 44.37 2 LEU B O 1
ATOM 5567 N N . ARG B 2 3 ? 34.467 -12.986 18.955 1.00 41.98 3 ARG B N 1
ATOM 5568 C CA . ARG B 2 3 ? 33.506 -12.582 17.934 1.00 41.23 3 ARG B CA 1
ATOM 5569 C C . ARG B 2 3 ? 34.044 -11.381 17.160 1.00 39.86 3 ARG B C 1
ATOM 5570 O O . ARG B 2 3 ? 34.726 -10.525 17.725 1.00 38.48 3 ARG B O 1
ATOM 5578 N N . GLU B 2 4 ? 33.739 -11.338 15.866 1.00 39.61 4 GLU B N 1
ATOM 5579 C CA . GLU B 2 4 ? 34.188 -10.260 14.986 1.00 39.08 4 GLU B CA 1
ATOM 5580 C C . GLU B 2 4 ? 33.009 -9.510 14.382 1.00 38.52 4 GLU B C 1
ATOM 5581 O O . GLU B 2 4 ? 31.973 -10.103 14.077 1.00 39.10 4 GLU B O 1
ATOM 5587 N N . PHE B 2 5 ? 33.183 -8.202 14.225 1.00 37.18 5 PHE B N 1
ATOM 5588 C CA . PHE B 2 5 ? 32.183 -7.333 13.624 1.00 36.89 5 PHE B CA 1
ATOM 5589 C C . PHE B 2 5 ? 32.834 -6.566 12.482 1.00 37.29 5 PHE B C 1
ATOM 5590 O O . PHE B 2 5 ? 33.761 -5.784 12.698 1.00 36.56 5 PHE B O 1
ATOM 5598 N N . SER B 2 6 ? 32.341 -6.796 11.270 1.00 38.61 6 SER B N 1
ATOM 5599 C CA . SER B 2 6 ? 32.864 -6.139 10.083 1.00 39.70 6 SER B CA 1
ATOM 5600 C C . SER B 2 6 ? 32.114 -4.837 9.785 1.00 40.19 6 SER B C 1
ATOM 5601 O O . SER B 2 6 ? 30.880 -4.803 9.791 1.00 40.72 6 SER B O 1
ATOM 5604 N N . PHE B 2 7 ? 32.872 -3.770 9.536 1.00 40.38 7 PHE B N 1
ATOM 5605 C CA . PHE B 2 7 ? 32.307 -2.490 9.099 1.00 41.15 7 PHE B CA 1
ATOM 5606 C C . PHE B 2 7 ? 31.669 -2.602 7.714 1.00 43.37 7 PHE B C 1
ATOM 5607 O O . PHE B 2 7 ? 30.797 -1.808 7.365 1.00 43.74 7 PHE B O 1
ATOM 5615 N N . TYR B 2 8 ? 32.122 -3.591 6.942 1.00 45.37 8 TYR B N 1
ATOM 5616 C CA . TYR B 2 8 ? 31.683 -3.823 5.568 1.00 48.26 8 TYR B CA 1
ATOM 5617 C C . TYR B 2 8 ? 30.415 -4.674 5.475 1.00 49.37 8 TYR B C 1
ATOM 5618 O O . TYR B 2 8 ? 29.651 -4.559 4.515 1.00 50.94 8 TYR B O 1
ATOM 5627 N N . ASP B 2 9 ? 30.210 -5.532 6.471 1.00 48.96 9 ASP B N 1
ATOM 5628 C CA . ASP B 2 9 ? 29.141 -6.534 6.465 1.00 50.13 9 ASP B CA 1
ATOM 5629 C C . ASP B 2 9 ? 27.784 -5.928 6.832 1.00 50.02 9 ASP B C 1
ATOM 5630 O O . ASP B 2 9 ? 26.759 -6.610 6.777 1.00 51.08 9 ASP B O 1
ATOM 5635 N N . VAL B 2 10 ? 27.784 -4.649 7.202 1.00 48.96 10 VAL B N 1
ATOM 5636 C CA . VAL B 2 10 ? 26.562 -3.936 7.580 1.00 48.94 10 VAL B CA 1
ATOM 5637 C C . VAL B 2 10 ? 25.784 -3.489 6.331 1.00 50.68 10 VAL B C 1
ATOM 5638 O O . VAL B 2 10 ? 26.290 -2.703 5.523 1.00 50.77 10 VAL B O 1
ATOM 5642 N N . PRO B 2 11 ? 24.554 -3.986 6.182 1.00 52.00 11 PRO B N 1
ATOM 5643 C CA . PRO B 2 11 ? 23.735 -3.685 5.008 1.00 53.87 11 PRO B CA 1
ATOM 5644 C C . PRO B 2 11 ? 23.213 -2.245 5.027 1.00 53.90 11 PRO B C 1
ATOM 5645 O O . PRO B 2 11 ? 23.141 -1.638 6.102 1.00 52.64 11 PRO B O 1
ATOM 5649 N N . PRO B 2 12 ? 22.866 -1.701 3.856 1.00 55.36 12 PRO B N 1
ATOM 5650 C CA . PRO B 2 12 ? 22.245 -0.378 3.780 1.00 55.53 12 PRO B CA 1
ATOM 5651 C C . PRO B 2 12 ? 20.947 -0.343 4.584 1.00 55.57 12 PRO B C 1
ATOM 5652 O O . PRO B 2 12 ? 20.091 -1.220 4.431 1.00 56.88 12 PRO B O 1
ATOM 5656 N N . ALA B 2 13 ? 20.824 0.657 5.448 1.00 54.23 13 ALA B N 1
ATOM 5657 C CA . ALA B 2 13 ? 19.655 0.810 6.302 1.00 54.10 13 ALA B CA 1
ATOM 5658 C C . ALA B 2 13 ? 19.385 2.286 6.543 1.00 53.60 13 ALA B C 1
ATOM 5659 O O . ALA B 2 13 ? 20.249 3.134 6.299 1.00 52.88 13 ALA B O 1
ATOM 5661 N N . HIS B 2 14 ? 18.181 2.590 7.018 1.00 54.02 14 HIS B N 1
ATOM 5662 C CA . HIS B 2 14 ? 17.836 3.954 7.388 1.00 53.39 14 HIS B CA 1
ATOM 5663 C C . HIS B 2 14 ? 18.682 4.391 8.585 1.00 50.70 14 HIS B C 1
ATOM 5664 O O . HIS B 2 14 ? 19.025 3.573 9.446 1.00 49.68 14 HIS B O 1
ATOM 5671 N N . VAL B 2 15 ? 19.039 5.673 8.622 1.00 49.38 15 VAL B N 1
ATOM 5672 C CA . VAL B 2 15 ? 19.757 6.229 9.762 1.00 46.87 15 VAL B CA 1
ATOM 5673 C C . VAL B 2 15 ? 18.940 5.982 11.038 1.00 46.35 15 VAL B C 1
ATOM 5674 O O . VAL B 2 15 ? 17.733 6.235 11.054 1.00 47.45 15 VAL B O 1
ATOM 5678 N N . PRO B 2 16 ? 19.578 5.451 12.088 1.00 44.66 16 PRO B N 1
ATOM 5679 C CA . PRO B 2 16 ? 18.885 5.216 13.354 1.00 44.19 16 PRO B CA 1
ATOM 5680 C C . PRO B 2 16 ? 18.405 6.527 13.977 1.00 43.62 16 PRO B C 1
ATOM 5681 O O . PRO B 2 16 ? 19.038 7.570 13.773 1.00 42.82 16 PRO B O 1
ATOM 5685 N N . PRO B 2 17 ? 17.288 6.481 14.703 1.00 44.08 17 PRO B N 1
ATOM 5686 C CA . PRO B 2 17 ? 16.846 7.629 15.497 1.00 43.67 17 PRO B CA 1
ATOM 5687 C C . PRO B 2 17 ? 17.846 7.943 16.611 1.00 41.61 17 PRO B C 1
ATOM 5688 O O . PRO B 2 17 ? 18.320 7.033 17.301 1.00 40.84 17 PRO B O 1
ATOM 5692 N N . VAL B 2 18 ? 18.186 9.221 16.750 1.00 40.34 18 VAL B N 1
ATOM 5693 C CA . VAL B 2 18 ? 19.080 9.674 17.808 1.00 38.28 18 VAL B CA 1
ATOM 5694 C C . VAL B 2 18 ? 18.402 10.800 18.580 1.00 38.45 18 VAL B C 1
ATOM 5695 O O . VAL B 2 18 ? 18.025 11.827 18.009 1.00 38.95 18 VAL B O 1
ATOM 5699 N N . SER B 2 19 ? 18.234 10.584 19.879 1.00 37.92 19 SER B N 1
ATOM 5700 C CA . SER B 2 19 ? 17.613 11.566 20.756 1.00 38.18 19 SER B CA 1
ATOM 5701 C C . SER B 2 19 ? 18.557 12.742 21.033 1.00 36.70 19 SER B C 1
ATOM 5702 O O . SER B 2 19 ? 19.772 12.652 20.815 1.00 35.40 19 SER B O 1
ATOM 5705 N N . GLU B 2 20 ? 17.984 13.848 21.495 1.00 36.93 20 GLU B N 1
ATOM 5706 C CA . GLU B 2 20 ? 18.753 15.013 21.918 1.00 35.69 20 GLU B CA 1
ATOM 5707 C C . GLU B 2 20 ? 19.495 14.662 23.205 1.00 33.86 20 GLU B C 1
ATOM 5708 O O . GLU B 2 20 ? 18.861 14.269 24.189 1.00 34.80 20 GLU B O 1
ATOM 5714 N N . PRO B 2 21 ? 20.826 14.756 23.199 1.00 31.80 21 PRO B N 1
ATOM 5715 C CA . PRO B 2 21 ? 21.618 14.471 24.402 1.00 30.41 21 PRO B CA 1
ATOM 5716 C C . PRO B 2 21 ? 21.239 15.377 25.576 1.00 30.37 21 PRO B C 1
ATOM 5717 O O . PRO B 2 21 ? 21.436 16.595 25.510 1.00 30.26 21 PRO B O 1
ATOM 5721 N N . LEU B 2 22 ? 20.679 14.774 26.624 1.00 30.34 22 LEU B N 1
ATOM 5722 C CA . LEU B 2 22 ? 20.222 15.502 27.809 1.00 30.73 22 LEU B CA 1
ATOM 5723 C C . LEU B 2 22 ? 21.228 15.399 28.954 1.00 29.89 22 LEU B C 1
ATOM 5724 O O . LEU B 2 22 ? 21.579 14.298 29.388 1.00 29.76 22 LEU B O 1
ATOM 5729 N N . GLU B 2 23 ? 21.683 16.548 29.441 1.00 29.26 23 GLU B N 1
ATOM 5730 C CA . GLU B 2 23 ? 22.610 16.580 30.563 1.00 28.76 23 GLU B CA 1
ATOM 5731 C C . GLU B 2 23 ? 21.881 16.181 31.842 1.00 29.77 23 GLU B C 1
ATOM 5732 O O . GLU B 2 23 ? 20.827 16.733 32.159 1.00 30.89 23 GLU B O 1
ATOM 5738 N N . ILE B 2 24 ? 22.440 15.209 32.557 1.00 29.40 24 ILE B N 1
ATOM 5739 C CA . ILE B 2 24 ? 21.860 14.745 33.818 1.00 30.74 24 ILE B CA 1
ATOM 5740 C C . ILE B 2 24 ? 22.749 15.102 35.003 1.00 30.71 24 ILE B C 1
ATOM 5741 O O . ILE B 2 24 ? 22.303 15.091 36.144 1.00 32.02 24 ILE B O 1
ATOM 5746 N N . ALA B 2 25 ? 24.006 15.426 34.713 1.00 29.52 25 ALA B N 1
ATOM 5747 C CA . ALA B 2 25 ? 24.984 15.790 35.730 1.00 29.64 25 ALA B CA 1
ATOM 5748 C C . ALA B 2 25 ? 26.176 16.485 35.090 1.00 28.41 25 ALA B C 1
ATOM 5749 O O . ALA B 2 25 ? 26.419 16.361 33.886 1.00 27.57 25 ALA B O 1
ATOM 5751 N N . CYS B 2 26 ? 26.911 17.231 35.905 1.00 28.80 26 CYS B N 1
ATOM 5752 C CA . CYS B 2 26 ? 28.152 17.851 35.469 1.00 28.01 26 CYS B CA 1
ATOM 5753 C C . CYS B 2 26 ? 29.124 17.915 36.643 1.00 28.43 26 CYS B C 1
ATOM 5754 O O . CYS B 2 26 ? 28.724 17.765 37.802 1.00 29.44 26 CYS B O 1
ATOM 5757 N N . TYR B 2 27 ? 30.399 18.129 36.333 1.00 27.64 27 TYR B N 1
ATOM 5758 C CA . TYR B 2 27 ? 31.429 18.224 37.356 1.00 28.28 27 TYR B CA 1
ATOM 5759 C C . TYR B 2 27 ? 32.679 18.938 36.831 1.00 27.75 27 TYR B C 1
ATOM 5760 O O . TYR B 2 27 ? 32.818 19.174 35.628 1.00 26.58 27 TYR B O 1
ATOM 5769 N N . SER B 2 28 ? 33.573 19.270 37.758 1.00 28.80 28 SER B N 1
ATOM 5770 C CA . SER B 2 28 ? 34.807 19.981 37.464 1.00 29.00 28 SER B CA 1
ATOM 5771 C C . SER B 2 28 ? 36.014 19.176 37.932 1.00 29.69 28 SER B C 1
ATOM 5772 O O . SER B 2 28 ? 35.943 18.467 38.936 1.00 30.87 28 SER B O 1
ATOM 5775 N N . LEU B 2 29 ? 37.114 19.297 37.193 1.00 29.55 29 LEU B N 1
ATOM 5776 C CA . LEU B 2 29 ? 38.384 18.678 37.558 1.00 30.38 29 LEU B CA 1
ATOM 5777 C C . LEU B 2 29 ? 39.436 19.762 37.764 1.00 31.45 29 LEU B C 1
ATOM 5778 O O . LEU B 2 29 ? 39.459 20.758 37.036 1.00 30.85 29 LEU B O 1
ATOM 5783 N N . SER B 2 30 ? 40.301 19.568 38.756 1.00 33.18 30 SER B N 1
ATOM 5784 C CA . SER B 2 30 ? 41.359 20.530 39.048 1.00 34.86 30 SER B CA 1
ATOM 5785 C C . SER B 2 30 ? 42.721 20.019 38.574 1.00 35.37 30 SER B C 1
ATOM 5786 O O . SER B 2 30 ? 42.830 18.886 38.091 1.00 35.27 30 SER B O 1
ATOM 5789 N N . ARG B 2 31 ? 43.749 20.861 38.710 1.00 36.63 31 ARG B N 1
ATOM 5790 C CA . ARG B 2 31 ? 45.108 20.547 38.247 1.00 37.61 31 ARG B CA 1
ATOM 5791 C C . ARG B 2 31 ? 45.811 19.450 39.060 1.00 38.95 31 ARG B C 1
ATOM 5792 O O . ARG B 2 31 ? 46.709 18.769 38.551 1.00 38.87 31 ARG B O 1
ATOM 5800 N N . ASP B 2 32 ? 45.402 19.294 40.318 1.00 40.58 32 ASP B N 1
ATOM 5801 C CA . ASP B 2 32 ? 45.919 18.229 41.178 1.00 42.09 32 ASP B CA 1
ATOM 5802 C C . ASP B 2 32 ? 45.224 16.895 40.891 1.00 41.68 32 ASP B C 1
ATOM 5803 O O . ASP B 2 32 ? 45.446 15.901 41.591 1.00 42.32 32 ASP B O 1
ATOM 5808 N N . ARG B 2 33 ? 44.387 16.895 39.852 1.00 40.65 33 ARG B N 1
ATOM 5809 C CA . ARG B 2 33 ? 43.685 15.701 39.371 1.00 40.34 33 ARG B CA 1
ATOM 5810 C C . ARG B 2 33 ? 42.681 15.156 40.398 1.00 41.55 33 ARG B C 1
ATOM 5811 O O . ARG B 2 33 ? 42.664 13.954 40.708 1.00 42.16 33 ARG B O 1
ATOM 5819 N N . GLU B 2 34 ? 41.853 16.060 40.918 1.00 41.95 34 GLU B N 1
ATOM 5820 C CA . GLU B 2 34 ? 40.762 15.709 41.823 1.00 43.15 34 GLU B CA 1
ATOM 5821 C C . GLU B 2 34 ? 39.436 16.220 41.269 1.00 42.15 34 GLU B C 1
ATOM 5822 O O . GLU B 2 34 ? 39.406 17.141 40.448 1.00 41.22 34 GLU B O 1
ATOM 5828 N N . LEU B 2 35 ? 38.339 15.619 41.720 1.00 42.40 35 LEU B N 1
ATOM 5829 C CA . LEU B 2 35 ? 37.020 15.903 41.157 1.00 41.42 35 LEU B CA 1
ATOM 5830 C C . LEU B 2 35 ? 36.141 16.659 42.137 1.00 42.36 35 LEU B C 1
ATOM 5831 O O . LEU B 2 35 ? 36.072 16.307 43.309 1.00 43.84 35 LEU B O 1
ATOM 5836 N N . LEU B 2 36 ? 35.471 17.697 41.645 1.00 41.91 36 LEU B N 1
ATOM 5837 C CA . LEU B 2 36 ? 34.480 18.430 42.435 1.00 42.95 36 LEU B CA 1
ATOM 5838 C C . LEU B 2 36 ? 33.120 18.440 41.743 1.00 42.32 36 LEU B C 1
ATOM 5839 O O . LEU B 2 36 ? 33.032 18.614 40.527 1.00 41.00 36 LEU B O 1
ATOM 5844 N N . LEU B 2 37 ? 32.066 18.245 42.527 1.00 43.39 37 LEU B N 1
ATOM 5845 C CA . LEU B 2 37 ? 30.701 18.220 42.004 1.00 43.22 37 LEU B CA 1
ATOM 5846 C C . LEU B 2 37 ? 30.114 19.627 41.896 1.00 43.00 37 LEU B C 1
ATOM 5847 O O . LEU B 2 37 ? 29.160 19.959 42.598 1.00 44.39 37 LEU B O 1
ATOM 5852 N N . ASP B 2 38 ? 30.694 20.447 41.019 1.00 41.33 38 ASP B N 1
ATOM 5853 C CA . ASP B 2 38 ? 30.210 21.814 40.775 1.00 40.85 38 ASP B CA 1
ATOM 5854 C C . ASP B 2 38 ? 30.628 22.385 39.406 1.00 38.94 38 ASP B C 1
ATOM 5855 O O . ASP B 2 38 ? 31.303 21.718 38.623 1.00 37.57 38 ASP B O 1
ATOM 5860 N N . ASP B 2 39 ? 30.207 23.625 39.154 1.00 38.68 39 ASP B N 1
ATOM 5861 C CA . ASP B 2 39 ? 30.486 24.382 37.930 1.00 37.11 39 ASP B CA 1
ATOM 5862 C C . ASP B 2 39 ? 31.769 25.191 38.021 1.00 36.09 39 ASP B C 1
ATOM 5863 O O . ASP B 2 39 ? 32.031 26.035 37.168 1.00 35.58 39 ASP B O 1
ATOM 5868 N N . SER B 2 40 ? 32.536 24.947 39.076 1.00 36.04 40 SER B N 1
ATOM 5869 C CA . SER B 2 40 ? 33.808 25.612 39.343 1.00 35.52 40 SER B CA 1
ATOM 5870 C C . SER B 2 40 ? 34.646 25.869 38.071 1.00 33.62 40 SER B C 1
ATOM 5871 O O . SER B 2 40 ? 35.087 26.997 37.834 1.00 33.24 40 SER B O 1
ATOM 5874 N N . LYS B 2 41 ? 34.843 24.832 37.257 1.00 31.89 41 LYS B N 1
ATOM 5875 C CA . LYS B 2 41 ? 35.724 24.927 36.083 1.00 30.66 41 LYS B CA 1
ATOM 5876 C C . LYS B 2 41 ? 35.045 25.289 34.754 1.00 29.30 41 LYS B C 1
ATOM 5877 O O . LYS B 2 41 ? 35.689 25.259 33.708 1.00 28.33 41 LYS B O 1
ATOM 5883 N N . LEU B 2 42 ? 33.757 25.621 34.793 1.00 29.29 42 LEU B N 1
ATOM 5884 C CA . LEU B 2 42 ? 33.054 26.076 33.591 1.00 28.57 42 LEU B CA 1
ATOM 5885 C C . LEU B 2 42 ? 33.655 27.386 33.079 1.00 27.93 42 LEU B C 1
ATOM 5886 O O . LEU B 2 42 ? 33.892 28.318 33.850 1.00 28.62 42 LEU B O 1
ATOM 5891 N N . SER B 2 43 ? 33.920 27.443 31.779 1.00 26.65 43 SER B N 1
ATOM 5892 C CA . SER B 2 43 ? 34.519 28.629 31.188 1.00 25.84 43 SER B CA 1
ATOM 5893 C C . SER B 2 43 ? 33.687 29.172 30.025 1.00 25.04 43 SER B C 1
ATOM 5894 O O . SER B 2 43 ? 32.782 28.504 29.534 1.00 24.86 43 SER B O 1
ATOM 5897 N N . TYR B 2 44 ? 33.986 30.399 29.616 1.00 24.42 44 TYR B N 1
ATOM 5898 C CA . TYR B 2 44 ? 33.216 31.089 28.585 1.00 23.94 44 TYR B CA 1
ATOM 5899 C C . TYR B 2 44 ? 34.108 31.433 27.407 1.00 23.22 44 TYR B C 1
ATOM 5900 O O . TYR B 2 44 ? 35.277 31.797 27.584 1.00 23.34 44 TYR B O 1
ATOM 5909 N N . TYR B 2 45 ? 33.557 31.312 26.205 1.00 22.52 45 TYR B N 1
ATOM 5910 C CA . TYR B 2 45 ? 34.323 31.588 25.002 1.00 21.84 45 TYR B CA 1
ATOM 5911 C C . TYR B 2 45 ? 34.562 33.085 24.794 1.00 21.90 45 TYR B C 1
ATOM 5912 O O . TYR B 2 45 ? 33.618 33.879 24.736 1.00 22.07 45 TYR B O 1
ATOM 5921 N N . TYR B 2 46 ? 35.834 33.458 24.690 1.00 21.67 46 TYR B N 1
ATOM 5922 C CA . TYR B 2 46 ? 36.220 34.778 24.183 1.00 21.89 46 TYR B CA 1
ATOM 5923 C C . TYR B 2 46 ? 37.542 34.673 23.422 1.00 22.09 46 TYR B C 1
ATOM 5924 O O . TYR B 2 46 ? 38.556 34.284 24.004 1.00 22.04 46 TYR B O 1
ATOM 5933 N N . PRO B 2 47 ? 37.531 35.039 22.137 1.00 22.45 47 PRO B N 1
ATOM 5934 C CA . PRO B 2 47 ? 38.642 34.750 21.224 1.00 22.76 47 PRO B CA 1
ATOM 5935 C C . PRO B 2 47 ? 39.943 35.498 21.546 1.00 23.26 47 PRO B C 1
ATOM 5936 O O . PRO B 2 47 ? 39.905 36.566 22.158 1.00 23.58 47 PRO B O 1
ATOM 5940 N N . PRO B 2 48 ? 41.081 34.921 21.156 1.00 23.65 48 PRO B N 1
ATOM 5941 C CA . PRO B 2 48 ? 42.367 35.613 21.231 1.00 24.28 48 PRO B CA 1
ATOM 5942 C C . PRO B 2 48 ? 42.552 36.493 20.000 1.00 25.16 48 PRO B C 1
ATOM 5943 O O . PRO B 2 48 ? 41.763 36.380 19.057 1.00 25.40 48 PRO B O 1
ATOM 5947 N N . PRO B 2 49 ? 43.564 37.365 19.993 1.00 25.89 49 PRO B N 1
ATOM 5948 C CA . PRO B 2 49 ? 43.898 38.109 18.771 1.00 26.95 49 PRO B CA 1
ATOM 5949 C C . PRO B 2 49 ? 44.404 37.140 17.708 1.00 27.30 49 PRO B C 1
ATOM 5950 O O . PRO B 2 49 ? 44.967 36.094 18.049 1.00 26.73 49 PRO B O 1
ATOM 5954 N N . LEU B 2 50 ? 44.186 37.465 16.438 1.00 27.70 50 LEU B N 1
ATOM 5955 C CA . LEU B 2 50 ? 44.739 36.657 15.362 1.00 28.35 50 LEU B CA 1
ATOM 5956 C C . LEU B 2 50 ? 46.247 36.855 15.294 1.00 29.07 50 LEU B C 1
ATOM 5957 O O . LEU B 2 50 ? 46.771 37.861 15.785 1.00 29.38 50 LEU B O 1
ATOM 5962 N N . PHE B 2 51 ? 46.927 35.880 14.694 1.00 29.20 51 PHE B N 1
ATOM 5963 C CA . PHE B 2 51 ? 48.392 35.798 14.669 1.00 29.92 51 PHE B CA 1
ATOM 5964 C C . PHE B 2 51 ? 49.000 35.535 16.061 1.00 29.24 51 PHE B C 1
ATOM 5965 O O . PHE B 2 51 ? 50.176 35.807 16.306 1.00 29.83 51 PHE B O 1
ATOM 5973 N N . SER B 2 52 ? 48.171 34.994 16.957 1.00 27.99 52 SER B N 1
ATOM 5974 C CA . SER B 2 52 ? 48.612 34.440 18.242 1.00 27.23 52 SER B CA 1
ATOM 5975 C C . SER B 2 52 ? 49.560 33.270 18.013 1.00 27.54 52 SER B C 1
ATOM 5976 O O . SER B 2 52 ? 49.248 32.356 17.243 1.00 27.03 52 SER B O 1
ATOM 5979 N N . ASP B 2 53 ? 50.712 33.313 18.682 1.00 28.41 53 ASP B N 1
ATOM 5980 C CA . ASP B 2 53 ? 51.713 32.251 18.615 1.00 28.99 53 ASP B CA 1
ATOM 5981 C C . ASP B 2 53 ? 51.368 31.165 19.635 1.00 28.03 53 ASP B C 1
ATOM 5982 O O . ASP B 2 53 ? 51.507 31.371 20.847 1.00 27.97 53 ASP B O 1
ATOM 5987 N N . LEU B 2 54 ? 50.919 30.012 19.144 1.00 27.16 54 LEU B N 1
ATOM 5988 C CA . LEU B 2 54 ? 50.447 28.935 20.020 1.00 26.16 54 LEU B CA 1
ATOM 5989 C C . LEU B 2 54 ? 51.572 28.147 20.713 1.00 26.59 54 LEU B C 1
ATOM 5990 O O . LEU B 2 54 ? 51.305 27.245 21.506 1.00 25.88 54 LEU B O 1
ATOM 5995 N N . ASN B 2 55 ? 52.819 28.510 20.420 1.00 27.93 55 ASN B N 1
ATOM 5996 C CA . ASN B 2 55 ? 54.001 27.932 21.077 1.00 29.12 55 ASN B CA 1
ATOM 5997 C C . ASN B 2 55 ? 54.300 28.553 22.442 1.00 29.20 55 ASN B C 1
ATOM 5998 O O . ASN B 2 55 ? 54.929 27.919 23.296 1.00 29.68 55 ASN B O 1
ATOM 6003 N N . THR B 2 56 ? 53.866 29.796 22.634 1.00 29.02 56 THR B N 1
ATOM 6004 C CA . THR B 2 56 ? 54.172 30.553 23.853 1.00 29.40 56 THR B CA 1
ATOM 6005 C C . THR B 2 56 ? 53.848 29.758 25.117 1.00 28.51 56 THR B C 1
ATOM 6006 O O . THR B 2 56 ? 52.721 29.301 25.295 1.00 27.14 56 THR B O 1
ATOM 6010 N N . GLY B 2 57 ? 54.856 29.574 25.968 1.00 29.42 57 GLY B N 1
ATOM 6011 C CA . GLY B 2 57 ? 54.694 28.848 27.228 1.00 29.31 57 GLY B CA 1
ATOM 6012 C C . GLY B 2 57 ? 55.069 27.374 27.189 1.00 29.62 57 GLY B C 1
ATOM 6013 O O . GLY B 2 57 ? 55.098 26.719 28.231 1.00 29.80 57 GLY B O 1
ATOM 6014 N N . PHE B 2 58 ? 55.345 26.846 25.997 1.00 29.93 58 PHE B N 1
ATOM 6015 C CA . PHE B 2 58 ? 55.830 25.468 25.844 1.00 30.65 58 PHE B CA 1
ATOM 6016 C C . PHE B 2 58 ? 57.357 25.430 25.931 1.00 32.76 58 PHE B C 1
ATOM 6017 O O . PHE B 2 58 ? 58.024 26.113 25.155 1.00 33.97 58 PHE B O 1
ATOM 6025 N N . PRO B 2 59 ? 57.921 24.636 26.847 1.00 33.98 59 PRO B N 1
ATOM 6026 C CA . PRO B 2 59 ? 57.171 23.848 27.829 1.00 33.51 59 PRO B CA 1
ATOM 6027 C C . PRO B 2 59 ? 57.146 24.422 29.258 1.00 34.42 59 PRO B C 1
ATOM 6028 O O . PRO B 2 59 ? 56.552 23.810 30.149 1.00 33.99 59 PRO B O 1
ATOM 6032 N N . ASN B 2 60 ? 57.779 25.577 29.463 1.00 35.97 60 ASN B N 1
ATOM 6033 C CA . ASN B 2 60 ? 57.975 26.171 30.797 1.00 37.41 60 ASN B CA 1
ATOM 6034 C C . ASN B 2 60 ? 56.701 26.437 31.613 1.00 36.57 60 ASN B C 1
ATOM 6035 O O . ASN B 2 60 ? 56.722 26.370 32.844 1.00 37.31 60 ASN B O 1
ATOM 6040 N N . ARG B 2 61 ? 55.609 26.760 30.928 1.00 35.45 61 ARG B N 1
ATOM 6041 C CA . ARG B 2 61 ? 54.336 27.070 31.587 1.00 34.80 61 ARG B CA 1
ATOM 6042 C C . ARG B 2 61 ? 53.275 25.999 31.304 1.00 32.86 61 ARG B C 1
ATOM 6043 O O . ARG B 2 61 ? 52.072 26.245 31.391 1.00 31.91 61 ARG B O 1
ATOM 6051 N N . PHE B 2 62 ? 53.745 24.801 30.983 1.00 32.69 62 PHE B N 1
ATOM 6052 C CA . PHE B 2 62 ? 52.885 23.707 30.562 1.00 31.47 62 PHE B CA 1
ATOM 6053 C C . PHE B 2 62 ? 52.735 22.670 31.673 1.00 31.62 62 PHE B C 1
ATOM 6054 O O . PHE B 2 62 ? 53.722 22.099 32.133 1.00 32.56 62 PHE B O 1
ATOM 6062 N N . HIS B 2 63 ? 51.497 22.462 32.119 1.00 30.81 63 HIS B N 1
ATOM 6063 C CA . HIS B 2 63 ? 51.173 21.387 33.054 1.00 31.22 63 HIS B CA 1
ATOM 6064 C C . HIS B 2 63 ? 50.692 20.195 32.228 1.00 30.43 63 HIS B C 1
ATOM 6065 O O . HIS B 2 63 ? 49.538 20.173 31.797 1.00 29.71 63 HIS B O 1
ATOM 6072 N N . PRO B 2 64 ? 51.559 19.211 31.992 1.00 31.16 64 PRO B N 1
ATOM 6073 C CA . PRO B 2 64 ? 51.209 18.097 31.108 1.00 30.59 64 PRO B CA 1
ATOM 6074 C C . PRO B 2 64 ? 49.997 17.329 31.637 1.00 30.02 64 PRO B C 1
ATOM 6075 O O . PRO B 2 64 ? 49.871 17.145 32.847 1.00 30.65 64 PRO B O 1
ATOM 6079 N N . PRO B 2 65 ? 49.109 16.902 30.744 1.00 29.33 65 PRO B N 1
ATOM 6080 C CA . PRO B 2 65 ? 47.875 16.229 31.150 1.00 29.23 65 PRO B CA 1
ATOM 6081 C C . PRO B 2 65 ? 48.124 14.813 31.644 1.00 29.96 65 PRO B C 1
ATOM 6082 O O . PRO B 2 65 ? 49.184 14.241 31.375 1.00 30.19 65 PRO B O 1
ATOM 6086 N N . LYS B 2 66 ? 47.145 14.264 32.358 1.00 30.63 66 LYS B N 1
ATOM 6087 C CA . LYS B 2 66 ? 47.195 12.878 32.813 1.00 32.10 66 LYS B CA 1
ATOM 6088 C C . LYS B 2 66 ? 47.304 11.946 31.604 1.00 31.77 66 LYS B C 1
ATOM 6089 O O . LYS B 2 66 ? 46.724 12.211 30.555 1.00 30.97 66 LYS B O 1
ATOM 6095 N N . SER B 2 67 ? 48.061 10.868 31.757 1.00 32.88 67 SER B N 1
ATOM 6096 C CA . SER B 2 67 ? 48.307 9.937 30.664 1.00 33.41 67 SER B CA 1
ATOM 6097 C C . SER B 2 67 ? 47.556 8.618 30.824 1.00 33.33 67 SER B C 1
ATOM 6098 O O . SER B 2 67 ? 47.157 8.003 29.832 1.00 33.34 67 SER B O 1
ATOM 6101 N N . ASP B 2 68 ? 47.379 8.180 32.065 1.00 34.10 68 ASP B N 1
ATOM 6102 C CA . ASP B 2 68 ? 46.623 6.964 32.347 1.00 34.28 68 ASP B CA 1
ATOM 6103 C C . ASP B 2 68 ? 45.146 7.237 32.113 1.00 33.02 68 ASP B C 1
ATOM 6104 O O . ASP B 2 68 ? 44.661 8.323 32.444 1.00 33.02 68 ASP B O 1
ATOM 6109 N N . PRO B 2 69 ? 44.425 6.264 31.554 1.00 32.34 69 PRO B N 1
ATOM 6110 C CA . PRO B 2 69 ? 42.998 6.447 31.290 1.00 31.23 69 PRO B CA 1
ATOM 6111 C C . PRO B 2 69 ? 42.216 6.505 32.599 1.00 31.08 69 PRO B C 1
ATOM 6112 O O . PRO B 2 69 ? 42.625 5.899 33.588 1.00 32.03 69 PRO B O 1
ATOM 6116 N N . ASP B 2 70 ? 41.120 7.251 32.609 1.00 30.15 70 ASP B N 1
ATOM 6117 C CA . ASP B 2 70 ? 40.247 7.315 33.777 1.00 30.33 70 ASP B CA 1
ATOM 6118 C C . ASP B 2 70 ? 39.313 6.108 33.796 1.00 29.74 70 ASP B C 1
ATOM 6119 O O . ASP B 2 70 ? 38.710 5.778 32.772 1.00 29.15 70 ASP B O 1
ATOM 6124 N N . PRO B 2 71 ? 39.189 5.453 34.950 1.00 30.08 71 PRO B N 1
ATOM 6125 C CA . PRO B 2 71 ? 38.203 4.390 35.111 1.00 29.85 71 PRO B CA 1
ATOM 6126 C C . PRO B 2 71 ? 36.785 4.972 35.089 1.00 29.38 71 PRO B C 1
ATOM 6127 O O . PRO B 2 71 ? 36.556 6.068 35.617 1.00 29.33 71 PRO B O 1
ATOM 6131 N N . ILE B 2 72 ? 35.853 4.247 34.472 1.00 28.64 72 ILE B N 1
ATOM 6132 C CA . ILE B 2 72 ? 34.474 4.723 34.306 1.00 28.30 72 ILE B CA 1
ATOM 6133 C C . ILE B 2 72 ? 33.694 4.737 35.629 1.00 29.61 72 ILE B C 1
ATOM 6134 O O . ILE B 2 72 ? 32.646 5.380 35.737 1.00 29.63 72 ILE B O 1
ATOM 6139 N N . SER B 2 73 ? 34.226 4.043 36.635 1.00 30.55 73 SER B N 1
ATOM 6140 C CA . SER B 2 73 ? 33.673 4.080 37.992 1.00 32.12 73 SER B CA 1
ATOM 6141 C C . SER B 2 73 ? 33.539 5.511 38.508 1.00 32.35 73 SER B C 1
ATOM 6142 O O . SER B 2 73 ? 32.628 5.805 39.270 1.00 33.41 73 SER B O 1
ATOM 6145 N N . ILE B 2 74 ? 34.443 6.391 38.072 1.00 32.07 74 ILE B N 1
ATOM 6146 C CA . ILE B 2 74 ? 34.390 7.828 38.371 1.00 32.44 74 ILE B CA 1
ATOM 6147 C C . ILE B 2 74 ? 33.004 8.416 38.077 1.00 32.66 74 ILE B C 1
ATOM 6148 O O . ILE B 2 74 ? 32.421 9.078 38.936 1.00 33.69 74 ILE B O 1
ATOM 6153 N N . VAL B 2 75 ? 32.484 8.153 36.877 1.00 32.03 75 VAL B N 1
ATOM 6154 C CA . VAL B 2 75 ? 31.160 8.638 36.458 1.00 32.41 75 VAL B CA 1
ATOM 6155 C C . VAL B 2 75 ? 30.025 7.944 37.219 1.00 34.01 75 VAL B C 1
ATOM 6156 O O . VAL B 2 75 ? 29.087 8.602 37.673 1.00 34.66 75 VAL B O 1
ATOM 6160 N N . LYS B 2 76 ? 30.126 6.622 37.361 1.00 34.94 76 LYS B N 1
ATOM 6161 C CA . LYS B 2 76 ? 29.193 5.837 38.178 1.00 37.04 76 LYS B CA 1
ATOM 6162 C C . LYS B 2 76 ? 29.082 6.410 39.595 1.00 38.66 76 LYS B C 1
ATOM 6163 O O . LYS B 2 76 ? 27.984 6.538 40.131 1.00 39.62 76 LYS B O 1
ATOM 6169 N N . ASP B 2 77 ? 30.225 6.769 40.179 1.00 39.24 77 ASP B N 1
ATOM 6170 C CA . ASP B 2 77 ? 30.279 7.336 41.527 1.00 41.27 77 ASP B CA 1
ATOM 6171 C C . ASP B 2 77 ? 29.637 8.716 41.613 1.00 41.84 77 ASP B C 1
ATOM 6172 O O . ASP B 2 77 ? 28.924 9.002 42.576 1.00 43.19 77 ASP B O 1
ATOM 6177 N N . VAL B 2 78 ? 29.898 9.567 40.618 1.00 41.19 78 VAL B N 1
ATOM 6178 C CA . VAL B 2 78 ? 29.267 10.894 40.542 1.00 42.08 78 VAL B CA 1
ATOM 6179 C C . VAL B 2 78 ? 27.737 10.780 40.552 1.00 43.88 78 VAL B C 1
ATOM 6180 O O . VAL B 2 78 ? 27.068 11.420 41.368 1.00 44.76 78 VAL B O 1
ATOM 6184 N N . LEU B 2 79 ? 27.203 9.952 39.653 1.00 44.79 79 LEU B N 1
ATOM 6185 C CA . LEU B 2 79 ? 25.758 9.784 39.485 1.00 47.45 79 LEU B CA 1
ATOM 6186 C C . LEU B 2 79 ? 25.075 9.215 40.727 1.00 50.95 79 LEU B C 1
ATOM 6187 O O . LEU B 2 79 ? 23.960 9.615 41.068 1.00 52.11 79 LEU B O 1
ATOM 6200 N N . THR B 2 81 ? 26.288 9.393 43.938 1.00 58.32 81 THR B N 1
ATOM 6201 C CA . THR B 2 81 ? 26.373 10.433 44.966 1.00 59.65 81 THR B CA 1
ATOM 6202 C C . THR B 2 81 ? 25.228 11.438 44.804 1.00 60.44 81 THR B C 1
ATOM 6203 O O . THR B 2 81 ? 24.699 11.959 45.790 1.00 62.10 81 THR B O 1
ATOM 6207 N N . LYS B 2 82 ? 24.848 11.686 43.551 1.00 59.38 82 LYS B N 1
ATOM 6208 C CA . LYS B 2 82 ? 23.765 12.611 43.217 1.00 60.21 82 LYS B CA 1
ATOM 6209 C C . LYS B 2 82 ? 22.385 11.947 43.228 1.00 61.72 82 LYS B C 1
ATOM 6210 O O . LYS B 2 82 ? 21.372 12.612 43.002 1.00 62.35 82 LYS B O 1
ATOM 6216 N N . GLY B 2 83 ? 22.355 10.641 43.490 1.00 62.60 83 GLY B N 1
ATOM 6217 C CA . GLY B 2 83 ? 21.112 9.874 43.535 1.00 64.44 83 GLY B CA 1
ATOM 6218 C C . GLY B 2 83 ? 20.384 9.799 42.205 1.00 63.97 83 GLY B C 1
ATOM 6219 O O . GLY B 2 83 ? 19.152 9.851 42.165 1.00 65.28 83 GLY B O 1
ATOM 6220 N N . ILE B 2 84 ? 21.147 9.683 41.118 1.00 62.30 84 ILE B N 1
ATOM 6221 C CA . ILE B 2 84 ? 20.582 9.564 39.773 1.00 61.76 84 ILE B CA 1
ATOM 6222 C C . ILE B 2 84 ? 20.561 8.097 39.345 1.00 62.02 84 ILE B C 1
ATOM 6223 O O . ILE B 2 84 ? 21.588 7.411 39.382 1.00 61.14 84 ILE B O 1
ATOM 6228 N N . GLN B 2 85 ? 19.381 7.624 38.949 1.00 63.40 85 GLN B N 1
ATOM 6229 C CA . GLN B 2 85 ? 19.208 6.235 38.546 1.00 63.87 85 GLN B CA 1
ATOM 6230 C C . GLN B 2 85 ? 19.724 6.009 37.132 1.00 62.17 85 GLN B C 1
ATOM 6231 O O . GLN B 2 85 ? 19.516 6.836 36.238 1.00 61.38 85 GLN B O 1
ATOM 6245 N N . ASN B 2 87 ? 19.317 3.776 33.998 1.00 58.04 87 ASN B N 1
ATOM 6246 C CA . ASN B 2 87 ? 18.361 2.870 33.367 1.00 57.22 87 ASN B CA 1
ATOM 6247 C C . ASN B 2 87 ? 18.690 2.653 31.892 1.00 54.44 87 ASN B C 1
ATOM 6248 O O . ASN B 2 87 ? 17.794 2.530 31.049 1.00 55.06 87 ASN B O 1
ATOM 6253 N N . SER B 2 88 ? 19.985 2.593 31.593 1.00 50.70 88 SER B N 1
ATOM 6254 C CA . SER B 2 88 ? 20.457 2.537 30.219 1.00 47.35 88 SER B CA 1
ATOM 6255 C C . SER B 2 88 ? 21.268 1.269 29.946 1.00 44.99 88 SER B C 1
ATOM 6256 O O . SER B 2 88 ? 21.558 0.499 30.865 1.00 45.11 88 SER B O 1
ATOM 6259 N N . SER B 2 89 ? 21.632 1.060 28.683 1.00 41.94 89 SER B N 1
ATOM 6260 C CA . SER B 2 89 ? 22.370 -0.139 28.289 1.00 39.78 89 SER B CA 1
ATOM 6261 C C . SER B 2 89 ? 23.890 0.000 28.377 1.00 36.97 89 SER B C 1
ATOM 6262 O O . SER B 2 89 ? 24.581 -0.988 28.632 1.00 36.49 89 SER B O 1
ATOM 6265 N N . PHE B 2 90 ? 24.393 1.221 28.182 1.00 34.59 90 PHE B N 1
ATOM 6266 C CA . PHE B 2 90 ? 25.825 1.518 28.282 1.00 31.83 90 PHE B CA 1
ATOM 6267 C C . PHE B 2 90 ? 26.135 2.719 29.177 1.00 30.84 90 PHE B C 1
ATOM 6268 O O . PHE B 2 90 ? 25.420 3.730 29.169 1.00 30.49 90 PHE B O 1
ATOM 6276 N N . LEU B 2 91 ? 27.216 2.593 29.941 1.00 29.43 91 LEU B N 1
ATOM 6277 C CA . LEU B 2 91 ? 27.827 3.725 30.616 1.00 28.29 91 LEU B CA 1
ATOM 6278 C C . LEU B 2 91 ? 29.286 3.773 30.213 1.00 26.78 91 LEU B C 1
ATOM 6279 O O . LEU B 2 91 ? 30.037 2.827 30.489 1.00 26.57 91 LEU B O 1
ATOM 6284 N N . THR B 2 92 ? 29.688 4.862 29.558 1.00 25.46 92 THR B N 1
ATOM 6285 C CA . THR B 2 92 ? 31.082 5.020 29.146 1.00 24.67 92 THR B CA 1
ATOM 6286 C C . THR B 2 92 ? 31.489 6.480 28.885 1.00 24.20 92 THR B C 1
ATOM 6287 O O . THR B 2 92 ? 30.682 7.405 29.040 1.00 24.10 92 THR B O 1
ATOM 6291 N N . TRP B 2 93 ? 32.758 6.664 28.526 1.00 23.32 93 TRP B N 1
ATOM 6292 C CA . TRP B 2 93 ? 33.290 7.955 28.115 1.00 22.89 93 TRP B CA 1
ATOM 6293 C C . TRP B 2 93 ? 32.895 8.240 26.669 1.00 22.50 93 TRP B C 1
ATOM 6294 O O . TRP B 2 93 ? 33.015 7.374 25.798 1.00 22.47 93 TRP B O 1
ATOM 6305 N N . ARG B 2 94 ? 32.434 9.458 26.413 1.00 22.86 94 ARG B N 1
ATOM 6306 C CA . ARG B 2 94 ? 32.014 9.849 25.065 1.00 23.03 94 ARG B CA 1
ATOM 6307 C C . ARG B 2 94 ? 33.097 9.537 24.030 1.00 22.53 94 ARG B C 1
ATOM 6308 O O . ARG B 2 94 ? 32.799 9.051 22.935 1.00 22.93 94 ARG B O 1
ATOM 6316 N N . GLY B 2 95 ? 34.346 9.805 24.397 1.00 22.16 95 GLY B N 1
ATOM 6317 C CA . GLY B 2 95 ? 35.501 9.520 23.550 1.00 22.13 95 GLY B CA 1
ATOM 6318 C C . GLY B 2 95 ? 35.649 8.067 23.137 1.00 22.40 95 GLY B C 1
ATOM 6319 O O . GLY B 2 95 ? 36.221 7.779 22.087 1.00 22.74 95 GLY B O 1
ATOM 6320 N N . LEU B 2 96 ? 35.138 7.145 23.952 1.00 22.48 96 LEU B N 1
ATOM 6321 C CA . LEU B 2 96 ? 35.202 5.719 23.609 1.00 22.70 96 LEU B CA 1
ATOM 6322 C C . LEU B 2 96 ? 34.169 5.316 22.574 1.00 22.69 96 LEU B C 1
ATOM 6323 O O . LEU B 2 96 ? 34.396 4.393 21.795 1.00 23.06 96 LEU B O 1
ATOM 6328 N N . ILE B 2 97 ? 33.036 6.011 22.555 1.00 22.97 97 ILE B N 1
ATOM 6329 C CA . ILE B 2 97 ? 32.052 5.807 21.496 1.00 23.05 97 ILE B CA 1
ATOM 6330 C C . ILE B 2 97 ? 32.553 6.384 20.167 1.00 23.43 97 ILE B C 1
ATOM 6331 O O . ILE B 2 97 ? 32.353 5.779 19.112 1.00 23.72 97 ILE B O 1
ATOM 6336 N N . THR B 2 98 ? 33.214 7.542 20.231 1.00 23.35 98 THR B N 1
ATOM 6337 C CA . THR B 2 98 ? 33.805 8.177 19.051 1.00 23.99 98 THR B CA 1
ATOM 6338 C C . THR B 2 98 ? 34.770 7.216 18.360 1.00 24.66 98 THR B C 1
ATOM 6339 O O . THR B 2 98 ? 34.766 7.104 17.130 1.00 25.02 98 THR B O 1
ATOM 6343 N N . LYS B 2 99 ? 35.582 6.528 19.165 1.00 24.61 99 LYS B N 1
ATOM 6344 C CA . LYS B 2 99 ? 36.574 5.573 18.669 1.00 25.62 99 LYS B CA 1
ATOM 6345 C C . LYS B 2 99 ? 35.946 4.399 17.927 1.00 26.43 99 LYS B C 1
ATOM 6346 O O . LYS B 2 99 ? 36.447 3.993 16.877 1.00 26.91 99 LYS B O 1
ATOM 6352 N N . ILE B 2 100 ? 34.862 3.856 18.483 1.00 27.01 100 ILE B N 1
ATOM 6353 C CA . ILE B 2 100 ? 34.097 2.798 17.827 1.00 28.20 100 ILE B CA 1
ATOM 6354 C C . ILE B 2 100 ? 33.476 3.339 16.542 1.00 29.40 100 ILE B C 1
ATOM 6355 O O . ILE B 2 100 ? 33.643 2.759 15.469 1.00 29.81 100 ILE B O 1
ATOM 6368 N N . CYS B 2 102 ? 34.207 6.004 14.703 1.00 30.04 102 CYS B N 1
ATOM 6369 C CA . CYS B 2 102 ? 35.126 6.489 13.672 1.00 29.97 102 CYS B CA 1
ATOM 6370 C C . CYS B 2 102 ? 36.254 5.525 13.297 1.00 29.56 102 CYS B C 1
ATOM 6371 O O . CYS B 2 102 ? 37.107 5.869 12.483 1.00 29.69 102 CYS B O 1
ATOM 6374 N N . ALA B 2 103 ? 36.258 4.326 13.879 1.00 28.98 103 ALA B N 1
ATOM 6375 C CA . ALA B 2 103 ? 37.267 3.316 13.546 1.00 29.05 103 ALA B CA 1
ATOM 6376 C C . ALA B 2 103 ? 37.454 3.077 12.032 1.00 30.11 103 ALA B C 1
ATOM 6377 O O . ALA B 2 103 ? 38.597 2.988 11.583 1.00 30.51 103 ALA B O 1
ATOM 6379 N N . PRO B 2 104 ? 36.368 2.981 11.248 1.00 30.83 104 PRO B N 1
ATOM 6380 C CA . PRO B 2 104 ? 36.482 2.806 9.785 1.00 32.28 104 PRO B CA 1
ATOM 6381 C C . PRO B 2 104 ? 37.258 3.916 9.055 1.00 32.93 104 PRO B C 1
ATOM 6382 O O . PRO B 2 104 ? 37.804 3.677 7.972 1.00 34.07 104 PRO B O 1
ATOM 6386 N N . LEU B 2 105 ? 37.297 5.106 9.649 1.00 32.17 105 LEU B N 1
ATOM 6387 C CA . LEU B 2 105 ? 37.998 6.254 9.081 1.00 32.94 105 LEU B CA 1
ATOM 6388 C C . LEU B 2 105 ? 39.496 6.239 9.383 1.00 33.26 105 LEU B C 1
ATOM 6389 O O . LEU B 2 105 ? 40.284 6.829 8.642 1.00 33.79 105 LEU B O 1
ATOM 6394 N N . ASP B 2 106 ? 39.875 5.575 10.476 1.00 33.08 106 ASP B N 1
ATOM 6395 C CA . ASP B 2 106 ? 41.253 5.598 10.975 1.00 33.72 106 ASP B CA 1
ATOM 6396 C C . ASP B 2 106 ? 41.836 4.205 11.180 1.00 33.63 106 ASP B C 1
ATOM 6397 O O . ASP B 2 106 ? 41.925 3.747 12.324 1.00 32.81 106 ASP B O 1
ATOM 6402 N N . PRO B 2 107 ? 42.262 3.542 10.102 1.00 34.64 107 PRO B N 1
ATOM 6403 C CA . PRO B 2 107 ? 42.844 2.202 10.215 1.00 34.98 107 PRO B CA 1
ATOM 6404 C C . PRO B 2 107 ? 44.164 2.184 10.993 1.00 34.75 107 PRO B C 1
ATOM 6405 O O . PRO B 2 107 ? 44.519 1.151 11.562 1.00 34.54 107 PRO B O 1
ATOM 6409 N N . ARG B 2 108 ? 44.862 3.320 11.039 1.00 34.76 108 ARG B N 1
ATOM 6410 C CA . ARG B 2 108 ? 46.135 3.423 11.770 1.00 34.86 108 ARG B CA 1
ATOM 6411 C C . ARG B 2 108 ? 45.986 3.559 13.286 1.00 32.98 108 ARG B C 1
ATOM 6412 O O . ARG B 2 108 ? 46.932 3.291 14.027 1.00 33.11 108 ARG B O 1
ATOM 6420 N N . ASN B 2 109 ? 44.814 3.993 13.740 1.00 31.22 109 ASN B N 1
ATOM 6421 C CA . ASN B 2 109 ? 44.583 4.253 15.155 1.00 29.33 109 ASN B CA 1
ATOM 6422 C C . ASN B 2 109 ? 44.032 3.020 15.877 1.00 28.08 109 ASN B C 1
ATOM 6423 O O . ASN B 2 109 ? 42.837 2.729 15.821 1.00 27.57 109 ASN B O 1
ATOM 6428 N N . HIS B 2 110 ? 44.921 2.303 16.557 1.00 27.30 110 HIS B N 1
ATOM 6429 C CA . HIS B 2 110 ? 44.571 1.083 17.283 1.00 26.02 110 HIS B CA 1
ATOM 6430 C C . HIS B 2 110 ? 44.100 1.449 18.678 1.00 24.89 110 HIS B C 1
ATOM 6431 O O . HIS B 2 110 ? 44.527 2.456 19.230 1.00 24.69 110 HIS B O 1
ATOM 6438 N N . TRP B 2 111 ? 43.216 0.630 19.243 1.00 24.30 111 TRP B N 1
ATOM 6439 C CA . TRP B 2 111 ? 42.681 0.873 20.589 1.00 23.54 111 TRP B CA 1
ATOM 6440 C C . TRP B 2 111 ? 42.037 -0.388 21.159 1.00 23.70 111 TRP B C 1
ATOM 6441 O O . TRP B 2 111 ? 41.673 -1.313 20.418 1.00 23.88 111 TRP B O 1
ATOM 6452 N N . GLU B 2 112 ? 41.920 -0.421 22.482 1.00 23.68 112 GLU B N 1
ATOM 6453 C CA . GLU B 2 112 ? 41.277 -1.517 23.188 1.00 24.27 112 GLU B CA 1
ATOM 6454 C C . GLU B 2 112 ? 40.498 -0.974 24.373 1.00 23.78 112 GLU B C 1
ATOM 6455 O O . GLU B 2 112 ? 40.990 -0.121 25.103 1.00 23.51 112 GLU B O 1
ATOM 6461 N N . THR B 2 113 ? 39.282 -1.480 24.559 1.00 23.91 113 THR B N 1
ATOM 6462 C CA . THR B 2 113 ? 38.482 -1.153 25.739 1.00 23.77 113 THR B CA 1
ATOM 6463 C C . THR B 2 113 ? 38.088 -2.412 26.515 1.00 24.35 113 THR B C 1
ATOM 6464 O O . THR B 2 113 ? 38.104 -3.526 25.976 1.00 24.27 113 THR B O 1
ATOM 6468 N N . TYR B 2 114 ? 37.734 -2.208 27.780 1.00 24.35 114 TYR B N 1
ATOM 6469 C CA . TYR B 2 114 ? 37.228 -3.255 28.645 1.00 25.17 114 TYR B CA 1
ATOM 6470 C C . TYR B 2 114 ? 35.749 -3.019 28.901 1.00 25.42 114 TYR B C 1
ATOM 6471 O O . TYR B 2 114 ? 35.329 -1.886 29.131 1.00 24.90 114 TYR B O 1
ATOM 6480 N N . LEU B 2 115 ? 34.971 -4.097 28.844 1.00 26.20 115 LEU B N 1
ATOM 6481 C CA . LEU B 2 115 ? 33.521 -4.044 29.021 1.00 27.16 115 LEU B CA 1
ATOM 6482 C C . LEU B 2 115 ? 33.094 -5.013 30.109 1.00 28.47 115 LEU B C 1
ATOM 6483 O O . LEU B 2 115 ? 33.529 -6.166 30.127 1.00 28.60 115 LEU B O 1
ATOM 6488 N N . VAL B 2 116 ? 32.246 -4.537 31.014 1.00 29.76 116 VAL B N 1
ATOM 6489 C CA . VAL B 2 116 ? 31.684 -5.358 32.088 1.00 31.94 116 VAL B CA 1
ATOM 6490 C C . VAL B 2 116 ? 30.223 -4.975 32.311 1.00 33.42 116 VAL B C 1
ATOM 6491 O O . VAL B 2 116 ? 29.896 -3.792 32.436 1.00 33.05 116 VAL B O 1
ATOM 6503 N N . ASP B 2 118 ? 27.271 -4.731 34.806 1.00 38.02 118 ASP B N 1
ATOM 6504 C CA . ASP B 2 118 ? 27.001 -4.626 36.229 1.00 39.14 118 ASP B CA 1
ATOM 6505 C C . ASP B 2 118 ? 25.844 -5.550 36.627 1.00 40.39 118 ASP B C 1
ATOM 6506 O O . ASP B 2 118 ? 24.775 -5.492 36.020 1.00 40.57 118 ASP B O 1
ATOM 6511 N N . PRO B 2 119 ? 26.066 -6.411 37.624 1.00 41.33 119 PRO B N 1
ATOM 6512 C CA . PRO B 2 119 ? 25.033 -7.349 38.089 1.00 43.13 119 PRO B CA 1
ATOM 6513 C C . PRO B 2 119 ? 23.821 -6.685 38.752 1.00 44.63 119 PRO B C 1
ATOM 6514 O O . PRO B 2 119 ? 22.722 -7.237 38.707 1.00 45.89 119 PRO B O 1
ATOM 6518 N N . THR B 2 120 ? 24.024 -5.514 39.350 1.00 44.72 120 THR B N 1
ATOM 6519 C CA . THR B 2 120 ? 22.950 -4.795 40.033 1.00 46.33 120 THR B CA 1
ATOM 6520 C C . THR B 2 120 ? 22.011 -4.071 39.060 1.00 45.70 120 THR B C 1
ATOM 6521 O O . THR B 2 120 ? 20.790 -4.216 39.146 1.00 47.07 120 THR B O 1
ATOM 6525 N N . SER B 2 121 ? 22.588 -3.306 38.135 1.00 43.71 121 SER B N 1
ATOM 6526 C CA . SER B 2 121 ? 21.812 -2.461 37.224 1.00 43.07 121 SER B CA 1
ATOM 6527 C C . SER B 2 121 ? 21.568 -3.071 35.842 1.00 42.21 121 SER B C 1
ATOM 6528 O O . SER B 2 121 ? 20.589 -2.729 35.180 1.00 42.58 121 SER B O 1
ATOM 6531 N N . GLY B 2 122 ? 22.459 -3.960 35.408 1.00 41.10 122 GLY B N 1
ATOM 6532 C CA . GLY B 2 122 ? 22.406 -4.502 34.054 1.00 40.19 122 GLY B CA 1
ATOM 6533 C C . GLY B 2 122 ? 23.102 -3.628 33.018 1.00 38.34 122 GLY B C 1
ATOM 6534 O O . GLY B 2 122 ? 23.099 -3.947 31.829 1.00 37.61 122 GLY B O 1
ATOM 6535 N N . ILE B 2 123 ? 23.701 -2.524 33.458 1.00 37.70 123 ILE B N 1
ATOM 6536 C CA . ILE B 2 123 ? 24.393 -1.626 32.531 1.00 36.50 123 ILE B CA 1
ATOM 6537 C C . ILE B 2 123 ? 25.762 -2.188 32.119 1.00 35.34 123 ILE B C 1
ATOM 6538 O O . ILE B 2 123 ? 26.476 -2.773 32.934 1.00 34.97 123 ILE B O 1
ATOM 6543 N N . ILE B 2 124 ? 26.094 -2.033 30.841 1.00 34.94 124 ILE B N 1
ATOM 6544 C CA . ILE B 2 124 ? 27.416 -2.391 30.340 1.00 34.82 124 ILE B CA 1
ATOM 6545 C C . ILE B 2 124 ? 28.330 -1.178 30.485 1.00 35.23 124 ILE B C 1
ATOM 6546 O O . ILE B 2 124 ? 28.083 -0.126 29.897 1.00 34.08 124 ILE B O 1
ATOM 6567 N N . GLU B 2 127 ? 35.536 1.137 29.545 1.00 33.49 127 GLU B N 1
ATOM 6568 C CA . GLU B 2 127 ? 36.685 1.972 29.860 1.00 32.28 127 GLU B CA 1
ATOM 6569 C C . GLU B 2 127 ? 37.943 1.442 29.176 1.00 31.83 127 GLU B C 1
ATOM 6570 O O . GLU B 2 127 ? 37.982 0.308 28.704 1.00 31.50 127 GLU B O 1
ATOM 6576 N N . GLU B 2 128 ? 38.971 2.277 29.133 1.00 31.28 128 GLU B N 1
ATOM 6577 C CA . GLU B 2 128 ? 40.299 1.815 28.789 1.00 31.37 128 GLU B CA 1
ATOM 6578 C C . GLU B 2 128 ? 41.030 1.539 30.092 1.00 32.05 128 GLU B C 1
ATOM 6579 O O . GLU B 2 128 ? 40.751 2.167 31.116 1.00 31.89 128 GLU B O 1
ATOM 6585 N N . ARG B 2 129 ? 41.951 0.586 30.062 1.00 32.96 129 ARG B N 1
ATOM 6586 C CA . ARG B 2 129 ? 42.763 0.293 31.240 1.00 34.61 129 ARG B CA 1
ATOM 6587 C C . ARG B 2 129 ? 44.234 0.446 30.927 1.00 35.54 129 ARG B C 1
ATOM 6588 O O . ARG B 2 129 ? 45.062 0.674 31.809 1.00 36.96 129 ARG B O 1
ATOM 6596 N N . THR B 2 130 ? 44.553 0.343 29.651 1.00 35.78 130 THR B N 1
ATOM 6597 C CA . THR B 2 130 ? 45.908 0.538 29.213 1.00 36.43 130 THR B CA 1
ATOM 6598 C C . THR B 2 130 ? 46.086 1.952 28.611 1.00 35.40 130 THR B C 1
ATOM 6599 O O . THR B 2 130 ? 45.167 2.480 27.983 1.00 34.77 130 THR B O 1
ATOM 6603 N N . ARG B 2 131 ? 47.242 2.576 28.850 1.00 35.21 131 ARG B N 1
ATOM 6604 C CA . ARG B 2 131 ? 47.542 3.886 28.264 1.00 34.05 131 ARG B CA 1
ATOM 6605 C C . ARG B 2 131 ? 47.298 3.855 26.757 1.00 33.10 131 ARG B C 1
ATOM 6606 O O . ARG B 2 131 ? 47.871 3.033 26.050 1.00 33.43 131 ARG B O 1
ATOM 6614 N N . SER B 2 132 ? 46.434 4.748 26.283 1.00 31.97 132 SER B N 1
ATOM 6615 C CA . SER B 2 132 ? 46.026 4.758 24.885 1.00 31.21 132 SER B CA 1
ATOM 6616 C C . SER B 2 132 ? 47.143 5.236 23.956 1.00 31.80 132 SER B C 1
ATOM 6617 O O . SER B 2 132 ? 48.011 6.020 24.355 1.00 32.00 132 SER B O 1
ATOM 6620 N N . GLU B 2 133 ? 47.093 4.750 22.717 1.00 31.82 133 GLU B N 1
ATOM 6621 C CA . GLU B 2 133 ? 48.021 5.107 21.652 1.00 32.25 133 GLU B CA 1
ATOM 6622 C C . GLU B 2 133 ? 48.071 6.619 21.444 1.00 32.40 133 GLU B C 1
ATOM 6623 O O . GLU B 2 133 ? 49.140 7.192 21.235 1.00 33.26 133 GLU B O 1
ATOM 6629 N N . THR B 2 134 ? 46.901 7.249 21.515 1.00 31.85 134 THR B N 1
ATOM 6630 C CA . THR B 2 134 ? 46.741 8.691 21.342 1.00 31.72 134 THR B CA 1
ATOM 6631 C C . THR B 2 134 ? 47.385 9.504 22.471 1.00 31.29 134 THR B C 1
ATOM 6632 O O . THR B 2 134 ? 47.948 10.576 22.233 1.00 31.51 134 THR B O 1
ATOM 6636 N N . SER B 2 135 ? 47.306 8.984 23.693 1.00 30.42 135 SER B N 1
ATOM 6637 C CA . SER B 2 135 ? 47.842 9.675 24.855 1.00 29.83 135 SER B CA 1
ATOM 6638 C C . SER B 2 135 ? 49.371 9.778 24.830 1.00 30.08 135 SER B C 1
ATOM 6639 O O . SER B 2 135 ? 49.941 10.644 25.482 1.00 30.04 135 SER B O 1
ATOM 6642 N N . TYR B 2 136 ? 50.033 8.898 24.084 1.00 29.81 136 TYR B N 1
ATOM 6643 C CA . TYR B 2 136 ? 51.497 8.942 23.985 1.00 30.26 136 TYR B CA 1
ATOM 6644 C C . TYR B 2 136 ? 52.021 10.248 23.372 1.00 30.42 136 TYR B C 1
ATOM 6645 O O . TYR B 2 136 ? 53.140 10.671 23.665 1.00 31.32 136 TYR B O 1
ATOM 6654 N N . ALA B 2 137 ? 51.194 10.891 22.550 1.00 29.59 137 ALA B N 1
ATOM 6655 C CA . ALA B 2 137 ? 51.497 12.212 22.004 1.00 29.86 137 ALA B CA 1
ATOM 6656 C C . ALA B 2 137 ? 50.961 13.359 22.885 1.00 29.37 137 ALA B C 1
ATOM 6657 O O . ALA B 2 137 ? 51.039 14.529 22.494 1.00 29.37 137 ALA B O 1
ATOM 6659 N N . ASN B 2 138 ? 50.436 13.006 24.065 1.00 28.91 138 ASN B N 1
ATOM 6660 C CA . ASN B 2 138 ? 49.860 13.936 25.079 1.00 28.60 138 ASN B CA 1
ATOM 6661 C C . ASN B 2 138 ? 50.500 15.300 25.253 1.00 28.48 138 ASN B C 1
ATOM 6662 O O . ASN B 2 138 ? 49.813 16.279 25.542 1.00 28.15 138 ASN B O 1
ATOM 6667 N N . GLN B 2 139 ? 51.822 15.335 25.159 1.00 28.86 139 GLN B N 1
ATOM 6668 C CA . GLN B 2 139 ? 52.584 16.523 25.504 1.00 29.17 139 GLN B CA 1
ATOM 6669 C C . GLN B 2 139 ? 53.501 16.978 24.387 1.00 29.55 139 GLN B C 1
ATOM 6670 O O . GLN B 2 139 ? 54.419 17.752 24.626 1.00 30.06 139 GLN B O 1
ATOM 6676 N N . ASP B 2 140 ? 53.228 16.510 23.170 1.00 29.28 140 ASP B N 1
ATOM 6677 C CA . ASP B 2 140 ? 53.922 16.999 21.983 1.00 30.35 140 ASP B CA 1
ATOM 6678 C C . ASP B 2 140 ? 53.621 18.484 21.794 1.00 30.44 140 ASP B C 1
ATOM 6679 O O . ASP B 2 140 ? 52.591 18.975 22.258 1.00 29.25 140 ASP B O 1
ATOM 6684 N N . ARG B 2 141 ? 54.522 19.186 21.115 1.00 32.36 141 ARG B N 1
ATOM 6685 C CA . ARG B 2 141 ? 54.326 20.596 20.771 1.00 33.44 141 ARG B CA 1
ATOM 6686 C C . ARG B 2 141 ? 52.985 20.842 20.065 1.00 33.65 141 ARG B C 1
ATOM 6687 O O . ARG B 2 141 ? 52.252 21.763 20.424 1.00 32.77 141 ARG B O 1
ATOM 6703 N N . CYS B 2 143 ? 50.222 19.045 20.069 1.00 32.30 143 CYS B N 1
ATOM 6704 C CA . CYS B 2 143 ? 49.113 18.867 21.005 1.00 30.40 143 CYS B CA 1
ATOM 6705 C C . CYS B 2 143 ? 48.983 20.071 21.925 1.00 28.32 143 CYS B C 1
ATOM 6706 O O . CYS B 2 143 ? 47.876 20.478 22.262 1.00 26.74 143 CYS B O 1
ATOM 6709 N N . TYR B 2 144 ? 50.123 20.637 22.316 1.00 27.80 144 TYR B N 1
ATOM 6710 C CA . TYR B 2 144 ? 50.145 21.847 23.126 1.00 26.37 144 TYR B CA 1
ATOM 6711 C C . TYR B 2 144 ? 49.443 22.999 22.408 1.00 25.54 144 TYR B C 1
ATOM 6712 O O . TYR B 2 144 ? 48.723 23.763 23.042 1.00 24.97 144 TYR B O 1
ATOM 6721 N N . TRP B 2 145 ? 49.640 23.113 21.093 1.00 25.24 145 TRP B N 1
ATOM 6722 C CA . TRP B 2 145 ? 48.966 24.148 20.299 1.00 24.64 145 TRP B CA 1
ATOM 6723 C C . TRP B 2 145 ? 47.460 24.159 20.573 1.00 23.51 145 TRP B C 1
ATOM 6724 O O . TRP B 2 145 ? 46.858 25.224 20.698 1.00 23.37 145 TRP B O 1
ATOM 6735 N N . GLY B 2 146 ? 46.869 22.968 20.679 1.00 22.71 146 GLY B N 1
ATOM 6736 C CA . GLY B 2 146 ? 45.458 22.809 21.028 1.00 21.83 146 GLY B CA 1
ATOM 6737 C C . GLY B 2 146 ? 45.102 23.241 22.442 1.00 21.46 146 GLY B C 1
ATOM 6738 O O . GLY B 2 146 ? 44.118 23.946 22.639 1.00 21.06 146 GLY B O 1
ATOM 6739 N N . TYR B 2 147 ? 45.895 22.816 23.430 1.00 21.58 147 TYR B N 1
ATOM 6740 C CA . TYR B 2 147 ? 45.689 23.244 24.821 1.00 21.71 147 TYR B CA 1
ATOM 6741 C C . TYR B 2 147 ? 45.876 24.748 24.987 1.00 21.83 147 TYR B C 1
ATOM 6742 O O . TYR B 2 147 ? 45.166 25.378 25.776 1.00 21.63 147 TYR B O 1
ATOM 6751 N N . LYS B 2 148 ? 46.848 25.300 24.260 1.00 22.05 148 LYS B N 1
ATOM 6752 C CA . LYS B 2 148 ? 47.142 26.730 24.274 1.00 22.54 148 LYS B CA 1
ATOM 6753 C C . LYS B 2 148 ? 45.976 27.531 23.720 1.00 22.55 148 LYS B C 1
ATOM 6754 O O . LYS B 2 148 ? 45.525 28.498 24.341 1.00 22.50 148 LYS B O 1
ATOM 6760 N N . PHE B 2 149 ? 45.480 27.105 22.558 1.00 22.72 149 PHE B N 1
ATOM 6761 C CA . PHE B 2 149 ? 44.320 27.724 21.941 1.00 22.80 149 PHE B CA 1
ATOM 6762 C C . PHE B 2 149 ? 43.107 27.766 22.879 1.00 22.55 149 PHE B C 1
ATOM 6763 O O . PHE B 2 149 ? 42.385 28.751 22.897 1.00 22.64 149 PHE B O 1
ATOM 6771 N N . GLU B 2 150 ? 42.904 26.706 23.659 1.00 22.73 150 GLU B N 1
ATOM 6772 C CA . GLU B 2 150 ? 41.812 26.649 24.634 1.00 23.09 150 GLU B CA 1
ATOM 6773 C C . GLU B 2 150 ? 42.033 27.622 25.798 1.00 22.89 150 GLU B C 1
ATOM 6774 O O . GLU B 2 150 ? 41.100 28.296 26.236 1.00 23.36 150 GLU B O 1
ATOM 6780 N N . ALA B 2 151 ? 43.271 27.709 26.278 1.00 22.70 151 ALA B N 1
ATOM 6781 C CA . ALA B 2 151 ? 43.626 28.637 27.360 1.00 22.88 151 ALA B CA 1
ATOM 6782 C C . ALA B 2 151 ? 43.435 30.124 26.987 1.00 22.77 151 ALA B C 1
ATOM 6783 O O . ALA B 2 151 ? 42.945 30.910 27.791 1.00 23.08 151 ALA B O 1
ATOM 6785 N N . ILE B 2 152 ? 43.815 30.501 25.770 1.00 22.63 152 ILE B N 1
ATOM 6786 C CA . ILE B 2 152 ? 43.713 31.904 25.331 1.00 22.55 152 ILE B CA 1
ATOM 6787 C C . ILE B 2 152 ? 42.353 32.257 24.702 1.00 22.29 152 ILE B C 1
ATOM 6788 O O . ILE B 2 152 ? 42.128 33.398 24.292 1.00 22.44 152 ILE B O 1
ATOM 6793 N N . SER B 2 153 ? 41.450 31.279 24.647 1.00 21.53 153 SER B N 1
ATOM 6794 C CA . SER B 2 153 ? 40.132 31.464 24.045 1.00 21.40 153 SER B CA 1
ATOM 6795 C C . SER B 2 153 ? 38.986 31.361 25.048 1.00 21.08 153 SER B C 1
ATOM 6796 O O . SER B 2 153 ? 37.829 31.364 24.650 1.00 21.25 153 SER B O 1
ATOM 6799 N N . THR B 2 154 ? 39.301 31.258 26.334 1.00 21.16 154 THR B N 1
ATOM 6800 C CA . THR B 2 154 ? 38.265 31.109 27.356 1.00 21.32 154 THR B CA 1
ATOM 6801 C C . THR B 2 154 ? 38.472 32.073 28.510 1.00 21.33 154 THR B C 1
ATOM 6802 O O . THR B 2 154 ? 39.582 32.550 28.735 1.00 21.53 154 THR B O 1
ATOM 6806 N N . LEU B 2 155 ? 37.384 32.328 29.238 1.00 21.33 155 LEU B N 1
ATOM 6807 C CA . LEU B 2 155 ? 37.363 33.213 30.402 1.00 21.88 155 LEU B CA 1
ATOM 6808 C C . LEU B 2 155 ? 36.710 32.502 31.605 1.00 22.25 155 LEU B C 1
ATOM 6809 O O . LEU B 2 155 ? 35.869 31.627 31.415 1.00 21.92 155 LEU B O 1
ATOM 6814 N N . PRO B 2 156 ? 37.098 32.859 32.833 1.00 23.16 156 PRO B N 1
ATOM 6815 C CA . PRO B 2 156 ? 36.477 32.282 34.032 1.00 24.09 156 PRO B CA 1
ATOM 6816 C C . PRO B 2 156 ? 35.051 32.783 34.294 1.00 24.92 156 PRO B C 1
ATOM 6817 O O . PRO B 2 156 ? 34.310 32.153 35.051 1.00 25.66 156 PRO B O 1
ATOM 6821 N N . GLU B 2 157 ? 34.694 33.917 33.693 1.00 24.85 157 GLU B N 1
ATOM 6822 C CA . GLU B 2 157 ? 33.367 34.516 33.829 1.00 25.41 157 GLU B CA 1
ATOM 6823 C C . GLU B 2 157 ? 32.918 35.030 32.464 1.00 24.28 157 GLU B C 1
ATOM 6824 O O . GLU B 2 157 ? 33.673 34.956 31.493 1.00 23.29 157 GLU B O 1
ATOM 6830 N N . ILE B 2 158 ? 31.690 35.535 32.384 1.00 23.95 158 ILE B N 1
ATOM 6831 C CA . ILE B 2 158 ? 31.220 36.172 31.157 1.00 23.36 158 ILE B CA 1
ATOM 6832 C C . ILE B 2 158 ? 32.081 37.398 30.846 1.00 23.23 158 ILE B C 1
ATOM 6833 O O . ILE B 2 158 ? 32.686 37.990 31.744 1.00 23.60 158 ILE B O 1
ATOM 6838 N N . TRP B 2 159 ? 32.133 37.760 29.569 1.00 22.56 159 TRP B N 1
ATOM 6839 C CA . TRP B 2 159 ? 32.967 38.851 29.079 1.00 22.19 159 TRP B CA 1
ATOM 6840 C C . TRP B 2 159 ? 32.873 40.125 29.928 1.00 23.09 159 TRP B C 1
ATOM 6841 O O . TRP B 2 159 ? 33.895 40.703 30.297 1.00 23.12 159 TRP B O 1
ATOM 6852 N N . ASP B 2 160 ? 31.649 40.544 30.246 1.00 23.70 160 ASP B N 1
ATOM 6853 C CA . ASP B 2 160 ? 31.420 41.785 30.980 1.00 24.45 160 ASP B CA 1
ATOM 6854 C C . ASP B 2 160 ? 31.946 41.756 32.415 1.00 25.35 160 ASP B C 1
ATOM 6855 O O . ASP B 2 160 ? 32.360 42.789 32.947 1.00 25.26 160 ASP B O 1
ATOM 6860 N N . ALA B 2 161 ? 31.917 40.575 33.028 1.00 25.74 161 ALA B N 1
ATOM 6861 C CA . ALA B 2 161 ? 32.372 40.387 34.407 1.00 27.14 161 ALA B CA 1
ATOM 6862 C C . ALA B 2 161 ? 33.895 40.254 34.526 1.00 27.32 161 ALA B C 1
ATOM 6863 O O . ALA B 2 161 ? 34.431 40.220 35.634 1.00 28.31 161 ALA B O 1
ATOM 6865 N N . CYS B 2 162 ? 34.584 40.187 33.388 1.00 27.13 162 CYS B N 1
ATOM 6866 C CA . CYS B 2 162 ? 36.042 40.082 33.367 1.00 27.68 162 CYS B CA 1
ATOM 6867 C C . CYS B 2 162 ? 36.721 41.422 33.119 1.00 28.20 162 CYS B C 1
ATOM 6868 O O . CYS B 2 162 ? 36.299 42.182 32.250 1.00 28.09 162 CYS B O 1
ATOM 6871 N N . SER B 2 163 ? 37.786 41.700 33.866 1.00 29.04 163 SER B N 1
ATOM 6872 C CA . SER B 2 163 ? 38.574 42.910 33.633 1.00 30.09 163 SER B CA 1
ATOM 6873 C C . SER B 2 163 ? 39.271 42.784 32.282 1.00 29.94 163 SER B C 1
ATOM 6874 O O . SER B 2 163 ? 39.403 41.676 31.759 1.00 29.27 163 SER B O 1
ATOM 6877 N N . ARG B 2 164 ? 39.717 43.897 31.703 1.00 30.87 164 ARG B N 1
ATOM 6878 C CA . ARG B 2 164 ? 40.443 43.787 30.438 1.00 31.25 164 ARG B CA 1
ATOM 6879 C C . ARG B 2 164 ? 41.840 43.150 30.607 1.00 31.43 164 ARG B C 1
ATOM 6880 O O . ARG B 2 164 ? 42.304 42.450 29.718 1.00 31.31 164 ARG B O 1
ATOM 6888 N N . ASP B 2 165 ? 42.475 43.365 31.760 1.00 32.53 165 ASP B N 1
ATOM 6889 C CA . ASP B 2 165 ? 43.718 42.669 32.113 1.00 33.16 165 ASP B CA 1
ATOM 6890 C C . ASP B 2 165 ? 43.557 41.148 32.100 1.00 32.36 165 ASP B C 1
ATOM 6891 O O . ASP B 2 165 ? 44.389 40.440 31.542 1.00 32.06 165 ASP B O 1
ATOM 6896 N N . GLN B 2 166 ? 42.477 40.663 32.710 1.00 32.07 166 GLN B N 1
ATOM 6897 C CA . GLN B 2 166 ? 42.135 39.242 32.741 1.00 31.50 166 GLN B CA 1
ATOM 6898 C C . GLN B 2 166 ? 42.113 38.642 31.337 1.00 30.54 166 GLN B C 1
ATOM 6899 O O . GLN B 2 166 ? 42.613 37.537 31.113 1.00 30.19 166 GLN B O 1
ATOM 6905 N N . ILE B 2 167 ? 41.520 39.381 30.401 1.00 30.09 167 ILE B N 1
ATOM 6906 C CA . ILE B 2 167 ? 41.396 38.957 29.015 1.00 29.17 167 ILE B CA 1
ATOM 6907 C C . ILE B 2 167 ? 42.733 39.059 28.275 1.00 29.85 167 ILE B C 1
ATOM 6908 O O . ILE B 2 167 ? 43.119 38.139 27.545 1.00 29.04 167 ILE B O 1
ATOM 6913 N N . GLU B 2 168 ? 43.432 40.175 28.472 1.00 30.92 168 GLU B N 1
ATOM 6914 C CA . GLU B 2 168 ? 44.651 40.470 27.711 1.00 32.21 168 GLU B CA 1
ATOM 6915 C C . GLU B 2 168 ? 45.896 39.745 28.222 1.00 32.28 168 GLU B C 1
ATOM 6916 O O . GLU B 2 168 ? 46.869 39.609 27.485 1.00 32.96 168 GLU B O 1
ATOM 6922 N N . GLN B 2 169 ? 45.864 39.274 29.467 1.00 32.30 169 GLN B N 1
ATOM 6923 C CA . GLN B 2 169 ? 47.000 38.543 30.049 1.00 32.88 169 GLN B CA 1
ATOM 6924 C C . GLN B 2 169 ? 46.911 37.017 29.907 1.00 31.68 169 GLN B C 1
ATOM 6925 O O . GLN B 2 169 ? 47.688 36.292 30.534 1.00 32.10 169 GLN B O 1
ATOM 6931 N N . ARG B 2 170 ? 45.978 36.532 29.087 1.00 30.44 170 ARG B N 1
ATOM 6932 C CA . ARG B 2 170 ? 45.765 35.082 28.932 1.00 29.20 170 ARG B CA 1
ATOM 6933 C C . ARG B 2 170 ? 46.938 34.336 28.293 1.00 29.51 170 ARG B C 1
ATOM 6934 O O . ARG B 2 170 ? 47.140 33.154 28.570 1.00 29.06 170 ARG B O 1
ATOM 6942 N N . ASP B 2 171 ? 47.708 35.030 27.455 1.00 30.24 171 ASP B N 1
ATOM 6943 C CA . ASP B 2 171 ? 48.896 34.456 26.833 1.00 31.24 171 ASP B CA 1
ATOM 6944 C C . ASP B 2 171 ? 49.968 34.102 27.870 1.00 32.20 171 ASP B C 1
ATOM 6945 O O . ASP B 2 171 ? 50.829 33.252 27.626 1.00 32.35 171 ASP B O 1
ATOM 6950 N N . ASN B 2 172 ? 49.896 34.754 29.028 1.00 32.76 172 ASN B N 1
ATOM 6951 C CA . ASN B 2 172 ? 50.860 34.548 30.098 1.00 34.07 172 ASN B CA 1
ATOM 6952 C C . ASN B 2 172 ? 50.411 33.551 31.157 1.00 33.78 172 ASN B C 1
ATOM 6953 O O . ASN B 2 172 ? 51.115 33.331 32.132 1.00 34.88 172 ASN B O 1
ATOM 6958 N N . GLN B 2 173 ? 49.242 32.949 30.964 1.00 32.95 173 GLN B N 1
ATOM 6959 C CA . GLN B 2 173 ? 48.715 31.971 31.911 1.00 33.23 173 GLN B CA 1
ATOM 6960 C C . GLN B 2 173 ? 49.334 30.595 31.674 1.00 32.52 173 GLN B C 1
ATOM 6961 O O . GLN B 2 173 ? 49.667 30.237 30.539 1.00 32.14 173 GLN B O 1
ATOM 6967 N N . ASP B 2 174 ? 49.479 29.826 32.749 1.00 32.25 174 ASP B N 1
ATOM 6968 C CA . ASP B 2 174 ? 49.838 28.418 32.631 1.00 31.73 174 ASP B CA 1
ATOM 6969 C C . ASP B 2 174 ? 48.779 27.687 31.812 1.00 29.94 174 ASP B C 1
ATOM 6970 O O . ASP B 2 174 ? 47.591 28.010 31.890 1.00 29.19 174 ASP B O 1
ATOM 6975 N N . VAL B 2 175 ? 49.226 26.721 31.017 1.00 28.91 175 VAL B N 1
ATOM 6976 C CA . VAL B 2 175 ? 48.336 25.868 30.243 1.00 27.42 175 VAL B CA 1
ATOM 6977 C C . VAL B 2 175 ? 48.146 24.577 31.036 1.00 27.23 175 VAL B C 1
ATOM 6978 O O . VAL B 2 175 ? 49.094 23.819 31.236 1.00 27.80 175 VAL B O 1
ATOM 6982 N N . VAL B 2 176 ? 46.918 24.348 31.499 1.00 26.67 176 VAL B N 1
ATOM 6983 C CA . VAL B 2 176 ? 46.624 23.274 32.459 1.00 26.67 176 VAL B CA 1
ATOM 6984 C C . VAL B 2 176 ? 45.423 22.437 31.995 1.00 25.77 176 VAL B C 1
ATOM 6985 O O . VAL B 2 176 ? 44.328 22.582 32.531 1.00 25.67 176 VAL B O 1
ATOM 6989 N N . PRO B 2 177 ? 45.624 21.567 31.002 1.00 25.52 177 PRO B N 1
ATOM 6990 C CA . PRO B 2 177 ? 44.521 20.789 30.421 1.00 24.77 177 PRO B CA 1
ATOM 6991 C C . PRO B 2 177 ? 43.793 19.842 31.382 1.00 25.00 177 PRO B C 1
ATOM 6992 O O . PRO B 2 177 ? 42.660 19.458 31.093 1.00 23.97 177 PRO B O 1
ATOM 6996 N N . ASP B 2 178 ? 44.427 19.479 32.501 1.00 26.06 178 ASP B N 1
ATOM 6997 C CA . ASP B 2 178 ? 43.780 18.664 33.551 1.00 26.86 178 ASP B CA 1
ATOM 6998 C C . ASP B 2 178 ? 42.607 19.405 34.212 1.00 27.26 178 ASP B C 1
ATOM 6999 O O . ASP B 2 178 ? 41.674 18.776 34.725 1.00 27.16 178 ASP B O 1
ATOM 7004 N N . GLU B 2 179 ? 42.670 20.737 34.206 1.00 27.59 179 GLU B N 1
ATOM 7005 C CA . GLU B 2 179 ? 41.567 21.576 34.668 1.00 28.37 179 GLU B CA 1
ATOM 7006 C C . GLU B 2 179 ? 40.466 21.629 33.621 1.00 27.59 179 GLU B C 1
ATOM 7007 O O . GLU B 2 179 ? 40.621 22.240 32.554 1.00 27.69 179 GLU B O 1
ATOM 7013 N N . GLN B 2 180 ? 39.346 20.994 33.932 1.00 27.47 180 GLN B N 1
ATOM 7014 C CA . GLN B 2 180 ? 38.260 20.890 32.974 1.00 26.83 180 GLN B CA 1
ATOM 7015 C C . GLN B 2 180 ? 36.879 20.849 33.598 1.00 26.62 180 GLN B C 1
ATOM 7016 O O . GLN B 2 180 ? 36.708 20.559 34.788 1.00 26.97 180 GLN B O 1
ATOM 7022 N N . TYR B 2 181 ? 35.903 21.153 32.754 1.00 25.61 181 TYR B N 1
ATOM 7023 C CA . TYR B 2 181 ? 34.507 21.036 33.084 1.00 25.48 181 TYR B CA 1
ATOM 7024 C C . TYR B 2 181 ? 33.940 19.912 32.228 1.00 24.72 181 TYR B C 1
ATOM 7025 O O . TYR B 2 181 ? 34.316 19.765 31.063 1.00 23.98 181 TYR B O 1
ATOM 7034 N N . CYS B 2 182 ? 33.063 19.104 32.816 1.00 24.90 182 CYS B N 1
ATOM 7035 C CA . CYS B 2 182 ? 32.543 17.916 32.139 1.00 24.60 182 CYS B CA 1
ATOM 7036 C C . CYS B 2 182 ? 31.028 17.803 32.214 1.00 24.45 182 CYS B C 1
ATOM 7037 O O . CYS B 2 182 ? 30.405 18.236 33.176 1.00 25.02 182 CYS B O 1
ATOM 7040 N N . SER B 2 183 ? 30.449 17.200 31.185 1.00 23.57 183 SER B N 1
ATOM 7041 C CA . SER B 2 183 ? 29.014 16.985 31.126 1.00 23.76 183 SER B CA 1
ATOM 7042 C C . SER B 2 183 ? 28.722 15.501 31.019 1.00 23.55 183 SER B C 1
ATOM 7043 O O . SER B 2 183 ? 29.341 14.801 30.218 1.00 22.66 183 SER B O 1
ATOM 7046 N N . ILE B 2 184 ? 27.788 15.031 31.844 1.00 24.33 184 ILE B N 1
ATOM 7047 C CA . ILE B 2 184 ? 27.289 13.664 31.760 1.00 24.46 184 ILE B CA 1
ATOM 7048 C C . ILE B 2 184 ? 25.913 13.682 31.096 1.00 25.26 184 ILE B C 1
ATOM 7049 O O . ILE B 2 184 ? 24.998 14.379 31.538 1.00 25.96 184 ILE B O 1
ATOM 7054 N N . VAL B 2 185 ? 25.782 12.881 30.046 1.00 25.31 185 VAL B N 1
ATOM 7055 C CA . VAL B 2 185 ? 24.666 12.954 29.121 1.00 26.18 185 VAL B CA 1
ATOM 7056 C C . VAL B 2 185 ? 23.965 11.595 28.930 1.00 27.33 185 VAL B C 1
ATOM 7057 O O . VAL B 2 185 ? 24.618 10.550 28.947 1.00 27.14 185 VAL B O 1
ATOM 7061 N N . LYS B 2 186 ? 22.639 11.629 28.787 1.00 28.79 186 LYS B N 1
ATOM 7062 C CA . LYS B 2 186 ? 21.851 10.504 28.276 1.00 30.13 186 LYS B CA 1
ATOM 7063 C C . LYS B 2 186 ? 21.609 10.715 26.782 1.00 30.07 186 LYS B C 1
ATOM 7064 O O . LYS B 2 186 ? 21.115 11.767 26.371 1.00 29.86 186 LYS B O 1
ATOM 7070 N N . ILE B 2 187 ? 21.945 9.714 25.974 1.00 30.11 187 ILE B N 1
ATOM 7071 C CA . ILE B 2 187 ? 21.684 9.773 24.537 1.00 30.67 187 ILE B CA 1
ATOM 7072 C C . ILE B 2 187 ? 21.268 8.401 24.004 1.00 31.73 187 ILE B C 1
ATOM 7073 O O . ILE B 2 187 ? 21.904 7.393 24.297 1.00 31.37 187 ILE B O 1
ATOM 7078 N N . ASN B 2 188 ? 20.183 8.375 23.239 1.00 33.58 188 ASN B N 1
ATOM 7079 C CA . ASN B 2 188 ? 19.708 7.145 22.625 1.00 35.07 188 ASN B CA 1
ATOM 7080 C C . ASN B 2 188 ? 20.107 7.078 21.161 1.00 35.15 188 ASN B C 1
ATOM 7081 O O . ASN B 2 188 ? 19.874 8.021 20.403 1.00 35.36 188 ASN B O 1
ATOM 7086 N N . ILE B 2 189 ? 20.735 5.968 20.788 1.00 35.21 189 ILE B N 1
ATOM 7087 C CA . ILE B 2 189 ? 21.099 5.681 19.404 1.00 35.81 189 ILE B CA 1
ATOM 7088 C C . ILE B 2 189 ? 20.461 4.345 19.039 1.00 37.21 189 ILE B C 1
ATOM 7089 O O . ILE B 2 189 ? 20.920 3.286 19.473 1.00 37.20 189 ILE B O 1
ATOM 7094 N N . GLY B 2 190 ? 19.388 4.407 18.256 1.00 39.08 190 GLY B N 1
ATOM 7095 C CA . GLY B 2 190 ? 18.578 3.231 17.960 1.00 40.76 190 GLY B CA 1
ATOM 7096 C C . GLY B 2 190 ? 17.956 2.677 19.228 1.00 41.67 190 GLY B C 1
ATOM 7097 O O . GLY B 2 190 ? 17.278 3.400 19.963 1.00 42.17 190 GLY B O 1
ATOM 7098 N N . LYS B 2 191 ? 18.208 1.398 19.492 1.00 41.98 191 LYS B N 1
ATOM 7099 C CA . LYS B 2 191 ? 17.662 0.726 20.671 1.00 42.94 191 LYS B CA 1
ATOM 7100 C C . LYS B 2 191 ? 18.620 0.798 21.866 1.00 41.54 191 LYS B C 1
ATOM 7101 O O . LYS B 2 191 ? 18.309 0.295 22.950 1.00 42.10 191 LYS B O 1
ATOM 7107 N N . SER B 2 192 ? 19.782 1.419 21.663 1.00 39.82 192 SER B N 1
ATOM 7108 C CA . SER B 2 192 ? 20.788 1.551 22.716 1.00 38.49 192 SER B CA 1
ATOM 7109 C C . SER B 2 192 ? 20.654 2.862 23.478 1.00 37.86 192 SER B C 1
ATOM 7110 O O . SER B 2 192 ? 20.695 3.942 22.889 1.00 37.56 192 SER B O 1
ATOM 7113 N N . LYS B 2 193 ? 20.502 2.753 24.793 1.00 37.60 193 LYS B N 1
ATOM 7114 C CA . LYS B 2 193 ? 20.462 3.916 25.668 1.00 37.01 193 LYS B CA 1
ATOM 7115 C C . LYS B 2 193 ? 21.846 4.083 26.283 1.00 35.08 193 LYS B C 1
ATOM 7116 O O . LYS B 2 193 ? 22.360 3.167 26.924 1.00 34.81 193 LYS B O 1
ATOM 7122 N N . LEU B 2 194 ? 22.460 5.242 26.056 1.00 33.35 194 LEU B N 1
ATOM 7123 C CA . LEU B 2 194 ? 23.828 5.480 26.507 1.00 31.73 194 LEU B CA 1
ATOM 7124 C C . LEU B 2 194 ? 23.935 6.627 27.503 1.00 31.00 194 LEU B C 1
ATOM 7125 O O . LEU B 2 194 ? 23.302 7.670 27.344 1.00 31.39 194 LEU B O 1
ATOM 7130 N N . ILE B 2 195 ? 24.733 6.410 28.539 1.00 29.82 195 ILE B N 1
ATOM 7131 C CA . ILE B 2 195 ? 25.153 7.483 29.422 1.00 28.75 195 ILE B CA 1
ATOM 7132 C C . ILE B 2 195 ? 26.624 7.756 29.135 1.00 27.16 195 ILE B C 1
ATOM 7133 O O . ILE B 2 195 ? 27.471 6.874 29.313 1.00 26.52 195 ILE B O 1
ATOM 7138 N N . LEU B 2 196 ? 26.903 8.973 28.667 1.00 26.14 196 LEU B N 1
ATOM 7139 C CA . LEU B 2 196 ? 28.236 9.368 28.213 1.00 24.69 196 LEU B CA 1
ATOM 7140 C C . LEU B 2 196 ? 28.755 10.576 28.969 1.00 24.44 196 LEU B C 1
ATOM 7141 O O . LEU B 2 196 ? 28.001 11.495 29.279 1.00 24.41 196 LEU B O 1
ATOM 7146 N N . ALA B 2 197 ? 30.051 10.562 29.262 1.00 23.96 197 ALA B N 1
ATOM 7147 C CA . ALA B 2 197 ? 30.706 11.693 29.910 1.00 23.97 197 ALA B CA 1
ATOM 7148 C C . ALA B 2 197 ? 31.858 12.193 29.051 1.00 23.25 197 ALA B C 1
ATOM 7149 O O . ALA B 2 197 ? 32.623 11.398 28.492 1.00 22.56 197 ALA B O 1
ATOM 7151 N N . GLY B 2 198 ? 31.975 13.514 28.957 1.00 23.13 198 GLY B N 1
ATOM 7152 C CA . GLY B 2 198 ? 33.042 14.136 28.191 1.00 23.23 198 GLY B CA 1
ATOM 7153 C C . GLY B 2 198 ? 33.346 15.556 28.623 1.00 23.66 198 GLY B C 1
ATOM 7154 O O . GLY B 2 198 ? 32.511 16.218 29.235 1.00 23.72 198 GLY B O 1
ATOM 7155 N N . GLU B 2 199 ? 34.550 16.014 28.290 1.00 24.10 199 GLU B N 1
ATOM 7156 C CA . GLU B 2 199 ? 34.970 17.380 28.566 1.00 25.23 199 GLU B CA 1
ATOM 7157 C C . GLU B 2 199 ? 34.202 18.386 27.726 1.00 24.50 199 GLU B C 1
ATOM 7158 O O . GLU B 2 199 ? 33.970 18.173 26.542 1.00 24.96 199 GLU B O 1
ATOM 7164 N N . VAL B 2 200 ? 33.818 19.487 28.361 1.00 24.72 200 VAL B N 1
ATOM 7165 C CA . VAL B 2 200 ? 33.205 20.621 27.676 1.00 24.28 200 VAL B CA 1
ATOM 7166 C C . VAL B 2 200 ? 34.168 21.801 27.733 1.00 24.08 200 VAL B C 1
ATOM 7167 O O . VAL B 2 200 ? 34.471 22.311 28.813 1.00 24.52 200 VAL B O 1
ATOM 7171 N N . ASP B 2 201 ? 34.652 22.220 26.568 1.00 23.54 201 ASP B N 1
ATOM 7172 C CA . ASP B 2 201 ? 35.698 23.242 26.490 1.00 23.57 201 ASP B CA 1
ATOM 7173 C C . ASP B 2 201 ? 35.292 24.590 27.057 1.00 23.57 201 ASP B C 1
ATOM 7174 O O . ASP B 2 201 ? 36.036 25.175 27.836 1.00 23.79 201 ASP B O 1
ATOM 7179 N N . CYS B 2 202 ? 34.111 25.066 26.670 1.00 23.38 202 CYS B N 1
ATOM 7180 C CA . CYS B 2 202 ? 33.552 26.301 27.213 1.00 23.63 202 CYS B CA 1
ATOM 7181 C C . CYS B 2 202 ? 32.089 26.431 26.819 1.00 23.90 202 CYS B C 1
ATOM 7182 O O . CYS B 2 202 ? 31.531 25.556 26.155 1.00 23.80 202 CYS B O 1
ATOM 7185 N N . ILE B 2 203 ? 31.466 27.524 27.240 1.00 24.46 203 ILE B N 1
ATOM 7186 C CA . ILE B 2 203 ? 30.112 27.832 26.809 1.00 25.09 203 ILE B CA 1
ATOM 7187 C C . ILE B 2 203 ? 30.074 29.147 26.036 1.00 24.77 203 ILE B C 1
ATOM 7188 O O . ILE B 2 203 ? 30.885 30.047 26.284 1.00 24.28 203 ILE B O 1
ATOM 7193 N N . TRP B 2 204 ? 29.133 29.233 25.097 1.00 24.94 204 TRP B N 1
ATOM 7194 C CA . TRP B 2 204 ? 28.978 30.390 24.212 1.00 25.05 204 TRP B CA 1
ATOM 7195 C C . TRP B 2 204 ? 28.468 31.617 24.957 1.00 26.19 204 TRP B C 1
ATOM 7196 O O . TRP B 2 204 ? 28.985 32.715 24.772 1.00 26.00 204 TRP B O 1
ATOM 7207 N N . ASP B 2 205 ? 27.442 31.418 25.784 1.00 27.43 205 ASP B N 1
ATOM 7208 C CA . ASP B 2 205 ? 26.764 32.507 26.482 1.00 29.34 205 ASP B CA 1
ATOM 7209 C C . ASP B 2 205 ? 26.738 32.266 27.993 1.00 30.36 205 ASP B C 1
ATOM 7210 O O . ASP B 2 205 ? 27.594 32.773 28.715 1.00 30.04 205 ASP B O 1
ATOM 7215 N N . LYS B 2 206 ? 25.762 31.497 28.465 1.00 32.26 206 LYS B N 1
ATOM 7216 C CA . LYS B 2 206 ? 25.776 30.987 29.837 1.00 34.28 206 LYS B CA 1
ATOM 7217 C C . LYS B 2 206 ? 24.869 29.770 29.963 1.00 35.28 206 LYS B C 1
ATOM 7218 O O . LYS B 2 206 ? 24.026 29.525 29.099 1.00 35.86 206 LYS B O 1
ATOM 7224 N N . LYS B 2 207 ? 25.066 28.999 31.029 1.00 36.43 207 LYS B N 1
ATOM 7225 C CA . LYS B 2 207 ? 24.185 27.881 31.342 1.00 38.06 207 LYS B CA 1
ATOM 7226 C C . LYS B 2 207 ? 22.794 28.382 31.710 1.00 40.53 207 LYS B C 1
ATOM 7227 O O . LYS B 2 207 ? 22.656 29.198 32.623 1.00 41.35 207 LYS B O 1
ATOM 7233 N N . PRO B 2 208 ? 21.771 27.909 30.995 1.00 42.29 208 PRO B N 1
ATOM 7234 C CA . PRO B 2 208 ? 20.380 28.237 31.324 1.00 45.05 208 PRO B CA 1
ATOM 7235 C C . PRO B 2 208 ? 20.015 27.894 32.770 1.00 47.49 208 PRO B C 1
ATOM 7236 O O . PRO B 2 208 ? 20.577 26.959 33.348 1.00 47.17 208 PRO B O 1
ATOM 7240 N N . CYS B 2 209 ? 19.081 28.663 33.328 1.00 50.71 209 CYS B N 1
ATOM 7241 C CA . CYS B 2 209 ? 18.608 28.524 34.715 1.00 54.00 209 CYS B CA 1
ATOM 7242 C C . CYS B 2 209 ? 18.719 27.128 35.322 1.00 54.63 209 CYS B C 1
ATOM 7243 O O . CYS B 2 209 ? 19.566 26.893 36.191 1.00 54.60 209 CYS B O 1
ATOM 7246 N N . SER B 2 210 ? 17.867 26.214 34.856 1.00 55.95 210 SER B N 1
ATOM 7247 C CA . SER B 2 210 ? 17.775 24.862 35.415 1.00 56.96 210 SER B CA 1
ATOM 7248 C C . SER B 2 210 ? 19.034 24.039 35.156 1.00 55.39 210 SER B C 1
ATOM 7249 O O . SER B 2 210 ? 19.625 23.488 36.088 1.00 55.80 210 SER B O 1
ATOM 7252 N N . GLU B 2 231 ? 15.713 24.413 30.369 1.00 41.89 231 GLU B N 1
ATOM 7253 C CA . GLU B 2 231 ? 16.414 24.195 29.107 1.00 40.45 231 GLU B CA 1
ATOM 7254 C C . GLU B 2 231 ? 17.697 23.374 29.275 1.00 38.27 231 GLU B C 1
ATOM 7255 O O . GLU B 2 231 ? 18.504 23.638 30.171 1.00 38.00 231 GLU B O 1
ATOM 7261 N N . ASN B 2 232 ? 17.869 22.385 28.398 1.00 37.07 232 ASN B N 1
ATOM 7262 C CA . ASN B 2 232 ? 19.101 21.601 28.293 1.00 34.82 232 ASN B CA 1
ATOM 7263 C C . ASN B 2 232 ? 20.274 22.473 27.822 1.00 32.86 232 ASN B C 1
ATOM 7264 O O . ASN B 2 232 ? 20.141 23.201 26.837 1.00 32.87 232 ASN B O 1
ATOM 7269 N N . PRO B 2 233 ? 21.407 22.418 28.526 1.00 31.22 233 PRO B N 1
ATOM 7270 C CA . PRO B 2 233 ? 22.526 23.330 28.256 1.00 29.59 233 PRO B CA 1
ATOM 7271 C C . PRO B 2 233 ? 23.423 23.004 27.056 1.00 27.93 233 PRO B C 1
ATOM 7272 O O . PRO B 2 233 ? 24.132 23.889 26.582 1.00 26.98 233 PRO B O 1
ATOM 7276 N N . ASN B 2 234 ? 23.383 21.769 26.564 1.00 27.14 234 ASN B N 1
ATOM 7277 C CA . ASN B 2 234 ? 24.428 21.271 25.657 1.00 25.99 234 ASN B CA 1
ATOM 7278 C C . ASN B 2 234 ? 24.622 22.025 24.336 1.00 25.88 234 ASN B C 1
ATOM 7279 O O . ASN B 2 234 ? 25.753 22.147 23.864 1.00 25.00 234 ASN B O 1
ATOM 7284 N N . LEU B 2 235 ? 23.538 22.551 23.765 1.00 26.92 235 LEU B N 1
ATOM 7285 C CA . LEU B 2 235 ? 23.637 23.386 22.562 1.00 26.98 235 LEU B CA 1
ATOM 7286 C C . LEU B 2 235 ? 24.332 24.727 22.823 1.00 26.29 235 LEU B C 1
ATOM 7287 O O . LEU B 2 235 ? 24.781 25.390 21.884 1.00 26.25 235 LEU B O 1
ATOM 7292 N N . HIS B 2 236 ? 24.414 25.121 24.093 1.00 25.68 236 HIS B N 1
ATOM 7293 C CA . HIS B 2 236 ? 25.174 26.309 24.492 1.00 25.08 236 HIS B CA 1
ATOM 7294 C C . HIS B 2 236 ? 26.678 26.020 24.602 1.00 23.79 236 HIS B C 1
ATOM 7295 O O . HIS B 2 236 ? 27.491 26.943 24.624 1.00 23.74 236 HIS B O 1
ATOM 7302 N N . TYR B 2 237 ? 27.040 24.742 24.673 1.00 23.19 237 TYR B N 1
ATOM 7303 C CA . TYR B 2 237 ? 28.438 24.341 24.814 1.00 21.98 237 TYR B CA 1
ATOM 7304 C C . TYR B 2 237 ? 29.200 24.479 23.498 1.00 21.52 237 TYR B C 1
ATOM 7305 O O . TYR B 2 237 ? 28.603 24.446 22.416 1.00 21.82 237 TYR B O 1
ATOM 7314 N N . VAL B 2 238 ? 30.519 24.654 23.615 1.00 20.81 238 VAL B N 1
ATOM 7315 C CA . VAL B 2 238 ? 31.421 24.863 22.482 1.00 20.59 238 VAL B CA 1
ATOM 7316 C C . VAL B 2 238 ? 32.587 23.872 22.574 1.00 20.38 238 VAL B C 1
ATOM 7317 O O . VAL B 2 238 ? 33.127 23.642 23.653 1.00 19.53 238 VAL B O 1
ATOM 7321 N N . GLU B 2 239 ? 32.959 23.283 21.442 1.00 20.75 239 GLU B N 1
ATOM 7322 C CA . GLU B 2 239 ? 34.197 22.506 21.344 1.00 20.98 239 GLU B CA 1
ATOM 7323 C C . GLU B 2 239 ? 35.240 23.356 20.625 1.00 21.25 239 GLU B C 1
ATOM 7324 O O . GLU B 2 239 ? 34.929 23.982 19.617 1.00 21.85 239 GLU B O 1
ATOM 7330 N N . LEU B 2 240 ? 36.470 23.380 21.138 1.00 21.26 240 LEU B N 1
ATOM 7331 C CA . LEU B 2 240 ? 37.550 24.136 20.493 1.00 21.77 240 LEU B CA 1
ATOM 7332 C C . LEU B 2 240 ? 38.570 23.226 19.811 1.00 22.22 240 LEU B C 1
ATOM 7333 O O . LEU B 2 240 ?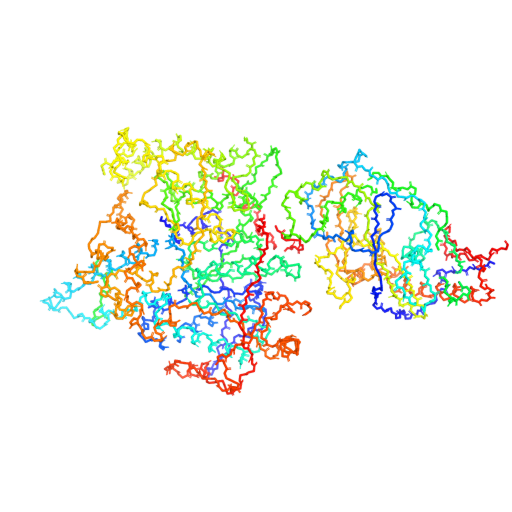 39.089 22.293 20.423 1.00 21.85 240 LEU B O 1
ATOM 7338 N N . LYS B 2 241 ? 38.846 23.495 18.538 1.00 22.79 241 LYS B N 1
ATOM 7339 C CA . LYS B 2 241 ? 39.792 22.682 17.775 1.00 23.18 241 LYS B CA 1
ATOM 7340 C C . LYS B 2 241 ? 40.891 23.533 17.163 1.00 24.22 241 LYS B C 1
ATOM 7341 O O . LYS B 2 241 ? 40.705 24.724 16.919 1.00 24.52 241 LYS B O 1
ATOM 7347 N N . THR B 2 242 ? 42.039 22.911 16.935 1.00 24.94 242 THR B N 1
ATOM 7348 C CA . THR B 2 242 ? 43.144 23.536 16.215 1.00 26.52 242 THR B CA 1
ATOM 7349 C C . THR B 2 242 ? 43.502 22.621 15.049 1.00 27.14 242 THR B C 1
ATOM 7350 O O . THR B 2 242 ? 43.514 21.401 15.203 1.00 26.50 242 THR B O 1
ATOM 7354 N N . SER B 2 243 ? 43.785 23.214 13.890 1.00 28.24 243 SER B N 1
ATOM 7355 C CA . SER B 2 243 ? 44.033 22.448 12.677 1.00 29.37 243 SER B CA 1
ATOM 7356 C C . SER B 2 243 ? 44.681 23.297 11.592 1.00 31.20 243 SER B C 1
ATOM 7357 O O . SER B 2 243 ? 44.533 24.519 11.570 1.00 31.36 243 SER B O 1
ATOM 7360 N N . LYS B 2 244 ? 45.408 22.634 10.698 1.00 32.51 244 LYS B N 1
ATOM 7361 C CA . LYS B 2 244 ? 45.858 23.255 9.466 1.00 34.59 244 LYS B CA 1
ATOM 7362 C C . LYS B 2 244 ? 44.657 23.355 8.528 1.00 35.04 244 LYS B C 1
ATOM 7363 O O . LYS B 2 244 ? 43.801 22.467 8.515 1.00 34.24 244 LYS B O 1
ATOM 7369 N N . LYS B 2 245 ? 44.584 24.451 7.776 1.00 36.26 245 LYS B N 1
ATOM 7370 C CA . LYS B 2 245 ? 43.484 24.671 6.843 1.00 37.38 245 LYS B CA 1
ATOM 7371 C C . LYS B 2 245 ? 43.735 24.006 5.496 1.00 39.33 245 LYS B C 1
ATOM 7372 O O . LYS B 2 245 ? 44.825 24.108 4.929 1.00 40.52 245 LYS B O 1
ATOM 7378 N N . TYR B 2 246 ? 42.706 23.324 5.005 1.00 39.82 246 TYR B N 1
ATOM 7379 C CA . TYR B 2 246 ? 42.676 22.771 3.662 1.00 41.96 246 TYR B CA 1
ATOM 7380 C C . TYR B 2 246 ? 41.277 23.000 3.099 1.00 42.65 246 TYR B C 1
ATOM 7381 O O . TYR B 2 246 ? 40.328 23.168 3.868 1.00 41.54 246 TYR B O 1
ATOM 7390 N N . PRO B 2 247 ? 41.138 23.030 1.772 1.00 44.78 247 PRO B N 1
ATOM 7391 C CA . PRO B 2 247 ? 39.815 23.130 1.152 1.00 45.71 247 PRO B CA 1
ATOM 7392 C C . PRO B 2 247 ? 39.006 21.853 1.384 1.00 45.29 247 PRO B C 1
ATOM 7393 O O . PRO B 2 247 ? 39.579 20.815 1.716 1.00 44.79 247 PRO B O 1
ATOM 7397 N N . LEU B 2 248 ? 37.688 21.927 1.221 1.00 45.81 248 LEU B N 1
ATOM 7398 C CA . LEU B 2 248 ? 36.827 20.756 1.439 1.00 45.65 248 LEU B CA 1
ATOM 7399 C C . LEU B 2 248 ? 37.003 19.649 0.381 1.00 47.09 248 LEU B C 1
ATOM 7400 O O . LEU B 2 248 ? 36.532 18.529 0.571 1.00 46.76 248 LEU B O 1
ATOM 7405 N N . GLU B 2 249 ? 37.688 19.964 -0.718 1.00 49.13 249 GLU B N 1
ATOM 7406 C CA . GLU B 2 249 ? 38.048 18.967 -1.735 1.00 50.69 249 GLU B CA 1
ATOM 7407 C C . GLU B 2 249 ? 39.083 17.971 -1.202 1.00 49.62 249 GLU B C 1
ATOM 7408 O O . GLU B 2 249 ? 39.166 16.834 -1.673 1.00 50.08 249 GLU B O 1
ATOM 7414 N N . ASN B 2 250 ? 39.867 18.416 -0.222 1.00 48.10 250 ASN B N 1
ATOM 7415 C CA . ASN B 2 250 ? 40.868 17.590 0.445 1.00 46.96 250 ASN B CA 1
ATOM 7416 C C . ASN B 2 250 ? 40.171 16.566 1.337 1.00 45.38 250 ASN B C 1
ATOM 7417 O O . ASN B 2 250 ? 39.454 16.943 2.266 1.00 44.05 250 ASN B O 1
ATOM 7422 N N . TYR B 2 251 ? 40.363 15.277 1.050 1.00 45.84 251 TYR B N 1
ATOM 7423 C CA . TYR B 2 251 ? 39.682 14.230 1.817 1.00 44.71 251 TYR B CA 1
ATOM 7424 C C . TYR B 2 251 ? 40.067 14.238 3.295 1.00 42.35 251 TYR B C 1
ATOM 7425 O O . TYR B 2 251 ? 39.216 14.021 4.164 1.00 41.11 251 TYR B O 1
ATOM 7434 N N . GLY B 2 252 ? 41.350 14.471 3.567 1.00 41.91 252 GLY B N 1
ATOM 7435 C CA . GLY B 2 252 ? 41.857 14.569 4.938 1.00 39.99 252 GLY B CA 1
ATOM 7436 C C . GLY B 2 252 ? 41.121 15.605 5.772 1.00 38.41 252 GLY B C 1
ATOM 7437 O O . GLY B 2 252 ? 40.841 15.373 6.944 1.00 36.88 252 GLY B O 1
ATOM 7446 N N . ARG B 2 254 ? 37.971 16.715 5.114 1.00 37.44 254 ARG B N 1
ATOM 7447 C CA . ARG B 2 254 ? 36.608 16.217 5.280 1.00 36.73 254 ARG B CA 1
ATOM 7448 C C . ARG B 2 254 ? 36.528 15.182 6.391 1.00 34.93 254 ARG B C 1
ATOM 7449 O O . ARG B 2 254 ? 35.613 15.221 7.216 1.00 34.03 254 ARG B O 1
ATOM 7457 N N . LYS B 2 255 ? 37.493 14.263 6.401 1.00 34.41 255 LYS B N 1
ATOM 7458 C CA . LYS B 2 255 ? 37.567 13.215 7.408 1.00 32.91 255 LYS B CA 1
ATOM 7459 C C . LYS B 2 255 ? 37.693 13.815 8.808 1.00 31.23 255 LYS B C 1
ATOM 7460 O O . LYS B 2 255 ? 37.028 13.368 9.741 1.00 29.90 255 LYS B O 1
ATOM 7466 N N . LYS B 2 256 ? 38.551 14.827 8.935 1.00 30.90 256 LYS B N 1
ATOM 7467 C CA . LYS B 2 256 ? 38.759 15.537 10.195 1.00 29.96 256 LYS B CA 1
ATOM 7468 C C . LYS B 2 256 ? 37.470 16.224 10.674 1.00 28.97 256 LYS B C 1
ATOM 7469 O O . LYS B 2 256 ? 37.103 16.114 11.840 1.00 27.66 256 LYS B O 1
ATOM 7475 N N . LEU B 2 257 ? 36.787 16.911 9.762 1.00 29.77 257 LEU B N 1
ATOM 7476 C CA . LEU B 2 257 ? 35.527 17.587 10.075 1.00 29.59 257 LEU B CA 1
ATOM 7477 C C . LEU B 2 257 ? 34.422 16.603 10.477 1.00 29.22 257 LEU B C 1
ATOM 7478 O O . LEU B 2 257 ? 33.640 16.874 11.393 1.00 28.24 257 LEU B O 1
ATOM 7483 N N . LEU B 2 258 ? 34.384 15.464 9.786 1.00 29.46 258 LEU B N 1
ATOM 7484 C CA . LEU B 2 258 ? 33.487 14.359 10.108 1.00 29.66 258 LEU B CA 1
ATOM 7485 C C . LEU B 2 258 ? 33.731 13.825 11.527 1.00 28.19 258 LEU B C 1
ATOM 7486 O O . LEU B 2 258 ? 32.788 13.550 12.267 1.00 27.62 258 LEU B O 1
ATOM 7491 N N . LYS B 2 259 ? 35.003 13.690 11.895 1.00 27.62 259 LYS B N 1
ATOM 7492 C CA . LYS B 2 259 ? 35.386 13.274 13.239 1.00 26.58 259 LYS B CA 1
ATOM 7493 C C . LYS B 2 259 ? 35.134 14.352 14.292 1.00 25.48 259 LYS B C 1
ATOM 7494 O O . LYS B 2 259 ? 34.834 14.032 15.445 1.00 24.54 259 LYS B O 1
ATOM 7500 N N . TYR B 2 260 ? 35.277 15.620 13.899 1.00 25.16 260 TYR B N 1
ATOM 7501 C CA . TYR B 2 260 ? 34.887 16.739 14.761 1.00 24.83 260 TYR B CA 1
ATOM 7502 C C . TYR B 2 260 ? 33.385 16.671 15.025 1.00 24.73 260 TYR B C 1
ATOM 7503 O O . TYR B 2 260 ? 32.951 16.785 16.167 1.00 24.22 260 TYR B O 1
ATOM 7512 N N . TRP B 2 261 ? 32.606 16.486 13.957 1.00 25.67 261 TRP B N 1
ATOM 7513 C CA . TRP B 2 261 ? 31.150 16.334 14.059 1.00 25.91 261 TRP B CA 1
ATOM 7514 C C . TRP B 2 261 ? 30.737 15.174 14.982 1.00 25.60 261 TRP B C 1
ATOM 7515 O O . TRP B 2 261 ? 29.880 15.348 15.854 1.00 26.08 261 TRP B O 1
ATOM 7526 N N . ALA B 2 262 ? 31.341 14.003 14.787 1.00 25.11 262 ALA B N 1
ATOM 7527 C CA . ALA B 2 262 ? 30.989 12.810 15.557 1.00 24.75 262 ALA B CA 1
ATOM 7528 C C . ALA B 2 262 ? 31.175 13.005 17.061 1.00 23.92 262 ALA B C 1
ATOM 7529 O O . ALA B 2 262 ? 30.280 12.669 17.842 1.00 23.87 262 ALA B O 1
ATOM 7531 N N . GLN B 2 263 ? 32.324 13.560 17.451 1.00 23.22 263 GLN B N 1
ATOM 7532 C CA . GLN B 2 263 ? 32.631 13.812 18.858 1.00 22.82 263 GLN B CA 1
ATOM 7533 C C . GLN B 2 263 ? 31.614 14.730 19.534 1.00 22.70 263 GLN B C 1
ATOM 7534 O O . GLN B 2 263 ? 31.091 14.400 20.597 1.00 22.55 263 GLN B O 1
ATOM 7540 N N . SER B 2 264 ? 31.360 15.883 18.920 1.00 23.13 264 SER B N 1
ATOM 7541 C CA . SER B 2 264 ? 30.424 16.873 19.458 1.00 23.52 264 SER B CA 1
ATOM 7542 C C . SER B 2 264 ? 28.963 16.436 19.370 1.00 24.00 264 SER B C 1
ATOM 7543 O O . SER B 2 264 ? 28.166 16.733 20.260 1.00 24.50 264 SER B O 1
ATOM 7546 N N . PHE B 2 265 ? 28.619 15.744 18.290 1.00 24.45 265 PHE B N 1
ATOM 7547 C CA . PHE B 2 265 ? 27.296 15.149 18.123 1.00 25.49 265 PHE B CA 1
ATOM 7548 C C . PHE B 2 265 ? 26.912 14.284 19.329 1.00 25.21 265 PHE B C 1
ATOM 7549 O O . PHE B 2 265 ? 25.787 14.364 19.820 1.00 25.77 265 PHE B O 1
ATOM 7557 N N . LEU B 2 266 ? 27.859 13.483 19.815 1.00 24.45 266 LEU B N 1
ATOM 7558 C CA . LEU B 2 266 ? 27.607 12.548 20.916 1.00 24.49 266 LEU B CA 1
ATOM 7559 C C . LEU B 2 266 ? 27.317 13.188 22.281 1.00 24.37 266 LEU B C 1
ATOM 7560 O O . LEU B 2 266 ? 26.700 12.554 23.137 1.00 24.89 266 LEU B O 1
ATOM 7565 N N . LEU B 2 267 ? 27.780 14.420 22.491 1.00 23.51 267 LEU B N 1
ATOM 7566 C CA . LEU B 2 267 ? 27.446 15.159 23.711 1.00 23.56 267 LEU B CA 1
ATOM 7567 C C . LEU B 2 267 ? 26.477 16.309 23.448 1.00 23.90 267 LEU B C 1
ATOM 7568 O O . LEU B 2 267 ? 26.205 17.106 24.344 1.00 24.09 267 LEU B O 1
ATOM 7573 N N . GLY B 2 268 ? 25.968 16.392 22.220 1.00 24.26 268 GLY B N 1
ATOM 7574 C CA . GLY B 2 268 ? 25.012 17.425 21.830 1.00 25.08 268 GLY B CA 1
ATOM 7575 C C . GLY B 2 268 ? 25.588 18.830 21.864 1.00 24.81 268 GLY B C 1
ATOM 7576 O O . GLY B 2 268 ? 24.848 19.801 22.020 1.00 25.94 268 GLY B O 1
ATOM 7577 N N . ILE B 2 269 ? 26.909 18.932 21.723 1.00 23.72 269 ILE B N 1
ATOM 7578 C CA . ILE B 2 269 ? 27.607 20.222 21.716 1.00 23.39 269 ILE B CA 1
ATOM 7579 C C . ILE B 2 269 ? 27.156 21.049 20.508 1.00 23.38 269 ILE B C 1
ATOM 7580 O O . ILE B 2 269 ? 27.190 20.567 19.383 1.00 23.42 269 ILE B O 1
ATOM 7585 N N . GLY B 2 270 ? 26.743 22.289 20.755 1.00 23.41 270 GLY B N 1
ATOM 7586 C CA . GLY B 2 270 ? 26.155 23.135 19.719 1.00 23.89 270 GLY B CA 1
ATOM 7587 C C . GLY B 2 270 ? 27.103 23.673 18.669 1.00 23.81 270 GLY B C 1
ATOM 7588 O O . GLY B 2 270 ? 26.750 23.749 17.491 1.00 24.48 270 GLY B O 1
ATOM 7589 N N . ARG B 2 271 ? 28.308 24.048 19.095 1.00 23.28 271 ARG B N 1
ATOM 7590 C CA . ARG B 2 271 ? 29.257 24.744 18.233 1.00 23.54 271 ARG B CA 1
ATOM 7591 C C . ARG B 2 271 ? 30.650 24.134 18.264 1.00 22.97 271 ARG B C 1
ATOM 7592 O O . ARG B 2 271 ? 31.125 23.676 19.299 1.00 22.29 271 ARG B O 1
ATOM 7600 N N . ILE B 2 272 ? 31.308 24.155 17.114 1.00 23.54 272 ILE B N 1
ATOM 7601 C CA . ILE B 2 272 ? 32.724 23.839 17.044 1.00 23.24 272 ILE B CA 1
ATOM 7602 C C . ILE B 2 272 ? 33.454 25.060 16.501 1.00 23.55 272 ILE B C 1
ATOM 7603 O O . ILE B 2 272 ? 33.111 25.588 15.445 1.00 24.53 272 ILE B O 1
ATOM 7608 N N . ILE B 2 273 ? 34.449 25.524 17.243 1.00 23.23 273 ILE B N 1
ATOM 7609 C CA . ILE B 2 273 ? 35.256 26.644 16.789 1.00 23.75 273 ILE B CA 1
ATOM 7610 C C . ILE B 2 273 ? 36.663 26.150 16.497 1.00 23.60 273 ILE B C 1
ATOM 7611 O O . ILE B 2 273 ? 37.357 25.652 17.384 1.00 23.57 273 ILE B O 1
ATOM 7616 N N . ILE B 2 274 ? 37.062 26.269 15.238 1.00 24.35 274 ILE B N 1
ATOM 7617 C CA . ILE B 2 274 ? 38.366 25.797 14.791 1.00 24.48 274 ILE B CA 1
ATOM 7618 C C . ILE B 2 274 ? 39.345 26.962 14.695 1.00 25.24 274 ILE B C 1
ATOM 7619 O O . ILE B 2 274 ? 39.083 27.951 14.003 1.00 26.08 274 ILE B O 1
ATOM 7624 N N . GLY B 2 275 ? 40.466 26.836 15.398 1.00 24.89 275 GLY B N 1
ATOM 7625 C CA . GLY B 2 275 ? 41.572 27.760 15.239 1.00 26.06 275 GLY B CA 1
ATOM 7626 C C . GLY B 2 275 ? 42.503 27.232 14.170 1.00 27.11 275 GLY B C 1
ATOM 7627 O O . GLY B 2 275 ? 43.270 26.308 14.421 1.00 26.91 275 GLY B O 1
ATOM 7628 N N . PHE B 2 276 ? 42.425 27.803 12.971 1.00 28.54 276 PHE B N 1
ATOM 7629 C CA . PHE B 2 276 ? 43.308 27.388 11.876 1.00 30.32 276 PHE B CA 1
ATOM 7630 C C . PHE B 2 276 ? 44.705 27.991 12.045 1.00 31.03 276 PHE B C 1
ATOM 7631 O O . PHE B 2 276 ? 44.856 29.209 12.121 1.00 31.10 276 PHE B O 1
ATOM 7639 N N . ARG B 2 277 ? 45.715 27.130 12.126 1.00 31.57 277 ARG B N 1
ATOM 7640 C CA . ARG B 2 277 ? 47.091 27.577 12.355 1.00 32.80 277 ARG B CA 1
ATOM 7641 C C . ARG B 2 277 ? 48.000 27.183 11.198 1.00 34.14 277 ARG B C 1
ATOM 7642 O O . ARG B 2 277 ? 47.684 26.259 10.443 1.00 34.33 277 ARG B O 1
ATOM 7650 N N . ASP B 2 278 ? 49.111 27.900 11.038 1.00 35.32 278 ASP B N 1
ATOM 7651 C CA . ASP B 2 278 ? 50.091 27.542 10.014 1.00 36.97 278 ASP B CA 1
ATOM 7652 C C . ASP B 2 278 ? 51.058 26.468 10.532 1.00 37.01 278 ASP B C 1
ATOM 7653 O O . ASP B 2 278 ? 50.853 25.913 11.614 1.00 35.68 278 ASP B O 1
ATOM 7658 N N . ASP B 2 279 ? 52.105 26.182 9.762 1.00 38.79 279 ASP B N 1
ATOM 7659 C CA . ASP B 2 279 ? 53.042 25.102 10.090 1.00 39.09 279 ASP B CA 1
ATOM 7660 C C . ASP B 2 279 ? 53.896 25.386 11.329 1.00 38.57 279 ASP B C 1
ATOM 7661 O O . ASP B 2 279 ? 54.420 24.459 11.947 1.00 38.30 279 ASP B O 1
ATOM 7666 N N . ASN B 2 280 ? 54.023 26.666 11.681 1.00 38.40 280 AS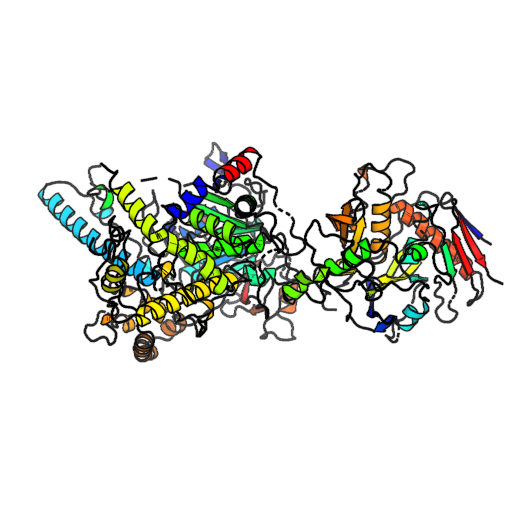N B N 1
ATOM 7667 C CA . ASN B 2 280 ? 54.875 27.107 12.788 1.00 38.10 280 ASN B CA 1
ATOM 7668 C C . ASN B 2 280 ? 54.105 27.384 14.079 1.00 36.12 280 ASN B C 1
ATOM 7669 O O . ASN B 2 280 ? 54.680 27.854 15.066 1.00 36.03 280 ASN B O 1
ATOM 7674 N N . GLY B 2 281 ? 52.803 27.111 14.058 1.00 34.64 281 GLY B N 1
ATOM 7675 C CA . GLY B 2 281 ? 51.952 27.252 15.239 1.00 32.86 281 GLY B CA 1
ATOM 7676 C C . GLY B 2 281 ? 51.296 28.604 15.446 1.00 32.65 281 GLY B C 1
ATOM 7677 O O . GLY B 2 281 ? 50.770 28.879 16.527 1.00 31.50 281 GLY B O 1
ATOM 7678 N N . ILE B 2 282 ? 51.318 29.453 14.421 1.00 33.65 282 ILE B N 1
ATOM 7679 C CA . ILE B 2 282 ? 50.691 30.773 14.516 1.00 33.56 282 ILE B CA 1
ATOM 7680 C C . ILE B 2 282 ? 49.223 30.690 14.096 1.00 32.74 282 ILE B C 1
ATOM 7681 O O . ILE B 2 282 ? 48.900 30.146 13.040 1.00 32.90 282 ILE B O 1
ATOM 7686 N N . LEU B 2 283 ? 48.345 31.215 14.948 1.00 31.95 283 LEU B N 1
ATOM 7687 C CA . LEU B 2 283 ? 46.910 31.258 14.682 1.00 31.44 283 LEU B CA 1
ATOM 7688 C C . LEU B 2 283 ? 46.601 32.257 13.564 1.00 32.99 283 LEU B C 1
ATOM 7689 O O . LEU B 2 283 ? 46.820 33.454 13.716 1.00 33.25 283 LEU B O 1
ATOM 7694 N N . ILE B 2 284 ? 46.104 31.767 12.434 1.00 34.36 284 ILE B N 1
ATOM 7695 C CA . ILE B 2 284 ? 45.900 32.641 11.273 1.00 36.64 284 ILE B CA 1
ATOM 7696 C C . ILE B 2 284 ? 44.431 32.983 10.996 1.00 37.03 284 ILE B C 1
ATOM 7697 O O . ILE B 2 284 ? 44.132 34.011 10.386 1.00 37.89 284 ILE B O 1
ATOM 7702 N N . GLU B 2 285 ? 43.526 32.122 11.460 1.00 36.89 285 GLU B N 1
ATOM 7703 C CA . GLU B 2 285 ? 42.097 32.255 11.185 1.00 37.90 285 GLU B CA 1
ATOM 7704 C C . GLU B 2 285 ? 41.258 31.445 12.177 1.00 36.83 285 GLU B C 1
ATOM 7705 O O . GLU B 2 285 ? 41.709 30.426 12.687 1.00 36.05 285 GLU B O 1
ATOM 7719 N N . LYS B 2 287 ? 37.174 29.782 12.611 1.00 34.95 287 LYS B N 1
ATOM 7720 C CA . LYS B 2 287 ? 35.930 29.440 11.938 1.00 34.22 287 LYS B CA 1
ATOM 7721 C C . LYS B 2 287 ? 34.922 28.855 12.934 1.00 32.44 287 LYS B C 1
ATOM 7722 O O . LYS B 2 287 ? 35.205 27.861 13.595 1.00 31.26 287 LYS B O 1
ATOM 7728 N N . GLU B 2 288 ? 33.753 29.487 13.029 1.00 31.94 288 GLU B N 1
ATOM 7729 C CA . GLU B 2 288 ? 32.661 29.001 13.873 1.00 30.90 288 GLU B CA 1
ATOM 7730 C C . GLU B 2 288 ? 31.725 28.104 13.085 1.00 31.16 288 GLU B C 1
ATOM 7731 O O . GLU B 2 288 ? 31.209 28.497 12.039 1.00 32.07 288 GLU B O 1
ATOM 7737 N N . LEU B 2 289 ? 31.486 26.908 13.606 1.00 30.33 289 LEU B N 1
ATOM 7738 C CA . LEU B 2 289 ? 30.535 25.994 12.997 1.00 30.82 289 LEU B CA 1
ATOM 7739 C C . LEU B 2 289 ? 29.459 25.587 13.992 1.00 30.31 289 LEU B C 1
ATOM 7740 O O . LEU B 2 289 ? 29.742 25.412 15.175 1.00 29.41 289 LEU B O 1
ATOM 7745 N N . PHE B 2 290 ? 28.227 25.456 13.510 1.00 31.07 290 PHE B N 1
ATOM 7746 C CA . PHE B 2 290 ? 27.206 24.714 14.237 1.00 31.05 290 PHE B CA 1
ATOM 7747 C C . PHE B 2 290 ? 27.427 23.225 13.948 1.00 31.14 290 PHE B C 1
ATOM 7748 O O . PHE B 2 290 ? 27.561 22.823 12.790 1.00 31.55 290 PHE B O 1
ATOM 7756 N N . THR B 2 291 ? 27.484 22.419 15.003 1.00 30.53 291 THR B N 1
ATOM 7757 C CA . THR B 2 291 ? 27.689 20.976 14.874 1.00 30.88 291 THR B CA 1
ATOM 7758 C C . THR B 2 291 ? 26.748 20.348 13.844 1.00 32.68 291 THR B C 1
ATOM 7759 O O . THR B 2 291 ? 27.185 19.602 12.963 1.00 32.59 291 THR B O 1
ATOM 7763 N N . HIS B 2 292 ? 25.463 20.684 13.942 1.00 34.70 292 HIS B N 1
ATOM 7764 C CA . HIS B 2 292 ? 24.452 20.143 13.036 1.00 37.14 292 HIS B CA 1
ATOM 7765 C C . HIS B 2 292 ? 24.551 20.651 11.593 1.00 38.21 292 HIS B C 1
ATOM 7766 O O . HIS B 2 292 ? 23.902 20.104 10.703 1.00 39.67 292 HIS B O 1
ATOM 7773 N N . GLN B 2 293 ? 25.370 21.679 11.370 1.00 37.96 293 GLN B N 1
ATOM 7774 C CA . GLN B 2 293 ? 25.654 22.191 10.022 1.00 39.18 293 GLN B CA 1
ATOM 7775 C C . GLN B 2 293 ? 26.648 21.332 9.248 1.00 38.82 293 GLN B C 1
ATOM 7776 O O . GLN B 2 293 ? 26.684 21.384 8.018 1.00 40.03 293 GLN B O 1
ATOM 7782 N N . ILE B 2 294 ? 27.486 20.580 9.958 1.00 37.44 294 ILE B N 1
ATOM 7783 C CA . ILE B 2 294 ? 28.609 19.884 9.309 1.00 37.27 294 ILE B CA 1
ATOM 7784 C C . ILE B 2 294 ? 28.196 18.867 8.229 1.00 38.55 294 ILE B C 1
ATOM 7785 O O . ILE B 2 294 ? 28.756 18.907 7.136 1.00 39.19 294 ILE B O 1
ATOM 7790 N N . PRO B 2 295 ? 27.243 17.970 8.511 1.00 39.17 295 PRO B N 1
ATOM 7791 C CA . PRO B 2 295 ? 26.782 17.011 7.500 1.00 41.09 295 PRO B CA 1
ATOM 7792 C C . PRO B 2 295 ? 26.361 17.652 6.177 1.00 43.53 295 PRO B C 1
ATOM 7793 O O . PRO B 2 295 ? 26.794 17.197 5.119 1.00 44.14 295 PRO B O 1
ATOM 7797 N N . LYS B 2 296 ? 25.541 18.702 6.241 1.00 45.43 296 LYS B N 1
ATOM 7798 C CA . LYS B 2 296 ? 25.084 19.408 5.039 1.00 48.56 296 LYS B CA 1
ATOM 7799 C C . LYS B 2 296 ? 26.243 20.049 4.286 1.00 49.42 296 LYS B C 1
ATOM 7800 O O . LYS B 2 296 ? 26.301 20.001 3.063 1.00 50.82 296 LYS B O 1
ATOM 7814 N N . LEU B 2 298 ? 29.357 19.089 4.231 1.00 48.87 298 LEU B N 1
ATOM 7815 C CA . LEU B 2 298 ? 30.192 18.058 3.613 1.00 48.47 298 LEU B CA 1
ATOM 7816 C C . LEU B 2 298 ? 29.515 17.328 2.448 1.00 50.02 298 LEU B C 1
ATOM 7817 O O . LEU B 2 298 ? 30.199 16.776 1.588 1.00 50.35 298 LEU B O 1
ATOM 7822 N N . ARG B 2 299 ? 28.183 17.336 2.427 1.00 50.74 299 ARG B N 1
ATOM 7823 C CA . ARG B 2 299 ? 27.387 16.580 1.445 1.00 53.00 299 ARG B CA 1
ATOM 7824 C C . ARG B 2 299 ? 27.799 16.720 -0.041 1.00 54.86 299 ARG B C 1
ATOM 7825 O O . ARG B 2 299 ? 27.934 15.702 -0.722 1.00 55.54 299 ARG B O 1
ATOM 7833 N N . PRO B 2 300 ? 27.994 17.949 -0.542 1.00 55.76 300 PRO B N 1
ATOM 7834 C CA . PRO B 2 300 ? 28.375 18.153 -1.948 1.00 58.00 300 PRO B CA 1
ATOM 7835 C C . PRO B 2 300 ? 29.704 17.505 -2.350 1.00 58.28 300 PRO B C 1
ATOM 7836 O O . PRO B 2 300 ? 29.908 17.206 -3.529 1.00 60.16 300 PRO B O 1
ATOM 7840 N N . TYR B 2 301 ? 30.586 17.287 -1.376 1.00 56.63 301 TYR B N 1
ATOM 7841 C CA . TYR B 2 301 ? 31.948 16.820 -1.634 1.00 56.93 301 TYR B CA 1
ATOM 7842 C C . TYR B 2 301 ? 32.098 15.310 -1.493 1.00 57.04 301 TYR B C 1
ATOM 7843 O O . TYR B 2 301 ? 33.186 14.772 -1.699 1.00 57.34 301 TYR B O 1
ATOM 7852 N N . PHE B 2 302 ? 31.009 14.629 -1.146 1.00 57.39 302 PHE B N 1
ATOM 7853 C CA . PHE B 2 302 ? 31.039 13.177 -1.008 1.00 57.59 302 PHE B CA 1
ATOM 7854 C C . PHE B 2 302 ? 30.949 12.464 -2.346 1.00 60.08 302 PHE B C 1
ATOM 7855 O O . PHE B 2 302 ? 30.182 12.857 -3.232 1.00 62.01 302 PHE B O 1
ATOM 7863 N N . LYS B 2 303 ? 31.751 11.412 -2.475 1.00 60.36 303 LYS B N 1
ATOM 7864 C CA . LYS B 2 303 ? 31.754 10.558 -3.656 1.00 62.42 303 LYS B CA 1
ATOM 7865 C C . LYS B 2 303 ? 31.215 9.193 -3.231 1.00 61.74 303 LYS B C 1
ATOM 7866 O O . LYS B 2 303 ? 31.140 8.924 -2.029 1.00 59.93 303 LYS B O 1
ATOM 7872 N N . PRO B 2 304 ? 30.817 8.343 -4.182 1.00 63.38 304 PRO B N 1
ATOM 7873 C CA . PRO B 2 304 ? 30.373 6.987 -3.849 1.00 62.84 304 PRO B CA 1
ATOM 7874 C C . PRO B 2 304 ? 31.411 6.241 -3.015 1.00 60.89 304 PRO B C 1
ATOM 7875 O O . PRO B 2 304 ? 32.610 6.511 -3.133 1.00 61.03 304 PRO B O 1
ATOM 7879 N N . ASN B 2 305 ? 30.943 5.326 -2.168 1.00 59.24 305 ASN B N 1
ATOM 7880 C CA . ASN B 2 305 ? 31.814 4.520 -1.295 1.00 57.15 305 ASN B CA 1
ATOM 7881 C C . ASN B 2 305 ? 32.415 5.266 -0.094 1.00 54.27 305 ASN B C 1
ATOM 7882 O O . ASN B 2 305 ? 33.199 4.694 0.668 1.00 53.21 305 ASN B O 1
ATOM 7887 N N . ASP B 2 306 ? 32.045 6.534 0.075 1.00 52.97 306 ASP B N 1
ATOM 7888 C CA . ASP B 2 306 ? 32.537 7.339 1.195 1.00 50.11 306 ASP B CA 1
ATOM 7889 C C . ASP B 2 306 ? 31.716 7.160 2.458 1.00 47.64 306 ASP B C 1
ATOM 7890 O O . ASP B 2 306 ? 30.499 6.962 2.405 1.00 47.91 306 ASP B O 1
ATOM 7895 N N . TRP B 2 307 ? 32.405 7.234 3.594 1.00 44.89 307 TRP B N 1
ATOM 7896 C CA . TRP B 2 307 ? 31.763 7.247 4.895 1.00 42.39 307 TRP B CA 1
ATOM 7897 C C . TRP B 2 307 ? 31.108 8.604 5.114 1.00 41.48 307 TRP B C 1
ATOM 7898 O O . TRP B 2 307 ? 31.765 9.639 5.026 1.00 41.53 307 TRP B O 1
ATOM 7909 N N . THR B 2 308 ? 29.800 8.578 5.349 1.00 40.84 308 THR B N 1
ATOM 7910 C CA . THR B 2 308 ? 28.995 9.769 5.623 1.00 39.70 308 THR B CA 1
ATOM 7911 C C . THR B 2 308 ? 28.570 9.745 7.095 1.00 37.61 308 THR B C 1
ATOM 7912 O O . THR B 2 308 ? 28.691 8.704 7.743 1.00 36.70 308 THR B O 1
ATOM 7916 N N . PRO B 2 309 ? 28.080 10.872 7.626 1.00 36.69 309 PRO B N 1
ATOM 7917 C CA . PRO B 2 309 ? 27.513 10.906 8.977 1.00 35.33 309 PRO B CA 1
ATOM 7918 C C . PRO B 2 309 ? 26.473 9.810 9.235 1.00 35.59 309 PRO B C 1
ATOM 7919 O O . PRO B 2 309 ? 26.510 9.171 10.292 1.00 34.77 309 PRO B O 1
ATOM 7923 N N . ASN B 2 310 ? 25.568 9.598 8.277 1.00 36.89 310 ASN B N 1
ATOM 7924 C CA . ASN B 2 310 ? 24.510 8.591 8.394 1.00 37.34 310 ASN B CA 1
ATOM 7925 C C . ASN B 2 310 ? 25.024 7.157 8.427 1.00 36.89 310 ASN B C 1
ATOM 7926 O O . ASN B 2 310 ? 24.579 6.359 9.251 1.00 36.44 310 ASN B O 1
ATOM 7931 N N . ARG B 2 311 ? 25.952 6.837 7.525 1.00 36.99 311 ARG B N 1
ATOM 7932 C CA . ARG B 2 311 ? 26.580 5.518 7.482 1.00 36.95 311 ARG B CA 1
ATOM 7933 C C . ARG B 2 311 ? 27.356 5.212 8.769 1.00 34.79 311 ARG B C 1
ATOM 7934 O O . ARG B 2 311 ? 27.319 4.081 9.264 1.00 34.38 311 ARG B O 1
ATOM 7942 N N . LEU B 2 312 ? 28.044 6.222 9.309 1.00 33.27 312 LEU B N 1
ATOM 7943 C CA . LEU B 2 312 ? 28.741 6.086 10.595 1.00 31.45 312 LEU B CA 1
ATOM 7944 C C . LEU B 2 312 ? 27.775 5.786 11.744 1.00 30.61 312 LEU B C 1
ATOM 7945 O O . LEU B 2 312 ? 28.093 4.999 12.632 1.00 29.62 312 LEU B O 1
ATOM 7950 N N . LEU B 2 313 ? 26.598 6.411 11.706 1.00 30.81 313 LEU B N 1
ATOM 7951 C CA . LEU B 2 313 ? 25.536 6.137 12.669 1.00 30.58 313 LEU B CA 1
ATOM 7952 C C . LEU B 2 313 ? 24.920 4.744 12.529 1.00 31.02 313 LEU B C 1
ATOM 7953 O O . LEU B 2 313 ? 24.660 4.084 13.536 1.00 30.51 313 LEU B O 1
ATOM 7958 N N . VAL B 2 314 ? 24.685 4.308 11.288 1.00 31.88 314 VAL B N 1
ATOM 7959 C CA . VAL B 2 314 ? 24.133 2.972 11.013 1.00 32.21 314 VAL B CA 1
ATOM 7960 C C . VAL B 2 314 ? 25.083 1.890 11.527 1.00 31.39 314 VAL B C 1
ATOM 7961 O O . VAL B 2 314 ? 24.667 0.969 12.232 1.00 31.66 314 VAL B O 1
ATOM 7965 N N . VAL B 2 315 ? 26.361 2.020 11.187 1.00 30.78 315 VAL B N 1
ATOM 7966 C CA . VAL B 2 315 ? 27.373 1.041 11.579 1.00 30.20 315 VAL B CA 1
ATOM 7967 C C . VAL B 2 315 ? 27.624 1.040 13.093 1.00 29.09 315 VAL B C 1
ATOM 7968 O O . VAL B 2 315 ? 27.837 -0.023 13.682 1.00 28.93 315 VAL B O 1
ATOM 7972 N N . LEU B 2 316 ? 27.577 2.222 13.713 1.00 28.33 316 LEU B N 1
ATOM 7973 C CA . LEU B 2 316 ? 27.688 2.334 15.166 1.00 27.50 316 LEU B CA 1
ATOM 7974 C C . LEU B 2 316 ? 26.534 1.632 15.880 1.00 28.31 316 LEU B C 1
ATOM 7975 O O . LEU B 2 316 ? 26.766 0.867 16.814 1.00 27.79 316 LEU B O 1
ATOM 7980 N N . GLU B 2 317 ? 25.305 1.896 15.433 1.00 29.65 317 GLU B N 1
ATOM 7981 C CA . GLU B 2 317 ? 24.108 1.302 16.026 1.00 30.96 317 GLU B CA 1
ATOM 7982 C C . GLU B 2 317 ? 24.169 -0.220 15.948 1.00 30.87 317 GLU B C 1
ATOM 7983 O O . GLU B 2 317 ? 23.826 -0.912 16.908 1.00 30.99 317 GLU B O 1
ATOM 7989 N N . HIS B 2 318 ? 24.619 -0.728 14.804 1.00 30.61 318 HIS B N 1
ATOM 7990 C CA . HIS B 2 318 ? 24.814 -2.158 14.616 1.00 30.61 318 HIS B CA 1
ATOM 7991 C C . HIS B 2 318 ? 25.928 -2.712 15.505 1.00 29.12 318 HIS B C 1
ATOM 7992 O O . HIS B 2 318 ? 25.776 -3.790 16.090 1.00 29.23 318 HIS B O 1
ATOM 7999 N N . ALA B 2 319 ? 27.034 -1.972 15.614 1.00 27.54 319 ALA B N 1
ATOM 8000 C CA . ALA B 2 319 ? 28.131 -2.348 16.521 1.00 26.21 319 ALA B CA 1
ATOM 8001 C C . ALA B 2 319 ? 27.664 -2.423 17.973 1.00 25.66 319 ALA B C 1
ATOM 8002 O O . ALA B 2 319 ? 27.990 -3.375 18.681 1.00 25.60 319 ALA B O 1
ATOM 8004 N N . LEU B 2 320 ? 26.885 -1.432 18.401 1.00 25.61 320 LEU B N 1
ATOM 8005 C CA . LEU B 2 320 ? 26.380 -1.375 19.780 1.00 25.95 320 LEU B CA 1
ATOM 8006 C C . LEU B 2 320 ? 25.407 -2.507 20.103 1.00 27.23 320 LEU B C 1
ATOM 8007 O O . LEU B 2 320 ? 25.457 -3.091 21.186 1.00 27.39 320 LEU B O 1
ATOM 8012 N N . GLU B 2 321 ? 24.536 -2.828 19.152 1.00 28.62 321 GLU B N 1
ATOM 8013 C CA . GLU B 2 321 ? 23.588 -3.921 19.332 1.00 30.32 321 GLU B CA 1
ATOM 8014 C C . GLU B 2 321 ? 24.300 -5.275 19.370 1.00 29.82 321 GLU B C 1
ATOM 8015 O O . GLU B 2 321 ? 23.937 -6.147 20.148 1.00 30.37 321 GLU B O 1
ATOM 8021 N N . TRP B 2 322 ? 25.332 -5.424 18.545 1.00 29.30 322 TRP B N 1
ATOM 8022 C CA . TRP B 2 322 ? 26.167 -6.627 18.518 1.00 29.06 322 TRP B CA 1
ATOM 8023 C C . TRP B 2 322 ? 26.910 -6.848 19.841 1.00 28.79 322 TRP B C 1
ATOM 8024 O O . TRP B 2 322 ? 26.977 -7.972 20.343 1.00 29.03 322 TRP B O 1
ATOM 8035 N N . ILE B 2 323 ? 27.462 -5.771 20.401 1.00 28.26 323 ILE B N 1
ATOM 8036 C CA . ILE B 2 323 ? 28.126 -5.819 21.702 1.00 28.04 323 ILE B CA 1
ATOM 8037 C C . ILE B 2 323 ? 27.126 -6.194 22.807 1.00 29.41 323 ILE B C 1
ATOM 8038 O O . ILE B 2 323 ? 27.385 -7.087 23.610 1.00 29.70 323 ILE B O 1
ATOM 8043 N N . LYS B 2 324 ? 25.986 -5.507 22.823 1.00 30.33 324 LYS B N 1
ATOM 8044 C CA . LYS B 2 324 ? 24.943 -5.717 23.821 1.00 32.11 324 LYS B CA 1
ATOM 8045 C C . LYS B 2 324 ? 24.456 -7.169 23.837 1.00 33.33 324 LYS B C 1
ATOM 8046 O O . LYS B 2 324 ? 24.403 -7.800 24.893 1.00 33.85 324 LYS B O 1
ATOM 8052 N N . GLN B 2 325 ? 24.121 -7.691 22.659 1.00 34.05 325 GLN B N 1
ATOM 8053 C CA . GLN B 2 325 ? 23.598 -9.045 22.526 1.00 35.56 325 GLN B CA 1
ATOM 8054 C C . GLN B 2 325 ? 24.628 -10.122 22.895 1.00 34.76 325 GLN B C 1
ATOM 8055 O O . GLN B 2 325 ? 24.273 -11.149 23.472 1.00 35.65 325 GLN B O 1
ATOM 8061 N N . THR B 2 326 ? 25.896 -9.874 22.581 1.00 33.42 326 THR B N 1
ATOM 8062 C CA . THR B 2 326 ? 26.986 -10.777 22.959 1.00 32.77 326 THR B CA 1
ATOM 8063 C C . THR B 2 326 ? 27.198 -10.812 24.479 1.00 32.58 326 THR B C 1
ATOM 8064 O O . THR B 2 326 ? 27.220 -11.891 25.078 1.00 33.15 326 THR B O 1
ATOM 8068 N N . VAL B 2 327 ? 27.353 -9.632 25.085 1.00 31.65 327 VAL B N 1
ATOM 8069 C CA . VAL B 2 327 ? 27.563 -9.486 26.532 1.00 31.46 327 VAL B CA 1
ATOM 8070 C C . VAL B 2 327 ? 26.425 -10.116 27.353 1.00 32.82 327 VAL B C 1
ATOM 8071 O O . VAL B 2 327 ? 26.675 -10.745 28.384 1.00 33.00 327 VAL B O 1
ATOM 8075 N N . LYS B 2 328 ? 25.190 -9.968 26.874 1.00 33.71 328 LYS B N 1
ATOM 8076 C CA . LYS B 2 328 ? 24.005 -10.485 27.573 1.00 35.49 328 LYS B CA 1
ATOM 8077 C C . LYS B 2 328 ? 23.803 -11.998 27.499 1.00 36.42 328 LYS B C 1
ATOM 8078 O O . LYS B 2 328 ? 22.924 -12.540 28.175 1.00 37.68 328 LYS B O 1
ATOM 8084 N N . GLN B 2 329 ? 24.612 -12.673 26.683 1.00 35.64 329 GLN B N 1
ATOM 8085 C CA . GLN B 2 329 ? 24.611 -14.135 26.609 1.00 36.34 329 GLN B CA 1
ATOM 8086 C C . GLN B 2 329 ? 25.493 -14.746 27.696 1.00 35.99 329 GLN B C 1
ATOM 8087 O O . GLN B 2 329 ? 25.609 -15.967 27.803 1.00 36.67 329 GLN B O 1
ATOM 8093 N N . HIS B 2 330 ? 26.122 -13.891 28.495 1.00 35.04 330 HIS B N 1
ATOM 8094 C CA . HIS B 2 330 ? 27.028 -14.349 29.540 1.00 34.78 330 HIS B CA 1
ATOM 8095 C C . HIS B 2 330 ? 26.640 -13.768 30.898 1.00 34.92 330 HIS B C 1
ATOM 8096 O O . HIS B 2 330 ? 25.903 -12.782 30.955 1.00 34.64 330 HIS B O 1
ATOM 8103 N N . PRO B 2 331 ? 27.100 -14.395 31.986 1.00 35.25 331 PRO B N 1
ATOM 8104 C CA . PRO B 2 331 ? 26.822 -13.900 33.333 1.00 35.69 331 PRO B CA 1
ATOM 8105 C C . PRO B 2 331 ? 27.301 -12.456 33.516 1.00 34.47 331 PRO B C 1
ATOM 8106 O O . PRO B 2 331 ? 28.209 -12.022 32.807 1.00 33.05 331 PRO B O 1
ATOM 8110 N N . PRO B 2 332 ? 26.704 -11.718 34.453 1.00 35.07 332 PRO B N 1
ATOM 8111 C CA . PRO B 2 332 ? 27.222 -10.403 34.818 1.00 34.11 332 PRO B CA 1
ATOM 8112 C C . PRO B 2 332 ? 28.613 -10.537 35.442 1.00 33.54 332 PRO B C 1
ATOM 8113 O O . PRO B 2 332 ? 28.960 -11.605 35.957 1.00 34.38 332 PRO B O 1
ATOM 8117 N N . SER B 2 333 ? 29.397 -9.465 35.384 1.00 32.30 333 SER B N 1
ATOM 8118 C CA . SER B 2 333 ? 30.766 -9.443 35.914 1.00 32.11 333 SER B CA 1
ATOM 8119 C C . SER B 2 333 ? 31.764 -10.237 35.058 1.00 31.52 333 SER B C 1
ATOM 8120 O O . SER B 2 333 ? 32.925 -10.408 35.445 1.00 31.31 333 SER B O 1
ATOM 8123 N N . THR B 2 334 ? 31.306 -10.710 33.899 1.00 31.04 334 THR B N 1
ATOM 8124 C CA . THR B 2 334 ? 32.202 -11.247 32.880 1.00 30.44 334 THR B CA 1
ATOM 8125 C C . THR B 2 334 ? 32.924 -10.084 32.205 1.00 29.65 334 THR B C 1
ATOM 8126 O O . THR B 2 334 ? 32.286 -9.148 31.710 1.00 29.29 334 THR B O 1
ATOM 8130 N N . GLU B 2 335 ? 34.250 -10.137 32.196 1.00 29.64 335 GLU B N 1
ATOM 8131 C CA . GLU B 2 335 ? 35.029 -9.126 31.500 1.00 29.34 335 GLU B CA 1
ATOM 8132 C C . GLU B 2 335 ? 35.183 -9.460 30.024 1.00 28.07 335 GLU B C 1
ATOM 8133 O O . GLU B 2 335 ? 35.428 -10.613 29.642 1.00 28.41 335 GLU B O 1
ATOM 8139 N N . PHE B 2 336 ? 35.010 -8.431 29.208 1.00 26.77 336 PHE B N 1
ATOM 8140 C CA . PHE B 2 336 ? 35.191 -8.516 27.774 1.00 26.13 336 PHE B CA 1
ATOM 8141 C C . PHE B 2 336 ? 36.212 -7.477 27.351 1.00 25.46 336 PHE B C 1
ATOM 8142 O O . PHE B 2 336 ? 36.402 -6.459 28.017 1.00 25.31 336 PHE B O 1
ATOM 8150 N N . THR B 2 337 ? 36.859 -7.752 26.232 1.00 25.35 337 THR B N 1
ATOM 8151 C CA . THR B 2 337 ? 37.797 -6.841 25.613 1.00 25.16 337 THR B CA 1
ATOM 8152 C C . THR B 2 337 ? 37.296 -6.544 24.193 1.00 24.27 337 THR B C 1
ATOM 8153 O O . THR B 2 337 ? 36.893 -7.451 23.474 1.00 24.66 337 THR B O 1
ATOM 8157 N N . LEU B 2 338 ? 37.278 -5.267 23.819 1.00 23.56 338 LEU B N 1
ATOM 8158 C CA . LEU B 2 338 ? 36.950 -4.849 22.453 1.00 23.28 338 LEU B CA 1
ATOM 8159 C C . LEU B 2 338 ? 38.169 -4.159 21.847 1.00 23.26 338 LEU B C 1
ATOM 8160 O O . LEU B 2 338 ? 38.623 -3.133 22.351 1.00 22.92 338 LEU B O 1
ATOM 8165 N N . SER B 2 339 ? 38.697 -4.740 20.772 1.00 23.91 339 SER B N 1
ATOM 8166 C CA . SER B 2 339 ? 39.947 -4.293 20.176 1.00 24.46 339 SER B CA 1
ATOM 8167 C C . SER B 2 339 ? 39.742 -3.863 18.734 1.00 24.61 339 SER B C 1
ATOM 8168 O O . SER B 2 339 ? 38.966 -4.476 18.000 1.00 24.56 339 SER B O 1
ATOM 8171 N N . TYR B 2 340 ? 40.436 -2.797 18.346 1.00 24.89 340 TYR B N 1
ATOM 8172 C CA . TYR B 2 340 ? 40.631 -2.477 16.938 1.00 25.55 340 TYR B CA 1
ATOM 8173 C C . TYR B 2 340 ? 42.119 -2.307 16.676 1.00 26.01 340 TYR B C 1
ATOM 8174 O O . TYR B 2 340 ? 42.768 -1.469 17.294 1.00 25.69 340 TYR B O 1
ATOM 8183 N N . THR B 2 341 ? 42.657 -3.120 15.772 1.00 27.18 341 THR B N 1
ATOM 8184 C CA . THR B 2 341 ? 44.079 -3.064 15.424 1.00 28.23 341 THR B CA 1
ATOM 8185 C C . THR B 2 341 ? 44.272 -2.921 13.913 1.00 29.26 341 THR B C 1
ATOM 8186 O O . THR B 2 341 ? 45.209 -3.483 13.332 1.00 30.13 341 THR B O 1
ATOM 8190 N N . GLY B 2 342 ? 43.385 -2.156 13.285 1.00 29.18 342 GLY B N 1
ATOM 8191 C CA . GLY B 2 342 ? 43.396 -2.002 11.838 1.00 30.32 342 GLY B CA 1
ATOM 8192 C C . GLY B 2 342 ? 42.501 -3.024 11.170 1.00 31.06 342 GLY B C 1
ATOM 8193 O O . GLY B 2 342 ? 42.052 -3.980 11.804 1.00 31.08 342 GLY B O 1
ATOM 8194 N N . GLY B 2 343 ? 42.235 -2.812 9.888 1.00 32.03 343 GLY B N 1
ATOM 8195 C CA . GLY B 2 343 ? 41.389 -3.706 9.116 1.00 33.04 343 GLY B CA 1
ATOM 8196 C C . GLY B 2 343 ? 39.949 -3.244 9.105 1.00 32.58 343 GLY B C 1
ATOM 8197 O O . GLY B 2 343 ? 39.657 -2.091 9.418 1.00 31.94 343 GLY B O 1
ATOM 8198 N N . SER B 2 344 ? 39.047 -4.152 8.750 1.00 33.36 344 SER B N 1
ATOM 8199 C CA . SER B 2 344 ? 37.626 -3.828 8.642 1.00 33.65 344 SER B CA 1
ATOM 8200 C C . SER B 2 344 ? 36.797 -4.417 9.787 1.00 33.00 344 SER B C 1
ATOM 8201 O O . SER B 2 344 ? 35.562 -4.360 9.752 1.00 33.14 344 SER B O 1
ATOM 8204 N N . LYS B 2 345 ? 37.473 -4.957 10.804 1.00 32.37 345 LYS B N 1
ATOM 8205 C CA . LYS B 2 345 ? 36.794 -5.680 11.887 1.00 32.04 345 LYS B CA 1
ATOM 8206 C C . LYS B 2 345 ? 37.117 -5.174 13.287 1.00 30.32 345 LYS B C 1
ATOM 8207 O O . LYS B 2 345 ? 38.259 -4.807 13.579 1.00 29.89 345 LYS B O 1
ATOM 8213 N N . LEU B 2 346 ? 36.096 -5.171 14.143 1.00 29.38 346 LEU B N 1
ATOM 8214 C CA . LEU B 2 346 ? 36.273 -5.094 15.590 1.00 28.11 346 LEU B CA 1
ATOM 8215 C C . LEU B 2 346 ? 36.296 -6.512 16.156 1.00 28.24 346 LEU B C 1
ATOM 8216 O O . LEU B 2 346 ? 35.601 -7.395 15.650 1.00 28.63 346 LEU B O 1
ATOM 8221 N N . VAL B 2 347 ? 37.084 -6.722 17.210 1.00 27.49 347 VAL B N 1
ATOM 8222 C CA . VAL B 2 347 ? 37.199 -8.043 17.833 1.00 27.71 347 VAL B CA 1
ATOM 8223 C C . VAL B 2 347 ? 36.762 -7.979 19.303 1.00 27.08 347 VAL B C 1
ATOM 8224 O O . VAL B 2 347 ? 37.339 -7.231 20.095 1.00 26.51 347 VAL B O 1
ATOM 8228 N N . LEU B 2 348 ? 35.729 -8.749 19.642 1.00 27.08 348 LEU B N 1
ATOM 8229 C CA . LEU B 2 348 ? 35.213 -8.838 21.012 1.00 27.13 348 LEU B CA 1
ATOM 8230 C C . LEU B 2 348 ? 35.579 -10.180 21.638 1.00 27.60 348 LEU B C 1
ATOM 8231 O O . LEU B 2 348 ? 35.210 -11.231 21.116 1.00 28.47 348 LEU B O 1
ATOM 8236 N N . ARG B 2 349 ? 36.304 -10.130 22.753 1.00 27.68 349 ARG B N 1
ATOM 8237 C CA . ARG B 2 349 ? 36.804 -11.326 23.433 1.00 28.40 349 ARG B CA 1
ATOM 8238 C C . ARG B 2 349 ? 36.271 -11.434 24.861 1.00 28.99 349 ARG B C 1
ATOM 8239 O O . ARG B 2 349 ? 36.308 -10.466 25.622 1.00 28.16 349 ARG B O 1
ATOM 8247 N N . GLN B 2 350 ? 35.797 -12.621 25.221 1.00 30.30 350 GLN B N 1
ATOM 8248 C CA . GLN B 2 350 ? 35.505 -12.921 26.609 1.00 31.75 350 GLN B CA 1
ATOM 8249 C C . GLN B 2 350 ? 36.808 -13.278 27.316 1.00 32.10 350 GLN B C 1
ATOM 8250 O O . GLN B 2 350 ? 37.592 -14.084 26.812 1.00 33.03 350 GLN B O 1
ATOM 8256 N N . ILE B 2 351 ? 37.041 -12.660 28.469 1.00 31.98 351 ILE B N 1
ATOM 8257 C CA . ILE B 2 351 ? 38.192 -12.980 29.303 1.00 32.29 351 ILE B CA 1
ATOM 8258 C C . ILE B 2 351 ? 37.836 -14.108 30.273 1.00 33.77 351 ILE B C 1
ATOM 8259 O O . ILE B 2 351 ? 36.860 -14.011 31.017 1.00 33.89 351 ILE B O 1
ATOM 8264 N N . ILE B 2 352 ? 38.636 -15.172 30.249 1.00 34.90 352 ILE B N 1
ATOM 8265 C CA . ILE B 2 352 ? 38.479 -16.301 31.163 1.00 36.74 352 ILE B CA 1
ATOM 8266 C C . ILE B 2 352 ? 39.541 -16.300 32.269 1.00 37.83 352 ILE B C 1
ATOM 8267 O O . ILE B 2 352 ? 40.413 -15.419 32.322 1.00 37.93 352 ILE B O 1
#

Secondary structure (DSSP, 8-state):
---HHHHHHHHHHH-GGGEEEPP-PPPEE-TTS-EE---TTSPPTTSS-EEEEEE--TTHHHHHS-SSS----SS---HHHHHHHHHH---EEEEEEEE---PPPTT--HHHHHHHHHHHHHHHHHHHHHHHHHHHHHHT--B-HHHHS-----GGGSSTTS---HHHHHHHHHHHHHHTS-GGGTT-EEEEE-TTS-S-HHHH--HHHHHHTSTTS-TT--EEEE---GGG--TGGGT-SSEEEEEE----TTTTT--BTT---EEEEEHHHHHHHHHHHH--TT-SS---HHHHHHHHHHHGGGG--SSSPPPTT--GGGTHHHHHHHHHHHHTT----SEETTEE-HHHHHHHHHHHHTTHHHHHHHHHHHHTTT---S-TTSTTHHHHHHHHTS---TT-THHHHHHHHHHHHHHHHHHHHHHT--S-SS-----SSPPPGGG--S-TT---------PPPHHHHHHHH--GGGGGGS-HHHHT---TT-TTGGG--S---EE-SSSS-TTSSEE-PPPP-HHHHHHHHHTTGGGS-HHHHHTTS----EEEEETT---HHHHHHHTSSS-SSSPEE-----TT--SEEEE-TTS-S---B--SS---SHHHHHHS--BSS--EEEEEEE----SSPPP---TT--------HHHHHHHHHH-/-EEEESSSPPP-PPPPB---EEEEEEEE-TTS-EESSSTT--EE-PPPTT-BTTTTTTTTB-PPP-SPPPTHHHHHH--------SEEEEHHHHHH--GGG-TT--EEEEE--TTT------SPPTGGGGTT---HHHHHHHHTTEESS-GGGS-HHHHHTGGGS-B-TT-EEEEEEEEEETTEEEEEEEEE-EESS-------SGGGEEEEEEE----TTS---HHHHHHHHHHHHHT--EEEEEEB-TTSBB---EEEGGGS---GGG--TT---HHHHHHHHHHHHHHHHHHHTTS-TT--EEEEE-SSSEEEEEE--